Protein 4CZ8 (pdb70)

Sequence (830 aa):
IELSLAEALFLILFTGVISLISRRTGISYVPIFILTGLVIGPLLKLIPRDLAHEIFDFVRVFGLVIILFTEGHNLSWRLLKKNPTIVTLDTIGLILTALIAGFIFKVVFNSSFLLGFLFGAIIGATDPATLIPLFRQYRVKQDIETVIVTESIFNDPLGIVLTLIAISLVPGYGGGIFSTLSEKLGIYAGGVIYFLYNVSVSISLGIFLGILGYKFIKRTGIFDFPEIEAFSLSLAFLGFFIGERLDASGYLVATVTGIVLGNYKLLKPRENIRILKRLQRAIEKEVHFNDTLAALATIFIFVLLGAENLEVIWSNLGKGLLVALGVILARPLATLPLLKWWNFREYLFIALEGPRGVVPSALASLPLSLALKYKSPLLTVHWGEIIATVVITVLTSVIVETLWIPILKDKLDVGIELSLAEALFLILFTGVISLISRRTGISYVPIFILTGLVIGPLLKLIPRDLAHEIFDFVRVFGLVIILFTEGHNLSWRLLKKNPTIVTLDTIGLILTALIAGFIFKVVFNSSFLLGFLFGAIIGATDPATLIPLFRQYRVKQDIETVIVTESIFNDPLGIVLTLIAISLVPGYGGGIFSTLSEKLGIYAGGVIYFLYNVSVSISLGIFLGILGYKFIKRTGIFDFPEIEAFSLSLAFLGFFIGERLDASGYLVATVTGIVLGNYKLLKPRENIRILKRLQRAIEKEVHFNDTLAALATIFIFVLLGAENLEVIWSNLGKGLLVALGVILARPLATLPLLKWWNFREYLFIALEGPRGVVPSALASLPLSLALKYKSPLLTVHWGEIIATVVITVLTSVIVETLWIPILKDKLDVG

Radius of gyration: 28.92 Å; Cα contacts (8 Å, |Δi|>4): 1241; chains: 2; bounding box: 70×86×75 Å

Organism: Pyrococcus abyssi (strain GE5 / Orsay) (NCBI:txid272844)

Solvent-accessible surface area: 34587 Å² total

Structure (mmCIF, N/CA/C/O backbone):
data_4CZ8
#
_entry.id   4CZ8
#
_cell.length_a   54.493
_cell.length_b   107.944
_cell.length_c   107.928
_cell.angle_alpha   90.00
_cell.angle_beta   95.19
_cell.angle_gamma   90.00
#
_symmetry.space_group_name_H-M   'P 1 21 1'
#
loop_
_entity.id
_entity.type
_entity.pdbx_description
1 polymer 'NA+/H+ ANTIPORTER, PUTATIVE'
2 non-polymer 'octyl beta-D-glucopyranoside'
3 non-polymer PHOSPHATIDYLETHANOLAMINE
4 non-polymer TRIS(HYDROXYETHYL)AMINOMETHANE
5 non-polymer 'CITRATE ANION'
6 water water
#
loop_
_atom_site.group_PDB
_atom_site.id
_atom_site.type_symbol
_atom_site.label_atom_id
_atom_site.label_alt_id
_atom_site.label_comp_id
_atom_site.label_asym_id
_atom_site.label_entity_id
_atom_site.label_seq_id
_atom_site.pdbx_PDB_ins_code
_atom_site.Cartn_x
_atom_site.Cartn_y
_atom_site.Cartn_z
_atom_site.occupancy
_atom_site.B_iso_or_equiv
_atom_site.auth_seq_id
_atom_site.auth_comp_id
_atom_site.auth_asym_id
_atom_site.auth_atom_id
_atom_site.pdbx_PDB_model_num
ATOM 9 N N . ILE A 1 2 ? -0.459 -13.172 -53.653 1.00 182.85 2 ILE A N 1
ATOM 10 C CA . ILE A 1 2 ? -0.087 -11.761 -53.703 1.00 167.82 2 ILE A CA 1
ATOM 11 C C . ILE A 1 2 ? 0.529 -11.303 -52.382 1.00 151.47 2 ILE A C 1
ATOM 12 O O . ILE A 1 2 ? -0.029 -11.541 -51.310 1.00 140.17 2 ILE A O 1
ATOM 17 N N . GLU A 1 3 ? 1.688 -10.655 -52.471 1.00 172.39 3 GLU A N 1
ATOM 18 C CA . GLU A 1 3 ? 2.419 -10.201 -51.293 1.00 171.60 3 GLU A CA 1
ATOM 19 C C . GLU A 1 3 ? 1.599 -9.224 -50.458 1.00 167.52 3 GLU A C 1
ATOM 20 O O . GLU A 1 3 ? 1.034 -8.264 -50.982 1.00 154.91 3 GLU A O 1
ATOM 26 N N . LEU A 1 4 ? 1.536 -9.479 -49.155 1.00 159.25 4 LEU A N 1
ATOM 27 C CA . LEU A 1 4 ? 0.840 -8.593 -48.233 1.00 129.30 4 LEU A CA 1
ATOM 28 C C . LEU A 1 4 ? 1.823 -7.656 -47.548 1.00 122.26 4 LEU A C 1
ATOM 29 O O . LEU A 1 4 ? 3.028 -7.908 -47.528 1.00 138.08 4 LEU A O 1
ATOM 34 N N . SER A 1 5 ? 1.299 -6.570 -46.992 1.00 106.60 5 SER A N 1
ATOM 35 C CA . SER A 1 5 ? 2.086 -5.708 -46.125 1.00 102.29 5 SER A CA 1
ATOM 36 C C . SER A 1 5 ? 2.332 -6.442 -44.814 1.00 105.42 5 SER A C 1
ATOM 37 O O . SER A 1 5 ? 1.671 -7.439 -44.526 1.00 103.93 5 SER A O 1
ATOM 40 N N . LEU A 1 6 ? 3.286 -5.955 -44.027 1.00 104.68 6 LEU A N 1
ATOM 41 C CA . LEU A 1 6 ? 3.553 -6.523 -42.710 1.00 106.19 6 LEU A CA 1
ATOM 42 C C . LEU A 1 6 ? 2.334 -6.356 -41.808 1.00 109.65 6 LEU A C 1
ATOM 43 O O . LEU A 1 6 ? 1.924 -7.288 -41.106 1.00 113.39 6 LEU A O 1
ATOM 48 N N . ALA A 1 7 ? 1.758 -5.159 -41.840 1.00 113.90 7 ALA A N 1
ATOM 49 C CA . ALA A 1 7 ? 0.567 -4.849 -41.063 1.00 105.62 7 ALA A CA 1
ATOM 50 C C . ALA A 1 7 ? -0.591 -5.760 -41.460 1.00 96.35 7 ALA A C 1
ATOM 51 O O . ALA A 1 7 ? -1.319 -6.261 -40.604 1.00 94.06 7 ALA A O 1
ATOM 53 N N . GLU A 1 8 ? -0.749 -5.973 -42.764 1.00 96.36 8 GLU A N 1
ATOM 54 C CA . GLU A 1 8 ? -1.773 -6.870 -43.284 1.00 97.97 8 GLU A CA 1
ATOM 55 C C . GLU A 1 8 ? -1.548 -8.299 -42.798 1.00 95.78 8 GLU A C 1
ATOM 56 O O . GLU A 1 8 ? -2.499 -9.046 -42.574 1.00 105.39 8 GLU A O 1
ATOM 62 N N . ALA A 1 9 ? -0.283 -8.672 -42.638 1.00 110.08 9 ALA A N 1
ATOM 63 C CA . ALA A 1 9 ? 0.072 -9.997 -42.141 1.00 113.08 9 ALA A CA 1
ATOM 64 C C . ALA A 1 9 ? -0.340 -10.155 -40.680 1.00 106.59 9 ALA A C 1
ATOM 65 O O . ALA A 1 9 ? -1.030 -11.116 -40.319 1.00 112.52 9 ALA A O 1
ATOM 67 N N . LEU A 1 10 ? 0.089 -9.206 -39.849 1.00 100.09 10 LEU A N 1
ATOM 68 C CA . LEU A 1 10 ? -0.275 -9.191 -38.434 1.00 99.29 10 LEU A CA 1
ATOM 69 C C . LEU A 1 10 ? -1.789 -9.238 -38.255 1.00 108.45 10 LEU A C 1
ATOM 70 O O . LEU A 1 10 ? -2.319 -10.064 -37.502 1.00 113.35 10 LEU A O 1
ATOM 75 N N . PHE A 1 11 ? -2.479 -8.348 -38.961 1.00 109.20 11 PHE A N 1
ATOM 76 C CA . PHE A 1 11 ? -3.932 -8.315 -38.930 1.00 101.79 11 PHE A CA 1
ATOM 77 C C . PHE A 1 11 ? -4.529 -9.644 -39.363 1.00 100.45 11 PHE A C 1
ATOM 78 O O . PHE A 1 11 ? -5.534 -10.075 -38.816 1.00 109.76 11 PHE A O 1
ATOM 86 N N . LEU A 1 12 ? -3.923 -10.277 -40.363 1.00 94.42 12 LEU A N 1
ATOM 87 C CA . LEU A 1 12 ? -4.437 -11.543 -40.866 1.00 99.50 12 LEU A CA 1
ATOM 88 C C . LEU A 1 12 ? -4.356 -12.605 -39.776 1.00 100.85 12 LEU A C 1
ATOM 89 O O . LEU A 1 12 ? -5.310 -13.357 -39.553 1.00 118.51 12 LEU A O 1
ATOM 94 N N . ILE A 1 13 ? -3.214 -12.649 -39.094 1.00 99.95 13 ILE A N 1
ATOM 95 C CA . ILE A 1 13 ? -3.032 -13.529 -37.945 1.00 98.75 13 ILE A CA 1
ATOM 96 C C . ILE A 1 13 ? -4.111 -13.271 -36.897 1.00 109.27 13 ILE A C 1
ATOM 97 O O . ILE A 1 13 ? -4.706 -14.209 -36.362 1.00 120.73 13 ILE A O 1
ATOM 102 N N . LEU A 1 14 ? -4.360 -11.995 -36.610 1.00 98.78 14 LEU A N 1
ATOM 103 C CA . LEU A 1 14 ? -5.374 -11.624 -35.626 1.00 97.50 14 LEU A CA 1
ATOM 104 C C . LEU A 1 14 ? -6.772 -12.104 -36.016 1.00 104.65 14 LEU A C 1
ATOM 105 O O . LEU A 1 14 ? -7.418 -12.824 -35.263 1.00 104.48 14 LEU A O 1
ATOM 110 N N . PHE A 1 15 ? -7.221 -11.699 -37.199 1.00 104.22 15 PHE A N 1
ATOM 111 C CA . PHE A 1 15 ? -8.548 -12.026 -37.712 1.00 109.47 15 PHE A CA 1
ATOM 112 C C . PHE A 1 15 ? -8.781 -13.533 -37.793 1.00 101.79 15 PHE A C 1
ATOM 113 O O . PHE A 1 15 ? -9.737 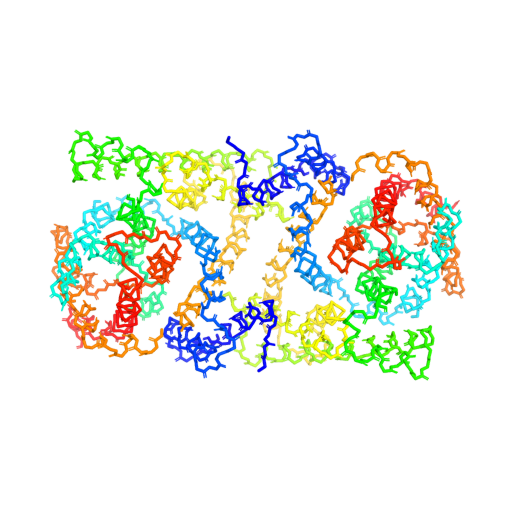-14.054 -37.208 1.00 109.47 15 PHE A O 1
ATOM 121 N N . THR A 1 16 ? -7.904 -14.224 -38.516 1.00 90.75 16 THR A N 1
ATOM 122 C CA . THR A 1 16 ? -7.989 -15.675 -38.642 1.00 99.66 16 THR A CA 1
ATOM 123 C C . THR A 1 16 ? -7.976 -16.345 -37.271 1.00 101.49 16 THR A C 1
ATOM 124 O O . THR A 1 16 ? -8.730 -17.287 -37.022 1.00 101.58 16 THR A O 1
ATOM 128 N N . GLY A 1 17 ? -7.123 -15.841 -36.385 1.00 103.17 17 GLY A N 1
ATOM 129 C CA . GLY A 1 17 ? -7.027 -16.358 -35.032 1.00 100.69 17 GLY A CA 1
ATOM 130 C C . GLY A 1 17 ? -8.321 -16.233 -34.247 1.00 96.98 17 GLY A C 1
ATOM 131 O O . GLY A 1 17 ? -8.728 -17.171 -33.564 1.00 87.50 17 GLY A O 1
ATOM 132 N N . VAL A 1 18 ? -8.965 -15.073 -34.342 1.00 78.48 18 VAL A N 1
ATOM 133 C CA . VAL A 1 18 ? -10.230 -14.831 -33.657 1.00 92.20 18 VAL A CA 1
ATOM 134 C C . VAL A 1 18 ? -11.343 -15.708 -34.228 1.00 99.20 18 VAL A C 1
ATOM 135 O O . VAL A 1 18 ? -12.159 -16.250 -33.478 1.00 86.37 18 VAL A O 1
ATOM 139 N N . ILE A 1 19 ? -11.374 -15.838 -35.553 1.00 91.88 19 ILE A N 1
ATOM 140 C CA . ILE A 1 19 ? -12.319 -16.737 -36.211 1.00 80.01 19 ILE A CA 1
ATOM 141 C C . ILE A 1 19 ? -12.163 -18.149 -35.652 1.00 89.01 19 ILE A C 1
ATOM 142 O O . ILE A 1 19 ? -13.137 -18.787 -35.239 1.00 113.94 19 ILE A O 1
ATOM 147 N N . SER A 1 20 ? -10.921 -18.620 -35.627 1.00 84.35 20 SER A N 1
ATOM 148 C CA . SER A 1 20 ? -10.602 -19.939 -35.095 1.00 100.76 20 SER A CA 1
ATOM 149 C C . SER A 1 20 ? -10.937 -20.066 -33.607 1.00 97.59 20 SER A C 1
ATOM 150 O O . SER A 1 20 ? -11.214 -21.161 -33.124 1.00 94.08 20 SER A O 1
ATOM 161 N N . LEU A 1 22 ? -13.540 -18.391 -32.086 1.00 110.04 22 LEU A N 1
ATOM 162 C CA . LEU A 1 22 ? -14.990 -18.539 -32.109 1.00 102.98 22 LEU A CA 1
ATOM 163 C C . LEU A 1 22 ? -15.354 -19.982 -32.431 1.00 96.08 22 LEU A C 1
ATOM 164 O O . LEU A 1 22 ? -16.069 -20.637 -31.672 1.00 109.14 22 LEU A O 1
ATOM 169 N N . ILE A 1 23 ? -14.839 -20.469 -33.557 1.00 84.19 23 ILE A N 1
ATOM 170 C CA . ILE A 1 23 ? -15.055 -21.848 -33.983 1.00 92.95 23 ILE A CA 1
ATOM 171 C C . ILE A 1 23 ? -14.673 -22.849 -32.888 1.00 97.34 23 ILE A C 1
ATOM 172 O O . ILE A 1 23 ? -15.378 -23.833 -32.662 1.00 113.95 23 ILE A O 1
ATOM 177 N N . SER A 1 24 ? -13.567 -22.579 -32.200 1.00 108.95 24 SER A N 1
ATOM 178 C CA . SER A 1 24 ? -13.114 -23.423 -31.098 1.00 111.58 24 SER A CA 1
ATOM 179 C C . SER A 1 24 ? -14.136 -23.497 -29.966 1.00 124.38 24 SER A C 1
ATOM 180 O O . SER A 1 24 ? -14.488 -24.585 -29.511 1.00 134.56 24 SER A O 1
ATOM 183 N N . ARG A 1 25 ? -14.608 -22.338 -29.515 1.00 127.31 25 ARG A N 1
ATOM 184 C CA . ARG A 1 25 ? -15.577 -22.293 -28.422 1.00 126.43 25 ARG A CA 1
ATOM 185 C C . ARG A 1 25 ? -16.916 -22.923 -28.812 1.00 125.02 25 ARG A C 1
ATOM 186 O O . ARG A 1 25 ? -17.536 -23.622 -28.011 1.00 124.91 25 ARG A O 1
ATOM 194 N N . ARG A 1 26 ? -17.350 -22.680 -30.045 1.00 125.30 26 ARG A N 1
ATOM 195 C CA . ARG A 1 26 ? -18.616 -23.220 -30.536 1.00 112.14 26 ARG A CA 1
ATOM 196 C C . ARG A 1 26 ? -18.586 -24.740 -30.683 1.00 119.29 26 ARG A C 1
ATOM 197 O O . ARG A 1 26 ? -19.469 -25.439 -30.185 1.00 134.53 26 ARG A O 1
ATOM 205 N N . THR A 1 27 ? -17.566 -25.245 -31.369 1.00 118.20 27 THR A N 1
ATOM 206 C CA . THR A 1 27 ? -17.479 -26.668 -31.678 1.00 120.24 27 THR A CA 1
ATOM 207 C C . THR A 1 27 ? -17.055 -27.498 -30.466 1.00 121.83 27 THR A C 1
ATOM 208 O O . THR A 1 27 ? -17.252 -28.714 -30.436 1.00 125.23 27 THR A O 1
ATOM 212 N N . GLY A 1 28 ? -16.473 -26.841 -29.468 1.00 116.18 28 GLY A N 1
ATOM 213 C CA . GLY A 1 28 ? -16.062 -27.523 -28.253 1.00 125.47 28 GLY A CA 1
ATOM 214 C C . GLY A 1 28 ? -14.694 -28.167 -28.363 1.00 128.22 28 GLY A C 1
ATOM 215 O O . GLY A 1 28 ? -14.257 -28.879 -27.458 1.00 110.24 28 GLY A O 1
ATOM 216 N N . ILE A 1 29 ? -14.017 -27.918 -29.478 1.00 120.67 29 ILE A N 1
ATOM 217 C CA . ILE A 1 29 ? -12.674 -28.435 -29.692 1.00 118.53 29 ILE A CA 1
ATOM 218 C C . ILE A 1 29 ? -11.665 -27.526 -28.991 1.00 127.48 29 ILE A C 1
ATOM 219 O O . ILE A 1 29 ? -11.906 -26.327 -28.843 1.00 119.31 29 ILE A O 1
ATOM 224 N N . SER A 1 30 ? -10.546 -28.099 -28.553 1.00 123.15 30 SER A N 1
ATOM 225 C CA . SER A 1 30 ? -9.476 -27.330 -27.920 1.00 129.73 30 SER A CA 1
ATOM 226 C C . SER A 1 30 ? -8.959 -26.241 -28.854 1.00 125.80 30 SER A C 1
ATOM 227 O O . SER A 1 30 ? -8.813 -26.464 -30.054 1.00 108.92 30 SER A O 1
ATOM 230 N N . TYR A 1 31 ? -8.685 -25.063 -28.301 1.00 114.85 31 TYR A N 1
ATOM 231 C CA . TYR A 1 31 ? -8.251 -23.925 -29.105 1.00 92.10 31 TYR A CA 1
ATOM 232 C C . TYR A 1 31 ? -6.846 -24.102 -29.680 1.00 113.49 31 TYR A C 1
ATOM 233 O O . TYR A 1 31 ? -6.508 -23.503 -30.701 1.00 112.85 31 TYR A O 1
ATOM 242 N N . VAL A 1 32 ? -6.031 -24.924 -29.025 1.00 120.21 32 VAL A N 1
ATOM 243 C CA . VAL A 1 32 ? -4.645 -25.125 -29.446 1.00 94.52 32 VAL A CA 1
ATOM 244 C C . VAL A 1 32 ? -4.495 -25.709 -30.863 1.00 108.43 32 VAL A C 1
ATOM 245 O O . VAL A 1 32 ? -3.867 -25.079 -31.721 1.00 122.22 32 VAL A O 1
ATOM 249 N N . PRO A 1 33 ? -5.075 -26.899 -31.126 1.00 112.30 33 PRO A N 1
ATOM 250 C CA . PRO A 1 33 ? -4.862 -27.459 -32.464 1.00 101.11 33 PRO A CA 1
ATOM 251 C C . PRO A 1 33 ? -5.586 -26.659 -33.541 1.00 105.63 33 PRO A C 1
ATOM 252 O O . PRO A 1 33 ? -5.161 -26.681 -34.692 1.00 110.12 33 PRO A O 1
ATOM 256 N N . ILE A 1 34 ? -6.662 -25.970 -33.171 1.00 105.61 34 ILE A N 1
ATOM 257 C CA . ILE A 1 34 ? -7.384 -25.113 -34.109 1.00 113.86 34 ILE A CA 1
ATOM 258 C C . ILE A 1 34 ? -6.517 -23.921 -34.522 1.00 111.29 34 ILE A C 1
ATOM 259 O O . ILE A 1 34 ? -6.393 -23.610 -35.709 1.00 109.62 34 ILE A O 1
ATOM 264 N N . PHE A 1 35 ? -5.923 -23.263 -33.529 1.00 95.88 35 PHE A N 1
ATOM 265 C CA . PHE A 1 35 ? -5.017 -22.145 -33.765 1.00 94.28 35 PHE A CA 1
ATOM 266 C C . PHE A 1 35 ? -3.814 -22.568 -34.602 1.00 107.51 35 PHE A C 1
ATOM 267 O O . PHE A 1 35 ? -3.500 -21.943 -35.618 1.00 114.64 35 PHE A O 1
ATOM 275 N N . ILE A 1 36 ? -3.137 -23.624 -34.159 1.00 98.23 36 ILE A N 1
ATOM 276 C CA . ILE A 1 36 ? -1.959 -24.128 -34.861 1.00 96.36 36 ILE A CA 1
ATOM 277 C C . ILE A 1 36 ? -2.293 -24.522 -36.301 1.00 105.28 36 ILE A C 1
ATOM 278 O O . ILE A 1 36 ? -1.547 -24.201 -37.228 1.00 104.19 36 ILE A O 1
ATOM 283 N N . LEU A 1 37 ? -3.419 -25.206 -36.483 1.00 111.72 37 LEU A N 1
ATOM 284 C CA . LEU A 1 37 ? -3.881 -25.572 -37.819 1.00 116.05 37 LEU A CA 1
ATOM 285 C C . LEU A 1 37 ? -4.138 -24.332 -38.668 1.00 115.32 37 LEU A C 1
ATOM 286 O O . LEU A 1 37 ? -3.831 -24.320 -39.856 1.00 105.31 37 LEU A O 1
ATOM 291 N N . THR A 1 38 ? -4.695 -23.295 -38.050 1.00 111.72 38 THR A N 1
ATOM 292 C CA . THR A 1 38 ? -4.958 -22.035 -38.736 1.00 116.13 38 THR A CA 1
ATOM 293 C C . THR A 1 38 ? -3.660 -21.421 -39.248 1.00 116.58 38 THR A C 1
ATOM 294 O O . THR A 1 38 ? -3.552 -21.047 -40.422 1.00 114.40 38 THR A O 1
ATOM 298 N N . GLY A 1 39 ? -2.679 -21.321 -38.354 1.00 118.08 39 GLY A N 1
ATOM 299 C CA . GLY A 1 39 ? -1.363 -20.826 -38.713 1.00 105.73 39 GLY A CA 1
ATOM 300 C C . GLY A 1 39 ? -0.757 -21.638 -39.841 1.00 119.80 39 GLY A C 1
ATOM 301 O O . GLY A 1 39 ? -0.147 -21.083 -40.752 1.00 124.66 39 GLY A O 1
ATOM 302 N N . LEU A 1 40 ? -0.938 -22.955 -39.784 1.00 114.98 40 LEU A N 1
ATOM 303 C CA . LEU A 1 40 ? -0.459 -23.835 -40.844 1.00 111.40 40 LEU A CA 1
ATOM 304 C C . LEU A 1 40 ? -1.128 -23.512 -42.178 1.00 105.03 40 LEU A C 1
ATOM 305 O O . LEU A 1 40 ? -0.473 -23.487 -43.220 1.00 117.00 40 LEU A O 1
ATOM 310 N N . VAL A 1 41 ? -2.433 -23.260 -42.134 1.00 120.25 41 VAL A N 1
ATOM 311 C CA . VAL A 1 41 ? -3.190 -22.908 -43.328 1.00 124.10 41 VAL A CA 1
ATOM 312 C C . VAL A 1 41 ? -2.662 -21.620 -43.947 1.00 125.02 41 VAL A C 1
ATOM 313 O O . VAL A 1 41 ? -2.216 -21.614 -45.094 1.00 131.09 41 VAL A O 1
ATOM 317 N N . ILE A 1 42 ? -2.699 -20.533 -43.181 1.00 116.18 42 ILE A N 1
ATOM 318 C CA . ILE A 1 42 ? -2.260 -19.237 -43.691 1.00 113.02 42 ILE A CA 1
ATOM 319 C C . ILE A 1 42 ? -0.745 -19.171 -43.883 1.00 134.93 42 ILE A C 1
ATOM 320 O O . ILE A 1 42 ? -0.234 -18.269 -44.549 1.00 130.10 42 ILE A O 1
ATOM 325 N N . GLY A 1 43 ? -0.032 -20.129 -43.299 1.00 130.54 43 GLY A N 1
ATOM 326 C CA . GLY A 1 43 ? 1.414 -20.184 -43.419 1.00 132.94 43 GLY A CA 1
ATOM 327 C C . GLY A 1 43 ? 1.875 -20.896 -44.677 1.00 140.71 43 GLY A C 1
ATOM 328 O O . GLY A 1 43 ? 1.471 -20.527 -45.778 1.00 140.67 43 GLY A O 1
ATOM 329 N N . PRO A 1 44 ? 2.720 -21.927 -44.514 1.00 131.81 44 PRO A N 1
ATOM 330 C CA . PRO A 1 44 ? 3.346 -22.692 -45.601 1.00 148.58 44 PRO A CA 1
ATOM 331 C C . PRO A 1 44 ? 2.369 -23.215 -46.656 1.00 142.93 44 PRO A C 1
ATOM 332 O O . PRO A 1 44 ? 2.787 -23.485 -47.783 1.00 153.69 44 PRO A O 1
ATOM 336 N N . LEU A 1 45 ? 1.098 -23.365 -46.297 1.00 140.32 45 LEU A N 1
ATOM 337 C CA . LEU A 1 45 ? 0.094 -23.863 -47.234 1.00 139.76 45 LEU A CA 1
ATOM 338 C C . LEU A 1 45 ? -0.354 -22.790 -48.223 1.00 130.16 45 LEU A C 1
ATOM 339 O O . LEU A 1 45 ? -0.595 -23.078 -49.396 1.00 129.34 45 LEU A O 1
ATOM 344 N N . LEU A 1 46 ? -0.465 -21.554 -47.747 1.00 120.13 46 LEU A N 1
ATOM 345 C CA . LEU A 1 46 ? -0.890 -20.445 -48.594 1.00 123.24 46 LEU A CA 1
ATOM 346 C C . LEU A 1 46 ? 0.246 -19.457 -48.845 1.00 145.21 46 LEU A C 1
ATOM 347 O O . LEU A 1 46 ? 0.169 -18.639 -49.763 1.00 150.80 46 LEU A O 1
ATOM 352 N N . LYS A 1 47 ? 1.294 -19.543 -48.027 1.00 140.16 47 LYS A N 1
ATOM 353 C CA . LYS A 1 47 ? 2.453 -18.654 -48.129 1.00 141.37 47 LYS A CA 1
ATOM 354 C C . LYS A 1 47 ? 2.088 -17.171 -48.059 1.00 143.14 47 LYS A C 1
ATOM 355 O O . LYS A 1 47 ? 2.767 -16.325 -48.643 1.00 152.64 47 LYS A O 1
ATOM 361 N N . LEU A 1 48 ? 1.010 -16.869 -47.343 1.00 128.10 48 LEU A N 1
ATOM 362 C CA . LEU A 1 48 ? 0.629 -15.490 -47.074 1.00 124.29 48 LEU A CA 1
ATOM 363 C C . LEU A 1 48 ? 1.544 -14.935 -45.991 1.00 121.28 48 LEU A C 1
ATOM 364 O O . LEU A 1 48 ? 1.817 -13.736 -45.941 1.00 115.99 48 LEU A O 1
ATOM 369 N N . ILE A 1 49 ? 2.016 -15.827 -45.127 1.00 122.16 49 ILE A N 1
ATOM 370 C CA . ILE A 1 49 ? 2.949 -15.461 -44.073 1.00 118.72 49 ILE A CA 1
ATOM 371 C C . ILE A 1 49 ? 4.260 -16.212 -44.265 1.00 139.85 49 ILE A C 1
ATOM 372 O O . ILE A 1 49 ? 4.372 -17.373 -43.868 1.00 128.99 49 ILE A O 1
ATOM 377 N N . PRO A 1 50 ? 5.251 -15.556 -44.892 1.00 131.93 50 PRO A N 1
ATOM 378 C CA . PRO A 1 50 ? 6.591 -16.128 -45.075 1.00 106.72 50 PRO A CA 1
ATOM 379 C C . PRO A 1 50 ? 7.191 -16.527 -43.731 1.00 108.16 50 PRO A C 1
ATOM 380 O O . PRO A 1 50 ? 7.013 -15.802 -42.752 1.00 106.66 50 PRO A O 1
ATOM 384 N N . ARG A 1 51 ? 7.887 -17.660 -43.688 1.00 103.73 51 ARG A N 1
ATOM 385 C CA . ARG A 1 51 ? 8.409 -18.194 -42.433 1.00 93.75 51 ARG A CA 1
ATOM 386 C C . ARG A 1 51 ? 9.427 -17.255 -41.792 1.00 108.56 51 ARG A C 1
ATOM 387 O O . ARG A 1 51 ? 9.537 -17.190 -40.567 1.00 104.38 51 ARG A O 1
ATOM 395 N N . ASP A 1 52 ? 10.162 -16.528 -42.629 1.00 105.52 52 ASP A N 1
ATOM 396 C CA . ASP A 1 52 ? 11.112 -15.527 -42.162 1.00 115.86 52 ASP A CA 1
ATOM 397 C C . ASP A 1 52 ? 10.367 -14.474 -41.349 1.00 109.88 52 ASP A C 1
ATOM 398 O O . ASP A 1 52 ? 10.716 -14.180 -40.195 1.00 112.37 52 ASP A O 1
ATOM 403 N N . LEU A 1 53 ? 9.332 -13.915 -41.969 1.00 115.21 53 LEU A N 1
ATOM 404 C CA . LEU A 1 53 ? 8.468 -12.941 -41.323 1.00 94.16 53 LEU A CA 1
ATOM 405 C C . LEU A 1 53 ? 7.936 -13.511 -40.016 1.00 91.65 53 LEU A C 1
ATOM 406 O O . LEU A 1 53 ? 7.928 -12.827 -38.996 1.00 87.88 53 LEU A O 1
ATOM 411 N N . ALA A 1 54 ? 7.522 -14.774 -40.052 1.00 95.72 54 ALA A N 1
ATOM 412 C CA . ALA A 1 54 ? 7.027 -15.464 -38.864 1.00 99.82 54 ALA A CA 1
ATOM 413 C C . ALA A 1 54 ? 8.049 -15.445 -37.728 1.00 103.90 54 ALA A C 1
ATOM 414 O O . ALA A 1 54 ? 7.700 -15.167 -36.578 1.00 92.61 54 ALA A O 1
ATOM 416 N N . HIS A 1 55 ? 9.304 -15.743 -38.056 1.00 105.11 55 HIS A N 1
ATOM 417 C CA . HIS A 1 55 ? 10.388 -15.668 -37.082 1.00 101.88 55 HIS A CA 1
ATOM 418 C C . HIS A 1 55 ? 10.476 -14.258 -36.502 1.00 104.21 55 HIS A C 1
ATOM 419 O O . HIS A 1 55 ? 10.557 -14.079 -35.282 1.00 109.02 55 HIS A O 1
ATOM 426 N N . GLU A 1 56 ? 10.456 -13.262 -37.385 1.00 95.26 56 GLU A N 1
ATOM 427 C CA . GLU A 1 56 ? 10.560 -11.866 -36.955 1.00 107.50 56 GLU A CA 1
ATOM 428 C C . GLU A 1 56 ? 9.436 -11.418 -36.013 1.00 115.29 56 GLU A C 1
ATOM 429 O O . GLU A 1 56 ? 9.684 -10.688 -35.052 1.00 119.87 56 GLU A O 1
ATOM 435 N N . ILE A 1 57 ? 8.208 -11.850 -36.289 1.00 108.26 57 ILE A N 1
ATOM 436 C CA . ILE A 1 57 ? 7.072 -11.545 -35.423 1.00 92.59 57 ILE A CA 1
ATOM 437 C C . ILE A 1 57 ? 7.218 -12.261 -34.084 1.00 98.11 57 ILE A C 1
ATOM 438 O O . ILE A 1 57 ? 7.017 -11.674 -33.013 1.00 101.25 57 ILE A O 1
ATOM 443 N N . PHE A 1 58 ? 7.571 -13.541 -34.159 1.00 81.36 58 PHE A N 1
ATOM 444 C CA . PHE A 1 58 ? 7.670 -14.381 -32.974 1.00 82.66 58 PHE A CA 1
ATOM 445 C C . PHE A 1 58 ? 8.779 -13.910 -32.036 1.00 97.21 58 PHE A C 1
ATOM 446 O O . PHE A 1 58 ? 8.715 -14.152 -30.835 1.00 81.59 58 PHE A O 1
ATOM 454 N N . ASP A 1 59 ? 9.785 -13.228 -32.578 1.00 98.26 59 ASP A N 1
ATOM 455 C CA . ASP A 1 59 ? 10.853 -12.682 -31.740 1.00 93.47 59 ASP A CA 1
ATOM 456 C C . ASP A 1 59 ? 10.362 -11.546 -30.835 1.00 102.52 59 ASP A C 1
ATOM 457 O O . ASP A 1 59 ? 10.982 -11.243 -29.816 1.00 105.73 59 ASP A O 1
ATOM 462 N N . PHE A 1 60 ? 9.245 -10.927 -31.210 1.00 109.87 60 PHE A N 1
ATOM 463 C CA . PHE A 1 60 ? 8.610 -9.890 -30.395 1.00 104.19 60 PHE A CA 1
ATOM 464 C C . PHE A 1 60 ? 7.545 -10.506 -29.492 1.00 108.20 60 PHE A C 1
ATOM 465 O O . PHE A 1 60 ? 7.540 -10.299 -28.264 1.00 103.34 60 PHE A O 1
ATOM 473 N N . VAL A 1 61 ? 6.630 -11.241 -30.123 1.00 109.45 61 VAL A N 1
ATOM 474 C CA . VAL A 1 61 ? 5.515 -11.874 -29.423 1.00 99.58 61 VAL A CA 1
ATOM 475 C C . VAL A 1 61 ? 6.023 -12.760 -28.290 1.00 100.17 61 VAL A C 1
ATOM 476 O O . VAL A 1 61 ? 5.357 -12.918 -27.270 1.00 105.22 61 VAL A O 1
ATOM 480 N N . ARG A 1 62 ? 7.215 -13.320 -28.478 1.00 108.78 62 ARG A N 1
ATOM 481 C CA . ARG A 1 62 ? 7.896 -14.068 -27.429 1.00 111.79 62 ARG A CA 1
ATOM 482 C C . ARG A 1 62 ? 7.989 -13.217 -26.166 1.00 103.40 62 ARG A C 1
ATOM 483 O O . ARG A 1 62 ? 7.290 -13.474 -25.191 1.00 109.34 62 ARG A O 1
ATOM 491 N N . VAL A 1 63 ? 8.829 -12.187 -26.203 1.00 90.25 63 VAL A N 1
ATOM 492 C CA . VAL A 1 63 ? 8.997 -11.284 -25.068 1.00 99.03 63 VAL A CA 1
ATOM 493 C C . VAL A 1 63 ? 7.671 -10.721 -24.554 1.00 111.97 63 VAL A C 1
ATOM 494 O O . VAL A 1 63 ? 7.220 -11.083 -23.460 1.00 109.92 63 VAL A O 1
ATOM 498 N N . PHE A 1 64 ? 7.046 -9.852 -25.348 1.00 116.60 64 PHE A N 1
ATOM 499 C CA . PHE A 1 64 ? 5.851 -9.133 -24.899 1.00 105.78 64 PHE A CA 1
ATOM 500 C C . PHE A 1 64 ? 4.747 -10.085 -24.440 1.00 96.87 64 PHE A C 1
ATOM 501 O O . PHE A 1 64 ? 4.259 -10.001 -23.301 1.00 88.90 64 PHE A O 1
ATOM 509 N N . GLY A 1 65 ? 4.376 -10.995 -25.335 1.00 75.66 65 GLY A N 1
ATOM 510 C CA . GLY A 1 65 ? 3.348 -11.978 -25.064 1.00 90.43 65 GLY A CA 1
ATOM 511 C C . GLY A 1 65 ? 3.600 -12.784 -23.807 1.00 89.49 65 GLY A C 1
ATOM 512 O O . GLY A 1 65 ? 2.730 -12.854 -22.947 1.00 108.22 65 GLY A O 1
ATOM 513 N N . LEU A 1 66 ? 4.781 -13.388 -23.695 1.00 99.15 66 LEU A N 1
ATOM 514 C CA . LEU A 1 66 ? 5.101 -14.183 -22.511 1.00 103.02 66 LEU A CA 1
ATOM 515 C C . LEU A 1 66 ? 5.006 -13.355 -21.232 1.00 92.74 66 LEU A C 1
ATOM 516 O O . LEU A 1 66 ? 4.378 -13.783 -20.261 1.00 90.59 66 LEU A O 1
ATOM 521 N N . VAL A 1 67 ? 5.612 -12.170 -21.238 1.00 103.94 67 VAL A N 1
ATOM 522 C CA . VAL A 1 67 ? 5.560 -11.297 -20.067 1.00 100.30 67 VAL A CA 1
ATOM 523 C C . VAL A 1 67 ? 4.127 -11.019 -19.619 1.00 94.55 67 VAL A C 1
ATOM 524 O O . VAL A 1 67 ? 3.771 -11.284 -18.467 1.00 99.72 67 VAL A O 1
ATOM 528 N N . ILE A 1 68 ? 3.302 -10.507 -20.529 1.00 102.85 68 ILE A N 1
ATOM 529 C CA . ILE A 1 68 ? 1.931 -10.148 -20.160 1.00 102.45 68 ILE A CA 1
ATOM 530 C C . ILE A 1 68 ? 1.063 -11.364 -19.792 1.00 93.75 68 ILE A C 1
ATOM 531 O O . ILE A 1 68 ? 0.247 -11.295 -18.870 1.00 109.24 68 ILE A O 1
ATOM 536 N N . ILE A 1 69 ? 1.259 -12.476 -20.498 1.00 91.26 69 ILE A N 1
ATOM 537 C CA . ILE A 1 69 ? 0.540 -13.716 -20.216 1.00 87.98 69 ILE A CA 1
ATOM 538 C C . ILE A 1 69 ? 0.844 -14.220 -18.809 1.00 95.89 69 ILE A C 1
ATOM 539 O O . ILE A 1 69 ? -0.066 -14.542 -18.045 1.00 107.68 69 ILE A O 1
ATOM 544 N N . LEU A 1 70 ? 2.129 -14.284 -18.476 1.00 110.21 70 LEU A N 1
ATOM 545 C CA . LEU A 1 70 ? 2.560 -14.752 -17.163 1.00 114.92 70 LEU A CA 1
ATOM 546 C C . LEU A 1 70 ? 2.105 -13.816 -16.044 1.00 113.36 70 LEU A C 1
ATOM 547 O O . LEU A 1 70 ? 1.580 -14.266 -15.017 1.00 117.17 70 LEU A O 1
ATOM 552 N N . PHE A 1 71 ? 2.306 -12.516 -16.247 1.00 100.24 71 PHE A N 1
ATOM 553 C CA . PHE A 1 71 ? 1.851 -11.519 -15.285 1.00 99.12 71 PHE A CA 1
ATOM 554 C C . PHE A 1 71 ? 0.350 -11.646 -15.038 1.00 124.94 71 PHE A C 1
ATOM 555 O O . PHE A 1 71 ? -0.122 -11.476 -13.913 1.00 129.45 71 PHE A O 1
ATOM 563 N N . THR A 1 72 ? -0.392 -11.953 -16.097 1.00 111.29 72 THR A N 1
ATOM 564 C CA . THR A 1 72 ? -1.821 -12.209 -15.978 1.00 109.16 72 THR A CA 1
ATOM 565 C C . THR A 1 72 ? -2.080 -13.476 -15.161 1.00 124.13 72 THR A C 1
ATOM 566 O O . THR A 1 72 ? -2.982 -13.509 -14.320 1.00 137.74 72 THR A O 1
ATOM 570 N N . GLU A 1 73 ? -1.279 -14.511 -15.411 1.00 138.08 73 GLU A N 1
ATOM 571 C CA . GLU A 1 73 ? -1.400 -15.783 -14.701 1.00 134.24 73 GLU A CA 1
ATOM 572 C C . GLU A 1 73 ? -1.215 -15.616 -13.199 1.00 126.82 73 GLU A C 1
ATOM 573 O O . GLU A 1 73 ? -1.856 -16.310 -12.409 1.00 111.66 73 GLU A O 1
ATOM 579 N N . GLY A 1 74 ? -0.329 -14.702 -12.811 1.00 132.50 74 GLY A N 1
ATOM 580 C CA . GLY A 1 74 ? -0.061 -14.453 -11.404 1.00 130.65 74 GLY A CA 1
ATOM 581 C C . GLY A 1 74 ? -1.295 -14.071 -10.602 1.00 125.26 74 GLY A C 1
ATOM 582 O O . GLY A 1 74 ? -1.430 -14.455 -9.440 1.00 125.44 74 GLY A O 1
ATOM 583 N N . HIS A 1 75 ? -2.199 -13.323 -11.227 1.00 136.06 75 HIS A N 1
ATOM 584 C CA . HIS A 1 75 ? -3.404 -12.834 -10.560 1.00 130.20 75 HIS A CA 1
ATOM 585 C C . HIS A 1 75 ? -4.326 -13.951 -10.067 1.00 130.79 75 HIS A C 1
ATOM 586 O O . HIS A 1 75 ? -5.011 -13.799 -9.055 1.00 129.92 75 HIS A O 1
ATOM 593 N N . ASN A 1 76 ? -4.347 -15.067 -10.789 1.00 134.05 76 ASN A N 1
ATOM 594 C CA . ASN A 1 76 ? -5.284 -16.149 -10.499 1.00 117.92 76 ASN A CA 1
ATOM 595 C C . ASN A 1 76 ? -4.794 -17.138 -9.443 1.00 130.84 76 ASN A C 1
ATOM 596 O O . ASN A 1 76 ? -5.261 -18.276 -9.393 1.00 145.96 76 ASN A O 1
ATOM 601 N N . LEU A 1 77 ? -3.863 -16.703 -8.599 1.00 122.19 77 LEU A N 1
ATOM 602 C CA . LEU A 1 77 ? -3.322 -17.566 -7.552 1.00 130.04 77 LEU A CA 1
ATOM 603 C C . LEU A 1 77 ? -3.774 -17.126 -6.162 1.00 143.14 77 LEU A C 1
ATOM 604 O O . LEU A 1 77 ? -3.767 -15.937 -5.842 1.00 135.04 77 LEU A O 1
ATOM 609 N N . SER A 1 78 ? -4.162 -18.099 -5.342 1.00 137.40 78 SER A N 1
ATOM 610 C CA . SER A 1 78 ? -4.526 -17.840 -3.954 1.00 146.27 78 SER A CA 1
ATOM 611 C C . SER A 1 78 ? -3.429 -18.340 -3.022 1.00 142.38 78 SER A C 1
ATOM 612 O O . SER A 1 78 ? -2.971 -19.475 -3.146 1.00 135.58 78 SER A O 1
ATOM 615 N N . TRP A 1 79 ? -3.011 -17.489 -2.091 1.00 148.80 79 TRP A N 1
ATOM 616 C CA . TRP A 1 79 ? -1.959 -17.840 -1.144 1.00 147.86 79 TRP A CA 1
ATOM 617 C C . TRP A 1 79 ? -2.464 -18.876 -0.141 1.00 157.61 79 TRP A C 1
ATOM 618 O O . TRP A 1 79 ? -1.704 -19.724 0.325 1.00 155.26 79 TRP A O 1
ATOM 629 N N . ARG A 1 80 ? -3.752 -18.801 0.178 1.00 162.07 80 ARG A N 1
ATOM 630 C CA . ARG A 1 80 ? -4.383 -19.745 1.096 1.00 153.79 80 ARG A CA 1
ATOM 631 C C . ARG A 1 80 ? -4.240 -21.179 0.597 1.00 153.29 80 ARG A C 1
ATOM 632 O O . ARG A 1 80 ? -3.710 -22.047 1.296 1.00 148.75 80 ARG A O 1
ATOM 640 N N . LEU A 1 81 ? -4.717 -21.413 -0.622 1.00 147.42 81 LEU A N 1
ATOM 641 C CA . LEU A 1 81 ? -4.636 -22.723 -1.252 1.00 140.81 81 LEU A CA 1
ATOM 642 C C . LEU A 1 81 ? -3.188 -23.177 -1.403 1.00 134.66 81 LEU A C 1
ATOM 643 O O . LEU A 1 81 ? -2.896 -24.372 -1.351 1.00 135.56 81 LEU A O 1
ATOM 648 N N . LEU A 1 82 ? -2.286 -22.217 -1.590 1.00 143.19 82 LEU A N 1
ATOM 649 C CA . LEU A 1 82 ? -0.861 -22.515 -1.661 1.00 148.54 82 LEU A CA 1
ATOM 650 C C . LEU A 1 82 ? -0.389 -23.095 -0.335 1.00 159.78 82 LEU A C 1
ATOM 651 O O . LEU A 1 82 ? 0.274 -24.129 -0.304 1.00 159.37 82 LEU A O 1
ATOM 656 N N . LYS A 1 83 ? -0.742 -22.423 0.756 1.00 165.18 83 LYS A N 1
ATOM 657 C CA . LYS A 1 83 ? -0.446 -22.909 2.099 1.00 168.36 83 LYS A CA 1
ATOM 658 C C . LYS A 1 83 ? -1.047 -24.291 2.321 1.00 161.62 83 LYS A C 1
ATOM 659 O O . LYS A 1 83 ? -0.461 -25.128 3.008 1.00 171.50 83 LYS A O 1
ATOM 665 N N . LYS A 1 84 ? -2.217 -24.522 1.733 1.00 142.84 84 LYS A N 1
ATOM 666 C CA . LYS A 1 84 ? -2.920 -25.790 1.895 1.00 155.88 84 LYS A CA 1
ATOM 667 C C . LYS A 1 84 ? -2.149 -26.969 1.300 1.00 152.09 84 LYS A C 1
ATOM 668 O O . LYS A 1 84 ? -2.168 -28.070 1.851 1.00 164.31 84 LYS A O 1
ATOM 674 N N . ASN A 1 85 ? -1.468 -26.735 0.183 1.00 147.80 85 ASN A N 1
ATOM 675 C CA . ASN A 1 85 ? -0.717 -27.793 -0.488 1.00 155.25 85 ASN A CA 1
ATOM 676 C C . ASN A 1 85 ? 0.722 -27.401 -0.817 1.00 156.49 85 ASN A C 1
ATOM 677 O O . ASN A 1 85 ? 1.265 -27.833 -1.831 1.00 160.66 85 ASN A O 1
ATOM 690 N N . PRO A 1 87 ? 3.933 -28.206 0.163 1.00 156.38 87 PRO A N 1
ATOM 691 C CA . PRO A 1 87 ? 5.032 -29.110 -0.200 1.00 151.53 87 PRO A CA 1
ATOM 692 C C . PRO A 1 87 ? 4.854 -29.729 -1.586 1.00 153.60 87 PRO A C 1
ATOM 693 O O . PRO A 1 87 ? 5.836 -29.890 -2.307 1.00 156.58 87 PRO A O 1
ATOM 697 N N . THR A 1 88 ? 3.615 -30.051 -1.948 1.00 147.73 88 THR A N 1
ATOM 698 C CA . THR A 1 88 ? 3.308 -30.607 -3.261 1.00 151.45 88 THR A CA 1
ATOM 699 C C . THR A 1 88 ? 3.659 -29.614 -4.366 1.00 148.71 88 THR A C 1
ATOM 700 O O . THR A 1 88 ? 4.331 -29.960 -5.342 1.00 149.28 88 THR A O 1
ATOM 704 N N . ILE A 1 89 ? 3.195 -28.380 -4.194 1.00 145.84 89 ILE A N 1
ATOM 705 C CA . ILE A 1 89 ? 3.461 -27.292 -5.127 1.00 149.85 89 ILE A CA 1
ATOM 706 C C . ILE A 1 89 ? 4.961 -27.086 -5.327 1.00 154.83 89 ILE A C 1
ATOM 707 O O . ILE A 1 89 ? 5.472 -27.204 -6.445 1.00 150.15 89 ILE A O 1
ATOM 712 N N . VAL A 1 90 ? 5.655 -26.783 -4.232 1.00 152.29 90 VAL A N 1
ATOM 713 C CA . VAL A 1 90 ? 7.101 -26.575 -4.249 1.00 149.25 90 VAL A CA 1
ATOM 714 C C . VAL A 1 90 ? 7.832 -27.748 -4.904 1.00 143.09 90 VAL A C 1
ATOM 715 O O . VAL A 1 90 ? 8.740 -27.547 -5.708 1.00 153.44 90 VAL A O 1
ATOM 719 N N . THR A 1 91 ? 7.417 -28.966 -4.566 1.00 138.18 91 THR A N 1
ATOM 720 C CA . THR A 1 91 ? 8.005 -30.169 -5.147 1.00 150.28 91 THR A CA 1
ATOM 721 C C . THR A 1 91 ? 7.862 -30.186 -6.665 1.00 152.74 91 THR A C 1
ATOM 722 O O . THR A 1 91 ? 8.843 -30.357 -7.389 1.00 148.52 91 THR A O 1
ATOM 726 N N . LEU A 1 92 ? 6.631 -30.006 -7.135 1.00 147.68 92 LEU A N 1
ATOM 727 C CA . LEU A 1 92 ? 6.332 -30.036 -8.565 1.00 149.96 92 LEU A CA 1
ATOM 728 C C . LEU A 1 92 ? 7.082 -28.962 -9.349 1.00 149.68 92 LEU A C 1
ATOM 729 O O . LEU A 1 92 ? 7.732 -29.257 -10.352 1.00 139.70 92 LEU A O 1
ATOM 734 N N . ASP A 1 93 ? 6.991 -27.720 -8.884 1.00 144.82 93 ASP A N 1
ATOM 735 C CA . ASP A 1 93 ? 7.612 -26.596 -9.579 1.00 144.56 93 ASP A CA 1
ATOM 736 C C . ASP A 1 93 ? 9.135 -26.692 -9.598 1.00 153.34 93 ASP A C 1
ATOM 737 O O . ASP A 1 93 ? 9.784 -26.218 -10.532 1.00 149.84 93 ASP A O 1
ATOM 742 N N . THR A 1 94 ? 9.699 -27.305 -8.562 1.00 150.87 94 THR A N 1
ATOM 743 C CA . THR A 1 94 ? 11.146 -27.441 -8.443 1.00 146.83 94 THR A CA 1
ATOM 744 C C . THR A 1 94 ? 11.625 -28.813 -8.916 1.00 132.88 94 THR A C 1
ATOM 745 O O . THR A 1 94 ? 12.073 -28.964 -10.053 1.00 130.47 94 THR A O 1
ATOM 749 N N . ILE A 1 95 ? 11.516 -29.806 -8.037 1.00 132.96 95 ILE A N 1
ATOM 750 C CA . ILE A 1 95 ? 12.028 -31.152 -8.296 1.00 144.17 95 ILE A CA 1
ATOM 751 C C . ILE A 1 95 ? 11.426 -31.803 -9.542 1.00 147.20 95 ILE A C 1
ATOM 752 O O . ILE A 1 95 ? 12.148 -32.137 -10.488 1.00 138.62 95 ILE A O 1
ATOM 757 N N . GLY A 1 96 ? 10.108 -31.986 -9.530 1.00 143.59 96 GLY A N 1
ATOM 758 C CA . GLY A 1 96 ? 9.400 -32.623 -10.628 1.00 140.15 96 GLY A CA 1
ATOM 759 C C . GLY A 1 96 ? 9.690 -31.991 -11.976 1.00 145.36 96 GLY A C 1
ATOM 760 O O . GLY A 1 96 ? 9.791 -32.686 -12.987 1.00 149.00 96 GLY A O 1
ATOM 761 N N . LEU A 1 97 ? 9.835 -30.670 -11.982 1.00 149.04 97 LEU A N 1
ATOM 762 C CA . LEU A 1 97 ? 10.160 -29.932 -13.195 1.00 143.46 97 LEU A CA 1
ATOM 763 C C . LEU A 1 97 ? 11.523 -30.338 -13.753 1.00 130.84 97 LEU A C 1
ATOM 764 O O . LEU A 1 97 ? 11.632 -30.777 -14.904 1.00 132.17 97 LEU A O 1
ATOM 769 N N . ILE A 1 98 ? 12.556 -30.186 -12.926 1.00 129.31 98 ILE A N 1
ATOM 770 C CA . ILE A 1 98 ? 13.924 -30.522 -13.308 1.00 149.09 98 ILE A CA 1
ATOM 771 C C . ILE A 1 98 ? 14.020 -31.969 -13.779 1.00 149.14 98 ILE A C 1
ATOM 772 O O . ILE A 1 98 ? 14.601 -32.250 -14.827 1.00 138.31 98 ILE A O 1
ATOM 777 N N . LEU A 1 99 ? 13.441 -32.877 -12.998 1.00 144.10 99 LEU A N 1
ATOM 778 C CA . LEU A 1 99 ? 13.416 -34.292 -13.352 1.00 150.87 99 LEU A CA 1
ATOM 779 C C . LEU A 1 99 ? 12.754 -34.514 -14.712 1.00 145.77 99 LEU A C 1
ATOM 780 O O . LEU A 1 99 ? 13.282 -35.242 -15.554 1.00 145.26 99 LEU A O 1
ATOM 785 N N . THR A 1 100 ? 11.606 -33.874 -14.919 1.00 148.06 100 THR A N 1
ATOM 786 C CA . THR A 1 100 ? 10.886 -33.952 -16.186 1.00 146.94 100 THR A CA 1
ATOM 787 C C . THR A 1 100 ? 11.793 -33.561 -17.347 1.00 141.65 100 THR A C 1
ATOM 788 O O . THR A 1 100 ? 11.933 -34.304 -18.324 1.00 141.57 100 THR A O 1
ATOM 792 N N . ALA A 1 101 ? 12.414 -32.391 -17.223 1.00 130.97 101 ALA A N 1
ATOM 793 C CA . ALA A 1 101 ? 13.323 -31.888 -18.247 1.00 130.96 101 ALA A CA 1
ATOM 794 C C . ALA A 1 101 ? 14.467 -32.863 -18.523 1.00 145.78 101 ALA A C 1
ATOM 795 O O . ALA A 1 101 ? 14.809 -33.119 -19.680 1.00 141.79 101 ALA A O 1
ATOM 797 N N . LEU A 1 102 ? 15.048 -33.405 -17.455 1.00 149.06 102 LEU A N 1
ATOM 798 C CA . LEU A 1 102 ? 16.159 -34.346 -17.573 1.00 139.46 102 LEU A CA 1
ATOM 799 C C . LEU A 1 102 ? 15.771 -35.620 -18.325 1.00 138.94 102 LEU A C 1
ATOM 800 O O . LEU A 1 102 ? 16.449 -36.016 -19.275 1.00 145.42 102 LEU A O 1
ATOM 805 N N . ILE A 1 103 ? 14.682 -36.255 -17.897 1.00 134.28 103 ILE A N 1
ATOM 806 C CA . ILE A 1 103 ? 14.190 -37.472 -18.542 1.00 133.34 103 ILE A CA 1
ATOM 807 C C . ILE A 1 103 ? 13.862 -37.215 -20.010 1.00 131.54 103 ILE A C 1
ATOM 808 O O . ILE A 1 103 ? 14.200 -38.016 -20.888 1.00 125.88 103 ILE A O 1
ATOM 813 N N . ALA A 1 104 ? 13.203 -36.088 -20.268 1.00 137.99 104 ALA A N 1
ATOM 814 C CA . ALA A 1 104 ? 12.891 -35.685 -21.634 1.00 139.98 104 ALA A CA 1
ATOM 815 C C . ALA A 1 104 ? 14.173 -35.558 -22.450 1.00 152.37 104 ALA A C 1
ATOM 816 O O . ALA A 1 104 ? 14.206 -35.899 -23.634 1.00 157.53 104 ALA A O 1
ATOM 818 N N . GLY A 1 105 ? 15.228 -35.073 -21.803 1.00 133.36 105 GLY A N 1
ATOM 819 C CA . GLY A 1 105 ? 16.530 -34.971 -22.435 1.00 132.32 105 GLY A CA 1
ATOM 820 C C . GLY A 1 105 ? 17.112 -36.325 -22.778 1.00 135.63 105 GLY A C 1
ATOM 821 O O . GLY A 1 105 ? 17.683 -36.517 -23.855 1.00 126.38 105 GLY A O 1
ATOM 822 N N . PHE A 1 106 ? 16.968 -37.260 -21.845 1.00 135.78 106 PHE A N 1
ATOM 823 C CA . PHE A 1 106 ? 17.398 -38.636 -22.040 1.00 131.79 106 PHE A CA 1
ATOM 824 C C . PHE A 1 106 ? 16.732 -39.216 -23.281 1.00 130.75 106 PHE A C 1
ATOM 825 O O . PHE A 1 106 ? 17.409 -39.648 -24.215 1.00 139.10 106 PHE A O 1
ATOM 833 N N . ILE A 1 107 ? 15.401 -39.207 -23.283 1.00 133.06 107 ILE A N 1
ATOM 834 C CA . ILE A 1 107 ? 14.614 -39.739 -24.393 1.00 135.74 107 ILE A CA 1
ATOM 835 C C . ILE A 1 107 ? 14.976 -39.085 -25.727 1.00 135.76 107 ILE A C 1
ATOM 836 O O . ILE A 1 107 ? 15.223 -39.773 -26.723 1.00 137.72 107 ILE A O 1
ATOM 841 N N . PHE A 1 108 ? 15.005 -37.755 -25.733 1.00 137.85 108 PHE A N 1
ATOM 842 C CA . PHE A 1 108 ? 15.321 -36.989 -26.934 1.00 142.60 108 PHE A CA 1
ATOM 843 C C . PHE A 1 108 ? 16.693 -37.364 -27.484 1.00 139.06 108 PHE A C 1
ATOM 844 O O . PHE A 1 108 ? 16.873 -37.486 -28.695 1.00 127.00 108 PHE A O 1
ATOM 852 N N . LYS A 1 109 ? 17.657 -37.547 -26.587 1.00 134.00 109 LYS A N 1
ATOM 853 C CA . LYS A 1 109 ? 19.000 -37.946 -26.990 1.00 148.21 109 LYS A CA 1
ATOM 854 C C . LYS A 1 109 ? 19.015 -39.388 -27.498 1.00 138.26 109 LYS A C 1
ATOM 855 O O . LYS A 1 109 ? 19.826 -39.747 -28.351 1.00 142.76 109 LYS A O 1
ATOM 861 N N . VAL A 1 110 ? 18.112 -40.209 -26.970 1.00 118.40 110 VAL A N 1
ATOM 862 C CA . VAL A 1 110 ? 18.011 -41.606 -27.378 1.00 114.75 110 VAL A CA 1
ATOM 863 C C . VAL A 1 110 ? 17.478 -41.751 -28.801 1.00 117.17 110 VAL A C 1
ATOM 864 O O . VAL A 1 110 ? 18.061 -42.467 -29.617 1.00 127.17 110 VAL A O 1
ATOM 868 N N . VAL A 1 111 ? 16.374 -41.067 -29.092 1.00 133.76 111 VAL A N 1
ATOM 869 C CA . VAL A 1 111 ? 15.703 -41.185 -30.389 1.00 133.24 111 VAL A CA 1
ATOM 870 C C . VAL A 1 111 ? 16.623 -40.897 -31.582 1.00 135.22 111 VAL A C 1
ATOM 871 O O . VAL A 1 111 ? 16.573 -41.594 -32.597 1.00 143.26 111 VAL A O 1
ATOM 875 N N . PHE A 1 112 ? 17.464 -39.876 -31.449 1.00 145.46 112 PHE A N 1
ATOM 876 C CA . PHE A 1 112 ? 18.461 -39.553 -32.469 1.00 153.95 112 PHE A CA 1
ATOM 877 C C . PHE A 1 112 ? 19.747 -39.058 -31.817 1.00 142.77 112 PHE A C 1
ATOM 878 O O . PHE A 1 112 ? 19.702 -38.401 -30.777 1.00 143.86 112 PHE A O 1
ATOM 886 N N . ASN A 1 113 ? 20.887 -39.372 -32.429 1.00 149.30 113 ASN A N 1
ATOM 887 C CA . ASN A 1 113 ? 22.184 -39.003 -31.863 1.00 162.60 113 ASN A CA 1
ATOM 888 C C . ASN A 1 113 ? 22.312 -37.501 -31.608 1.00 158.18 113 ASN A C 1
ATOM 889 O O . ASN A 1 113 ? 22.196 -36.689 -32.524 1.00 166.80 113 ASN A O 1
ATOM 894 N N . SER A 1 114 ? 22.531 -37.138 -30.349 1.00 147.26 114 SER A N 1
ATOM 895 C CA . SER A 1 114 ? 22.622 -35.734 -29.973 1.00 145.58 114 SER A CA 1
ATOM 896 C C . SER A 1 114 ? 23.406 -35.576 -28.684 1.00 134.98 114 SER A C 1
ATOM 897 O O . SER A 1 114 ? 23.653 -36.550 -27.974 1.00 140.50 114 SER A O 1
ATOM 900 N N . SER A 1 115 ? 23.808 -34.346 -28.390 1.00 120.12 115 SER A N 1
ATOM 901 C CA . SER A 1 115 ? 24.379 -34.038 -27.091 1.00 131.10 115 SER A CA 1
ATOM 902 C C . SER A 1 115 ? 23.251 -34.124 -26.077 1.00 127.65 115 SER A C 1
ATOM 903 O O . SER A 1 115 ? 22.088 -33.928 -26.427 1.00 119.78 115 SER A O 1
ATOM 906 N N . PHE A 1 116 ? 23.581 -34.426 -24.827 1.00 126.43 116 PHE A N 1
ATOM 907 C CA . PHE A 1 116 ? 22.563 -34.486 -23.787 1.00 135.69 116 PHE A CA 1
ATOM 908 C C . PHE A 1 116 ? 22.067 -33.083 -23.454 1.00 135.41 116 PHE A C 1
ATOM 909 O O . PHE A 1 116 ? 20.999 -32.913 -22.865 1.00 145.75 116 PHE A O 1
ATOM 917 N N . LEU A 1 117 ? 22.849 -32.082 -23.844 1.00 143.65 117 LEU A N 1
ATOM 918 C CA . LEU A 1 117 ? 22.476 -30.687 -23.639 1.00 148.65 117 LEU A CA 1
ATOM 919 C C . LEU A 1 117 ? 21.350 -30.257 -24.575 1.00 134.03 117 LEU A C 1
ATOM 920 O O . LEU A 1 117 ? 20.512 -29.436 -24.206 1.00 143.77 117 LEU A O 1
ATOM 925 N N . LEU A 1 118 ? 21.339 -30.810 -25.785 1.00 117.11 118 LEU A N 1
ATOM 926 C CA . LEU A 1 118 ? 20.265 -30.552 -26.737 1.00 133.28 118 LEU A CA 1
ATOM 927 C C . LEU A 1 118 ? 18.949 -31.083 -26.186 1.00 144.56 118 LEU A C 1
ATOM 928 O O . LEU A 1 118 ? 17.940 -30.368 -26.129 1.00 132.60 118 LEU A O 1
ATOM 933 N N . GLY A 1 119 ? 18.972 -32.348 -25.779 1.00 142.86 119 GLY A N 1
ATOM 934 C CA . GLY A 1 119 ? 17.820 -32.971 -25.163 1.00 135.59 119 GLY A CA 1
ATOM 935 C C . GLY A 1 119 ? 17.383 -32.222 -23.921 1.00 131.06 119 GLY A C 1
ATOM 936 O O . GLY A 1 119 ? 16.188 -32.069 -23.678 1.00 138.42 119 GLY A O 1
ATOM 937 N N . PHE A 1 120 ? 18.348 -31.763 -23.131 1.00 123.24 120 PHE A N 1
ATOM 938 C CA . PHE A 1 120 ? 18.038 -31.034 -21.906 1.00 109.42 120 PHE A CA 1
ATOM 939 C C . PHE A 1 120 ? 17.363 -29.710 -22.222 1.00 123.14 120 PHE A C 1
ATOM 940 O O . PHE A 1 120 ? 16.491 -29.256 -21.482 1.00 140.49 120 PHE A O 1
ATOM 948 N N . LEU A 1 121 ? 17.780 -29.093 -23.322 1.00 113.98 121 LEU A N 1
ATOM 949 C CA . LEU A 1 121 ? 17.140 -27.882 -23.810 1.00 122.17 121 LEU A CA 1
ATOM 950 C C . LEU A 1 121 ? 15.691 -28.191 -24.155 1.00 122.43 121 LEU A C 1
ATOM 951 O O . LEU A 1 121 ? 14.773 -27.476 -23.740 1.00 124.41 121 LEU A O 1
ATOM 956 N N . PHE A 1 122 ? 15.498 -29.271 -24.907 1.00 114.19 122 PHE A N 1
ATOM 957 C CA . PHE A 1 122 ? 14.165 -29.725 -25.282 1.00 105.75 122 PHE A CA 1
ATOM 958 C C . PHE A 1 122 ? 13.261 -29.916 -24.066 1.00 122.37 122 PHE A C 1
ATOM 959 O O . PHE A 1 122 ? 12.123 -29.449 -24.052 1.00 127.57 122 PHE A O 1
ATOM 967 N N . GLY A 1 123 ? 13.775 -30.601 -23.049 1.00 109.71 123 GLY A N 1
ATOM 968 C CA . GLY A 1 123 ? 13.012 -30.854 -21.841 1.00 117.79 123 GLY A CA 1
ATOM 969 C C . GLY A 1 123 ? 12.702 -29.580 -21.082 1.00 117.80 123 GLY A C 1
ATOM 970 O O . GLY A 1 123 ? 11.589 -29.392 -20.590 1.00 136.56 123 GLY A O 1
ATOM 971 N N . ALA A 1 124 ? 13.695 -28.701 -20.992 1.00 107.83 124 ALA A N 1
ATOM 972 C CA . ALA A 1 124 ? 13.528 -27.420 -20.317 1.00 131.94 124 ALA A CA 1
ATOM 973 C C . ALA A 1 124 ? 12.451 -26.572 -20.992 1.00 125.50 124 ALA A C 1
ATOM 974 O O . ALA A 1 124 ? 11.749 -25.808 -20.328 1.00 126.68 124 ALA A O 1
ATOM 976 N N . ILE A 1 125 ? 12.330 -26.709 -22.310 1.00 115.34 125 ILE A N 1
ATOM 977 C CA . ILE A 1 125 ? 11.293 -26.007 -23.062 1.00 124.98 125 ILE A CA 1
ATOM 978 C C . ILE A 1 125 ? 9.893 -26.485 -22.671 1.00 127.60 125 ILE A C 1
ATOM 979 O O . ILE A 1 125 ? 9.035 -25.684 -22.293 1.00 107.80 125 ILE A O 1
ATOM 984 N N . ILE A 1 126 ? 9.674 -27.793 -22.763 1.00 127.25 126 ILE A N 1
ATOM 985 C CA . ILE A 1 126 ? 8.378 -28.390 -22.459 1.00 115.61 126 ILE A CA 1
ATOM 986 C C . ILE A 1 126 ? 8.199 -28.651 -20.968 1.00 115.93 126 ILE A C 1
ATOM 987 O O . ILE A 1 126 ? 7.289 -29.376 -20.567 1.00 120.25 126 ILE A O 1
ATOM 992 N N . GLY A 1 127 ? 9.070 -28.067 -20.151 1.00 118.56 127 GLY A N 1
ATOM 993 C CA . GLY A 1 127 ? 8.996 -28.246 -18.713 1.00 112.69 127 GLY A CA 1
ATOM 994 C C . GLY A 1 127 ? 7.669 -27.795 -18.134 1.00 115.00 127 GLY A C 1
ATOM 995 O O . GLY A 1 127 ? 7.039 -28.518 -17.362 1.00 105.87 127 GLY A O 1
ATOM 996 N N . ALA A 1 128 ? 7.242 -26.597 -18.516 1.00 116.77 128 ALA A N 1
ATOM 997 C CA . ALA A 1 128 ? 6.001 -26.024 -18.013 1.00 99.83 128 ALA A CA 1
ATOM 998 C C . ALA A 1 128 ? 4.778 -26.781 -18.519 1.00 122.31 128 ALA A C 1
ATOM 999 O O . ALA A 1 128 ? 4.847 -27.487 -19.525 1.00 107.21 128 ALA A O 1
ATOM 1001 N N . THR A 1 129 ? 3.661 -26.623 -17.813 1.00 137.94 129 THR A N 1
ATOM 1002 C CA . THR A 1 129 ? 2.390 -27.216 -18.217 1.00 119.56 129 THR A CA 1
ATOM 1003 C C . THR A 1 129 ? 1.341 -26.126 -18.439 1.00 131.76 129 THR A C 1
ATOM 1004 O O . THR A 1 129 ? 1.498 -25.002 -17.964 1.00 137.02 129 THR A O 1
ATOM 1008 N N . ASP A 1 130 ? 0.277 -26.461 -19.164 1.00 134.03 130 ASP A N 1
ATOM 1009 C CA . ASP A 1 130 ? -0.791 -25.505 -19.443 1.00 122.57 130 ASP A CA 1
ATOM 1010 C C . ASP A 1 130 ? -2.151 -26.198 -19.456 1.00 142.47 130 ASP A C 1
ATOM 1011 O O . ASP A 1 130 ? -2.588 -26.697 -20.493 1.00 152.96 130 ASP A O 1
ATOM 1016 N N . PRO A 1 131 ? -2.826 -26.227 -18.296 1.00 144.85 131 PRO A N 1
ATO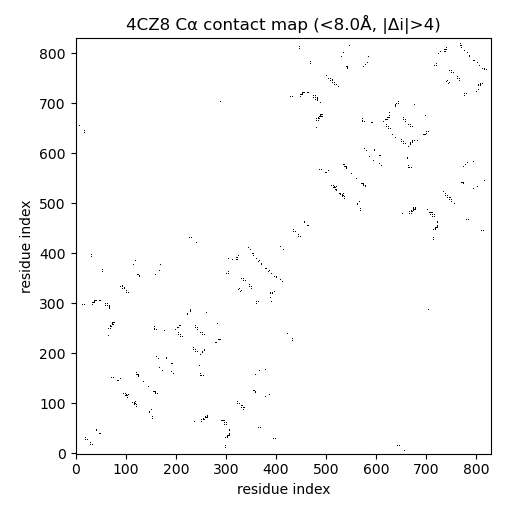M 1017 C CA . PRO A 1 131 ? -4.114 -26.903 -18.126 1.00 127.88 131 PRO A CA 1
ATOM 1018 C C . PRO A 1 131 ? -5.279 -26.018 -18.543 1.00 124.56 131 PRO A C 1
ATOM 1019 O O . PRO A 1 131 ? -6.429 -26.343 -18.253 1.00 145.22 131 PRO A O 1
ATOM 1023 N N . ALA A 1 132 ? -4.977 -24.912 -19.214 1.00 121.37 132 ALA A N 1
ATOM 1024 C CA . ALA A 1 132 ? -5.995 -23.957 -19.635 1.00 134.67 132 ALA A CA 1
ATOM 1025 C C . ALA A 1 132 ? -7.053 -24.597 -20.531 1.00 148.28 132 ALA A C 1
ATOM 1026 O O . ALA A 1 132 ? -8.208 -24.171 -20.543 1.00 137.47 132 ALA A O 1
ATOM 1028 N N . THR A 1 133 ? -6.650 -25.621 -21.276 1.00 149.69 133 THR A N 1
ATOM 1029 C CA . THR A 1 133 ? -7.557 -26.332 -22.171 1.00 151.74 133 THR A CA 1
ATOM 1030 C C . THR A 1 133 ? -8.255 -27.494 -21.469 1.00 149.67 133 THR A C 1
ATOM 1031 O O . THR A 1 133 ? -9.033 -28.222 -22.086 1.00 144.28 133 THR A O 1
ATOM 1035 N N . LEU A 1 134 ? -7.978 -27.660 -20.179 1.00 145.68 134 LEU A N 1
ATOM 1036 C CA . LEU A 1 134 ? -8.530 -28.776 -19.413 1.00 147.76 134 LEU A CA 1
ATOM 1037 C C . LEU A 1 134 ? -9.666 -28.349 -18.485 1.00 142.05 134 LEU A C 1
ATOM 1038 O O . LEU A 1 134 ? -10.647 -29.075 -18.322 1.00 143.80 134 LEU A O 1
ATOM 1043 N N . ILE A 1 135 ? -9.515 -27.174 -17.879 1.00 134.64 135 ILE A N 1
ATOM 1044 C CA . ILE A 1 135 ? -10.486 -26.640 -16.918 1.00 140.50 135 ILE A CA 1
ATOM 1045 C C . ILE A 1 135 ? -11.968 -26.718 -17.339 1.00 142.15 135 ILE A C 1
ATOM 1046 O O . ILE A 1 135 ? -12.814 -27.087 -16.521 1.00 149.31 135 ILE A O 1
ATOM 1051 N N . PRO A 1 136 ? -12.292 -26.379 -18.606 1.00 140.71 136 PRO A N 1
ATOM 1052 C CA . PRO A 1 136 ? -13.696 -26.506 -19.022 1.00 155.12 136 PRO A CA 1
ATOM 1053 C C . PRO A 1 136 ? -14.260 -27.922 -18.881 1.00 144.00 136 PRO A C 1
ATOM 1054 O O . PRO A 1 136 ? -15.480 -28.088 -18.850 1.00 147.38 136 PRO A O 1
ATOM 1058 N N . LEU A 1 137 ? -13.388 -28.923 -18.801 1.00 143.57 137 LEU A N 1
ATOM 1059 C CA . LEU A 1 137 ? -13.822 -30.300 -18.593 1.00 142.94 137 LEU A CA 1
ATOM 1060 C C . LEU A 1 137 ? -13.704 -30.712 -17.125 1.00 145.49 137 LEU A C 1
ATOM 1061 O O . LEU A 1 137 ? -14.344 -31.669 -16.690 1.00 150.02 137 LEU A O 1
ATOM 1066 N N . PHE A 1 138 ? -12.886 -29.983 -16.369 1.00 149.56 138 PHE A N 1
ATOM 1067 C CA . PHE A 1 138 ? -12.762 -30.209 -14.933 1.00 150.22 138 PHE A CA 1
ATOM 1068 C C . PHE A 1 138 ? -14.072 -29.886 -14.223 1.00 150.48 138 PHE A C 1
ATOM 1069 O O . PHE A 1 138 ? -14.669 -30.746 -13.577 1.00 159.02 138 PHE A O 1
ATOM 1077 N N . ARG A 1 139 ? -14.510 -28.638 -14.352 1.00 146.33 139 ARG A N 1
ATOM 1078 C CA . ARG A 1 139 ? -15.753 -28.184 -13.742 1.00 154.39 139 ARG A CA 1
ATOM 1079 C C . ARG A 1 139 ? -16.936 -28.950 -14.328 1.00 161.36 139 ARG A C 1
ATOM 1080 O O . ARG A 1 139 ? -17.957 -29.143 -13.668 1.00 155.62 139 ARG A O 1
ATOM 1088 N N . GLN A 1 140 ? -16.778 -29.388 -15.574 1.00 158.16 140 GLN A N 1
ATOM 1089 C CA . GLN A 1 140 ? -17.789 -30.177 -16.267 1.00 139.55 140 GLN A CA 1
ATOM 1090 C C . GLN A 1 140 ? -18.041 -31.509 -15.564 1.00 140.10 140 GLN A C 1
ATOM 1091 O O . GLN A 1 140 ? -19.183 -31.959 -15.463 1.00 172.90 140 GLN A O 1
ATOM 1097 N N . TYR A 1 141 ? -16.974 -32.131 -15.072 1.00 130.28 141 TYR A N 1
ATOM 1098 C CA . TYR A 1 141 ? -17.087 -33.443 -14.440 1.00 143.59 141 TYR A CA 1
ATOM 1099 C C . TYR A 1 141 ? -16.920 -33.400 -12.924 1.00 156.66 141 TYR A C 1
ATOM 1100 O O . TYR A 1 141 ? -16.692 -34.433 -12.294 1.00 150.47 141 TYR A O 1
ATOM 1109 N N . ARG A 1 142 ? -17.036 -32.202 -12.354 1.00 163.41 142 ARG A N 1
ATOM 1110 C CA . ARG A 1 142 ? -16.990 -32.005 -10.905 1.00 169.31 142 ARG A CA 1
ATOM 1111 C C . ARG A 1 142 ? -15.766 -32.648 -10.255 1.00 167.85 142 ARG A C 1
ATOM 1112 O O . ARG A 1 142 ? -15.874 -33.282 -9.206 1.00 175.40 142 ARG A O 1
ATOM 1120 N N . VAL A 1 143 ? -14.608 -32.484 -10.885 1.00 153.77 143 VAL A N 1
ATOM 1121 C CA . VAL A 1 143 ? -13.372 -33.063 -10.373 1.00 144.96 143 VAL A CA 1
ATOM 1122 C C . VAL A 1 143 ? -12.986 -32.385 -9.060 1.00 132.67 143 VAL A C 1
ATOM 1123 O O . VAL A 1 143 ? -13.382 -31.246 -8.808 1.00 127.58 143 VAL A O 1
ATOM 1127 N N . LYS A 1 144 ? -12.229 -33.097 -8.227 1.00 130.21 144 LYS A N 1
ATOM 1128 C CA . LYS A 1 144 ? -11.812 -32.601 -6.916 1.00 143.53 144 LYS A CA 1
ATOM 1129 C C . LYS A 1 144 ? -11.180 -31.212 -6.986 1.00 143.73 144 LYS A C 1
ATOM 1130 O O . LYS A 1 144 ? -10.365 -30.934 -7.864 1.00 147.05 144 LYS A O 1
ATOM 1136 N N . GLN A 1 145 ? -11.570 -30.347 -6.054 1.00 137.21 145 GLN A N 1
ATOM 1137 C CA . GLN A 1 145 ? -11.094 -28.970 -6.019 1.00 151.23 145 GLN A CA 1
ATOM 1138 C C . GLN A 1 145 ? -9.595 -28.914 -5.737 1.00 161.46 145 GLN A C 1
ATOM 1139 O O . GLN A 1 145 ? -8.851 -28.159 -6.375 1.00 156.51 145 GLN A O 1
ATOM 1145 N N . ASP A 1 146 ? -9.166 -29.729 -4.777 1.00 160.70 146 ASP A N 1
ATOM 1146 C CA . ASP A 1 146 ? -7.775 -29.773 -4.338 1.00 170.35 146 ASP A CA 1
ATOM 1147 C C . ASP A 1 146 ? -6.801 -30.044 -5.482 1.00 169.56 146 ASP A C 1
ATOM 1148 O O . ASP A 1 146 ? -5.838 -29.301 -5.669 1.00 167.47 146 ASP A O 1
ATOM 1153 N N . ILE A 1 147 ? -7.054 -31.104 -6.244 1.00 162.31 147 ILE A N 1
ATOM 1154 C CA . ILE A 1 147 ? -6.162 -31.482 -7.337 1.00 151.75 147 ILE A CA 1
ATOM 1155 C C . ILE A 1 147 ? -6.129 -30.427 -8.444 1.00 145.39 147 ILE A C 1
ATOM 1156 O O . ILE A 1 147 ? -5.101 -30.236 -9.094 1.00 158.50 147 ILE A O 1
ATOM 1161 N N . GLU A 1 148 ? -7.252 -29.743 -8.652 1.00 147.98 148 GLU A N 1
ATOM 1162 C CA . GLU A 1 148 ? -7.302 -28.654 -9.621 1.00 137.59 148 GLU A CA 1
ATOM 1163 C C . GLU A 1 148 ? -6.414 -27.508 -9.157 1.00 138.55 148 GLU A C 1
ATOM 1164 O O . GLU A 1 148 ? -5.623 -26.974 -9.933 1.00 141.32 148 GLU A O 1
ATOM 1170 N N . THR A 1 149 ? -6.553 -27.140 -7.886 1.00 136.84 149 THR A N 1
ATOM 1171 C CA . THR A 1 149 ? -5.682 -26.141 -7.276 1.00 145.54 149 THR A CA 1
ATOM 1172 C C . THR A 1 149 ? -4.211 -26.511 -7.476 1.00 140.42 149 THR A C 1
ATOM 1173 O O . THR A 1 149 ? -3.401 -25.684 -7.912 1.00 136.30 149 THR A O 1
ATOM 1177 N N . VAL A 1 150 ? -3.887 -27.764 -7.167 1.00 139.00 150 VAL A N 1
ATOM 1178 C CA . VAL A 1 150 ? -2.539 -28.300 -7.332 1.00 144.54 150 VAL A CA 1
ATOM 1179 C C . VAL A 1 150 ? -2.015 -28.119 -8.755 1.00 144.01 150 VAL A C 1
ATOM 1180 O O . VAL A 1 150 ? -0.968 -27.506 -8.959 1.00 157.39 150 VAL A O 1
ATOM 1184 N N . ILE A 1 151 ? -2.749 -28.653 -9.728 1.00 115.52 151 ILE A N 1
ATOM 1185 C CA . ILE A 1 151 ? -2.363 -28.569 -11.136 1.00 124.67 151 ILE A CA 1
ATOM 1186 C C . ILE A 1 151 ? -2.183 -27.124 -11.608 1.00 139.55 151 ILE A C 1
ATOM 1187 O O . ILE A 1 151 ? -1.149 -26.772 -12.186 1.00 150.24 151 ILE A O 1
ATOM 1192 N N . VAL A 1 152 ? -3.193 -26.296 -11.357 1.00 130.10 152 VAL A N 1
ATOM 1193 C CA . VAL A 1 152 ? -3.168 -24.893 -11.764 1.00 132.78 152 VAL A CA 1
ATOM 1194 C C . VAL A 1 152 ? -1.972 -24.139 -11.187 1.00 130.75 152 VAL A C 1
ATOM 1195 O O . VAL A 1 152 ? -1.211 -23.524 -11.931 1.00 146.89 152 VAL A O 1
ATOM 1199 N N . THR A 1 153 ? -1.808 -24.194 -9.867 1.00 120.39 153 THR A N 1
ATOM 1200 C CA . THR A 1 153 ? -0.693 -23.522 -9.202 1.00 134.93 153 THR A CA 1
ATOM 1201 C C . THR A 1 153 ? 0.644 -24.033 -9.739 1.00 142.30 153 THR A C 1
ATOM 1202 O O . THR A 1 153 ? 1.581 -23.252 -9.981 1.00 133.83 153 THR A O 1
ATOM 1206 N N . GLU A 1 154 ? 0.712 -25.349 -9.929 1.00 138.60 154 GLU A N 1
ATOM 1207 C CA . GLU A 1 154 ? 1.887 -25.994 -10.501 1.00 135.46 154 GLU A CA 1
ATOM 1208 C C . GLU A 1 154 ? 2.260 -25.338 -11.817 1.00 139.93 154 GLU A C 1
ATOM 1209 O O . GLU A 1 154 ? 3.374 -24.863 -11.969 1.00 145.31 154 GLU A O 1
ATOM 1215 N N . SER A 1 155 ? 1.319 -25.307 -12.756 1.00 143.35 155 SER A N 1
ATOM 1216 C CA . SER A 1 155 ? 1.539 -24.665 -14.051 1.00 149.52 155 SER A CA 1
ATOM 1217 C C . SER A 1 155 ? 1.954 -23.202 -13.902 1.00 130.69 155 SER A C 1
ATOM 1218 O O . SER A 1 155 ? 2.877 -22.737 -14.579 1.00 139.56 155 SER A O 1
ATOM 1221 N N . ILE A 1 156 ? 1.263 -22.493 -13.011 1.00 106.08 156 ILE A N 1
ATOM 1222 C CA . ILE A 1 156 ? 1.545 -21.089 -12.726 1.00 115.76 156 ILE A CA 1
ATOM 1223 C C . ILE A 1 156 ? 3.019 -20.864 -12.409 1.00 127.32 156 ILE A C 1
ATOM 1224 O O . ILE A 1 156 ? 3.633 -19.929 -12.924 1.00 126.81 156 ILE A O 1
ATOM 1229 N N . PHE A 1 157 ? 3.591 -21.724 -11.573 1.00 131.11 157 PHE A N 1
ATOM 1230 C CA . PHE A 1 157 ? 5.013 -21.595 -11.254 1.00 121.01 157 PHE A CA 1
ATOM 1231 C C . PHE A 1 157 ? 5.937 -22.260 -12.282 1.00 124.92 157 PHE A C 1
ATOM 1232 O O . PHE A 1 157 ? 7.116 -21.927 -12.366 1.00 124.93 157 PHE A O 1
ATOM 1240 N N . ASN A 1 158 ? 5.401 -23.197 -13.056 1.00 122.89 158 ASN A N 1
ATOM 1241 C CA . ASN A 1 158 ? 6.188 -23.931 -14.041 1.00 109.85 158 ASN A CA 1
ATOM 1242 C C . ASN A 1 158 ? 6.498 -23.086 -15.267 1.00 112.21 158 ASN A C 1
ATOM 1243 O O . ASN A 1 158 ? 7.552 -23.238 -15.883 1.00 122.74 158 ASN A O 1
ATOM 1248 N N . ASP A 1 159 ? 5.570 -22.202 -15.619 1.00 123.10 159 ASP A N 1
ATOM 1249 C CA . ASP A 1 159 ? 5.752 -21.316 -16.770 1.00 122.02 159 ASP A CA 1
ATOM 1250 C C . ASP A 1 159 ? 7.005 -20.416 -16.717 1.00 110.29 159 ASP A C 1
ATOM 1251 O O . ASP A 1 159 ? 7.729 -20.323 -17.710 1.00 107.13 159 ASP A O 1
ATOM 1256 N N . PRO A 1 160 ? 7.269 -19.750 -15.574 1.00 105.71 160 PRO A N 1
ATOM 1257 C CA . PRO A 1 160 ? 8.506 -18.959 -15.519 1.00 112.80 160 PRO A CA 1
ATOM 1258 C C . PRO A 1 160 ? 9.744 -19.834 -15.363 1.00 113.68 160 PRO A C 1
ATOM 1259 O O . PRO A 1 160 ? 10.720 -19.652 -16.089 1.00 117.01 160 PRO A O 1
ATOM 1263 N N . LEU A 1 161 ? 9.701 -20.765 -14.414 1.00 105.32 161 LEU A N 1
ATOM 1264 C CA . LEU A 1 161 ? 10.833 -21.644 -14.137 1.00 103.39 161 LEU A CA 1
ATOM 1265 C C . LEU A 1 161 ? 11.223 -22.469 -15.361 1.00 106.22 161 LEU A C 1
ATOM 1266 O O . LEU A 1 161 ? 12.403 -22.750 -15.577 1.00 124.12 161 LEU A O 1
ATOM 1271 N N . GLY A 1 162 ? 10.228 -22.847 -16.161 1.00 91.24 162 GLY A N 1
ATOM 1272 C CA . GLY A 1 162 ? 10.472 -23.562 -17.401 1.00 104.52 162 GLY A CA 1
ATOM 1273 C C . GLY A 1 162 ? 11.338 -22.746 -18.341 1.00 119.55 162 GLY A C 1
ATOM 1274 O O . GLY A 1 162 ? 12.171 -23.292 -19.065 1.00 134.87 162 GLY A O 1
ATOM 1275 N N . ILE A 1 163 ? 11.138 -21.431 -18.325 1.00 114.29 163 ILE A N 1
ATOM 1276 C CA . ILE A 1 163 ? 11.971 -20.515 -19.093 1.00 120.50 163 ILE A CA 1
ATOM 1277 C C . ILE A 1 163 ? 13.359 -20.424 -18.465 1.00 119.78 163 ILE A C 1
ATOM 1278 O O . ILE A 1 163 ? 14.366 -20.409 -19.173 1.00 120.63 163 ILE A O 1
ATOM 1283 N N . VAL A 1 164 ? 13.402 -20.359 -17.135 1.00 113.53 164 VAL A N 1
ATOM 1284 C CA . VAL A 1 164 ? 14.661 -20.287 -16.399 1.00 123.99 164 VAL A CA 1
ATOM 1285 C C . VAL A 1 164 ? 15.548 -21.476 -16.743 1.00 117.40 164 VAL A C 1
ATOM 1286 O O . VAL A 1 164 ? 16.735 -21.315 -17.014 1.00 118.87 164 VAL A O 1
ATOM 1290 N N . LEU A 1 165 ? 14.958 -22.667 -16.737 1.00 105.92 165 LEU A N 1
ATOM 1291 C CA . LEU A 1 165 ? 15.661 -23.872 -17.153 1.00 110.68 165 LEU A CA 1
ATOM 1292 C C . LEU A 1 165 ? 16.059 -23.765 -18.621 1.00 117.85 165 LEU A C 1
ATOM 1293 O O . LEU A 1 165 ? 17.164 -24.147 -19.004 1.00 143.37 165 LEU A O 1
ATOM 1298 N N . THR A 1 166 ? 15.152 -23.237 -19.438 1.00 109.20 166 THR A N 1
ATOM 1299 C CA . THR A 1 166 ? 15.432 -23.003 -20.848 1.00 124.39 166 THR A CA 1
ATOM 1300 C C . THR A 1 166 ? 16.504 -21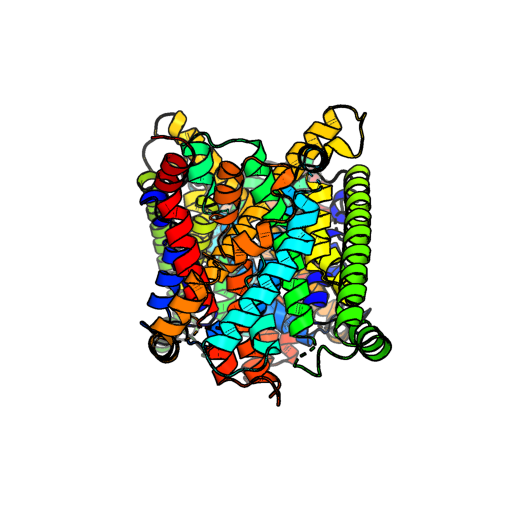.925 -20.986 1.00 130.88 166 THR A C 1
ATOM 1301 O O . THR A 1 166 ? 17.335 -21.976 -21.891 1.00 111.86 166 THR A O 1
ATOM 1305 N N . LEU A 1 167 ? 16.484 -20.955 -20.075 1.00 133.92 167 LEU A N 1
ATOM 1306 C CA . LEU A 1 167 ? 17.509 -19.917 -20.035 1.00 120.42 167 LEU A CA 1
ATOM 1307 C C . LEU A 1 167 ? 18.868 -20.533 -19.711 1.00 113.72 167 LEU A C 1
ATOM 1308 O O . LEU A 1 167 ? 19.888 -20.135 -20.273 1.00 123.99 167 LEU A O 1
ATOM 1313 N N . ILE A 1 168 ? 18.869 -21.507 -18.804 1.00 119.08 168 ILE A N 1
ATOM 1314 C CA . ILE A 1 168 ? 20.085 -22.225 -18.429 1.00 107.89 168 ILE A CA 1
ATOM 1315 C C . ILE A 1 168 ? 20.684 -22.960 -19.621 1.00 115.68 168 ILE A C 1
ATOM 1316 O O . ILE A 1 168 ? 21.830 -22.717 -20.001 1.00 122.25 168 ILE A O 1
ATOM 1321 N N . ALA A 1 169 ? 19.898 -23.862 -20.202 1.00 102.90 169 ALA A N 1
ATOM 1322 C CA . ALA A 1 169 ? 20.340 -24.673 -21.331 1.00 120.48 169 ALA A CA 1
ATOM 1323 C C . ALA A 1 169 ? 20.869 -23.822 -22.485 1.00 119.39 169 ALA A C 1
ATOM 1324 O O . ALA A 1 169 ? 21.811 -24.214 -23.173 1.00 123.45 169 ALA A O 1
ATOM 1326 N N . ILE A 1 170 ? 20.259 -22.658 -22.688 1.00 124.89 170 ILE A N 1
ATOM 1327 C CA . ILE A 1 170 ? 20.723 -21.713 -23.696 1.00 131.83 170 ILE A CA 1
ATOM 1328 C C . ILE A 1 170 ? 22.079 -21.119 -23.312 1.00 129.67 170 ILE A C 1
ATOM 1329 O O . ILE A 1 170 ? 23.000 -21.084 -24.129 1.00 134.94 170 ILE A O 1
ATOM 1334 N N . SER A 1 171 ? 22.197 -20.672 -22.063 1.00 124.37 171 SER A N 1
ATOM 1335 C CA . SER A 1 171 ? 23.416 -20.033 -21.567 1.00 130.85 171 SER A CA 1
ATOM 1336 C C . SER A 1 171 ? 24.674 -20.866 -21.811 1.00 140.11 171 SER A C 1
ATOM 1337 O O . SER A 1 171 ? 25.759 -20.320 -22.013 1.00 147.45 171 SER A O 1
ATOM 1348 N N . LEU A 1 173 ? 24.993 -23.380 -24.352 1.00 111.18 173 LEU A N 1
ATOM 1349 C CA . LEU A 1 173 ? 25.215 -23.621 -25.775 1.00 131.80 173 LEU A CA 1
ATOM 1350 C C . LEU A 1 173 ? 25.681 -22.386 -26.546 1.00 132.70 173 LEU A C 1
ATOM 1351 O O . LEU A 1 173 ? 26.332 -22.509 -27.584 1.00 123.91 173 LEU A O 1
ATOM 1356 N N . VAL A 1 174 ? 25.350 -21.200 -26.042 1.00 130.87 174 VAL A N 1
ATOM 1357 C CA . VAL A 1 174 ? 25.756 -19.963 -26.703 1.00 126.64 174 VAL A CA 1
ATOM 1358 C C . VAL A 1 174 ? 26.705 -19.134 -25.835 1.00 146.19 174 VAL A C 1
ATOM 1359 O O . VAL A 1 174 ? 26.543 -19.069 -24.615 1.00 139.36 174 VAL A O 1
ATOM 1363 N N . PRO A 1 175 ? 27.715 -18.513 -26.466 1.00 156.05 175 PRO A N 1
ATOM 1364 C CA . PRO A 1 175 ? 28.686 -17.673 -25.757 1.00 144.80 175 PRO A CA 1
ATOM 1365 C C . PRO A 1 175 ? 28.097 -16.312 -25.406 1.00 133.90 175 PRO A C 1
ATOM 1366 O O . PRO A 1 175 ? 28.625 -15.618 -24.537 1.00 132.09 175 PRO A O 1
ATOM 1370 N N . GLY A 1 176 ? 27.015 -15.939 -26.083 1.00 123.37 176 GLY A N 1
ATOM 1371 C CA . GLY A 1 176 ? 26.374 -14.656 -25.859 1.00 121.32 176 GLY A CA 1
ATOM 1372 C C . GLY A 1 176 ? 25.798 -14.505 -24.464 1.00 142.42 176 GLY A C 1
ATOM 1373 O O . GLY A 1 176 ? 26.164 -13.587 -23.730 1.00 152.08 176 GLY A O 1
ATOM 1374 N N . TYR A 1 177 ? 24.892 -15.407 -24.099 1.00 142.01 177 TYR A N 1
ATOM 1375 C CA . TYR A 1 177 ? 24.267 -15.382 -22.780 1.00 142.43 177 TYR A CA 1
ATOM 1376 C C . TYR A 1 177 ? 25.238 -15.789 -21.677 1.00 144.88 177 TYR A C 1
ATOM 1377 O O . TYR A 1 177 ? 24.934 -15.645 -20.492 1.00 152.73 177 TYR A O 1
ATOM 1386 N N . GLY A 1 178 ? 26.400 -16.302 -22.073 1.00 151.82 178 GLY A N 1
ATOM 1387 C CA . GLY A 1 178 ? 27.389 -16.805 -21.135 1.00 157.30 178 GLY A CA 1
ATOM 1388 C C . GLY A 1 178 ? 27.804 -15.828 -20.051 1.00 157.46 178 GLY A C 1
ATOM 1389 O O . GLY A 1 178 ? 27.551 -16.070 -18.871 1.00 168.48 178 GLY A O 1
ATOM 1390 N N . GLY A 1 179 ? 28.438 -14.729 -20.451 1.00 128.03 179 GLY A N 1
ATOM 1391 C CA . GLY A 1 179 ? 28.935 -13.736 -19.516 1.00 116.01 179 GLY A CA 1
ATOM 1392 C C . GLY A 1 179 ? 27.902 -13.235 -18.526 1.00 144.32 179 GLY A C 1
ATOM 1393 O O . GLY A 1 179 ? 27.002 -12.472 -18.880 1.00 158.62 179 GLY A O 1
ATOM 1394 N N . GLY A 1 180 ? 28.040 -13.673 -17.278 1.00 147.04 180 GLY A N 1
ATOM 1395 C CA . GLY A 1 180 ? 27.127 -13.296 -16.215 1.00 156.81 180 GLY A CA 1
ATOM 1396 C C . GLY A 1 180 ? 27.413 -14.065 -14.939 1.00 153.83 180 GLY A C 1
ATOM 1397 O O . GLY A 1 180 ? 28.436 -14.742 -14.832 1.00 160.39 180 GLY A O 1
ATOM 1398 N N . ILE A 1 181 ? 26.507 -13.959 -13.972 1.00 140.76 181 ILE A N 1
ATOM 1399 C CA . ILE A 1 181 ? 26.642 -14.662 -12.700 1.00 147.44 181 ILE A CA 1
ATOM 1400 C C . ILE A 1 181 ? 26.698 -16.174 -12.912 1.00 152.20 181 ILE A C 1
ATOM 1401 O O . ILE A 1 181 ? 27.468 -16.880 -12.254 1.00 157.60 181 ILE A O 1
ATOM 1406 N N . PHE A 1 182 ? 25.883 -16.657 -13.846 1.00 155.03 182 PHE A N 1
ATOM 1407 C CA . PHE A 1 182 ? 25.846 -18.076 -14.183 1.00 162.77 182 PHE A CA 1
ATOM 1408 C C . PHE A 1 182 ? 27.209 -18.591 -14.629 1.00 166.50 182 PHE A C 1
ATOM 1409 O O . PHE A 1 182 ? 27.621 -19.681 -14.239 1.00 173.39 182 PHE A O 1
ATOM 1417 N N . SER A 1 183 ? 27.897 -17.806 -15.451 1.00 161.92 183 SER A N 1
ATOM 1418 C CA . SER A 1 183 ? 29.230 -18.167 -15.920 1.00 167.58 183 SER A CA 1
ATOM 1419 C C . SER A 1 183 ? 30.188 -18.321 -14.744 1.00 164.76 183 SER A C 1
ATOM 1420 O O . SER A 1 183 ? 30.886 -19.331 -14.625 1.00 157.91 183 SER A O 1
ATOM 1423 N N . THR A 1 184 ? 30.202 -17.309 -13.881 1.00 160.31 184 THR A N 1
ATOM 1424 C CA . THR A 1 184 ? 31.038 -17.295 -12.688 1.00 156.59 184 THR A CA 1
ATOM 1425 C C . THR A 1 184 ? 30.811 -18.535 -11.829 1.00 163.41 184 THR A C 1
ATOM 1426 O O . THR A 1 184 ? 31.750 -19.276 -11.524 1.00 166.33 184 THR A O 1
ATOM 1430 N N . LEU A 1 185 ? 29.555 -18.758 -11.455 1.00 169.05 185 LEU A N 1
ATOM 1431 C CA . LEU A 1 185 ? 29.190 -19.863 -10.571 1.00 176.29 185 LEU A CA 1
ATOM 1432 C C . LEU A 1 185 ? 29.484 -21.233 -11.186 1.00 179.03 185 LEU A C 1
ATOM 1433 O O . LEU A 1 185 ? 30.048 -22.109 -10.527 1.00 180.20 185 LEU A O 1
ATOM 1438 N N . SER A 1 186 ? 29.105 -21.409 -12.449 1.00 180.91 186 SER A N 1
ATOM 1439 C CA . SER A 1 186 ? 29.314 -22.675 -13.146 1.00 176.33 186 SER A CA 1
ATOM 1440 C C . SER A 1 186 ? 30.796 -22.997 -13.311 1.00 189.55 186 SER A C 1
ATOM 1441 O O . SER A 1 186 ? 31.208 -24.145 -13.154 1.00 194.98 186 SER A O 1
ATOM 1444 N N . GLU A 1 187 ? 31.596 -21.983 -13.631 1.00 190.38 187 GLU A N 1
ATOM 1445 C CA . GLU A 1 187 ? 33.039 -22.170 -13.727 1.00 184.54 187 GLU A CA 1
ATOM 1446 C C . GLU A 1 187 ? 33.601 -22.499 -12.351 1.00 181.85 187 GLU A C 1
ATOM 1447 O O . GLU A 1 187 ? 34.547 -23.277 -12.222 1.00 194.07 187 GLU A O 1
ATOM 1453 N N . LYS A 1 188 ? 33.003 -21.906 -11.323 1.00 188.08 188 LYS A N 1
ATOM 1454 C CA . LYS A 1 188 ? 33.486 -22.071 -9.957 1.00 191.52 188 LYS A CA 1
ATOM 1455 C C . LYS A 1 188 ? 33.253 -23.476 -9.399 1.00 188.90 188 LYS A C 1
ATOM 1456 O O . LYS A 1 188 ? 34.153 -24.066 -8.801 1.00 194.46 188 LYS A O 1
ATOM 1462 N N . LEU A 1 189 ? 32.050 -24.009 -9.596 1.00 179.55 189 LEU A N 1
ATOM 1463 C CA . LEU A 1 189 ? 31.669 -25.263 -8.949 1.00 172.38 189 LEU A CA 1
ATOM 1464 C C . LEU A 1 189 ? 31.154 -26.332 -9.914 1.00 176.66 189 LEU A C 1
ATOM 1465 O O . LEU A 1 189 ? 30.422 -27.234 -9.508 1.00 167.99 189 LEU A O 1
ATOM 1470 N N . GLY A 1 190 ? 31.540 -26.240 -11.182 1.00 181.18 190 GLY A N 1
ATOM 1471 C CA . GLY A 1 190 ? 31.069 -27.184 -12.181 1.00 168.35 190 GLY A CA 1
ATOM 1472 C C . GLY A 1 190 ? 29.707 -26.798 -12.730 1.00 178.64 190 GLY A C 1
ATOM 1473 O O . GLY A 1 190 ? 28.977 -26.028 -12.105 1.00 181.06 190 GLY A O 1
ATOM 1474 N N . ILE A 1 191 ? 29.362 -27.337 -13.896 1.00 167.03 191 ILE A N 1
ATOM 1475 C CA . ILE A 1 191 ? 28.117 -26.976 -14.573 1.00 168.59 191 ILE A CA 1
ATOM 1476 C C . ILE A 1 191 ? 26.860 -27.382 -13.799 1.00 177.73 191 ILE A C 1
ATOM 1477 O O . ILE A 1 191 ? 25.849 -26.677 -13.824 1.00 187.34 191 ILE A O 1
ATOM 1482 N N . TYR A 1 192 ? 26.932 -28.514 -13.107 1.00 172.75 192 TYR A N 1
ATOM 1483 C CA . TYR A 1 192 ? 25.786 -29.044 -12.378 1.00 170.56 192 TYR A CA 1
ATOM 1484 C C . TYR A 1 192 ? 25.475 -28.185 -11.155 1.00 181.53 192 TYR A C 1
ATOM 1485 O O . TYR A 1 192 ? 24.410 -27.559 -11.068 1.00 185.16 192 TYR A O 1
ATOM 1494 N N . ALA A 1 193 ? 26.417 -28.164 -10.217 1.00 177.30 193 ALA A N 1
ATOM 1495 C CA . ALA A 1 193 ? 26.284 -27.377 -8.998 1.00 176.49 193 ALA A CA 1
ATOM 1496 C C . ALA A 1 193 ? 26.055 -25.906 -9.318 1.00 171.04 193 ALA A C 1
ATOM 1497 O O . ALA A 1 193 ? 25.228 -25.254 -8.687 1.00 168.11 193 ALA A O 1
ATOM 1499 N N . GLY A 1 194 ? 26.786 -25.394 -10.304 1.00 170.71 194 GLY A N 1
ATOM 1500 C CA . GLY A 1 194 ? 26.626 -24.018 -10.743 1.00 178.98 194 GLY A CA 1
ATOM 1501 C C . GLY A 1 194 ? 25.224 -23.748 -11.252 1.00 178.59 194 GLY A C 1
ATOM 1502 O O . GLY A 1 194 ? 24.631 -22.706 -10.955 1.00 174.66 194 GLY A O 1
ATOM 1503 N N . GLY A 1 195 ? 24.693 -24.693 -12.022 1.00 176.82 195 GLY A N 1
ATOM 1504 C CA . GLY A 1 195 ? 23.332 -24.598 -12.516 1.00 166.22 195 GLY A CA 1
ATOM 1505 C C . GLY A 1 195 ? 22.319 -24.551 -11.387 1.00 166.47 195 GLY A C 1
ATOM 1506 O O . GLY A 1 195 ? 21.394 -23.735 -11.406 1.00 161.88 195 GLY A O 1
ATOM 1507 N N . VAL A 1 196 ? 22.498 -25.421 -10.397 1.00 168.26 196 VAL A N 1
ATOM 1508 C CA . VAL A 1 196 ? 21.585 -25.473 -9.256 1.00 161.81 196 VAL A CA 1
ATOM 1509 C C . VAL A 1 196 ? 21.632 -24.199 -8.403 1.00 161.04 196 VAL A C 1
ATOM 1510 O O . VAL A 1 196 ? 20.590 -23.643 -8.045 1.00 165.42 196 VAL A O 1
ATOM 1514 N N . ILE A 1 197 ? 22.837 -23.740 -8.078 1.00 156.01 197 ILE A N 1
ATOM 1515 C CA . ILE A 1 197 ? 22.987 -22.542 -7.255 1.00 159.78 197 ILE A CA 1
ATOM 1516 C C . ILE A 1 197 ? 22.505 -21.295 -7.995 1.00 163.78 197 ILE A C 1
ATOM 1517 O O . ILE A 1 197 ? 21.952 -20.382 -7.382 1.00 158.88 197 ILE A O 1
ATOM 1522 N N . TYR A 1 198 ? 22.691 -21.262 -9.312 1.00 159.57 198 TYR A N 1
ATOM 1523 C CA . TYR A 1 198 ? 22.158 -20.153 -10.095 1.00 153.04 198 TYR A CA 1
ATOM 1524 C C . TYR A 1 198 ? 20.637 -20.236 -10.177 1.00 152.61 198 TYR A C 1
ATOM 1525 O O . TYR A 1 198 ? 19.957 -19.216 -10.280 1.00 151.93 198 TYR A O 1
ATOM 1534 N N . PHE A 1 199 ? 20.108 -21.455 -10.131 1.00 151.25 199 PHE A N 1
ATOM 1535 C CA . PHE A 1 199 ? 18.666 -21.650 -10.072 1.00 138.94 199 PHE A CA 1
ATOM 1536 C C . PHE A 1 199 ? 18.134 -21.027 -8.788 1.00 143.47 199 PHE A C 1
ATOM 1537 O O . PHE A 1 199 ? 17.211 -20.210 -8.819 1.00 153.90 199 PHE A O 1
ATOM 1545 N N . LEU A 1 200 ? 18.733 -21.409 -7.663 1.00 149.40 200 LEU A N 1
ATOM 1546 C CA . LEU A 1 200 ? 18.350 -20.867 -6.361 1.00 152.12 200 LEU A CA 1
ATOM 1547 C C . LEU A 1 200 ? 18.479 -19.345 -6.317 1.00 143.65 200 LEU A C 1
ATOM 1548 O O . LEU A 1 200 ? 17.613 -18.658 -5.778 1.00 140.85 200 LEU A O 1
ATOM 1553 N N . TYR A 1 201 ? 19.562 -18.830 -6.892 1.00 130.71 201 TYR A N 1
ATOM 1554 C CA . TYR A 1 201 ? 19.806 -17.393 -6.938 1.00 141.17 201 TYR A CA 1
ATOM 1555 C C . TYR A 1 201 ? 18.716 -16.662 -7.710 1.00 139.30 201 TYR A C 1
ATOM 1556 O O . TYR A 1 201 ? 18.053 -15.771 -7.176 1.00 137.45 201 TYR A O 1
ATOM 1565 N N . ASN A 1 202 ? 18.559 -17.040 -8.975 1.00 136.44 202 ASN A N 1
ATOM 1566 C CA . ASN A 1 202 ? 17.550 -16.461 -9.854 1.00 132.55 202 ASN A CA 1
ATOM 1567 C C . ASN A 1 202 ? 16.170 -16.498 -9.207 1.00 137.00 202 ASN A C 1
ATOM 1568 O O . ASN A 1 202 ? 15.502 -15.471 -9.103 1.00 132.20 202 ASN A O 1
ATOM 1573 N N . VAL A 1 203 ? 15.762 -17.682 -8.756 1.00 127.07 203 VAL A N 1
ATOM 1574 C CA . VAL A 1 203 ? 14.478 -17.851 -8.081 1.00 117.05 203 VAL A CA 1
ATOM 1575 C C . VAL A 1 203 ? 14.320 -16.906 -6.888 1.00 126.65 203 VAL A C 1
ATOM 1576 O O . VAL A 1 203 ? 13.359 -16.144 -6.823 1.00 138.98 203 VAL A O 1
ATOM 1580 N N . SER A 1 204 ? 15.273 -16.949 -5.962 1.00 112.22 204 SER A N 1
ATOM 1581 C CA . SER A 1 204 ? 15.216 -16.132 -4.750 1.00 126.14 204 SER A CA 1
ATOM 1582 C C . SER A 1 204 ? 15.128 -14.633 -5.038 1.00 117.85 204 SER A C 1
ATOM 1583 O O . SER A 1 204 ? 14.214 -13.952 -4.561 1.00 120.65 204 SER A O 1
ATOM 1586 N N . VAL A 1 205 ? 16.080 -14.127 -5.816 1.00 119.61 205 VAL A N 1
ATOM 1587 C CA . VAL A 1 205 ? 16.133 -12.706 -6.150 1.00 130.65 205 VAL A CA 1
ATOM 1588 C C . VAL A 1 205 ? 14.884 -12.246 -6.899 1.00 129.31 205 VAL A C 1
ATOM 1589 O O . VAL A 1 205 ? 14.273 -11.243 -6.536 1.00 118.70 205 VAL A O 1
ATOM 1593 N N . SER A 1 206 ? 14.510 -12.987 -7.939 1.00 131.53 206 SER A N 1
ATOM 1594 C CA . SER A 1 206 ? 13.318 -12.668 -8.720 1.00 121.52 206 SER A CA 1
ATOM 1595 C C . SER A 1 206 ? 12.053 -12.636 -7.862 1.00 130.59 206 SER A C 1
ATOM 1596 O O . SER A 1 206 ? 11.258 -11.702 -7.958 1.00 128.37 206 SER A O 1
ATOM 1599 N N . ILE A 1 207 ? 11.874 -13.657 -7.028 1.00 118.33 207 ILE A N 1
ATOM 1600 C CA . ILE A 1 207 ? 10.721 -13.729 -6.135 1.00 109.43 207 ILE A CA 1
ATOM 1601 C C . ILE A 1 207 ? 10.681 -12.552 -5.161 1.00 135.30 207 ILE A C 1
ATOM 1602 O O . ILE A 1 207 ? 9.692 -11.818 -5.107 1.00 143.30 207 ILE A O 1
ATOM 1607 N N . SER A 1 208 ? 11.759 -12.379 -4.400 1.00 132.73 208 SER A N 1
ATOM 1608 C CA . SER A 1 208 ? 11.841 -11.308 -3.409 1.00 127.25 208 SER A CA 1
ATOM 1609 C C . SER A 1 208 ? 11.596 -9.938 -4.036 1.00 124.10 208 SER A C 1
ATOM 1610 O O . SER A 1 208 ? 10.891 -9.098 -3.469 1.00 137.30 208 SER A O 1
ATOM 1613 N N . LEU A 1 209 ? 12.170 -9.727 -5.216 1.00 129.65 209 LEU A N 1
ATOM 1614 C CA . LEU A 1 209 ? 12.017 -8.466 -5.931 1.00 138.14 209 LEU A CA 1
ATOM 1615 C C . LEU A 1 209 ? 10.585 -8.260 -6.410 1.00 130.37 209 LEU A C 1
ATOM 1616 O O . LEU A 1 209 ? 10.054 -7.153 -6.338 1.00 129.17 209 LEU A O 1
ATOM 1621 N N . GLY A 1 210 ? 9.966 -9.329 -6.902 1.00 132.00 210 GLY A N 1
ATOM 1622 C CA . GLY A 1 210 ? 8.587 -9.273 -7.355 1.00 142.76 210 GLY A CA 1
ATOM 1623 C C . GLY A 1 210 ? 7.634 -8.941 -6.222 1.00 145.18 210 GLY A C 1
ATOM 1624 O O . GLY A 1 210 ? 6.692 -8.164 -6.395 1.00 139.49 210 GLY A O 1
ATOM 1625 N N . ILE A 1 211 ? 7.881 -9.537 -5.059 1.00 136.09 211 ILE A N 1
ATOM 1626 C CA . ILE A 1 211 ? 7.113 -9.227 -3.862 1.00 128.70 211 ILE A CA 1
ATOM 1627 C C . ILE A 1 211 ? 7.319 -7.763 -3.480 1.00 129.35 211 ILE A C 1
ATOM 1628 O O . ILE A 1 211 ? 6.367 -7.057 -3.147 1.00 128.74 211 ILE A O 1
ATOM 1633 N N . PHE A 1 212 ? 8.571 -7.318 -3.537 1.00 140.87 212 PHE A N 1
ATOM 1634 C CA . PHE A 1 212 ? 8.927 -5.938 -3.212 1.00 139.36 212 PHE A CA 1
ATOM 1635 C C . PHE A 1 212 ? 8.165 -4.930 -4.070 1.00 141.85 212 PHE A C 1
ATOM 1636 O O . PHE A 1 212 ? 7.442 -4.077 -3.550 1.00 144.73 212 PHE A O 1
ATOM 1644 N N . LEU A 1 213 ? 8.331 -5.039 -5.385 1.00 141.08 213 LEU A N 1
ATOM 1645 C CA . LEU A 1 213 ? 7.669 -4.146 -6.330 1.00 141.55 213 LEU A CA 1
ATOM 1646 C C . LEU A 1 213 ? 6.154 -4.303 -6.286 1.00 151.34 213 LEU A C 1
ATOM 1647 O O . LEU A 1 213 ? 5.416 -3.376 -6.623 1.00 153.97 213 LEU A O 1
ATOM 1652 N N . GLY A 1 214 ? 5.693 -5.479 -5.871 1.00 140.24 214 GLY A N 1
ATOM 1653 C CA . GLY A 1 214 ? 4.273 -5.712 -5.698 1.00 140.48 214 GLY A CA 1
ATOM 1654 C C . GLY A 1 214 ? 3.713 -4.869 -4.567 1.00 148.91 214 GLY A C 1
ATOM 1655 O O . GLY A 1 214 ? 2.794 -4.072 -4.770 1.00 152.40 214 GLY A O 1
ATOM 1656 N N . ILE A 1 215 ? 4.276 -5.049 -3.375 1.00 154.54 215 ILE A N 1
ATOM 1657 C CA . ILE A 1 215 ? 3.878 -4.283 -2.197 1.00 151.39 215 ILE A CA 1
ATOM 1658 C C . ILE A 1 215 ? 4.009 -2.780 -2.444 1.00 141.15 215 ILE A C 1
ATOM 1659 O O . ILE A 1 215 ? 3.099 -2.010 -2.128 1.00 146.61 215 ILE A O 1
ATOM 1664 N N . LEU A 1 216 ? 5.142 -2.375 -3.013 1.00 144.56 216 LEU A N 1
ATOM 1665 C CA . LEU A 1 216 ? 5.378 -0.974 -3.346 1.00 158.70 216 LEU A CA 1
ATOM 1666 C C . LEU A 1 216 ? 4.288 -0.475 -4.287 1.00 154.40 216 LEU A C 1
ATOM 1667 O O . LEU A 1 216 ? 3.808 0.653 -4.157 1.00 150.99 216 LEU A O 1
ATOM 1672 N N . GLY A 1 217 ? 3.896 -1.331 -5.227 1.00 146.54 217 GLY A N 1
ATOM 1673 C CA . GLY A 1 217 ? 2.831 -1.011 -6.157 1.00 147.54 217 GLY A CA 1
ATOM 1674 C C . GLY A 1 217 ? 1.515 -0.758 -5.452 1.00 151.03 217 GLY A C 1
ATOM 1675 O O . GLY A 1 217 ? 0.921 0.308 -5.608 1.00 156.51 217 GLY A O 1
ATOM 1676 N N . TYR A 1 218 ? 1.062 -1.737 -4.671 1.00 148.14 218 TYR A N 1
ATOM 1677 C CA . TYR A 1 218 ? -0.194 -1.609 -3.938 1.00 142.43 218 TYR A CA 1
ATOM 1678 C C . TYR A 1 218 ? -0.221 -0.381 -3.035 1.00 148.68 218 TYR A C 1
ATOM 1679 O O . TYR A 1 218 ? -1.225 0.326 -2.977 1.00 138.31 218 TYR A O 1
ATOM 1688 N N . LYS A 1 219 ? 0.880 -0.134 -2.331 1.00 157.21 219 LYS A N 1
ATOM 1689 C CA . LYS A 1 219 ? 0.968 1.024 -1.445 1.00 157.95 219 LYS A CA 1
ATOM 1690 C C . LYS A 1 219 ? 0.892 2.332 -2.230 1.00 157.29 219 LYS A C 1
ATOM 1691 O O . LYS A 1 219 ? 0.216 3.279 -1.816 1.00 158.75 219 LYS A O 1
ATOM 1697 N N . PHE A 1 220 ? 1.589 2.372 -3.362 1.00 163.60 220 PHE A N 1
ATOM 1698 C CA . PHE A 1 220 ? 1.579 3.538 -4.239 1.00 157.24 220 PHE A CA 1
ATOM 1699 C C . PHE A 1 220 ? 0.153 3.835 -4.697 1.00 150.57 220 PHE A C 1
ATOM 1700 O O . PHE A 1 220 ? -0.366 4.933 -4.474 1.00 153.78 220 PHE A O 1
ATOM 1708 N N . ILE A 1 221 ? -0.470 2.840 -5.327 1.00 145.78 221 ILE A N 1
ATOM 1709 C CA . ILE A 1 221 ? -1.858 2.929 -5.777 1.00 153.33 221 ILE A CA 1
ATOM 1710 C C . ILE A 1 221 ? -2.775 3.400 -4.654 1.00 162.41 221 ILE A C 1
ATOM 1711 O O . ILE A 1 221 ? -3.642 4.251 -4.859 1.00 156.14 221 ILE A O 1
ATOM 1716 N N . LYS A 1 222 ? -2.567 2.841 -3.466 1.00 167.04 222 LYS A N 1
ATOM 1717 C CA . LYS A 1 222 ? -3.361 3.179 -2.292 1.00 159.46 222 LYS A CA 1
ATOM 1718 C C . LYS A 1 222 ? -3.238 4.658 -1.942 1.00 154.92 222 LYS A C 1
ATOM 1719 O O . LYS A 1 222 ? -4.236 5.321 -1.661 1.00 166.42 222 LYS A O 1
ATOM 1725 N N . ARG A 1 223 ? -2.013 5.174 -1.970 1.00 154.31 223 ARG A N 1
ATOM 1726 C CA . ARG A 1 223 ? -1.781 6.570 -1.613 1.00 157.58 223 ARG A CA 1
ATOM 1727 C C . ARG A 1 223 ? -2.299 7.555 -2.662 1.00 162.98 223 ARG A C 1
ATOM 1728 O O . ARG A 1 223 ? -2.994 8.513 -2.323 1.00 173.02 223 ARG A O 1
ATOM 1736 N N . THR A 1 224 ? -1.966 7.328 -3.930 1.00 156.85 224 THR A N 1
ATOM 1737 C CA . THR A 1 224 ? -2.350 8.281 -4.974 1.00 152.69 224 THR A CA 1
ATOM 1738 C C . THR A 1 224 ? -3.731 8.019 -5.582 1.00 158.79 224 THR A C 1
ATOM 1739 O O . THR A 1 224 ? -4.084 8.607 -6.604 1.00 150.85 224 THR A O 1
ATOM 1743 N N . GLY A 1 225 ? -4.503 7.143 -4.943 1.00 158.09 225 GLY A N 1
ATOM 1744 C CA . GLY A 1 225 ? -5.880 6.887 -5.332 1.00 150.28 225 GLY A CA 1
ATOM 1745 C C . GLY A 1 225 ? -6.105 6.509 -6.786 1.00 147.40 225 GLY A C 1
ATOM 1746 O O . GLY A 1 225 ? -6.948 7.100 -7.462 1.00 148.43 225 GLY A O 1
ATOM 1747 N N . ILE A 1 226 ? -5.356 5.522 -7.267 1.00 146.91 226 ILE A N 1
ATOM 1748 C CA . ILE A 1 226 ? -5.512 5.048 -8.638 1.00 143.98 226 ILE A CA 1
ATOM 1749 C C . ILE A 1 226 ? -6.651 4.036 -8.740 1.00 156.24 226 ILE A C 1
ATOM 1750 O O . ILE A 1 226 ? -6.485 2.864 -8.397 1.00 163.17 226 ILE A O 1
ATOM 1755 N N . PHE A 1 227 ? -7.806 4.496 -9.210 1.00 149.05 227 PHE A N 1
ATOM 1756 C CA . PHE A 1 227 ? -8.976 3.640 -9.360 1.00 132.93 227 PHE A CA 1
ATOM 1757 C C . PHE A 1 227 ? -9.736 4.002 -10.626 1.00 130.62 227 PHE A C 1
ATOM 1758 O O . PHE A 1 227 ? -10.331 3.142 -11.275 1.00 118.17 227 PHE A O 1
ATOM 1766 N N . ASP A 1 228 ? -9.714 5.284 -10.969 1.00 151.79 228 ASP A N 1
ATOM 1767 C CA . ASP A 1 228 ? -10.421 5.774 -12.142 1.00 164.80 228 ASP A CA 1
ATOM 1768 C C . ASP A 1 228 ? -9.728 5.332 -13.427 1.00 148.34 228 ASP A C 1
ATOM 1769 O O . ASP A 1 228 ? -8.500 5.342 -13.523 1.00 122.41 228 ASP A O 1
ATOM 1774 N N . PHE A 1 229 ? -10.533 4.928 -14.404 1.00 158.09 229 PHE A N 1
ATOM 1775 C CA . PHE A 1 229 ? -10.054 4.650 -15.748 1.00 122.55 229 PHE A CA 1
ATOM 1776 C C . PHE A 1 229 ? -9.386 5.910 -16.289 1.00 132.37 229 PHE A C 1
ATOM 1777 O O . PHE A 1 229 ? -9.864 7.016 -16.041 1.00 143.84 229 PHE A O 1
ATOM 1785 N N . PRO A 1 230 ? -8.279 5.753 -17.032 1.00 133.16 230 PRO A N 1
ATOM 1786 C CA . PRO A 1 230 ? -7.607 4.493 -17.343 1.00 127.75 230 PRO A CA 1
ATOM 1787 C C . PRO A 1 230 ? -6.246 4.388 -16.662 1.00 127.25 230 PRO A C 1
ATOM 1788 O O . PRO A 1 230 ? -5.382 3.656 -17.148 1.00 125.28 230 PRO A O 1
ATOM 1792 N N . GLU A 1 231 ? -6.059 5.116 -15.564 1.00 117.38 231 GLU A N 1
ATOM 1793 C CA . GLU A 1 231 ? -4.783 5.129 -14.853 1.00 115.48 231 GLU A CA 1
ATOM 1794 C C . GLU A 1 231 ? -4.330 3.737 -14.419 1.00 103.23 231 GLU A C 1
ATOM 1795 O O . GLU A 1 231 ? -3.168 3.370 -14.593 1.00 114.33 231 GLU A O 1
ATOM 1801 N N . ILE A 1 232 ? -5.259 2.972 -13.855 1.00 105.93 232 ILE A N 1
ATOM 1802 C CA . ILE A 1 232 ? -4.947 1.678 -13.251 1.00 112.37 232 ILE A CA 1
ATOM 1803 C C . ILE A 1 232 ? -4.356 0.654 -14.227 1.00 113.17 232 ILE A C 1
ATOM 1804 O O . ILE A 1 232 ? -3.352 0.014 -13.919 1.00 121.24 232 ILE A O 1
ATOM 1809 N N . GLU A 1 233 ? -4.966 0.513 -15.400 1.00 110.61 233 GLU A N 1
ATOM 1810 C CA . GLU A 1 233 ? -4.481 -0.429 -16.406 1.00 106.57 233 GLU A CA 1
ATOM 1811 C C . GLU A 1 233 ? -3.065 -0.084 -16.855 1.00 110.45 233 GLU A C 1
ATOM 1812 O O . GLU A 1 233 ? -2.161 -0.927 -16.815 1.00 128.79 233 GLU A O 1
ATOM 1818 N N . ALA A 1 234 ? -2.888 1.163 -17.281 1.00 111.19 234 ALA A N 1
ATOM 1819 C CA . ALA A 1 234 ? -1.591 1.661 -17.720 1.00 124.57 234 ALA A CA 1
ATOM 1820 C C . ALA A 1 234 ? -0.519 1.464 -16.652 1.00 101.04 234 ALA A C 1
ATOM 1821 O O . ALA A 1 234 ? 0.562 0.945 -16.939 1.00 110.49 234 ALA A O 1
ATOM 1823 N N . PHE A 1 235 ? -0.824 1.869 -15.422 1.00 90.72 235 PHE A N 1
ATOM 1824 C CA . PHE A 1 235 ? 0.126 1.725 -14.324 1.00 119.85 235 PHE A CA 1
ATOM 1825 C C . PHE A 1 235 ? 0.454 0.266 -14.035 1.00 121.27 235 PHE A C 1
ATOM 1826 O O . PHE A 1 235 ? 1.577 -0.057 -13.667 1.00 126.90 235 PHE A O 1
ATOM 1834 N N . SER A 1 236 ? -0.534 -0.608 -14.185 1.00 104.87 236 SER A N 1
ATOM 1835 C CA . SER A 1 236 ? -0.330 -2.027 -13.935 1.00 108.34 236 SER A CA 1
ATOM 1836 C C . SER A 1 236 ? 0.629 -2.610 -14.961 1.00 121.57 236 SER A C 1
ATOM 1837 O O . SER A 1 236 ? 1.604 -3.277 -14.608 1.00 130.53 236 SER A O 1
ATOM 1840 N N . LEU A 1 237 ? 0.334 -2.357 -16.233 1.00 107.92 237 LEU A N 1
ATOM 1841 C CA . LEU A 1 237 ? 1.184 -2.790 -17.336 1.00 104.21 237 LEU A CA 1
ATOM 1842 C C . LEU A 1 237 ? 2.616 -2.298 -17.120 1.00 119.72 237 LEU A C 1
ATOM 1843 O O . LEU A 1 237 ? 3.584 -3.073 -17.192 1.00 109.80 237 LEU A O 1
ATOM 1848 N N . SER A 1 238 ? 2.727 -1.005 -16.832 1.00 114.08 238 SER A N 1
ATOM 1849 C CA . SER A 1 238 ? 4.003 -0.374 -16.530 1.00 96.90 238 SER A CA 1
ATOM 1850 C C . SER A 1 238 ? 4.727 -1.084 -15.392 1.00 108.01 238 SER A C 1
ATOM 1851 O O . SER A 1 238 ? 5.935 -1.279 -15.447 1.00 125.97 238 SER A O 1
ATOM 1854 N N . LEU A 1 239 ? 3.978 -1.471 -14.365 1.00 104.30 239 LEU A N 1
ATOM 1855 C CA . LEU A 1 239 ? 4.547 -2.126 -13.192 1.00 121.12 239 LEU A CA 1
ATOM 1856 C C . LEU A 1 239 ? 5.111 -3.496 -13.546 1.00 114.01 239 LEU A C 1
ATOM 1857 O O . LEU A 1 239 ? 6.248 -3.826 -13.192 1.00 112.06 239 LEU A O 1
ATOM 1862 N N . ALA A 1 240 ? 4.305 -4.284 -14.250 1.00 112.37 240 ALA A N 1
ATOM 1863 C CA . ALA A 1 240 ? 4.708 -5.614 -14.686 1.00 117.10 240 ALA A CA 1
ATOM 1864 C C . ALA A 1 240 ? 5.982 -5.562 -15.521 1.00 115.24 240 ALA A C 1
ATOM 1865 O O . ALA A 1 240 ? 6.957 -6.267 -15.233 1.00 120.58 240 ALA A O 1
ATOM 1867 N N . PHE A 1 241 ? 5.977 -4.723 -16.552 1.00 110.86 241 PHE A N 1
ATOM 1868 C CA . PHE A 1 241 ? 7.152 -4.631 -17.412 1.00 111.71 241 PHE A CA 1
ATOM 1869 C C . PHE A 1 241 ? 8.369 -4.043 -16.693 1.00 114.67 241 PHE A C 1
ATOM 1870 O O . PHE A 1 241 ? 9.499 -4.439 -16.967 1.00 118.31 241 PHE A O 1
ATOM 1878 N N . LEU A 1 242 ? 8.133 -3.115 -15.769 1.00 116.79 242 LEU A N 1
ATOM 1879 C CA . LEU A 1 242 ? 9.198 -2.578 -14.924 1.00 98.27 242 LEU A CA 1
ATOM 1880 C C . LEU A 1 242 ? 9.892 -3.704 -14.180 1.00 103.21 242 LEU A C 1
ATOM 1881 O O . LEU A 1 242 ? 11.120 -3.843 -14.235 1.00 122.52 242 LEU A O 1
ATOM 1886 N N . GLY A 1 243 ? 9.089 -4.504 -13.485 1.00 113.44 243 GLY A N 1
ATOM 1887 C CA . GLY A 1 243 ? 9.588 -5.673 -12.790 1.00 111.41 243 GLY A CA 1
ATOM 1888 C C . GLY A 1 243 ? 10.364 -6.581 -13.723 1.00 118.50 243 GLY A C 1
ATOM 1889 O O . GLY A 1 243 ? 11.426 -7.090 -13.359 1.00 131.29 243 GLY A O 1
ATOM 1890 N N . PHE A 1 244 ? 9.841 -6.773 -14.931 1.00 106.18 244 PHE A N 1
ATOM 1891 C CA . PHE A 1 244 ? 10.526 -7.593 -15.927 1.00 120.84 244 PHE A CA 1
ATOM 1892 C C . PHE A 1 244 ? 11.932 -7.086 -16.237 1.00 115.70 244 PHE A C 1
ATOM 1893 O O . PHE A 1 244 ? 12.909 -7.813 -16.069 1.00 113.49 244 PHE A O 1
ATOM 1901 N N . PHE A 1 245 ? 12.025 -5.842 -16.697 1.00 107.82 245 PHE A N 1
ATOM 1902 C CA . PHE A 1 245 ? 13.305 -5.270 -17.104 1.00 108.74 245 PHE A CA 1
ATOM 1903 C C . PHE A 1 245 ? 14.310 -5.195 -15.954 1.00 112.64 245 PHE A C 1
ATOM 1904 O O . PHE A 1 245 ? 15.472 -5.581 -16.114 1.00 122.84 245 PHE A O 1
ATOM 1912 N N . ILE A 1 246 ? 13.862 -4.694 -14.805 1.00 106.17 246 ILE A N 1
ATOM 1913 C CA . ILE A 1 246 ? 14.713 -4.628 -13.622 1.00 114.63 246 ILE A CA 1
ATOM 1914 C C . ILE A 1 246 ? 15.244 -6.014 -13.265 1.00 121.65 246 ILE A C 1
ATOM 1915 O O . ILE A 1 246 ? 16.443 -6.191 -13.043 1.00 122.27 246 ILE A O 1
ATOM 1920 N N . GLY A 1 247 ? 14.348 -6.996 -13.231 1.00 125.13 247 GLY A N 1
ATOM 1921 C CA . GLY A 1 247 ? 14.734 -8.364 -12.935 1.00 125.76 247 GLY A CA 1
ATOM 1922 C C . GLY A 1 247 ? 15.724 -8.938 -13.932 1.00 121.18 247 GLY A C 1
ATOM 1923 O O . GLY A 1 247 ? 16.630 -9.679 -13.558 1.00 128.66 247 GLY A O 1
ATOM 1924 N N . GLU A 1 248 ? 15.554 -8.584 -15.203 1.00 119.78 248 GLU A N 1
ATOM 1925 C CA . GLU A 1 248 ? 16.402 -9.104 -16.271 1.00 126.44 248 GLU A CA 1
ATOM 1926 C C . GLU A 1 248 ? 17.791 -8.468 -16.247 1.00 128.84 248 GLU A C 1
ATOM 1927 O O . GLU A 1 248 ? 18.773 -9.092 -16.649 1.00 112.17 248 GLU A O 1
ATOM 1933 N N . ARG A 1 249 ? 17.867 -7.226 -15.772 1.00 123.10 249 ARG A N 1
ATOM 1934 C CA . ARG A 1 249 ? 19.148 -6.531 -15.673 1.00 110.67 249 ARG A CA 1
ATOM 1935 C C . ARG A 1 249 ? 20.042 -7.124 -14.586 1.00 117.81 249 ARG A C 1
ATOM 1936 O O . ARG A 1 249 ? 21.257 -6.929 -14.596 1.00 144.70 249 ARG A O 1
ATOM 1944 N N . LEU A 1 250 ? 19.435 -7.846 -13.649 1.00 97.52 250 LEU A N 1
ATOM 1945 C CA . LEU A 1 250 ? 20.179 -8.466 -12.561 1.00 99.30 250 LEU A CA 1
ATOM 1946 C C . LEU A 1 250 ? 20.434 -9.941 -12.850 1.00 110.16 250 LEU A C 1
ATOM 1947 O O . LEU A 1 250 ? 20.641 -10.733 -11.929 1.00 108.99 250 LEU A O 1
ATOM 1952 N N . ASP A 1 251 ? 20.418 -10.293 -14.134 1.00 119.89 251 ASP A N 1
ATOM 1953 C CA . ASP A 1 251 ? 20.661 -11.662 -14.591 1.00 130.44 251 ASP A CA 1
ATOM 1954 C C . ASP A 1 251 ? 19.710 -12.662 -13.935 1.00 136.09 251 ASP A C 1
ATOM 1955 O O . ASP A 1 251 ? 20.106 -13.769 -13.566 1.00 136.99 251 ASP A O 1
ATOM 1960 N N . ALA A 1 252 ? 18.455 -12.251 -13.789 1.00 133.59 252 ALA A N 1
ATOM 1961 C CA . ALA A 1 252 ? 17.405 -13.115 -13.268 1.00 129.04 252 ALA A CA 1
ATOM 1962 C C . ALA A 1 252 ? 16.202 -13.042 -14.195 1.00 143.55 252 ALA A C 1
ATOM 1963 O O . ALA A 1 252 ? 16.008 -12.043 -14.885 1.00 150.96 252 ALA A O 1
ATOM 1965 N N . SER A 1 253 ? 15.393 -14.095 -14.211 1.00 142.41 253 SER A N 1
ATOM 1966 C CA . SER A 1 253 ? 14.239 -14.146 -15.105 1.00 124.10 253 SER A CA 1
ATOM 1967 C C . SER A 1 253 ? 13.192 -13.096 -14.744 1.00 106.86 253 SER A C 1
ATOM 1968 O O . SER A 1 253 ? 12.496 -13.223 -13.737 1.00 128.37 253 SER A O 1
ATOM 1971 N N . GLY A 1 254 ? 13.084 -12.063 -15.576 1.00 111.69 254 GLY A N 1
ATOM 1972 C CA . GLY A 1 254 ? 12.118 -11.000 -15.362 1.00 116.53 254 GLY A CA 1
ATOM 1973 C C . GLY A 1 254 ? 10.686 -11.490 -15.459 1.00 116.69 254 GLY A C 1
ATOM 1974 O O . GLY A 1 254 ? 9.771 -10.886 -14.897 1.00 118.66 254 GLY A O 1
ATOM 1975 N N . TYR A 1 255 ? 10.495 -12.590 -16.179 1.00 104.79 255 TYR A N 1
ATOM 1976 C CA . TYR A 1 255 ? 9.188 -13.214 -16.292 1.00 100.98 255 TYR A CA 1
ATOM 1977 C C . TYR A 1 255 ? 8.698 -13.646 -14.917 1.00 119.03 255 TYR A C 1
ATOM 1978 O O . TYR A 1 255 ? 7.545 -13.412 -14.554 1.00 133.01 255 TYR A O 1
ATOM 1987 N N . LEU A 1 256 ? 9.585 -14.282 -14.157 1.00 104.50 256 LEU A N 1
ATOM 1988 C CA . LEU A 1 256 ? 9.261 -14.727 -12.809 1.00 117.48 256 LEU A CA 1
ATOM 1989 C C . LEU A 1 256 ? 8.904 -13.537 -11.920 1.00 115.59 256 LEU A C 1
ATOM 1990 O O . LEU A 1 256 ? 7.985 -13.616 -11.104 1.00 119.53 256 LEU A O 1
ATOM 1995 N N . VAL A 1 257 ? 9.625 -12.434 -12.097 1.00 105.90 257 VAL A N 1
ATOM 1996 C CA . VAL A 1 257 ? 9.327 -11.195 -11.385 1.00 109.85 257 VAL A CA 1
ATOM 1997 C C . VAL A 1 257 ? 7.912 -10.726 -11.707 1.00 120.34 257 VAL A C 1
ATOM 1998 O O . VAL A 1 257 ? 7.142 -10.374 -10.810 1.00 133.98 257 VAL A O 1
ATOM 2002 N N . ALA A 1 258 ? 7.577 -10.732 -12.994 1.00 116.71 258 ALA A N 1
ATOM 2003 C CA . ALA A 1 258 ? 6.244 -10.351 -13.447 1.00 113.60 258 ALA A CA 1
ATOM 2004 C C . ALA A 1 258 ? 5.162 -11.228 -12.814 1.00 121.67 258 ALA A C 1
ATOM 2005 O O . ALA A 1 258 ? 4.135 -10.725 -12.353 1.00 120.10 258 ALA A O 1
ATOM 2007 N N . THR A 1 259 ? 5.405 -12.535 -12.786 1.00 115.63 259 THR A N 1
ATOM 2008 C CA . THR A 1 259 ? 4.465 -13.477 -12.186 1.00 112.20 259 THR A CA 1
ATOM 2009 C C . THR A 1 259 ? 4.261 -13.220 -10.702 1.00 113.36 259 THR A C 1
ATOM 2010 O O . THR A 1 259 ? 3.129 -13.151 -10.233 1.00 128.14 259 THR A O 1
ATOM 2014 N N . VAL A 1 260 ? 5.361 -13.098 -9.965 1.00 124.40 260 VAL A N 1
ATOM 2015 C CA . VAL A 1 260 ? 5.300 -12.811 -8.534 1.00 125.25 260 VAL A CA 1
ATOM 2016 C C . VAL A 1 260 ? 4.526 -11.518 -8.269 1.00 125.85 260 VAL A C 1
ATOM 2017 O O . VAL A 1 260 ? 3.684 -11.460 -7.369 1.00 125.49 260 VAL A O 1
ATOM 2021 N N . THR A 1 261 ? 4.808 -10.494 -9.072 1.00 112.95 261 THR A N 1
ATOM 2022 C CA . THR A 1 261 ? 4.090 -9.228 -8.998 1.00 119.10 261 THR A CA 1
ATOM 2023 C C . THR A 1 261 ? 2.591 -9.456 -9.170 1.00 129.15 261 THR A C 1
ATOM 2024 O O . THR A 1 261 ? 1.773 -8.925 -8.409 1.00 136.01 261 THR A O 1
ATOM 2028 N N . GLY A 1 262 ? 2.241 -10.259 -10.172 1.00 129.86 262 GLY A N 1
ATOM 2029 C CA . GLY A 1 262 ? 0.855 -10.603 -10.434 1.00 119.70 262 GLY A CA 1
ATOM 2030 C C . GLY A 1 262 ? 0.198 -11.334 -9.277 1.00 122.04 262 GLY A C 1
ATOM 2031 O O . GLY A 1 262 ? -0.988 -11.142 -9.007 1.00 131.10 262 GLY A O 1
ATOM 2032 N N . ILE A 1 263 ? 0.970 -12.178 -8.598 1.00 129.56 263 ILE A N 1
ATOM 2033 C CA . ILE A 1 263 ? 0.496 -12.887 -7.415 1.00 127.48 263 ILE A CA 1
ATOM 2034 C C . ILE A 1 263 ? 0.182 -11.890 -6.306 1.00 124.08 263 ILE A C 1
ATOM 2035 O O . ILE A 1 263 ? -0.876 -11.959 -5.678 1.00 136.31 263 ILE A O 1
ATOM 2040 N N . VAL A 1 264 ? 1.112 -10.967 -6.073 1.00 120.08 264 VAL A N 1
ATOM 2041 C CA . VAL A 1 264 ? 0.931 -9.926 -5.067 1.00 124.44 264 VAL A CA 1
ATOM 2042 C C . VAL A 1 264 ? -0.334 -9.115 -5.332 1.00 133.79 264 VAL A C 1
ATOM 2043 O O . VAL A 1 264 ? -1.144 -8.902 -4.429 1.00 143.19 264 VAL A O 1
ATOM 2047 N N . LEU A 1 265 ? -0.502 -8.676 -6.576 1.00 128.40 265 LEU A N 1
ATOM 2048 C CA . LEU A 1 265 ? -1.667 -7.878 -6.946 1.00 121.91 265 LEU A CA 1
ATOM 2049 C C . LEU A 1 265 ? -2.966 -8.680 -6.879 1.00 134.74 265 LEU A C 1
ATOM 2050 O O . LEU A 1 265 ? -4.027 -8.127 -6.590 1.00 145.10 265 LEU A O 1
ATOM 2055 N N . GLY A 1 266 ? -2.879 -9.980 -7.140 1.00 127.87 266 GLY A N 1
ATOM 2056 C CA . GLY A 1 266 ? -4.044 -10.844 -7.084 1.00 121.83 266 GLY A CA 1
ATOM 2057 C C . GLY A 1 266 ? -4.593 -10.984 -5.676 1.00 136.11 266 GLY A C 1
ATOM 2058 O O . GLY A 1 266 ? -5.806 -11.015 -5.475 1.00 147.28 266 GLY A O 1
ATOM 2059 N N . ASN A 1 267 ? -3.693 -11.065 -4.701 1.00 126.62 267 ASN A N 1
ATOM 2060 C CA . ASN A 1 267 ? -4.084 -11.218 -3.305 1.00 127.90 267 ASN A CA 1
ATOM 2061 C C . ASN A 1 267 ? -4.046 -9.890 -2.547 1.00 131.58 267 ASN A C 1
ATOM 2062 O O . ASN A 1 267 ? -3.321 -9.745 -1.564 1.00 132.28 267 ASN A O 1
ATOM 2067 N N . TYR A 1 268 ? -4.840 -8.929 -3.011 1.00 137.20 268 TYR A N 1
ATOM 2068 C CA . TYR A 1 268 ? -4.876 -7.590 -2.427 1.00 143.30 268 TYR A CA 1
ATOM 2069 C C . TYR A 1 268 ? -5.464 -7.562 -1.016 1.00 152.06 268 TYR A C 1
ATOM 2070 O O . TYR A 1 268 ? -5.024 -6.782 -0.169 1.00 144.21 268 TYR A O 1
ATOM 2079 N N . LYS A 1 269 ? -6.460 -8.409 -0.772 1.00 157.34 269 LYS A N 1
ATOM 2080 C CA . LYS A 1 269 ? -7.111 -8.482 0.533 1.00 164.70 269 LYS A CA 1
ATOM 2081 C C . LYS A 1 269 ? -6.156 -8.955 1.627 1.00 160.53 269 LYS A C 1
ATOM 2082 O O . LYS A 1 269 ? -6.244 -8.515 2.773 1.00 157.51 269 LYS A O 1
ATOM 2088 N N . LEU A 1 270 ? -5.246 -9.852 1.262 1.00 153.09 270 LEU A N 1
ATOM 2089 C CA . LEU A 1 270 ? -4.362 -10.497 2.229 1.00 144.23 270 LEU A CA 1
ATOM 2090 C C . LEU A 1 270 ? -3.287 -9.570 2.793 1.00 150.59 270 LEU A C 1
ATOM 2091 O O . LEU A 1 270 ? -2.766 -9.811 3.882 1.00 147.74 270 LEU A O 1
ATOM 2096 N N . LEU A 1 271 ? -2.956 -8.516 2.054 1.00 147.58 271 LEU A N 1
ATOM 2097 C CA . LEU A 1 271 ? -1.930 -7.576 2.493 1.00 158.77 271 LEU A CA 1
ATOM 2098 C C . LEU A 1 271 ? -2.356 -6.844 3.763 1.00 162.30 271 LEU A C 1
ATOM 2099 O O . LEU A 1 271 ? -1.702 -6.951 4.801 1.00 156.67 271 LEU A O 1
ATOM 2104 N N . LYS A 1 272 ? -3.456 -6.104 3.674 1.00 160.01 272 LYS A N 1
ATOM 2105 C CA . LYS A 1 272 ? -3.997 -5.405 4.832 1.00 165.83 272 LYS A CA 1
ATOM 2106 C C . LYS A 1 272 ? -5.184 -6.167 5.405 1.00 179.13 272 LYS A C 1
ATOM 2107 O O . LYS A 1 272 ? -6.245 -6.229 4.781 1.00 185.36 272 LYS A O 1
ATOM 2113 N N . PRO A 1 273 ? -5.005 -6.755 6.599 1.00 181.13 273 PRO A N 1
ATOM 2114 C CA . PRO A 1 273 ? -6.071 -7.504 7.272 1.00 189.22 273 PRO A CA 1
ATOM 2115 C C . PRO A 1 273 ? -7.275 -6.618 7.564 1.00 193.85 273 PRO A C 1
ATOM 2116 O O . PRO A 1 273 ? -8.395 -6.956 7.177 1.00 193.54 273 PRO A O 1
ATOM 2120 N N . ARG A 1 274 ? -7.044 -5.494 8.234 1.00 187.73 274 ARG A N 1
ATOM 2121 C CA . ARG A 1 274 ? -8.113 -4.541 8.495 1.00 181.85 274 ARG A CA 1
ATOM 2122 C C . ARG A 1 274 ? -7.960 -3.285 7.647 1.00 182.12 274 ARG A C 1
ATOM 2123 O O . ARG A 1 274 ? -6.975 -2.555 7.763 1.00 184.13 274 ARG A O 1
ATOM 2131 N N . GLU A 1 275 ? -8.946 -3.050 6.790 1.00 175.91 275 GLU A N 1
ATOM 2132 C CA . GLU A 1 275 ? -9.021 -1.831 5.999 1.00 178.59 275 GLU A CA 1
ATOM 2133 C C . GLU A 1 275 ? -10.488 -1.539 5.727 1.00 169.15 275 GLU A C 1
ATOM 2134 O O . GLU A 1 275 ? -11.228 -2.430 5.308 1.00 164.15 275 GLU A O 1
ATOM 2140 N N . ASN A 1 276 ? -10.906 -0.302 5.986 1.00 178.18 276 ASN A N 1
ATOM 2141 C CA . ASN A 1 276 ? -12.300 0.098 5.803 1.00 174.48 276 ASN A CA 1
ATOM 2142 C C . ASN A 1 276 ? -12.847 -0.278 4.429 1.00 162.37 276 ASN A C 1
ATOM 2143 O O . ASN A 1 276 ? -12.254 0.051 3.401 1.00 166.89 276 ASN A O 1
ATOM 2148 N N . ILE A 1 277 ? -13.983 -0.971 4.443 1.00 164.58 277 ILE A N 1
ATOM 2149 C CA . ILE A 1 277 ? -14.534 -1.656 3.274 1.00 167.65 277 ILE A CA 1
ATOM 2150 C C . ILE A 1 277 ? -14.512 -0.861 1.967 1.00 161.57 277 ILE A C 1
ATOM 2151 O O . ILE A 1 277 ? -14.159 -1.409 0.930 1.00 154.30 277 ILE A O 1
ATOM 2156 N N . ARG A 1 278 ? -14.870 0.420 2.030 1.00 170.94 278 ARG A N 1
ATOM 2157 C CA . ARG A 1 278 ? -14.890 1.299 0.856 1.00 164.33 278 ARG A CA 1
ATOM 2158 C C . ARG A 1 278 ? -13.623 1.170 0.007 1.00 158.49 278 ARG A C 1
ATOM 2159 O O . ARG A 1 278 ? -13.685 1.004 -1.220 1.00 158.73 278 ARG A O 1
ATOM 2167 N N . ILE A 1 279 ? -12.480 1.236 0.682 1.00 158.97 279 ILE A N 1
ATOM 2168 C CA . ILE A 1 279 ? -11.179 1.097 0.043 1.00 158.71 279 ILE A CA 1
ATOM 2169 C C . ILE A 1 279 ? -11.065 -0.245 -0.674 1.00 152.14 279 ILE A C 1
ATOM 2170 O O . ILE A 1 279 ? -10.607 -0.309 -1.812 1.00 155.16 279 ILE A O 1
ATOM 2175 N N . LEU A 1 280 ? -11.492 -1.312 -0.004 1.00 150.55 280 LEU A N 1
ATOM 2176 C CA . LEU A 1 280 ? -11.459 -2.651 -0.585 1.00 145.94 280 LEU A CA 1
ATOM 2177 C C . LEU A 1 280 ? -12.385 -2.772 -1.793 1.00 147.82 280 LEU A C 1
ATOM 2178 O O . LEU A 1 280 ? -12.119 -3.543 -2.712 1.00 156.71 280 LEU A O 1
ATOM 2183 N N . LYS A 1 281 ? -13.470 -2.005 -1.783 1.00 157.40 281 LYS A N 1
ATOM 2184 C CA . LYS A 1 281 ? -14.432 -1.998 -2.877 1.00 157.41 281 LYS A CA 1
ATOM 2185 C C . LYS A 1 281 ? -13.812 -1.348 -4.106 1.00 137.05 281 LYS A C 1
ATOM 2186 O O . LYS A 1 281 ? -13.757 -1.954 -5.182 1.00 140.56 281 LYS A O 1
ATOM 2192 N N . ARG A 1 282 ? -13.345 -0.113 -3.936 1.00 130.54 282 ARG A N 1
ATOM 2193 C CA . ARG A 1 282 ? -12.701 0.616 -5.027 1.00 151.12 282 ARG A CA 1
ATOM 2194 C C . ARG A 1 282 ? -11.501 -0.149 -5.580 1.00 148.64 282 ARG A C 1
ATOM 2195 O O . ARG A 1 282 ? -11.310 -0.234 -6.797 1.00 143.24 282 ARG A O 1
ATOM 2203 N N . LEU A 1 283 ? -10.703 -0.707 -4.676 1.00 147.44 283 LEU A N 1
ATOM 2204 C CA . LEU A 1 283 ? -9.549 -1.514 -5.053 1.00 144.46 283 LEU A CA 1
ATOM 2205 C C . LEU A 1 283 ? -9.965 -2.733 -5.862 1.00 135.05 283 LEU A C 1
ATOM 2206 O O . LEU A 1 283 ? -9.397 -3.000 -6.915 1.00 140.27 283 LEU A O 1
ATOM 2211 N N . GLN A 1 284 ? -10.960 -3.463 -5.368 1.00 131.67 284 GLN A N 1
ATOM 2212 C CA . GLN A 1 284 ? -11.459 -4.646 -6.060 1.00 136.31 284 GLN A CA 1
ATOM 2213 C C . GLN A 1 284 ? -11.933 -4.307 -7.470 1.00 128.84 284 GLN A C 1
ATOM 2214 O O . GLN A 1 284 ? -11.631 -5.025 -8.420 1.00 128.15 284 GLN A O 1
ATOM 2220 N N . ARG A 1 285 ? -12.657 -3.200 -7.602 1.00 117.95 285 ARG A N 1
ATOM 2221 C CA . ARG A 1 285 ? -13.196 -2.789 -8.896 1.00 129.05 285 ARG A CA 1
ATOM 2222 C C . ARG A 1 285 ? -12.084 -2.396 -9.875 1.00 123.42 285 ARG A C 1
ATOM 2223 O O . ARG A 1 285 ? -12.047 -2.869 -11.021 1.00 129.26 285 ARG A O 1
ATOM 2231 N N . ALA A 1 286 ? -11.176 -1.538 -9.416 1.00 133.69 286 ALA A N 1
ATOM 2232 C CA . ALA A 1 286 ? -10.035 -1.117 -10.226 1.00 127.11 286 ALA A CA 1
ATOM 2233 C C . ALA A 1 286 ? -9.210 -2.317 -10.694 1.00 114.04 286 ALA A C 1
ATOM 2234 O O . ALA A 1 286 ? -8.902 -2.452 -11.885 1.00 110.14 286 ALA A O 1
ATOM 2236 N N . ILE A 1 287 ? -8.862 -3.184 -9.745 1.00 107.65 287 ILE A N 1
ATOM 2237 C CA . ILE A 1 287 ? -8.160 -4.427 -10.039 1.00 88.19 287 ILE A CA 1
ATOM 2238 C C . ILE A 1 287 ? -8.921 -5.251 -11.075 1.00 108.02 287 ILE A C 1
ATOM 2239 O O . ILE A 1 287 ? -8.318 -5.823 -11.974 1.00 96.35 287 ILE A O 1
ATOM 2244 N N . GLU A 1 288 ? -10.246 -5.298 -10.951 1.00 120.78 288 GLU A N 1
ATOM 2245 C CA . GLU A 1 288 ? -11.082 -6.032 -11.901 1.00 108.46 288 GLU A CA 1
ATOM 2246 C C . GLU A 1 288 ? -10.940 -5.499 -13.326 1.00 103.46 288 GLU A C 1
ATOM 2247 O O . GLU A 1 288 ? -10.739 -6.272 -14.264 1.00 100.82 288 GLU A O 1
ATOM 2253 N N . LYS A 1 289 ? -11.055 -4.183 -13.483 1.00 100.50 289 LYS A N 1
ATOM 2254 C CA . LYS A 1 289 ? -10.910 -3.563 -14.801 1.00 120.25 289 LYS A CA 1
ATOM 2255 C C . LYS A 1 289 ? -9.523 -3.824 -15.393 1.00 99.82 289 LYS A C 1
ATOM 2256 O O . LYS A 1 289 ? -9.384 -4.232 -16.559 1.00 97.62 289 LYS A O 1
ATOM 2262 N N . GLU A 1 290 ? -8.503 -3.588 -14.571 1.00 105.47 290 GLU A N 1
ATOM 2263 C CA . GLU A 1 290 ? -7.121 -3.883 -14.932 1.00 106.61 290 GLU A CA 1
ATOM 2264 C C . GLU A 1 290 ? -6.981 -5.316 -15.438 1.00 103.82 290 GLU A C 1
ATOM 2265 O O . GLU A 1 290 ? -6.350 -5.573 -16.467 1.00 94.04 290 GLU A O 1
ATOM 2271 N N . VAL A 1 291 ? -7.581 -6.241 -14.696 1.00 93.07 291 VAL A N 1
ATOM 2272 C CA . VAL A 1 291 ? -7.589 -7.651 -15.051 1.00 86.25 291 VAL A CA 1
ATOM 2273 C C . VAL A 1 291 ? -8.237 -7.854 -16.410 1.00 98.05 291 VAL A C 1
ATOM 2274 O O . VAL A 1 291 ? -7.722 -8.604 -17.225 1.00 99.13 291 VAL A O 1
ATOM 2278 N N . HIS A 1 292 ? -9.351 -7.173 -16.661 1.00 97.51 292 HIS A N 1
ATOM 2279 C CA . HIS A 1 292 ? -10.010 -7.277 -17.960 1.00 99.62 292 HIS A CA 1
ATOM 2280 C C . HIS A 1 292 ? -9.052 -6.899 -19.086 1.00 90.94 292 HIS A C 1
ATOM 2281 O O . HIS A 1 292 ? -8.870 -7.662 -20.042 1.00 96.28 292 HIS A O 1
ATOM 2288 N N . PHE A 1 293 ? -8.424 -5.734 -18.957 1.00 92.29 293 PHE A N 1
ATOM 2289 C CA . PHE A 1 293 ? -7.477 -5.275 -19.975 1.00 103.65 293 PHE A CA 1
ATOM 2290 C C . PHE A 1 293 ? -6.304 -6.240 -20.182 1.00 107.34 293 PHE A C 1
ATOM 2291 O O . PHE A 1 293 ? -6.106 -6.779 -21.281 1.00 100.70 293 PHE A O 1
ATOM 2299 N N . ASN A 1 294 ? -5.531 -6.449 -19.120 1.00 98.70 294 ASN A N 1
ATOM 2300 C CA . ASN A 1 294 ? -4.337 -7.286 -19.184 1.00 96.55 294 ASN A CA 1
ATOM 2301 C C . ASN A 1 294 ? -4.619 -8.726 -19.616 1.00 96.80 294 ASN A C 1
ATOM 2302 O O . ASN A 1 294 ? -3.775 -9.367 -20.240 1.00 101.02 294 ASN A O 1
ATOM 2307 N N . ASP A 1 295 ? -5.804 -9.228 -19.280 1.00 91.84 295 ASP A N 1
ATOM 2308 C CA . ASP A 1 295 ? -6.190 -10.589 -19.645 1.00 90.28 295 ASP A CA 1
ATOM 2309 C C . ASP A 1 295 ? -6.629 -10.647 -21.104 1.00 86.63 295 ASP A C 1
ATOM 2310 O O . ASP A 1 295 ? -6.407 -11.650 -21.778 1.00 76.02 295 ASP A O 1
ATOM 2315 N N . THR A 1 296 ? -7.252 -9.575 -21.590 1.00 82.37 296 THR A N 1
ATOM 2316 C CA . THR A 1 296 ? -7.567 -9.487 -23.012 1.00 84.74 296 THR A CA 1
ATOM 2317 C C . THR A 1 296 ? -6.262 -9.530 -23.802 1.00 83.82 296 THR A C 1
ATOM 2318 O O . THR A 1 296 ? -6.125 -10.293 -24.770 1.00 86.87 296 THR A O 1
ATOM 2322 N N . LEU A 1 297 ? -5.299 -8.719 -23.366 1.00 93.21 297 LEU A N 1
ATOM 2323 C CA . LEU A 1 297 ? -3.965 -8.732 -23.960 1.00 85.91 297 LEU A CA 1
ATOM 2324 C C . LEU A 1 297 ? -3.335 -10.122 -23.896 1.00 80.14 297 LEU A C 1
ATOM 2325 O O . LEU A 1 297 ? -2.725 -10.578 -24.861 1.00 76.94 297 LEU A O 1
ATOM 2330 N N . ALA A 1 298 ? -3.497 -10.791 -22.758 1.00 75.45 298 ALA A N 1
ATOM 2331 C CA . ALA A 1 298 ? -2.960 -12.135 -22.567 1.00 78.56 298 ALA A CA 1
ATOM 2332 C C . ALA A 1 298 ? -3.554 -13.123 -23.568 1.00 92.83 298 ALA A C 1
ATOM 2333 O O . ALA A 1 298 ? -2.849 -13.974 -24.113 1.00 88.18 298 ALA A O 1
ATOM 2335 N N . ALA A 1 299 ? -4.857 -13.002 -23.800 1.00 104.60 299 ALA A N 1
ATOM 2336 C CA . ALA A 1 299 ? -5.554 -13.849 -24.758 1.00 100.86 299 ALA A CA 1
ATOM 2337 C C . ALA A 1 299 ? -5.025 -13.613 -26.168 1.00 90.94 299 ALA A C 1
ATOM 2338 O O . ALA A 1 299 ? -4.693 -14.565 -26.882 1.00 75.07 299 ALA A O 1
ATOM 2340 N N . LEU A 1 300 ? -4.954 -12.341 -26.559 1.00 85.19 300 LEU A N 1
ATOM 2341 C CA . LEU A 1 300 ? -4.400 -11.967 -27.858 1.00 79.59 300 LEU A CA 1
ATOM 2342 C C . LEU A 1 300 ? -3.009 -12.568 -28.045 1.00 85.11 300 LEU A C 1
ATOM 2343 O O . LEU A 1 300 ? -2.694 -13.141 -29.094 1.00 83.44 300 LEU A O 1
ATOM 2348 N N . ALA A 1 301 ? -2.191 -12.443 -27.006 1.00 83.76 301 ALA A N 1
ATOM 2349 C CA . ALA A 1 301 ? -0.843 -12.997 -27.001 1.00 85.83 301 ALA A CA 1
ATOM 2350 C C . ALA A 1 301 ? -0.856 -14.510 -27.213 1.00 79.37 301 ALA A C 1
ATOM 2351 O O . ALA A 1 301 ? -0.079 -15.032 -28.007 1.00 103.10 301 ALA A O 1
ATOM 2353 N N . THR A 1 302 ? -1.738 -15.202 -26.498 1.00 77.07 302 THR A N 1
ATOM 2354 C CA . THR A 1 302 ? -1.899 -16.646 -26.641 1.00 86.59 302 THR A CA 1
ATOM 2355 C C . THR A 1 302 ? -2.200 -17.031 -28.091 1.00 91.79 302 THR A C 1
ATOM 2356 O O . THR A 1 302 ? -1.519 -17.889 -28.682 1.00 90.13 302 THR A O 1
ATOM 2360 N N . ILE A 1 303 ? -3.226 -16.388 -28.647 1.00 89.36 303 ILE A N 1
ATOM 2361 C CA . ILE A 1 303 ? -3.614 -16.581 -30.042 1.00 91.52 303 ILE A CA 1
ATOM 2362 C C . ILE A 1 303 ? -2.414 -16.428 -30.968 1.00 89.39 303 ILE A C 1
ATOM 2363 O O . ILE A 1 303 ? -2.080 -17.344 -31.723 1.00 83.53 303 ILE A O 1
ATOM 2368 N N . PHE A 1 304 ? -1.770 -15.265 -30.895 1.00 89.77 304 PHE A N 1
ATOM 2369 C CA . PHE A 1 304 ? -0.599 -14.973 -31.715 1.00 90.72 304 PHE A CA 1
ATOM 2370 C C . PHE A 1 304 ? 0.478 -16.048 -31.590 1.00 92.93 304 PHE A C 1
ATOM 2371 O O . PHE A 1 304 ? 1.033 -16.488 -32.591 1.00 84.17 304 PHE A O 1
ATOM 2379 N N . ILE A 1 305 ? 0.761 -16.471 -30.362 1.00 86.94 305 ILE A N 1
ATOM 2380 C CA . ILE A 1 305 ? 1.754 -17.512 -30.112 1.00 84.09 305 ILE A CA 1
ATOM 2381 C C . ILE A 1 305 ? 1.421 -18.810 -30.846 1.00 83.77 305 ILE A C 1
ATOM 2382 O O . ILE A 1 305 ? 2.226 -19.303 -31.642 1.00 95.67 305 ILE A O 1
ATOM 2387 N N . PHE A 1 306 ? 0.236 -19.357 -30.587 1.00 103.20 306 PHE A N 1
ATOM 2388 C CA . PHE A 1 306 ? -0.142 -20.631 -31.199 1.00 104.08 306 PHE A CA 1
ATOM 2389 C C . PHE A 1 306 ? -0.235 -20.569 -32.730 1.00 90.72 306 PHE A C 1
ATOM 2390 O O . PHE A 1 306 ? 0.249 -21.468 -33.424 1.00 95.61 306 PHE A O 1
ATOM 2398 N N . VAL A 1 307 ? -0.847 -19.508 -33.250 1.00 84.77 307 VAL A N 1
ATOM 2399 C CA . VAL A 1 307 ? -0.961 -19.331 -34.696 1.00 85.50 307 VAL A CA 1
ATOM 2400 C C . VAL A 1 307 ? 0.411 -19.200 -35.363 1.00 96.01 307 VAL A C 1
ATOM 2401 O O . VAL A 1 307 ? 0.689 -19.869 -36.361 1.00 111.89 307 VAL A O 1
ATOM 2405 N N . LEU A 1 308 ? 1.262 -18.344 -34.802 1.00 98.13 308 LEU A N 1
ATOM 2406 C CA . LEU A 1 308 ? 2.624 -18.165 -35.306 1.00 95.79 308 LEU A CA 1
ATOM 2407 C C . LEU A 1 308 ? 3.389 -19.480 -35.309 1.00 95.83 308 LEU A C 1
ATOM 2408 O O . LEU A 1 308 ? 4.052 -19.811 -36.292 1.00 104.85 308 LEU A O 1
ATOM 2413 N N . LEU A 1 309 ? 3.295 -20.223 -34.208 1.00 96.27 309 LEU A N 1
ATOM 2414 C CA . LEU A 1 309 ? 3.902 -21.547 -34.128 1.00 92.28 309 LEU A CA 1
ATOM 2415 C C . LEU A 1 309 ? 3.385 -22.423 -35.262 1.00 100.30 309 LEU A C 1
ATOM 2416 O O . LEU A 1 309 ? 4.143 -23.182 -35.870 1.00 100.24 309 LEU A O 1
ATOM 2421 N N . GLY A 1 310 ? 2.093 -22.302 -35.551 1.00 107.07 310 GLY A N 1
ATOM 2422 C CA . GLY A 1 310 ? 1.486 -23.055 -36.632 1.00 111.87 310 GLY A CA 1
ATOM 2423 C C . GLY A 1 310 ? 2.023 -22.680 -38.001 1.00 106.01 310 GLY A C 1
ATOM 2424 O O . GLY A 1 310 ? 2.118 -23.526 -38.891 1.00 121.03 310 GLY A O 1
ATOM 2425 N N . ALA A 1 311 ? 2.379 -21.411 -38.173 1.00 101.78 311 ALA A N 1
ATOM 2426 C CA . ALA A 1 311 ? 2.857 -20.923 -39.464 1.00 117.98 311 ALA A CA 1
ATOM 2427 C C . ALA A 1 311 ? 4.375 -20.990 -39.597 1.00 134.65 311 ALA A C 1
ATOM 2428 O O . ALA A 1 311 ? 4.923 -20.685 -40.656 1.00 125.37 311 ALA A O 1
ATOM 2430 N N . GLU A 1 312 ? 5.050 -21.389 -38.525 1.00 135.68 312 GLU A N 1
ATOM 2431 C CA . GLU A 1 312 ? 6.506 -21.334 -38.488 1.00 120.69 312 GLU A CA 1
ATOM 2432 C C . GLU A 1 312 ? 7.154 -22.702 -38.692 1.00 128.68 312 GLU A C 1
ATOM 2433 O O . GLU A 1 312 ? 8.374 -22.807 -38.812 1.00 135.17 312 GLU A O 1
ATOM 2447 N N . ASN A 1 314 ? 7.814 -26.355 -40.774 1.00 146.16 314 ASN A N 1
ATOM 2448 C CA . ASN A 1 314 ? 7.926 -26.826 -42.152 1.00 150.69 314 ASN A CA 1
ATOM 2449 C C . ASN A 1 314 ? 7.634 -28.320 -42.273 1.00 144.93 314 ASN A C 1
ATOM 2450 O O . ASN A 1 314 ? 8.313 -29.147 -41.666 1.00 137.10 314 ASN A O 1
ATOM 2455 N N . LEU A 1 315 ? 6.624 -28.649 -43.075 1.00 151.28 315 LEU A N 1
ATOM 2456 C CA . LEU A 1 315 ? 6.101 -30.011 -43.179 1.00 139.92 315 LEU A CA 1
ATOM 2457 C C . LEU A 1 315 ? 7.155 -31.045 -43.569 1.00 151.90 315 LEU A C 1
ATOM 2458 O O . LEU A 1 315 ? 6.989 -32.233 -43.305 1.00 134.54 315 LEU A O 1
ATOM 2463 N N . GLU A 1 316 ? 8.235 -30.587 -44.192 1.00 153.69 316 GLU A N 1
ATOM 2464 C CA . GLU A 1 316 ? 9.314 -31.473 -44.612 1.00 136.96 316 GLU A CA 1
ATOM 2465 C C . GLU A 1 316 ? 10.043 -32.070 -43.406 1.00 126.84 316 GLU A C 1
ATOM 2466 O O . GLU A 1 316 ? 10.169 -33.290 -43.289 1.00 146.69 316 GLU A O 1
ATOM 2472 N N . VAL A 1 317 ? 10.509 -31.206 -42.508 1.00 119.52 317 VAL A N 1
ATOM 2473 C CA . VAL A 1 317 ? 11.159 -31.649 -41.277 1.00 124.26 317 VAL A CA 1
ATOM 2474 C C . VAL A 1 317 ? 10.177 -32.384 -40.363 1.00 130.40 317 VAL A C 1
ATOM 2475 O O . VAL A 1 317 ? 10.518 -33.411 -39.774 1.00 135.03 317 VAL A O 1
ATOM 2479 N N . ILE A 1 318 ? 8.959 -31.854 -40.260 1.00 135.74 318 ILE A N 1
ATOM 2480 C CA . ILE A 1 318 ? 7.902 -32.469 -39.458 1.00 129.46 318 ILE A CA 1
ATOM 2481 C C . ILE A 1 318 ? 7.666 -33.920 -39.868 1.00 146.59 318 ILE A C 1
ATOM 2482 O O . ILE A 1 318 ? 7.700 -34.826 -39.035 1.00 160.86 318 IL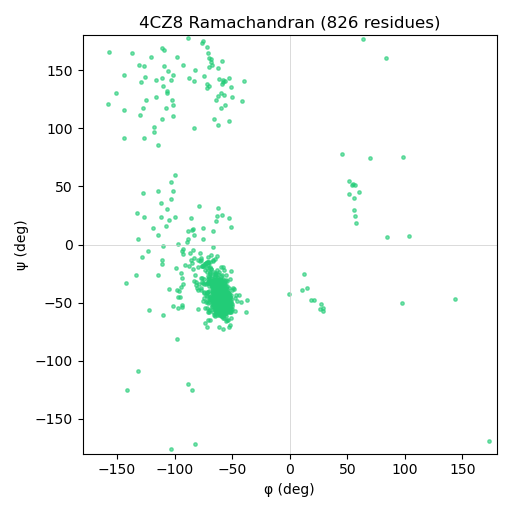E A O 1
ATOM 2487 N N . TRP A 1 319 ? 7.427 -34.130 -41.159 1.00 136.66 319 TRP A N 1
ATOM 2488 C CA . TRP A 1 319 ? 7.208 -35.467 -41.697 1.00 143.26 319 TRP A CA 1
ATOM 2489 C C . TRP A 1 319 ? 8.449 -36.342 -41.568 1.00 151.51 319 TRP A C 1
ATOM 2490 O O . TRP A 1 319 ? 8.344 -37.527 -41.252 1.00 151.21 319 TRP A O 1
ATOM 2501 N N . SER A 1 320 ? 9.616 -35.755 -41.827 1.00 147.00 320 SER A N 1
ATOM 2502 C CA . SER A 1 320 ? 10.878 -36.496 -41.833 1.00 144.85 320 SER A CA 1
ATOM 2503 C C . SER A 1 320 ? 11.119 -37.272 -40.541 1.00 151.69 320 SER A C 1
ATOM 2504 O O . SER A 1 320 ? 11.514 -38.438 -40.573 1.00 168.20 320 SER A O 1
ATOM 2507 N N . ASN A 1 321 ? 10.885 -36.618 -39.408 1.00 131.65 321 ASN A N 1
ATOM 2508 C CA . ASN A 1 321 ? 11.061 -37.253 -38.107 1.00 145.04 321 ASN A CA 1
ATOM 2509 C C . ASN A 1 321 ? 9.728 -37.462 -37.393 1.00 146.74 321 ASN A C 1
ATOM 2510 O O . ASN A 1 321 ? 9.651 -37.357 -36.169 1.00 149.40 321 ASN A O 1
ATOM 2515 N N . LEU A 1 322 ? 8.686 -37.762 -38.165 1.00 139.72 322 LEU A N 1
ATOM 2516 C CA . LEU A 1 322 ? 7.333 -37.913 -37.631 1.00 159.21 322 LEU A CA 1
ATOM 2517 C C . LEU A 1 322 ? 7.243 -38.968 -36.528 1.00 165.05 322 LEU A C 1
ATOM 2518 O O . LEU A 1 322 ? 6.928 -38.650 -35.376 1.00 160.26 322 LEU A O 1
ATOM 2523 N N . GLY A 1 323 ? 7.523 -40.219 -36.888 1.00 165.35 323 GLY A N 1
ATOM 2524 C CA . GLY A 1 323 ? 7.491 -41.320 -35.942 1.00 167.46 323 GLY A CA 1
ATOM 2525 C C . GLY A 1 323 ? 8.365 -41.063 -34.731 1.00 165.49 323 GLY A C 1
ATOM 2526 O O . GLY A 1 323 ? 7.952 -41.306 -33.596 1.00 152.00 323 GLY A O 1
ATOM 2527 N N . LYS A 1 324 ? 9.573 -40.562 -34.983 1.00 150.47 324 LYS A N 1
ATOM 2528 C CA . LYS A 1 324 ? 10.505 -40.183 -33.927 1.00 149.37 324 LYS A CA 1
ATOM 2529 C C . LYS A 1 324 ? 9.850 -39.246 -32.918 1.00 151.39 324 LYS A C 1
ATOM 2530 O O . LYS A 1 324 ? 9.792 -39.546 -31.724 1.00 144.73 324 LYS A O 1
ATOM 2536 N N . GLY A 1 325 ? 9.357 -38.114 -33.414 1.00 147.50 325 GLY A N 1
ATOM 2537 C CA . GLY A 1 325 ? 8.703 -37.122 -32.582 1.00 132.21 325 GLY A CA 1
ATOM 2538 C C . GLY A 1 325 ? 7.538 -37.692 -31.798 1.00 145.50 325 GLY A C 1
ATOM 2539 O O . GLY A 1 325 ? 7.358 -37.369 -30.621 1.00 145.04 325 GLY A O 1
ATOM 2540 N N . LEU A 1 326 ? 6.748 -38.540 -32.450 1.00 144.53 326 LEU A N 1
ATOM 2541 C CA . LEU A 1 326 ? 5.639 -39.211 -31.779 1.00 139.87 326 LEU A CA 1
ATOM 2542 C C . LEU A 1 326 ? 6.136 -40.038 -30.598 1.00 146.07 326 LEU A C 1
ATOM 2543 O O . LEU A 1 326 ? 5.583 -39.966 -29.497 1.00 141.89 326 LEU A O 1
ATOM 2548 N N . LEU A 1 327 ? 7.188 -40.817 -30.837 1.00 148.12 327 LEU A N 1
ATOM 2549 C CA . LEU A 1 327 ? 7.807 -41.626 -29.792 1.00 150.98 327 LEU A CA 1
ATOM 2550 C C . LEU A 1 327 ? 8.301 -40.755 -28.640 1.00 144.71 327 LEU A C 1
ATOM 2551 O O . LEU A 1 327 ? 8.203 -41.143 -27.474 1.00 126.64 327 LEU A O 1
ATOM 2556 N N . VAL A 1 328 ? 8.827 -39.580 -28.973 1.00 149.67 328 VAL A N 1
ATOM 2557 C CA . VAL A 1 328 ? 9.272 -38.632 -27.959 1.00 143.98 328 VAL A CA 1
ATOM 2558 C C . VAL A 1 328 ? 8.100 -38.184 -27.095 1.00 137.53 328 VAL A C 1
ATOM 2559 O O . VAL A 1 328 ? 8.147 -38.292 -25.871 1.00 128.02 328 VAL A O 1
ATOM 2563 N N . ALA A 1 329 ? 7.048 -37.691 -27.743 1.00 138.86 329 ALA A N 1
ATOM 2564 C CA . ALA A 1 329 ? 5.855 -37.218 -27.046 1.00 135.65 329 ALA A CA 1
ATOM 2565 C C . ALA A 1 329 ? 5.261 -38.284 -26.126 1.00 148.43 329 ALA A C 1
ATOM 2566 O O . ALA A 1 329 ? 5.054 -38.044 -24.933 1.00 150.06 329 ALA A O 1
ATOM 2568 N N . LEU A 1 330 ? 4.994 -39.459 -26.690 1.00 150.63 330 LEU A N 1
ATOM 2569 C CA . LEU A 1 330 ? 4.446 -40.575 -25.925 1.00 143.26 330 LEU A CA 1
ATOM 2570 C C . LEU A 1 330 ? 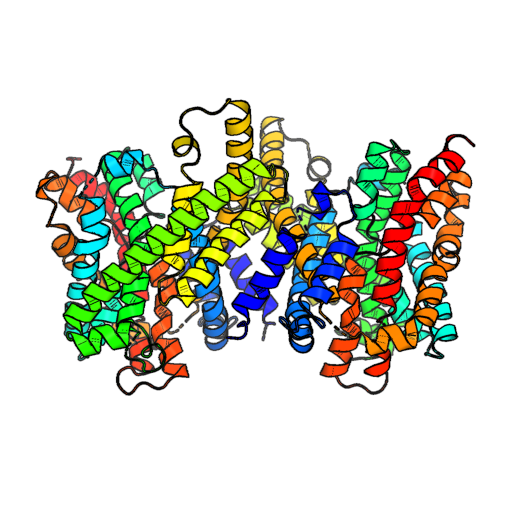5.360 -40.962 -24.767 1.00 143.02 330 LEU A C 1
ATOM 2571 O O . LEU A 1 330 ? 4.890 -41.264 -23.673 1.00 135.31 330 LEU A O 1
ATOM 2576 N N . GLY A 1 331 ? 6.666 -40.946 -25.016 1.00 141.15 331 GLY A N 1
ATOM 2577 C CA . GLY A 1 331 ? 7.639 -41.229 -23.978 1.00 140.62 331 GLY A CA 1
ATOM 2578 C C . GLY A 1 331 ? 7.547 -40.237 -22.835 1.00 131.78 331 GLY A C 1
ATOM 2579 O O . GLY A 1 331 ? 7.645 -40.611 -21.668 1.00 134.87 331 GLY A O 1
ATOM 2580 N N . VAL A 1 332 ? 7.350 -38.967 -23.174 1.00 130.39 332 VAL A N 1
ATOM 2581 C CA . VAL A 1 332 ? 7.220 -37.918 -22.170 1.00 142.92 332 VAL A CA 1
ATOM 2582 C C . VAL A 1 332 ? 5.949 -38.089 -21.341 1.00 145.46 332 VAL A C 1
ATOM 2583 O O . VAL A 1 332 ? 5.996 -38.084 -20.110 1.00 143.12 332 VAL A O 1
ATOM 2595 N N . ILE A 1 334 ? 3.682 -40.791 -21.085 1.00 148.65 334 ILE A N 1
ATOM 2596 C CA . ILE A 1 334 ? 3.554 -42.080 -20.409 1.00 135.60 334 ILE A CA 1
ATOM 2597 C C . ILE A 1 334 ? 4.618 -42.310 -19.334 1.00 131.65 334 ILE A C 1
ATOM 2598 O O . ILE A 1 334 ? 4.325 -42.865 -18.274 1.00 130.36 334 ILE A O 1
ATOM 2603 N N . LEU A 1 335 ? 5.848 -41.881 -19.604 1.00 134.79 335 LEU A N 1
ATOM 2604 C CA . LEU A 1 335 ? 6.976 -42.206 -18.730 1.00 145.90 335 LEU A CA 1
ATOM 2605 C C . LEU A 1 335 ? 7.527 -41.017 -17.942 1.00 136.58 335 LEU A C 1
ATOM 2606 O O . LEU A 1 335 ? 7.526 -41.033 -16.713 1.00 132.24 335 LEU A O 1
ATOM 2611 N N . ALA A 1 336 ? 8.007 -40.002 -18.655 1.00 130.34 336 ALA A N 1
ATOM 2612 C CA . ALA A 1 336 ? 8.715 -38.879 -18.039 1.00 123.07 336 ALA A CA 1
ATOM 2613 C C . ALA A 1 336 ? 7.931 -38.178 -16.932 1.00 139.04 336 ALA A C 1
ATOM 2614 O O . ALA A 1 336 ? 8.367 -38.147 -15.778 1.00 133.24 336 ALA A O 1
ATOM 2616 N N . ARG A 1 337 ? 6.782 -37.615 -17.292 1.00 153.41 337 ARG A N 1
ATOM 2617 C CA . ARG A 1 337 ? 5.951 -36.871 -16.346 1.00 152.59 337 ARG A CA 1
ATOM 2618 C C . ARG A 1 337 ? 5.601 -37.634 -15.058 1.00 153.19 337 ARG A C 1
ATOM 2619 O O . ARG A 1 337 ? 5.828 -37.112 -13.969 1.00 156.31 337 ARG A O 1
ATOM 2627 N N . PRO A 1 338 ? 5.062 -38.865 -15.167 1.00 143.60 338 PRO A N 1
ATOM 2628 C CA . PRO A 1 338 ? 4.758 -39.573 -13.916 1.00 156.28 338 PRO A CA 1
ATOM 2629 C C . PRO A 1 338 ? 6.004 -39.933 -13.110 1.00 156.11 338 PRO A C 1
ATOM 2630 O O . PRO A 1 338 ? 5.998 -39.794 -11.883 1.00 165.02 338 PRO A O 1
ATOM 2634 N N . LEU A 1 339 ? 7.051 -40.388 -13.792 1.00 147.58 339 LEU A N 1
ATOM 2635 C CA . LEU A 1 339 ? 8.311 -40.730 -13.137 1.00 154.65 339 LEU A CA 1
ATOM 2636 C C . LEU A 1 339 ? 8.857 -39.540 -12.357 1.00 169.12 339 LEU A C 1
ATOM 2637 O O . LEU A 1 339 ? 9.466 -39.703 -11.300 1.00 179.54 339 LEU A O 1
ATOM 2642 N N . ALA A 1 340 ? 8.625 -38.340 -12.880 1.00 169.50 340 ALA A N 1
ATOM 2643 C CA . ALA A 1 340 ? 9.051 -37.122 -12.202 1.00 162.74 340 ALA A CA 1
ATOM 2644 C C . ALA A 1 340 ? 8.025 -36.665 -11.166 1.00 159.00 340 ALA A C 1
ATOM 2645 O O . ALA A 1 340 ? 8.330 -35.845 -10.301 1.00 158.16 340 ALA A O 1
ATOM 2647 N N . THR A 1 341 ? 6.814 -37.207 -11.255 1.00 151.99 341 THR A N 1
ATOM 2648 C CA . THR A 1 341 ? 5.718 -36.791 -10.387 1.00 167.95 341 THR A CA 1
ATOM 2649 C C . THR A 1 341 ? 5.651 -37.644 -9.120 1.00 179.72 341 THR A C 1
ATOM 2650 O O . THR A 1 341 ? 5.033 -37.250 -8.130 1.00 181.63 341 THR A O 1
ATOM 2654 N N . LEU A 1 342 ? 6.302 -38.804 -9.149 1.00 176.85 342 LEU A N 1
ATOM 2655 C CA . LEU A 1 342 ? 6.286 -39.737 -8.011 1.00 174.83 342 LEU A CA 1
ATOM 2656 C C . LEU A 1 342 ? 6.670 -39.228 -6.600 1.00 174.15 342 LEU A C 1
ATOM 2657 O O . LEU A 1 342 ? 6.016 -39.624 -5.636 1.00 173.84 342 LEU A O 1
ATOM 2662 N N . PRO A 1 343 ? 7.720 -38.380 -6.471 1.00 181.14 343 PRO A N 1
ATOM 2663 C CA . PRO A 1 343 ? 8.222 -37.969 -5.150 1.00 188.35 343 PRO A CA 1
ATOM 2664 C C . PRO A 1 343 ? 7.170 -37.734 -4.066 1.00 178.39 343 PRO A C 1
ATOM 2665 O O . PRO A 1 343 ? 7.227 -38.392 -3.027 1.00 184.68 343 PRO A O 1
ATOM 2669 N N . LEU A 1 344 ? 6.226 -36.828 -4.298 1.00 176.14 344 LEU A N 1
ATOM 2670 C CA . LEU A 1 344 ? 5.199 -36.578 -3.293 1.00 190.69 344 LEU A CA 1
ATOM 2671 C C . LEU A 1 344 ? 3.860 -37.228 -3.640 1.00 190.67 344 LEU A C 1
ATOM 2672 O O . LEU A 1 344 ? 2.800 -36.642 -3.418 1.00 185.46 344 LEU A O 1
ATOM 2677 N N . LEU A 1 345 ? 3.915 -38.444 -4.179 1.00 195.59 345 LEU A N 1
ATOM 2678 C CA . LEU A 1 345 ? 2.715 -39.257 -4.328 1.00 190.24 345 LEU A CA 1
ATOM 2679 C C . LEU A 1 345 ? 2.383 -39.843 -2.963 1.00 187.74 345 LEU A C 1
ATOM 2680 O O . LEU A 1 345 ? 1.306 -40.387 -2.754 1.00 191.09 345 LEU A O 1
ATOM 2685 N N . LYS A 1 346 ? 3.327 -39.723 -2.035 1.00 181.70 346 LYS A N 1
ATOM 2686 C CA . LYS A 1 346 ? 3.142 -40.194 -0.671 1.00 183.69 346 LYS A CA 1
ATOM 2687 C C . LYS A 1 346 ? 1.944 -39.509 -0.017 1.00 189.80 346 LYS A C 1
ATOM 2688 O O . LYS A 1 346 ? 1.252 -40.098 0.813 1.00 194.37 346 LYS A O 1
ATOM 2694 N N . TRP A 1 347 ? 1.702 -38.263 -0.412 1.00 183.85 347 TRP A N 1
ATOM 2695 C CA . TRP A 1 347 ? 0.612 -37.466 0.138 1.00 179.53 347 TRP A CA 1
ATOM 2696 C C . TRP A 1 347 ? -0.722 -37.757 -0.542 1.00 181.36 347 TRP A C 1
ATOM 2697 O O . TRP A 1 347 ? -1.773 -37.338 -0.058 1.00 193.94 347 TRP A O 1
ATOM 2708 N N . TRP A 1 348 ? -0.679 -38.475 -1.659 1.00 176.57 348 TRP A N 1
ATOM 2709 C CA . TRP A 1 348 ? -1.869 -38.662 -2.485 1.00 182.81 348 TRP A CA 1
ATOM 2710 C C . TRP A 1 348 ? -2.128 -40.126 -2.830 1.00 175.12 348 TRP A C 1
ATOM 2711 O O . TRP A 1 348 ? -1.201 -40.875 -3.125 1.00 168.84 348 TRP A O 1
ATOM 2722 N N . ASN A 1 349 ? -3.393 -40.532 -2.796 1.00 182.01 349 ASN A N 1
ATOM 2723 C CA . ASN A 1 349 ? -3.752 -41.894 -3.176 1.00 184.31 349 ASN A CA 1
ATOM 2724 C C . ASN A 1 349 ? -3.339 -42.205 -4.613 1.00 173.01 349 ASN A C 1
ATOM 2725 O O . ASN A 1 349 ? -3.496 -41.370 -5.503 1.00 170.96 349 ASN A O 1
ATOM 2730 N N . PHE A 1 350 ? -2.806 -43.407 -4.817 1.00 174.20 350 PHE A N 1
ATOM 2731 C CA . PHE A 1 350 ? -2.169 -43.803 -6.074 1.00 167.40 350 PHE A CA 1
ATOM 2732 C C . PHE A 1 350 ? -2.970 -43.502 -7.342 1.00 170.17 350 PHE A C 1
ATOM 2733 O O . PHE A 1 350 ? -2.399 -43.118 -8.363 1.00 169.73 350 PHE A O 1
ATOM 2741 N N . ARG A 1 351 ? -4.284 -43.683 -7.276 1.00 176.13 351 ARG A N 1
ATOM 2742 C CA . ARG A 1 351 ? -5.152 -43.393 -8.413 1.00 175.49 351 ARG A CA 1
ATOM 2743 C C . ARG A 1 351 ? -5.112 -41.905 -8.756 1.00 172.35 351 ARG A C 1
ATOM 2744 O O . ARG A 1 351 ? -4.917 -41.524 -9.917 1.00 169.09 351 ARG A O 1
ATOM 2752 N N . GLU A 1 352 ? -5.289 -41.075 -7.732 1.00 174.99 352 GLU A N 1
ATOM 2753 C CA . GLU A 1 352 ? -5.215 -39.626 -7.878 1.00 172.33 352 GLU A CA 1
ATOM 2754 C C . GLU A 1 352 ? -3.858 -39.209 -8.431 1.00 171.24 352 GLU A C 1
ATOM 2755 O O . GLU A 1 352 ? -3.771 -38.331 -9.291 1.00 157.30 352 GLU A O 1
ATOM 2761 N N . TYR A 1 353 ? -2.800 -39.840 -7.929 1.00 173.55 353 TYR A N 1
ATOM 2762 C CA . TYR A 1 353 ? -1.456 -39.553 -8.408 1.00 156.88 353 TYR A CA 1
ATOM 2763 C C . TYR A 1 353 ? -1.316 -39.871 -9.888 1.00 149.26 353 TYR A C 1
ATOM 2764 O O . TYR A 1 353 ? -0.759 -39.083 -10.646 1.00 157.80 353 TYR A O 1
ATOM 2773 N N . LEU A 1 354 ? -1.804 -41.041 -10.288 1.00 150.22 354 LEU A N 1
ATOM 2774 C CA . LEU A 1 354 ? -1.728 -41.463 -11.680 1.00 149.60 354 LEU A CA 1
ATOM 2775 C C . LEU A 1 354 ? -2.510 -40.493 -12.552 1.00 141.20 354 LEU A C 1
ATOM 2776 O O . LEU A 1 354 ? -2.154 -40.253 -13.706 1.00 137.69 354 LEU A O 1
ATOM 2781 N N . PHE A 1 355 ? -3.574 -39.928 -11.989 1.00 146.53 355 PHE A N 1
ATOM 2782 C CA . PHE A 1 355 ? -4.342 -38.906 -12.688 1.00 146.92 355 PHE A CA 1
ATOM 2783 C C . PHE A 1 355 ? -3.513 -37.640 -12.900 1.00 146.39 355 PHE A C 1
ATOM 2784 O O . PHE A 1 355 ? -3.369 -37.172 -14.030 1.00 151.31 355 PHE A O 1
ATOM 2792 N N . ILE A 1 356 ? -2.979 -37.095 -11.808 1.00 143.32 356 ILE A N 1
ATOM 2793 C CA . ILE A 1 356 ? -2.142 -35.895 -11.856 1.00 143.19 356 ILE A CA 1
ATOM 2794 C C . ILE A 1 356 ? -0.993 -36.060 -12.845 1.00 140.25 356 ILE A C 1
ATOM 2795 O O . ILE A 1 356 ? -0.695 -35.161 -13.631 1.00 139.46 356 ILE A O 1
ATOM 2800 N N . ALA A 1 357 ? -0.359 -37.224 -12.795 1.00 140.99 357 ALA A N 1
ATOM 2801 C CA . ALA A 1 357 ? 0.732 -37.566 -13.690 1.00 137.65 357 ALA A CA 1
ATOM 2802 C C . ALA A 1 357 ? 0.265 -37.567 -15.137 1.00 139.27 357 ALA A C 1
ATOM 2803 O O . ALA A 1 357 ? 0.777 -36.820 -15.968 1.00 152.81 357 ALA A O 1
ATOM 2805 N N . LEU A 1 358 ? -0.723 -38.405 -15.433 1.00 133.54 358 LEU A N 1
ATOM 2806 C CA . LEU A 1 358 ? -1.229 -38.535 -16.794 1.00 141.22 358 LEU A CA 1
ATOM 2807 C C . LEU A 1 358 ? -1.857 -37.248 -17.329 1.00 139.36 358 LEU A C 1
ATOM 2808 O O . LEU A 1 358 ? -2.153 -37.149 -18.516 1.00 141.23 358 LEU A O 1
ATOM 2813 N N . GLU A 1 359 ? -2.056 -36.263 -16.458 1.00 138.68 359 GLU A N 1
ATOM 2814 C CA . GLU A 1 359 ? -2.549 -34.960 -16.896 1.00 141.03 359 GLU A CA 1
ATOM 2815 C C . GLU A 1 359 ? -1.457 -33.899 -16.802 1.00 143.95 359 GLU A C 1
ATOM 2816 O O . GLU A 1 359 ? -0.409 -34.127 -16.200 1.00 154.93 359 GLU A O 1
ATOM 2822 N N . GLY A 1 360 ? -1.705 -32.743 -17.410 1.00 129.13 360 GLY A N 1
ATOM 2823 C CA . GLY A 1 360 ? -0.718 -31.680 -17.461 1.00 128.70 360 GLY A CA 1
ATOM 2824 C C . GLY A 1 360 ? 0.033 -31.664 -18.779 1.00 130.41 360 GLY A C 1
ATOM 2825 O O . GLY A 1 360 ? 1.191 -32.077 -18.841 1.00 126.17 360 GLY A O 1
ATOM 2826 N N . PRO A 1 361 ? -0.623 -31.182 -19.845 1.00 131.58 361 PRO A N 1
ATOM 2827 C CA . PRO A 1 361 ? -0.022 -31.168 -21.179 1.00 122.36 361 PRO A CA 1
ATOM 2828 C C . PRO A 1 361 ? 0.896 -29.971 -21.377 1.00 119.28 361 PRO A C 1
ATOM 2829 O O . PRO A 1 361 ? 1.182 -29.245 -20.426 1.00 110.56 361 PRO A O 1
ATOM 2833 N N . ARG A 1 362 ? 1.353 -29.775 -22.609 1.00 126.29 362 ARG A N 1
ATOM 2834 C CA . ARG A 1 362 ? 2.256 -28.678 -22.924 1.00 127.50 362 ARG A CA 1
ATOM 2835 C C . ARG A 1 362 ? 1.580 -27.721 -23.898 1.00 123.12 362 ARG A C 1
ATOM 2836 O O . ARG A 1 362 ? 1.091 -28.142 -24.947 1.00 123.83 362 ARG A O 1
ATOM 2844 N N . GLY A 1 363 ? 1.555 -26.436 -23.551 1.00 112.26 363 GLY A N 1
ATOM 2845 C CA . GLY A 1 363 ? 0.853 -25.450 -24.353 1.00 124.72 363 GLY A CA 1
ATOM 2846 C C . GLY A 1 363 ? 1.627 -24.184 -24.684 1.00 123.35 363 GLY A C 1
ATOM 2847 O O . GLY A 1 363 ? 2.572 -24.212 -25.471 1.00 114.44 363 GLY A O 1
ATOM 2848 N N . VAL A 1 364 ? 1.220 -23.076 -24.069 1.00 117.61 364 VAL A N 1
ATOM 2849 C CA . VAL A 1 364 ? 1.706 -21.738 -24.415 1.00 105.02 364 VAL A CA 1
ATOM 2850 C C . VAL A 1 364 ? 3.225 -21.546 -24.371 1.00 108.01 364 VAL A C 1
ATOM 2851 O O . VAL A 1 364 ? 3.850 -21.299 -25.402 1.00 105.10 364 VAL A O 1
ATOM 2855 N N . VAL A 1 365 ? 3.808 -21.635 -23.179 1.00 105.63 365 VAL A N 1
ATOM 2856 C CA . VAL A 1 365 ? 5.247 -21.416 -23.006 1.00 107.23 365 VAL A CA 1
ATOM 2857 C C . VAL A 1 365 ? 6.134 -22.275 -23.928 1.00 100.99 365 VAL A C 1
ATOM 2858 O O . VAL A 1 365 ? 7.039 -21.743 -24.575 1.00 106.29 365 VAL A O 1
ATOM 2862 N N . PRO A 1 366 ? 5.877 -23.596 -24.005 1.00 95.37 366 PRO A N 1
ATOM 2863 C CA . PRO A 1 366 ? 6.669 -24.383 -24.956 1.00 98.75 366 PRO A CA 1
ATOM 2864 C C . PRO A 1 366 ? 6.416 -23.969 -26.404 1.00 106.40 366 PRO A C 1
ATOM 2865 O O . PRO A 1 366 ? 7.321 -24.068 -27.232 1.00 122.56 366 PRO A O 1
ATOM 2869 N N . SER A 1 367 ? 5.203 -23.513 -26.702 1.00 100.04 367 SER A N 1
ATOM 2870 C CA . SER A 1 367 ? 4.866 -23.057 -28.048 1.00 110.65 367 SER A CA 1
ATOM 2871 C C . SER A 1 367 ? 5.639 -21.795 -28.408 1.00 98.22 367 SER A C 1
ATOM 2872 O O . SER A 1 367 ? 5.954 -21.561 -29.575 1.00 92.90 367 SER A O 1
ATOM 2875 N N . ALA A 1 368 ? 5.937 -20.983 -27.400 1.00 89.33 368 ALA A N 1
ATOM 2876 C CA . ALA A 1 368 ? 6.698 -19.759 -27.605 1.00 101.05 368 ALA A CA 1
ATOM 2877 C C . ALA A 1 368 ? 8.190 -20.057 -27.708 1.00 109.88 368 ALA A C 1
ATOM 2878 O O . ALA A 1 368 ? 8.896 -19.459 -28.521 1.00 100.48 368 ALA A O 1
ATOM 2880 N N . LEU A 1 369 ? 8.662 -20.985 -26.881 1.00 112.24 369 LEU A N 1
ATOM 2881 C CA . LEU A 1 369 ? 10.082 -21.315 -26.823 1.00 97.56 369 LEU A CA 1
ATOM 2882 C C . LEU A 1 369 ? 10.495 -22.323 -27.896 1.00 107.13 369 LEU A C 1
ATOM 2883 O O . LEU A 1 369 ? 11.677 -22.631 -28.042 1.00 114.28 369 LEU A O 1
ATOM 2888 N N . ALA A 1 370 ? 9.518 -22.824 -28.645 1.00 103.78 370 ALA A N 1
ATOM 2889 C CA . ALA A 1 370 ? 9.758 -23.862 -29.642 1.00 109.96 370 ALA A CA 1
ATOM 2890 C C . ALA A 1 370 ? 10.743 -23.430 -30.723 1.00 111.36 370 ALA A C 1
ATOM 2891 O O . ALA A 1 370 ? 11.601 -24.206 -31.141 1.00 121.67 370 ALA A O 1
ATOM 2893 N N . SER A 1 371 ? 10.610 -22.188 -31.171 1.00 119.37 371 SER A N 1
ATOM 2894 C CA . SER A 1 371 ? 11.409 -21.689 -32.278 1.00 112.80 371 SER A CA 1
ATOM 2895 C C . SER A 1 371 ? 12.632 -20.915 -31.803 1.00 108.09 371 SER A C 1
ATOM 2896 O O . SER A 1 371 ? 13.408 -20.418 -32.618 1.00 110.00 371 SER A O 1
ATOM 2899 N N . LEU A 1 372 ? 12.798 -20.811 -30.489 1.00 104.82 372 LEU A N 1
ATOM 2900 C CA . LEU A 1 372 ? 13.939 -20.098 -29.916 1.00 108.15 372 LEU A CA 1
ATOM 2901 C C . LEU A 1 372 ? 15.317 -20.657 -30.310 1.00 110.49 372 LEU A C 1
ATOM 2902 O O . LEU A 1 372 ? 16.189 -19.889 -30.720 1.00 121.86 372 LEU A O 1
ATOM 2907 N N . PRO A 1 373 ? 15.524 -21.986 -30.192 1.00 106.93 373 PRO A N 1
ATOM 2908 C CA . PRO A 1 373 ? 16.852 -22.494 -30.555 1.00 112.59 373 PRO A CA 1
ATOM 2909 C C . PRO A 1 373 ? 17.164 -22.307 -32.038 1.00 113.96 373 PRO A C 1
ATOM 2910 O O . PRO A 1 373 ? 18.320 -22.074 -32.392 1.00 123.22 373 PRO A O 1
ATOM 2914 N N . LEU A 1 374 ? 16.146 -22.409 -32.888 1.00 98.05 374 LEU A N 1
ATOM 2915 C CA . LEU A 1 374 ? 16.322 -22.194 -34.320 1.00 100.42 374 LEU A CA 1
ATOM 2916 C C . LEU A 1 374 ? 16.759 -20.764 -34.621 1.00 102.40 374 LEU A C 1
ATOM 2917 O O . LEU A 1 374 ? 17.701 -20.545 -35.381 1.00 114.00 374 LEU A O 1
ATOM 2922 N N . SER A 1 375 ? 16.069 -19.798 -34.022 1.00 116.99 375 SER A N 1
ATOM 2923 C CA . SER A 1 375 ? 16.379 -18.387 -34.232 1.00 126.67 375 SER A CA 1
ATOM 2924 C C . SER A 1 375 ? 17.815 -18.070 -33.833 1.00 112.42 375 SER A C 1
ATOM 2925 O O . SER A 1 375 ? 18.539 -17.408 -34.573 1.00 130.08 375 SER A O 1
ATOM 2928 N N . LEU A 1 376 ? 18.217 -18.553 -32.661 1.00 91.59 376 LEU A N 1
ATOM 2929 C CA . LEU A 1 376 ? 19.581 -18.369 -32.178 1.00 103.12 376 LEU A CA 1
ATOM 2930 C C . LEU A 1 376 ? 20.592 -19.010 -33.129 1.00 107.60 376 LEU A C 1
ATOM 2931 O O . LEU A 1 376 ? 21.657 -18.448 -33.385 1.00 107.28 376 LEU A O 1
ATOM 2936 N N . ALA A 1 377 ? 20.243 -20.180 -33.656 1.00 102.56 377 ALA A N 1
ATOM 2937 C CA . ALA A 1 377 ? 21.088 -20.879 -34.618 1.00 92.65 377 ALA A CA 1
ATOM 2938 C C . ALA A 1 377 ? 21.283 -20.045 -35.876 1.00 104.37 377 ALA A C 1
ATOM 2939 O O . ALA A 1 377 ? 22.386 -19.959 -36.416 1.00 144.34 377 ALA A O 1
ATOM 2941 N N . LEU A 1 378 ? 20.198 -19.432 -36.334 1.00 94.64 378 LEU A N 1
ATOM 2942 C CA . LEU A 1 378 ? 20.219 -18.612 -37.538 1.00 111.35 378 LEU A CA 1
ATOM 2943 C C . LEU A 1 378 ? 20.974 -17.304 -37.318 1.00 113.25 378 LEU A C 1
ATOM 2944 O O . LEU A 1 378 ? 21.342 -16.626 -38.277 1.00 121.45 378 LEU A O 1
ATOM 2949 N N . LYS A 1 379 ? 21.211 -16.956 -36.056 1.00 110.63 379 LYS A N 1
ATOM 2950 C CA . LYS A 1 379 ? 21.799 -15.661 -35.726 1.00 112.65 379 LYS A CA 1
ATOM 2951 C C . LYS A 1 379 ? 23.192 -15.732 -35.108 1.00 114.68 379 LYS A C 1
ATOM 2952 O O . LYS A 1 379 ? 23.960 -14.781 -35.220 1.00 99.57 379 LYS A O 1
ATOM 2958 N N . TYR A 1 380 ? 23.520 -16.843 -34.456 1.00 115.83 380 TYR A N 1
ATOM 2959 C CA . TYR A 1 380 ? 24.754 -16.900 -33.674 1.00 109.94 380 TYR A CA 1
ATOM 2960 C C . TYR A 1 380 ? 25.748 -18.007 -34.037 1.00 143.85 380 TYR A C 1
ATOM 2961 O O . TYR A 1 380 ? 26.847 -18.040 -33.488 1.00 165.65 380 TYR A O 1
ATOM 2970 N N . LYS A 1 381 ? 25.367 -18.896 -34.953 1.00 139.70 381 LYS A N 1
ATOM 2971 C CA . LYS A 1 381 ? 26.256 -19.956 -35.447 1.00 166.25 381 LYS A CA 1
ATOM 2972 C C . LYS A 1 381 ? 27.023 -20.679 -34.337 1.00 165.95 381 LYS A C 1
ATOM 2973 O O . LYS A 1 381 ? 28.208 -20.420 -34.118 1.00 142.35 381 LYS A O 1
ATOM 2979 N N . SER A 1 382 ? 26.345 -21.578 -33.635 1.00 164.45 382 SER A N 1
ATOM 2980 C CA . SER A 1 382 ? 26.971 -22.306 -32.540 1.00 157.77 382 SER A CA 1
ATOM 2981 C C . SER A 1 382 ? 27.666 -23.562 -33.049 1.00 159.28 382 SER A C 1
ATOM 2982 O O . SER A 1 382 ? 27.179 -24.213 -33.973 1.00 156.59 382 SER A O 1
ATOM 2985 N N . PRO A 1 383 ? 28.819 -23.901 -32.451 1.00 172.58 383 PRO A N 1
ATOM 2986 C CA . PRO A 1 383 ? 29.528 -25.139 -32.785 1.00 165.53 383 PRO A CA 1
ATOM 2987 C C . PRO A 1 383 ? 28.861 -26.327 -32.107 1.00 155.44 383 PRO A C 1
ATOM 2988 O O . PRO A 1 383 ? 29.223 -27.477 -32.360 1.00 149.69 383 PRO A O 1
ATOM 2992 N N . LEU A 1 384 ? 27.890 -26.033 -31.249 1.00 163.55 384 LEU A N 1
ATOM 2993 C CA . LEU A 1 384 ? 27.165 -27.054 -30.507 1.00 167.84 384 LEU A CA 1
ATOM 2994 C C . LEU A 1 384 ? 25.800 -27.320 -31.135 1.00 164.96 384 LEU A C 1
ATOM 2995 O O . LEU A 1 384 ? 25.460 -28.465 -31.434 1.00 162.41 384 LEU A O 1
ATOM 3000 N N . LEU A 1 385 ? 25.022 -26.260 -31.336 1.00 144.40 385 LEU A N 1
ATOM 3001 C CA . LEU A 1 385 ? 23.720 -26.389 -31.983 1.00 142.48 385 LEU A CA 1
ATOM 3002 C C . LEU A 1 385 ? 23.759 -25.916 -33.436 1.00 139.38 385 LEU A C 1
ATOM 3003 O O . LEU A 1 385 ? 24.425 -24.934 -33.763 1.00 147.65 385 LEU A O 1
ATOM 3008 N N . THR A 1 386 ? 23.045 -26.627 -34.303 1.00 135.30 386 THR A N 1
ATOM 3009 C CA . THR A 1 386 ? 22.982 -26.280 -35.717 1.00 124.33 386 THR A CA 1
ATOM 3010 C C . THR A 1 386 ? 21.576 -25.788 -36.056 1.00 109.47 386 THR A C 1
ATOM 3011 O O . THR A 1 386 ? 20.661 -25.910 -35.241 1.00 136.97 386 THR A O 1
ATOM 3015 N N . VAL A 1 387 ? 21.410 -25.227 -37.250 1.00 103.32 387 VAL A N 1
ATOM 3016 C CA . VAL A 1 387 ? 20.103 -24.783 -37.725 1.00 120.39 387 VAL A CA 1
ATOM 3017 C C . VAL A 1 387 ? 19.137 -25.961 -37.825 1.00 126.80 387 VAL A C 1
ATOM 3018 O O . VAL A 1 387 ? 18.009 -25.906 -37.322 1.00 125.56 387 VAL A O 1
ATOM 3022 N N . HIS A 1 388 ? 19.595 -27.029 -38.472 1.00 123.12 388 HIS A N 1
ATOM 3023 C CA . HIS A 1 388 ? 18.781 -28.221 -38.681 1.00 125.07 388 HIS A CA 1
ATOM 3024 C C . HIS A 1 388 ? 18.339 -28.837 -37.358 1.00 135.14 388 HIS A C 1
ATOM 3025 O O . HIS A 1 388 ? 17.212 -29.312 -37.235 1.00 132.24 388 HIS A O 1
ATOM 3032 N N . TRP A 1 389 ? 19.229 -28.826 -36.371 1.00 128.15 389 TRP A N 1
ATOM 3033 C CA . TRP A 1 389 ? 18.897 -29.345 -35.050 1.00 126.68 389 TRP A CA 1
ATOM 3034 C C . TRP A 1 389 ? 17.887 -28.449 -34.343 1.00 143.71 389 TRP A C 1
ATOM 3035 O O . TRP A 1 389 ? 17.062 -28.925 -33.562 1.00 149.05 389 TRP A O 1
ATOM 3046 N N . GLY A 1 390 ? 17.953 -27.151 -34.625 1.00 136.20 390 GLY A N 1
ATOM 3047 C CA . GLY A 1 390 ? 16.949 -26.223 -34.143 1.00 121.88 390 GLY A CA 1
ATOM 3048 C C . GLY A 1 390 ? 15.599 -26.604 -34.719 1.00 126.97 390 GLY A C 1
ATOM 3049 O O . GLY A 1 390 ? 14.589 -26.617 -34.011 1.00 141.18 390 GLY A O 1
ATOM 3050 N N . GLU A 1 391 ? 15.592 -26.925 -36.012 1.00 112.31 391 GLU A N 1
ATOM 3051 C CA . GLU A 1 391 ? 14.387 -27.401 -36.684 1.00 125.78 391 GLU A CA 1
ATOM 3052 C C . GLU A 1 391 ? 13.857 -28.680 -36.038 1.00 132.09 391 GLU A C 1
ATOM 3053 O O . GLU A 1 391 ? 12.648 -28.842 -35.864 1.00 131.70 391 GLU A O 1
ATOM 3059 N N . ILE A 1 392 ? 14.770 -29.585 -35.693 1.00 124.95 392 ILE A N 1
ATOM 3060 C CA . ILE A 1 392 ? 14.411 -30.838 -35.033 1.00 127.84 392 ILE A CA 1
ATOM 3061 C C . ILE A 1 392 ? 13.743 -30.568 -33.685 1.00 123.54 392 ILE A C 1
ATOM 3062 O O . ILE A 1 392 ? 12.710 -31.160 -33.365 1.00 125.58 392 ILE A O 1
ATOM 3067 N N . ILE A 1 393 ? 14.326 -29.658 -32.909 1.00 116.39 393 ILE A N 1
ATOM 3068 C CA . ILE A 1 393 ? 13.782 -29.309 -31.601 1.00 126.01 393 ILE A CA 1
ATOM 3069 C C . ILE A 1 393 ? 12.397 -28.673 -31.719 1.00 127.30 393 ILE A C 1
ATOM 3070 O O . ILE A 1 393 ? 11.464 -29.088 -31.035 1.00 119.38 393 ILE A O 1
ATOM 3083 N N . ALA A 1 395 ? 10.251 -28.831 -34.216 1.00 115.52 395 ALA A N 1
ATOM 3084 C CA . ALA A 1 395 ? 9.328 -29.841 -34.727 1.00 115.78 395 ALA A CA 1
ATOM 3085 C C . ALA A 1 395 ? 8.870 -30.791 -33.622 1.00 115.86 395 ALA A C 1
ATOM 3086 O O . ALA A 1 395 ? 7.667 -31.019 -33.437 1.00 120.01 395 ALA A O 1
ATOM 3088 N N . THR A 1 396 ? 9.840 -31.336 -32.893 1.00 113.39 396 THR A N 1
ATOM 3089 C CA . THR A 1 396 ? 9.564 -32.255 -31.796 1.00 116.51 396 THR A CA 1
ATOM 3090 C C . THR A 1 396 ? 8.659 -31.608 -30.749 1.00 125.24 396 THR A C 1
ATOM 3091 O O . THR A 1 396 ? 7.756 -32.253 -30.216 1.00 134.04 396 THR A O 1
ATOM 3095 N N . VAL A 1 397 ? 8.899 -30.329 -30.468 1.00 115.15 397 VAL A N 1
ATOM 3096 C CA . VAL A 1 397 ? 8.070 -29.580 -29.527 1.00 122.87 397 VAL A CA 1
ATOM 3097 C C . VAL A 1 397 ? 6.639 -29.416 -30.043 1.00 110.18 397 VAL A C 1
ATOM 3098 O O . VAL A 1 397 ? 5.688 -29.596 -29.290 1.00 104.53 397 VAL A O 1
ATOM 3102 N N . VAL A 1 398 ? 6.496 -29.079 -31.324 1.00 111.53 398 VAL A N 1
ATOM 3103 C CA . VAL A 1 398 ? 5.180 -28.957 -31.950 1.00 107.06 398 VAL A CA 1
ATOM 3104 C C . VAL A 1 398 ? 4.384 -30.252 -31.811 1.00 123.99 398 VAL A C 1
ATOM 3105 O O . VAL A 1 398 ? 3.252 -30.251 -31.305 1.00 130.26 398 VAL A O 1
ATOM 3109 N N . ILE A 1 399 ? 4.988 -31.351 -32.258 1.00 123.25 399 ILE A N 1
ATOM 3110 C CA . ILE A 1 399 ? 4.370 -32.670 -32.151 1.00 135.19 399 ILE A CA 1
ATOM 3111 C C . ILE A 1 399 ? 3.999 -32.989 -30.699 1.00 133.92 399 ILE A C 1
ATOM 3112 O O . ILE A 1 399 ? 2.899 -33.473 -30.420 1.00 133.53 399 ILE A O 1
ATOM 3117 N N . THR A 1 400 ? 4.924 -32.700 -29.787 1.00 120.95 400 THR A N 1
ATOM 3118 C CA . THR A 1 400 ? 4.706 -32.894 -28.357 1.00 118.28 400 THR A CA 1
ATOM 3119 C C . THR A 1 400 ? 3.453 -32.165 -27.881 1.00 122.84 400 THR A C 1
ATOM 3120 O O . THR A 1 400 ? 2.600 -32.749 -27.216 1.00 133.29 400 THR A O 1
ATOM 3124 N N . VAL A 1 401 ? 3.352 -30.887 -28.235 1.00 124.74 401 VAL A N 1
ATOM 3125 C CA . VAL A 1 401 ? 2.216 -30.052 -27.865 1.00 121.25 401 VAL A CA 1
ATOM 3126 C C . VAL A 1 401 ? 0.912 -30.630 -28.392 1.00 124.53 401 VAL A C 1
ATOM 3127 O O . VAL A 1 401 ? -0.024 -30.850 -27.625 1.00 120.87 401 VAL A O 1
ATOM 3131 N N . LEU A 1 402 ? 0.859 -30.877 -29.699 1.00 121.79 402 LEU A N 1
ATOM 3132 C CA . LEU A 1 402 ? -0.341 -31.435 -30.321 1.00 115.30 402 LEU A CA 1
ATOM 3133 C C . LEU A 1 402 ? -0.790 -32.735 -29.649 1.00 132.13 402 LEU A C 1
ATOM 3134 O O . LEU A 1 402 ? -1.913 -32.826 -29.148 1.00 133.42 402 LEU A O 1
ATOM 3139 N N . THR A 1 403 ? 0.102 -33.723 -29.625 1.00 133.46 403 THR A N 1
ATOM 3140 C CA . THR A 1 403 ? -0.182 -35.018 -29.010 1.00 123.98 403 THR A CA 1
ATOM 3141 C C . THR A 1 403 ? -0.655 -34.891 -27.561 1.00 127.13 403 THR A C 1
ATOM 3142 O O . THR A 1 403 ? -1.744 -35.349 -27.212 1.00 130.49 403 THR A O 1
ATOM 3146 N N . SER A 1 404 ? 0.168 -34.256 -26.732 1.00 121.21 404 SER A N 1
ATOM 3147 C CA . SER A 1 404 ? -0.114 -34.112 -25.306 1.00 129.04 404 SER A CA 1
ATOM 3148 C C . SER A 1 404 ? -1.446 -33.410 -25.035 1.00 138.15 404 SER A C 1
ATOM 3149 O O . SER A 1 404 ? -2.283 -33.927 -24.292 1.00 138.39 404 SER A O 1
ATOM 3152 N N . VAL A 1 405 ? -1.640 -32.240 -25.640 1.00 149.15 405 VAL A N 1
ATOM 3153 C CA . VAL A 1 405 ? -2.892 -31.500 -25.489 1.00 128.37 405 VAL A CA 1
ATOM 3154 C C . VAL A 1 405 ? -4.093 -32.332 -25.928 1.00 110.52 405 VAL A C 1
ATOM 3155 O O . VAL A 1 405 ? -4.999 -32.576 -25.132 1.00 121.66 405 VAL A O 1
ATOM 3159 N N . ILE A 1 406 ? -4.087 -32.770 -27.187 1.00 120.16 406 ILE A N 1
ATOM 3160 C CA . ILE A 1 406 ? -5.197 -33.547 -27.741 1.00 127.64 406 ILE A CA 1
ATOM 3161 C C . ILE A 1 406 ? -5.562 -34.753 -26.873 1.00 128.24 406 ILE A C 1
ATOM 3162 O O . ILE A 1 406 ? -6.709 -34.892 -26.449 1.00 115.80 406 ILE A O 1
ATOM 3167 N N . VAL A 1 407 ? -4.582 -35.609 -26.599 1.00 125.78 407 VAL A N 1
ATOM 3168 C CA . VAL A 1 407 ? -4.822 -36.813 -25.808 1.00 118.89 407 VAL A CA 1
ATOM 3169 C C . VAL A 1 407 ? -5.278 -36.505 -24.382 1.00 120.56 407 VAL A C 1
ATOM 3170 O O . VAL A 1 407 ? -6.340 -36.959 -23.957 1.00 132.45 407 VAL A O 1
ATOM 3174 N N . GLU A 1 408 ? -4.481 -35.731 -23.651 1.00 121.36 408 GLU A N 1
ATOM 3175 C CA . GLU A 1 408 ? -4.781 -35.447 -22.248 1.00 123.78 408 GLU A CA 1
ATOM 3176 C C . GLU A 1 408 ? -6.049 -34.614 -22.048 1.00 122.98 408 GLU A C 1
ATOM 3177 O O . GLU A 1 408 ? -6.559 -34.516 -20.933 1.00 131.24 408 GLU A O 1
ATOM 3183 N N . THR A 1 409 ? -6.555 -34.017 -23.122 1.00 127.07 409 THR A N 1
ATOM 3184 C CA . THR A 1 409 ? -7.829 -33.307 -23.055 1.00 113.83 409 THR A CA 1
ATOM 3185 C C . THR A 1 409 ? -8.967 -34.230 -23.486 1.00 131.25 409 THR A C 1
ATOM 3186 O O . THR A 1 409 ? -10.118 -34.038 -23.094 1.00 139.07 409 THR A O 1
ATOM 3190 N N . LEU A 1 410 ? -8.636 -35.241 -24.284 1.00 135.71 410 LEU A N 1
ATOM 3191 C CA . LEU A 1 410 ? -9.646 -36.148 -24.821 1.00 121.75 410 LEU A CA 1
ATOM 3192 C C . LEU A 1 410 ? -9.863 -37.383 -23.948 1.00 132.94 410 LEU A C 1
ATOM 3193 O O . LEU A 1 410 ? -10.982 -37.886 -23.848 1.00 153.62 410 LEU A O 1
ATOM 3198 N N . TRP A 1 411 ? -8.796 -37.866 -23.317 1.00 131.52 411 TRP A N 1
ATOM 3199 C CA . TRP A 1 411 ? -8.858 -39.120 -22.570 1.00 134.54 411 TRP A CA 1
ATOM 3200 C C . TRP A 1 411 ? -9.318 -38.955 -21.121 1.00 133.71 411 TRP A C 1
ATOM 3201 O O . TRP A 1 411 ? -9.539 -39.942 -20.421 1.00 149.55 411 TRP A O 1
ATOM 3212 N N . ILE A 1 412 ? -9.452 -37.708 -20.679 1.00 131.64 412 ILE A N 1
ATOM 3213 C CA . ILE A 1 412 ? -9.794 -37.415 -19.283 1.00 157.43 412 ILE A CA 1
ATOM 3214 C C . ILE A 1 412 ? -11.065 -38.092 -18.715 1.00 165.97 412 ILE A C 1
ATOM 3215 O O . ILE A 1 412 ? -11.037 -38.579 -17.579 1.00 165.16 412 ILE A O 1
ATOM 3220 N N . PRO A 1 413 ? -12.169 -38.150 -19.493 1.00 153.20 413 PRO A N 1
ATOM 3221 C CA . PRO A 1 413 ? -13.325 -38.847 -18.914 1.00 148.88 413 PRO A CA 1
ATOM 3222 C C . PRO A 1 413 ? -13.052 -40.334 -18.708 1.00 153.45 413 PRO A C 1
ATOM 3223 O O . PRO A 1 413 ? -13.386 -40.882 -17.658 1.00 160.95 413 PRO A O 1
ATOM 3227 N N . ILE A 1 414 ? -12.444 -40.966 -19.707 1.00 146.95 414 ILE A N 1
ATOM 3228 C CA . ILE A 1 414 ? -12.111 -42.383 -19.651 1.00 151.95 414 ILE A CA 1
ATOM 3229 C C . ILE A 1 414 ? -11.153 -42.679 -18.501 1.00 150.06 414 ILE A C 1
ATOM 3230 O O . ILE A 1 414 ? -11.326 -43.655 -17.770 1.00 170.98 414 ILE A O 1
ATOM 3235 N N . LEU A 1 415 ? -10.144 -41.827 -18.348 1.00 146.91 415 LEU A N 1
ATOM 3236 C CA . LEU A 1 415 ? -9.166 -41.978 -17.278 1.00 155.15 415 LEU A CA 1
ATOM 3237 C C . LEU A 1 415 ? -9.836 -41.860 -15.914 1.00 156.86 415 LEU A C 1
ATOM 3238 O O . LEU A 1 415 ? -9.602 -42.684 -15.020 1.00 175.03 415 LEU A O 1
ATOM 3243 N N . LYS A 1 416 ? -10.674 -40.836 -15.765 1.00 152.99 416 LYS A N 1
ATOM 3244 C CA . LYS A 1 416 ? -11.443 -40.650 -14.541 1.00 162.58 416 LYS A CA 1
ATOM 3245 C C . LYS A 1 416 ? -12.276 -41.892 -14.255 1.00 173.90 416 LYS A C 1
ATOM 3246 O O . LYS A 1 416 ? -12.400 -42.309 -13.108 1.00 171.69 416 LYS A O 1
ATOM 3252 N N . ASP A 1 417 ? -12.835 -42.483 -15.306 1.00 166.87 417 ASP A N 1
ATOM 3253 C CA . ASP A 1 417 ? -13.605 -43.712 -15.167 1.00 166.71 417 ASP A CA 1
ATOM 3254 C C . ASP A 1 417 ? -12.728 -44.882 -14.728 1.00 166.45 417 ASP A C 1
ATOM 3255 O O . ASP A 1 417 ? -13.195 -45.786 -14.037 1.00 175.70 417 ASP A O 1
ATOM 3260 N N . LYS A 1 418 ? -11.459 -44.864 -15.126 1.00 162.59 418 LYS A N 1
ATOM 3261 C CA . LYS A 1 418 ? -10.546 -45.943 -14.760 1.00 172.14 418 LYS A CA 1
ATOM 3262 C C . LYS A 1 418 ? -10.130 -45.859 -13.294 1.00 178.60 418 LYS A C 1
ATOM 3263 O O . LYS A 1 418 ? -10.130 -46.866 -12.587 1.00 189.13 418 LYS A O 1
ATOM 3269 N N . LEU A 1 419 ? -9.774 -44.660 -12.841 1.00 177.06 419 LEU A N 1
ATOM 3270 C CA . LEU A 1 419 ? -9.366 -44.479 -11.449 1.00 178.47 419 LEU A CA 1
ATOM 3271 C C . LEU A 1 419 ? -10.563 -44.312 -10.512 1.00 182.88 419 LEU A C 1
ATOM 3272 O O . LEU A 1 419 ? -10.511 -44.708 -9.348 1.00 191.19 419 LEU A O 1
ATOM 3277 N N . ASP A 1 420 ? -11.636 -43.720 -11.026 1.00 176.74 420 ASP A N 1
ATOM 3278 C CA . ASP A 1 420 ? -12.905 -43.672 -10.308 1.00 196.13 420 ASP A CA 1
ATOM 3279 C C . ASP A 1 420 ? -13.944 -44.426 -11.127 1.00 195.85 420 ASP A C 1
ATOM 3280 O O . ASP A 1 420 ? -14.485 -43.891 -12.094 1.00 193.23 420 ASP A O 1
ATOM 3285 N N . VAL A 1 421 ? -14.213 -45.666 -10.721 1.00 195.66 421 VAL A N 1
ATOM 3286 C CA . VAL A 1 421 ? -15.022 -46.618 -11.491 1.00 193.28 421 VAL A CA 1
ATOM 3287 C C . VAL A 1 421 ? -16.274 -46.037 -12.152 1.00 181.33 421 VAL A C 1
ATOM 3288 O O . VAL A 1 421 ? -17.132 -45.456 -11.488 1.00 174.94 421 VAL A O 1
ATOM 3292 N N . GLY A 1 422 ? -16.360 -46.200 -13.469 1.00 175.96 422 GLY A N 1
ATOM 3293 C CA . GLY A 1 422 ? -17.493 -45.716 -14.234 1.00 165.92 422 GLY A CA 1
ATOM 3294 C C . GLY A 1 422 ? -17.527 -46.314 -15.626 1.00 164.55 422 GLY A C 1
ATOM 3295 O O . GLY A 1 422 ? -16.727 -47.192 -15.951 1.00 153.40 422 GLY A O 1
ATOM 3296 N N . ILE B 1 2 ? 25.521 1.621 -20.157 1.00 161.87 2 ILE B N 1
ATOM 3297 C CA . ILE B 1 2 ? 24.251 0.985 -19.825 1.00 156.22 2 ILE B CA 1
ATOM 3298 C C . ILE B 1 2 ? 23.074 1.744 -20.433 1.00 155.26 2 ILE B C 1
ATOM 3299 O O . ILE B 1 2 ? 22.074 2.002 -19.763 1.00 162.60 2 ILE B O 1
ATOM 3304 N N . GLU B 1 3 ? 23.203 2.093 -21.710 1.00 148.78 3 GLU B N 1
ATOM 3305 C CA . GLU B 1 3 ? 22.150 2.809 -22.420 1.00 152.43 3 GLU B CA 1
ATOM 3306 C C . GLU B 1 3 ? 20.931 1.909 -22.607 1.00 155.45 3 GLU B C 1
ATOM 3307 O O . GLU B 1 3 ? 21.043 0.684 -22.578 1.00 151.82 3 GLU B O 1
ATOM 3313 N N . LEU B 1 4 ? 19.768 2.523 -22.797 1.00 149.18 4 LEU B N 1
ATOM 3314 C CA . LEU B 1 4 ? 18.522 1.778 -22.929 1.00 137.65 4 LEU B CA 1
ATOM 3315 C C . LEU B 1 4 ? 18.416 1.042 -24.261 1.00 140.21 4 LEU B C 1
ATOM 3316 O O . LEU B 1 4 ? 18.712 1.601 -25.317 1.00 144.56 4 LEU B O 1
ATOM 3321 N N . SER B 1 5 ? 17.992 -0.217 -24.201 1.00 130.99 5 SER B N 1
ATOM 3322 C CA . SER B 1 5 ? 17.640 -0.961 -25.405 1.00 125.36 5 SER B CA 1
ATOM 3323 C C . SER B 1 5 ? 16.286 -0.463 -25.896 1.00 123.36 5 SER B C 1
ATOM 3324 O O . SER B 1 5 ? 15.650 0.357 -25.235 1.00 130.44 5 SER B O 1
ATOM 3327 N N . LEU B 1 6 ? 15.846 -0.952 -27.051 1.00 115.00 6 LEU B N 1
ATOM 3328 C CA . LEU B 1 6 ? 14.574 -0.516 -27.625 1.00 127.59 6 LEU B CA 1
ATOM 3329 C C . LEU B 1 6 ? 13.388 -0.843 -26.716 1.00 109.82 6 LEU B C 1
ATOM 3330 O O . LEU B 1 6 ? 12.470 -0.035 -26.569 1.00 110.09 6 LEU B O 1
ATOM 3335 N N . ALA B 1 7 ? 13.419 -2.024 -26.107 1.00 101.34 7 ALA B N 1
ATOM 3336 C CA . ALA B 1 7 ? 12.363 -2.444 -25.193 1.00 75.68 7 ALA B CA 1
ATOM 3337 C C . ALA B 1 7 ? 12.270 -1.501 -23.997 1.00 103.58 7 ALA B C 1
ATOM 3338 O O . ALA B 1 7 ? 11.194 -0.992 -23.675 1.00 122.85 7 ALA B O 1
ATOM 3340 N N . GLU B 1 8 ? 13.408 -1.270 -23.349 1.00 83.69 8 GLU B N 1
ATOM 3341 C CA . GLU B 1 8 ? 13.489 -0.350 -22.221 1.00 91.63 8 GLU B CA 1
ATOM 3342 C C . GLU B 1 8 ? 13.133 1.076 -22.637 1.00 100.05 8 GLU B C 1
ATOM 3343 O O . GLU B 1 8 ? 12.704 1.880 -21.812 1.00 105.94 8 GLU B O 1
ATOM 3349 N N . ALA B 1 9 ? 13.316 1.386 -23.917 1.00 87.19 9 ALA B N 1
ATOM 3350 C CA . ALA B 1 9 ? 12.966 2.702 -24.441 1.00 103.67 9 ALA B CA 1
ATOM 3351 C C . ALA B 1 9 ? 11.450 2.864 -24.522 1.00 117.27 9 ALA B C 1
ATOM 3352 O O . ALA B 1 9 ? 10.885 3.819 -23.977 1.00 118.11 9 ALA B O 1
ATOM 3354 N N . LEU B 1 10 ? 10.805 1.926 -25.212 1.00 110.60 10 LEU B N 1
ATOM 3355 C CA . LEU B 1 10 ? 9.350 1.889 -25.311 1.00 104.22 10 LEU B CA 1
ATOM 3356 C C . LEU B 1 10 ? 8.720 1.913 -23.926 1.00 107.73 10 LEU B C 1
ATOM 3357 O O . LEU B 1 10 ? 7.801 2.692 -23.656 1.00 124.97 10 LEU B O 1
ATOM 3362 N N . PHE B 1 11 ? 9.228 1.055 -23.048 1.00 105.57 11 PHE B N 1
ATOM 3363 C CA . PHE B 1 11 ? 8.740 1.006 -21.681 1.00 119.59 11 PHE B CA 1
ATOM 3364 C C . PHE B 1 11 ? 8.966 2.324 -20.957 1.00 112.40 11 PHE B C 1
ATOM 3365 O O . PHE B 1 11 ? 8.154 2.721 -20.129 1.00 111.70 11 PHE B O 1
ATOM 3373 N N . LEU B 1 12 ? 10.082 2.984 -21.249 1.00 105.84 12 LEU B N 1
ATOM 3374 C CA . LEU B 1 12 ? 10.372 4.270 -20.629 1.00 112.90 12 LEU B CA 1
ATOM 3375 C C . LEU B 1 12 ? 9.289 5.262 -21.023 1.00 105.02 12 LEU B C 1
ATOM 3376 O O . LEU B 1 12 ? 8.754 5.978 -20.177 1.00 112.39 12 LEU B O 1
ATOM 3381 N N . ILE B 1 13 ? 8.967 5.284 -22.314 1.00 90.67 13 ILE B N 1
ATOM 3382 C CA . ILE B 1 13 ? 7.876 6.104 -22.828 1.00 110.34 13 ILE B CA 1
ATOM 3383 C C . ILE B 1 13 ? 6.571 5.807 -22.093 1.00 108.46 13 ILE B C 1
ATOM 3384 O O . ILE B 1 13 ? 5.869 6.724 -21.660 1.00 100.28 13 ILE B O 1
ATOM 3389 N N . LEU B 1 14 ? 6.255 4.523 -21.952 1.00 105.02 14 LEU B N 1
ATOM 3390 C CA . LEU B 1 14 ? 5.022 4.115 -21.280 1.00 101.71 14 LEU B CA 1
ATOM 3391 C C . LEU B 1 14 ? 4.959 4.576 -19.822 1.00 107.72 14 LEU B C 1
ATOM 3392 O O . LEU B 1 14 ? 4.002 5.226 -19.416 1.00 119.02 14 LEU B O 1
ATOM 3397 N N . PHE B 1 15 ? 5.985 4.236 -19.049 1.00 108.06 15 PHE B N 1
ATOM 3398 C CA . PHE B 1 15 ? 6.049 4.563 -17.628 1.00 114.63 15 PHE B CA 1
ATOM 3399 C C . PHE B 1 15 ? 6.030 6.070 -17.390 1.00 119.69 15 PHE B C 1
ATOM 3400 O O . PHE B 1 15 ? 5.214 6.574 -16.615 1.00 117.71 15 PHE B O 1
ATOM 3408 N N . THR B 1 16 ? 6.941 6.778 -18.053 1.00 115.42 16 THR B N 1
ATOM 3409 C CA . THR B 1 16 ? 7.008 8.230 -17.950 1.00 124.68 16 THR B CA 1
ATOM 3410 C C . THR B 1 16 ? 5.671 8.859 -18.323 1.00 130.02 16 THR B C 1
ATOM 3411 O O . THR B 1 16 ? 5.225 9.810 -17.682 1.00 135.43 16 THR B O 1
ATOM 3415 N N . GLY B 1 17 ? 5.033 8.314 -19.354 1.00 113.19 17 GLY B N 1
ATOM 3416 C CA . GLY B 1 17 ? 3.723 8.781 -19.769 1.00 126.88 17 GLY B CA 1
ATOM 3417 C C . GLY B 1 17 ? 2.660 8.552 -18.708 1.00 131.05 17 GLY B C 1
ATOM 3418 O O . GLY B 1 17 ? 1.760 9.375 -18.528 1.00 126.02 17 GLY B O 1
ATOM 3419 N N . VAL B 1 18 ? 2.767 7.427 -18.007 1.00 118.92 18 VAL B N 1
ATOM 3420 C CA . VAL B 1 18 ? 1.856 7.104 -16.915 1.00 117.22 18 VAL B CA 1
ATOM 3421 C C . VAL B 1 18 ? 2.005 8.097 -15.769 1.00 131.33 18 VAL B C 1
ATOM 3422 O O . VAL B 1 18 ? 1.017 8.664 -15.301 1.00 136.65 18 VAL B O 1
ATOM 3426 N N . ILE B 1 19 ? 3.242 8.301 -15.322 1.00 128.88 19 ILE B N 1
ATOM 3427 C CA . ILE B 1 19 ? 3.523 9.242 -14.241 1.00 126.63 19 ILE B CA 1
ATOM 3428 C C . ILE B 1 19 ? 3.042 10.642 -14.613 1.00 139.35 19 ILE B C 1
ATOM 3429 O O . ILE B 1 19 ? 2.399 11.327 -13.812 1.00 146.14 19 ILE B O 1
ATOM 3434 N N . SER B 1 20 ? 3.352 11.050 -15.840 1.00 133.62 20 SER B N 1
ATOM 3435 C CA . SER B 1 20 ? 2.923 12.341 -16.365 1.00 129.46 20 SER B CA 1
ATOM 3436 C C . SER B 1 20 ? 1.403 12.466 -16.354 1.00 133.44 20 SER B C 1
ATOM 3437 O O . SER B 1 20 ? 0.864 13.526 -16.046 1.00 140.42 20 SER B O 1
ATOM 3448 N N . LEU B 1 22 ? -0.657 10.801 -14.295 1.00 132.98 22 LEU B N 1
ATOM 3449 C CA . LEU B 1 22 ? -1.024 10.890 -12.888 1.00 138.06 22 LEU B CA 1
ATOM 3450 C C . LEU B 1 22 ? -0.892 12.318 -12.375 1.00 154.84 22 LEU B C 1
ATOM 3451 O O . LEU B 1 22 ? -1.862 12.900 -11.890 1.00 171.80 22 LEU B O 1
ATOM 3456 N N . ILE B 1 23 ? 0.305 12.885 -12.498 1.00 139.44 23 ILE B N 1
ATOM 3457 C CA . ILE B 1 23 ? 0.544 14.247 -12.031 1.00 142.22 23 ILE B CA 1
ATOM 3458 C C . ILE B 1 23 ? -0.329 15.266 -12.768 1.00 140.23 23 ILE B C 1
ATOM 3459 O O . ILE B 1 23 ? -0.710 16.290 -12.199 1.00 150.34 23 ILE B O 1
ATOM 3464 N N . SER B 1 24 ? -0.651 14.975 -14.026 1.00 141.46 24 SER B N 1
ATOM 3465 C CA . SER B 1 24 ? -1.548 15.824 -14.803 1.00 149.40 24 SER B CA 1
ATOM 3466 C C . SER B 1 24 ? -2.936 15.871 -14.174 1.00 143.16 24 SER B C 1
ATOM 3467 O O . SER B 1 24 ? -3.494 16.949 -13.960 1.00 147.27 24 SER B O 1
ATOM 3470 N N . ARG B 1 25 ? -3.487 14.699 -13.873 1.00 154.63 25 ARG B N 1
ATOM 3471 C CA . ARG B 1 25 ? -4.804 14.619 -13.245 1.00 156.46 25 ARG B CA 1
ATOM 3472 C C . ARG B 1 25 ? -4.812 15.232 -11.847 1.00 157.60 25 ARG B C 1
ATOM 3473 O O . ARG B 1 25 ? -5.705 16.010 -11.512 1.00 164.50 25 ARG B O 1
ATOM 3481 N N . ARG B 1 26 ? -3.816 14.878 -11.039 1.00 157.77 26 ARG B N 1
ATOM 3482 C CA . ARG B 1 26 ? -3.720 15.383 -9.672 1.00 158.40 26 ARG B CA 1
ATOM 3483 C C . ARG B 1 26 ? -3.614 16.905 -9.633 1.00 167.78 26 ARG B C 1
ATOM 3484 O O . ARG B 1 26 ? -4.286 17.560 -8.835 1.00 173.13 26 ARG B O 1
ATOM 3492 N N . THR B 1 27 ? -2.772 17.463 -10.496 1.00 165.31 27 THR B N 1
ATOM 3493 C CA . THR B 1 27 ? -2.560 18.906 -10.522 1.00 157.45 27 THR B CA 1
ATOM 3494 C C . THR B 1 27 ? -3.739 19.638 -11.159 1.00 162.71 27 THR B C 1
ATOM 3495 O O . THR B 1 27 ? -4.154 20.696 -10.685 1.00 180.23 27 THR B O 1
ATOM 3499 N N . GLY B 1 28 ? -4.275 19.070 -12.234 1.00 158.01 28 GLY B N 1
ATOM 3500 C CA . GLY B 1 28 ? -5.379 19.690 -12.945 1.00 141.01 28 GLY B CA 1
ATOM 3501 C C . GLY B 1 28 ? -4.925 20.350 -14.231 1.00 158.45 28 GLY B C 1
ATOM 3502 O O . GLY B 1 28 ? -5.701 21.035 -14.898 1.00 144.73 28 GLY B O 1
ATOM 3503 N N . ILE B 1 29 ? -3.658 20.143 -14.576 1.00 166.37 29 ILE B N 1
ATOM 3504 C CA . ILE B 1 29 ? -3.094 20.673 -15.811 1.00 160.66 29 ILE B CA 1
ATOM 3505 C C . ILE B 1 29 ? -3.433 19.745 -16.976 1.00 158.91 29 ILE B C 1
ATOM 3506 O O . ILE B 1 29 ? -3.429 18.524 -16.821 1.00 160.09 29 ILE B O 1
ATOM 3511 N N . SER B 1 30 ? -3.740 20.332 -18.132 1.00 153.67 30 SER B N 1
ATOM 3512 C CA . SER B 1 30 ? -4.032 19.570 -19.344 1.00 144.65 30 SER B CA 1
ATOM 3513 C C . SER B 1 30 ? -2.914 18.577 -19.648 1.00 147.85 30 SER B C 1
ATOM 3514 O O . SER B 1 30 ? -1.742 18.870 -19.422 1.00 150.17 30 SER B O 1
ATOM 3517 N N . TYR B 1 31 ? -3.279 17.402 -20.153 1.00 139.03 31 TYR B N 1
ATOM 3518 C CA . TYR B 1 31 ? -2.302 16.341 -20.378 1.00 133.31 31 TYR B CA 1
ATOM 3519 C C . TYR B 1 31 ? -1.387 16.594 -21.579 1.00 131.25 31 TYR B C 1
ATOM 3520 O O . TYR B 1 31 ? -0.294 16.033 -21.657 1.00 132.32 31 TYR B O 1
ATOM 3529 N N . VAL B 1 32 ? -1.834 17.434 -22.508 1.00 123.10 32 VAL B N 1
ATOM 3530 C CA . VAL B 1 32 ? -1.055 17.724 -23.713 1.00 131.51 32 VAL B CA 1
ATOM 3531 C C . VAL B 1 32 ? 0.329 18.338 -23.432 1.00 135.77 32 VAL B C 1
ATOM 3532 O O . VAL B 1 32 ? 1.349 17.738 -23.787 1.00 126.72 32 VAL B O 1
ATOM 3536 N N . PRO B 1 33 ? 0.381 19.518 -22.782 1.00 141.52 33 PRO B N 1
ATOM 3537 C CA . PRO B 1 33 ? 1.709 20.118 -22.625 1.00 135.29 33 PRO B CA 1
ATOM 3538 C C . PRO B 1 33 ? 2.561 19.365 -21.609 1.00 126.26 33 PRO B C 1
ATOM 3539 O O . PRO B 1 33 ? 3.783 19.487 -21.630 1.00 144.95 33 PRO B O 1
ATOM 3543 N N . ILE B 1 34 ? 1.917 18.599 -20.734 1.00 116.92 34 ILE B N 1
ATOM 3544 C CA . ILE B 1 34 ? 2.628 17.761 -19.777 1.00 125.16 34 ILE B CA 1
ATOM 3545 C C . ILE B 1 34 ? 3.325 16.608 -20.495 1.00 134.12 34 ILE B C 1
ATOM 3546 O O . ILE B 1 34 ? 4.499 16.327 -20.250 1.00 139.14 34 ILE B O 1
ATOM 3551 N N . PHE B 1 35 ? 2.590 15.946 -21.385 1.00 132.52 35 PHE B N 1
ATOM 3552 C CA . PHE B 1 35 ? 3.136 14.849 -22.178 1.00 126.87 35 PHE B CA 1
ATOM 3553 C C . PHE B 1 35 ? 4.235 15.334 -23.122 1.00 118.47 35 PHE B C 1
ATOM 3554 O O . PHE B 1 35 ? 5.279 14.688 -23.254 1.00 125.83 35 PHE B O 1
ATOM 3562 N N . ILE B 1 36 ? 3.992 16.466 -23.778 1.00 111.92 36 ILE B N 1
ATOM 3563 C CA . ILE B 1 36 ? 5.008 17.090 -24.622 1.00 138.27 36 ILE B CA 1
ATOM 3564 C C . ILE B 1 36 ? 6.266 17.376 -23.801 1.00 122.67 36 ILE B C 1
ATOM 3565 O O . ILE B 1 36 ? 7.375 16.999 -24.191 1.00 108.96 36 ILE B O 1
ATOM 3570 N N . LEU B 1 37 ? 6.074 18.029 -22.656 1.00 123.99 37 LEU B N 1
ATOM 3571 C CA . LEU B 1 37 ? 7.163 18.334 -21.731 1.00 119.24 37 LEU B CA 1
ATOM 3572 C C . LEU B 1 37 ? 7.977 17.095 -21.381 1.00 126.55 37 LEU B C 1
ATOM 3573 O O . LEU B 1 37 ? 9.203 17.115 -21.452 1.00 147.16 37 LEU B O 1
ATOM 3578 N N . THR B 1 38 ? 7.283 16.024 -21.007 1.00 112.98 38 THR B N 1
ATOM 3579 C CA . THR B 1 38 ? 7.921 14.753 -20.685 1.00 128.84 38 THR B CA 1
ATOM 3580 C C . THR B 1 38 ? 8.755 14.278 -21.867 1.00 132.50 38 THR B C 1
ATOM 3581 O O . THR B 1 38 ? 9.880 13.789 -21.699 1.00 115.75 38 THR B O 1
ATOM 3585 N N . GLY B 1 39 ? 8.189 14.431 -23.062 1.00 131.03 39 GLY B N 1
ATOM 3586 C CA . GLY B 1 39 ? 8.889 14.114 -24.292 1.00 116.61 39 GLY B CA 1
ATOM 3587 C C . GLY B 1 39 ? 10.216 14.841 -24.386 1.00 120.64 39 GLY B C 1
ATOM 3588 O O . GLY B 1 39 ? 11.253 14.212 -24.587 1.00 126.12 39 GLY B O 1
ATOM 3589 N N . LEU B 1 40 ? 10.189 16.163 -24.231 1.00 120.35 40 LEU B N 1
ATOM 3590 C CA . LEU B 1 40 ? 11.422 16.950 -24.276 1.00 125.83 40 LEU B CA 1
ATOM 3591 C C . LEU B 1 40 ? 12.409 16.559 -23.173 1.00 130.20 40 LEU B C 1
ATOM 3592 O O . LEU B 1 40 ? 13.622 16.575 -23.386 1.00 134.56 40 LEU B O 1
ATOM 3597 N N . VAL B 1 41 ? 11.885 16.208 -22.001 1.00 110.02 41 VAL B N 1
ATOM 3598 C CA . VAL B 1 41 ? 12.721 15.799 -20.876 1.00 115.91 41 VAL B CA 1
ATOM 3599 C C . VAL B 1 41 ? 13.503 14.527 -21.194 1.00 124.39 41 VAL B C 1
ATOM 3600 O O . VAL B 1 41 ? 14.732 14.510 -21.114 1.00 126.19 41 VAL B O 1
ATOM 3604 N N . ILE B 1 42 ? 12.791 13.466 -21.563 1.00 134.77 42 ILE B N 1
ATOM 3605 C CA . ILE B 1 42 ? 13.445 12.201 -21.886 1.00 136.35 42 ILE B CA 1
ATOM 3606 C C . ILE B 1 42 ? 14.085 12.236 -23.272 1.00 121.66 42 ILE B C 1
ATOM 3607 O O . ILE B 1 42 ? 14.879 11.360 -23.621 1.00 91.06 42 ILE B O 1
ATOM 3612 N N . GLY B 1 43 ? 13.736 13.252 -24.056 1.00 119.30 43 GLY B N 1
ATOM 3613 C CA . GLY B 1 43 ? 14.259 13.397 -25.402 1.00 123.60 43 GLY B CA 1
ATOM 3614 C C . GLY B 1 43 ? 15.561 14.172 -25.468 1.00 140.94 43 GLY B C 1
ATOM 3615 O O . GLY B 1 43 ? 16.553 13.764 -24.869 1.00 135.55 43 GLY B O 1
ATOM 3616 N N . PRO B 1 44 ? 15.560 15.300 -26.197 1.00 147.46 44 PRO B N 1
ATOM 3617 C CA . PRO B 1 44 ? 16.741 16.130 -26.468 1.00 147.75 44 PRO B CA 1
ATOM 3618 C C . PRO B 1 44 ? 17.524 16.523 -25.215 1.00 144.97 44 PRO B C 1
ATOM 3619 O O . PRO B 1 44 ? 18.738 16.713 -25.291 1.00 164.55 44 PRO B O 1
ATOM 3623 N N . LEU B 1 45 ? 16.837 16.647 -24.084 1.00 127.26 45 LEU B N 1
ATOM 3624 C CA . LEU B 1 45 ? 17.485 17.036 -22.834 1.00 131.06 45 LEU B CA 1
ATOM 3625 C C . LEU B 1 45 ? 18.361 15.923 -22.261 1.00 145.08 45 LEU B C 1
ATOM 3626 O O . LEU B 1 45 ? 19.588 16.018 -22.276 1.00 167.76 45 LEU B O 1
ATOM 3631 N N . LEU B 1 46 ? 17.726 14.869 -21.758 1.00 118.51 46 LEU B N 1
ATOM 3632 C CA . LEU B 1 46 ? 18.448 13.775 -21.117 1.00 110.60 46 LEU B CA 1
ATOM 3633 C C . LEU B 1 46 ? 19.059 12.807 -22.130 1.00 119.33 46 LEU B C 1
ATOM 3634 O O . LEU B 1 46 ? 19.894 11.975 -21.769 1.00 128.32 46 LEU B O 1
ATOM 3639 N N . LYS B 1 47 ? 18.637 12.923 -23.388 1.00 121.37 47 LYS B N 1
ATOM 3640 C CA . LYS B 1 47 ? 19.141 12.083 -24.479 1.00 124.31 47 LYS B CA 1
ATOM 3641 C C . LYS B 1 47 ? 18.968 10.589 -24.213 1.00 114.86 47 LYS B C 1
ATOM 3642 O O . LYS B 1 47 ? 19.693 9.760 -24.764 1.00 119.51 47 LYS B O 1
ATOM 3648 N N . LEU B 1 48 ? 17.996 10.259 -23.369 1.00 134.37 48 LEU B N 1
ATOM 3649 C CA . LEU B 1 48 ? 17.679 8.872 -23.060 1.00 134.82 48 LEU B CA 1
ATOM 3650 C C . LEU B 1 48 ? 17.038 8.202 -24.269 1.00 121.15 48 LEU B C 1
ATOM 3651 O O . LEU B 1 48 ? 17.200 7.001 -24.488 1.00 101.78 48 LEU B O 1
ATOM 3656 N N . ILE B 1 49 ? 16.311 8.990 -25.054 1.00 113.44 49 ILE B N 1
ATOM 3657 C CA . ILE B 1 49 ? 15.655 8.481 -26.250 1.00 112.62 49 ILE B CA 1
ATOM 3658 C C . ILE B 1 49 ? 16.009 9.327 -27.468 1.00 108.59 49 ILE B C 1
ATOM 3659 O O . ILE B 1 49 ? 15.695 10.516 -27.518 1.00 109.83 49 ILE B O 1
ATOM 3664 N N . PRO B 1 50 ? 16.675 8.707 -28.453 1.00 112.74 50 PRO B N 1
ATOM 3665 C CA . PRO B 1 50 ? 17.098 9.382 -29.685 1.00 121.40 50 PRO B CA 1
ATOM 3666 C C . PRO B 1 50 ? 15.925 9.735 -30.595 1.00 122.04 50 PRO B C 1
ATOM 3667 O O . PRO B 1 50 ? 15.022 8.921 -30.789 1.00 139.40 50 PRO B O 1
ATOM 3671 N N . ARG B 1 51 ? 15.957 10.946 -31.143 1.00 119.56 51 ARG B N 1
ATOM 3672 C CA . ARG B 1 51 ? 14.921 11.449 -32.040 1.00 125.00 51 ARG B CA 1
ATOM 3673 C C . ARG B 1 51 ? 14.765 10.572 -33.283 1.00 121.38 51 ARG B C 1
ATOM 3674 O O . ARG B 1 51 ? 13.645 10.298 -33.736 1.00 141.49 51 ARG B O 1
ATOM 3682 N N . ASP B 1 52 ? 15.895 10.115 -33.812 1.00 103.63 52 ASP B N 1
ATOM 3683 C CA . ASP B 1 52 ? 15.914 9.284 -35.011 1.00 131.81 52 ASP B CA 1
ATOM 3684 C C . ASP B 1 52 ? 15.318 7.890 -34.778 1.00 137.84 52 ASP B C 1
ATOM 3685 O O . ASP B 1 52 ? 15.115 7.129 -35.724 1.00 145.15 52 ASP B O 1
ATOM 3690 N N . LEU B 1 53 ? 15.046 7.562 -33.517 1.00 123.61 53 LEU B N 1
ATOM 3691 C CA . LEU B 1 53 ? 14.336 6.335 -33.163 1.00 122.11 53 LEU B CA 1
ATOM 3692 C C . LEU B 1 53 ? 12.860 6.659 -32.975 1.00 125.43 53 LEU B C 1
ATOM 3693 O O . LEU B 1 53 ? 11.968 5.892 -33.378 1.00 109.68 53 LEU B O 1
ATOM 3698 N N . ALA B 1 54 ? 12.621 7.812 -32.356 1.00 119.67 54 ALA B N 1
ATOM 3699 C CA . ALA B 1 54 ? 11.279 8.338 -32.174 1.00 104.17 54 ALA B CA 1
ATOM 3700 C C . ALA B 1 54 ? 10.572 8.415 -33.518 1.00 110.73 54 ALA B C 1
ATOM 3701 O O . ALA B 1 54 ? 9.358 8.256 -33.592 1.00 131.06 54 ALA B O 1
ATOM 3703 N N . HIS B 1 55 ? 11.344 8.655 -34.575 1.00 105.16 55 HIS B N 1
ATOM 3704 C CA . HIS B 1 55 ? 10.822 8.608 -35.938 1.00 115.82 55 HIS B CA 1
ATOM 3705 C C . HIS B 1 55 ? 10.123 7.278 -36.258 1.00 118.98 55 HIS B C 1
ATOM 3706 O O . HIS B 1 55 ? 8.977 7.270 -36.700 1.00 136.11 55 HIS B O 1
ATOM 3713 N N . GLU B 1 56 ? 10.815 6.162 -36.035 1.00 103.47 56 GLU B N 1
ATOM 3714 C CA . GLU B 1 56 ? 10.280 4.834 -36.360 1.00 113.85 56 GLU B CA 1
ATOM 3715 C C . GLU B 1 56 ? 9.172 4.377 -35.407 1.00 136.49 56 GLU B C 1
ATOM 3716 O O . GLU B 1 56 ? 8.143 3.813 -35.838 1.00 138.45 56 GLU B O 1
ATOM 3722 N N . ILE B 1 57 ? 9.386 4.608 -34.112 1.00 127.95 57 ILE B N 1
ATOM 3723 C CA . ILE B 1 57 ? 8.350 4.305 -33.131 1.00 112.18 57 ILE B CA 1
ATOM 3724 C C . ILE B 1 57 ? 7.077 5.038 -33.543 1.00 105.15 57 ILE B C 1
ATOM 3725 O O . ILE B 1 57 ? 5.981 4.477 -33.511 1.00 116.73 57 ILE B O 1
ATOM 3730 N N . PHE B 1 58 ? 7.246 6.286 -33.970 1.00 103.95 58 PHE B N 1
ATOM 3731 C CA . PHE B 1 58 ? 6.148 7.072 -34.513 1.00 115.88 58 PHE B CA 1
ATOM 3732 C C . PHE B 1 58 ? 5.615 6.444 -35.795 1.00 113.82 58 PHE B C 1
ATOM 3733 O O . PHE B 1 58 ? 4.436 6.558 -36.095 1.00 117.97 58 PHE B O 1
ATOM 3741 N N . ASP B 1 59 ? 6.488 5.790 -36.556 1.00 117.61 59 ASP B N 1
ATOM 3742 C CA . ASP B 1 59 ? 6.076 5.172 -37.814 1.00 126.63 59 ASP B CA 1
ATOM 3743 C C . ASP B 1 59 ? 5.147 3.981 -37.584 1.00 124.86 59 ASP B C 1
ATOM 3744 O O . ASP B 1 59 ? 4.406 3.586 -38.483 1.00 124.14 59 ASP B O 1
ATOM 3749 N N . PHE B 1 60 ? 5.186 3.408 -36.383 1.00 117.21 60 PHE B N 1
ATOM 3750 C CA . PHE B 1 60 ? 4.198 2.378 -36.021 1.00 117.42 60 PHE B CA 1
ATOM 3751 C C . PHE B 1 60 ? 2.970 2.957 -35.294 1.00 130.91 60 PHE B C 1
ATOM 3752 O O . PHE B 1 60 ? 1.800 2.710 -35.671 1.00 126.26 60 PHE B O 1
ATOM 3760 N N . VAL B 1 61 ? 3.255 3.723 -34.244 1.00 122.25 61 VAL B N 1
ATOM 3761 C CA . VAL B 1 61 ? 2.228 4.321 -33.396 1.00 101.28 61 VAL B CA 1
ATOM 3762 C C . VAL B 1 61 ? 1.288 5.236 -34.187 1.00 99.02 61 VAL B C 1
ATOM 3763 O O . VAL B 1 61 ? 0.134 5.423 -33.811 1.00 110.73 61 VAL B O 1
ATOM 3767 N N . ARG B 1 62 ? 1.782 5.788 -35.292 1.00 111.93 62 ARG B N 1
ATOM 3768 C CA . ARG B 1 62 ? 0.951 6.607 -36.169 1.00 115.74 62 ARG B CA 1
ATOM 3769 C C . ARG B 1 62 ? -0.250 5.810 -36.648 1.00 116.03 62 ARG B C 1
ATOM 3770 O O . ARG B 1 62 ? -1.363 6.037 -36.187 1.00 127.17 62 ARG B O 1
ATOM 3778 N N . VAL B 1 63 ? -0.021 4.863 -37.552 1.00 99.86 63 VAL B N 1
ATOM 3779 C CA . VAL B 1 63 ? -1.108 4.037 -38.066 1.00 118.93 63 VAL B CA 1
ATOM 3780 C C . VAL B 1 63 ? -1.907 3.352 -36.952 1.00 120.22 63 VAL B C 1
ATOM 3781 O O . VAL B 1 63 ? -3.134 3.529 -36.870 1.00 111.58 63 VAL B O 1
ATOM 3785 N N . PHE B 1 64 ? -1.222 2.611 -36.078 1.00 118.38 64 PHE B N 1
ATOM 3786 C CA . PHE B 1 64 ? -1.940 1.842 -35.058 1.00 106.65 64 PHE B CA 1
ATOM 3787 C C . PHE B 1 64 ? -2.784 2.738 -34.148 1.00 104.49 64 PHE B C 1
ATOM 3788 O O . PHE B 1 64 ? -4.019 2.617 -34.092 1.00 109.01 64 PHE B O 1
ATOM 3796 N N . GLY B 1 65 ? -2.100 3.637 -33.449 1.00 109.09 65 GLY B N 1
ATOM 3797 C CA . GLY B 1 65 ? -2.734 4.571 -32.540 1.00 90.63 65 GLY B CA 1
ATOM 3798 C C . GLY B 1 65 ? -3.850 5.380 -33.166 1.00 95.25 65 GLY B C 1
ATOM 3799 O O . GLY B 1 65 ? -4.904 5.536 -32.561 1.00 93.31 65 GLY B O 1
ATOM 3800 N N . LEU B 1 66 ? -3.627 5.893 -34.373 1.00 102.59 66 LEU B N 1
ATOM 3801 C CA . LEU B 1 66 ? -4.662 6.665 -35.056 1.00 113.41 66 LEU B CA 1
ATOM 3802 C C . LEU B 1 66 ? -5.909 5.821 -35.307 1.00 102.49 66 LEU B C 1
ATOM 3803 O O . LEU B 1 66 ? -7.012 6.212 -34.911 1.00 105.62 66 LEU B O 1
ATOM 3808 N N . VAL B 1 67 ? -5.733 4.663 -35.942 1.00 94.15 67 VAL B N 1
ATOM 3809 C CA . VAL B 1 67 ? -6.867 3.772 -36.193 1.00 101.69 67 VAL B CA 1
ATOM 3810 C C . VAL B 1 67 ? -7.658 3.462 -34.920 1.00 99.73 67 VAL B C 1
ATOM 3811 O O . VAL B 1 67 ? -8.874 3.693 -34.861 1.00 90.19 67 VAL B O 1
ATOM 3815 N N . ILE B 1 68 ? -6.967 2.965 -33.896 1.00 105.59 68 ILE B N 1
ATOM 3816 C CA . ILE B 1 68 ? -7.645 2.594 -32.653 1.00 83.00 68 ILE B CA 1
ATOM 3817 C C . ILE B 1 68 ? -8.331 3.785 -31.958 1.00 96.44 68 ILE B C 1
ATOM 3818 O O . ILE B 1 68 ? -9.466 3.665 -31.493 1.00 119.63 68 ILE B O 1
ATOM 3823 N N . ILE B 1 69 ? -7.659 4.935 -31.919 1.00 103.87 69 ILE B N 1
ATOM 3824 C CA . ILE B 1 69 ? -8.213 6.132 -31.287 1.00 113.84 69 ILE B CA 1
ATOM 3825 C C . ILE B 1 69 ? -9.477 6.617 -31.991 1.00 97.88 69 ILE B C 1
ATOM 3826 O O . ILE B 1 69 ? -10.494 6.863 -31.345 1.00 99.22 69 ILE B O 1
ATOM 3831 N N . LEU B 1 70 ? -9.408 6.755 -33.313 1.00 105.90 70 LEU B N 1
ATOM 3832 C CA . LEU B 1 70 ? -10.567 7.202 -34.080 1.00 111.85 70 LEU B CA 1
ATOM 3833 C C . LEU B 1 70 ? -11.724 6.212 -33.947 1.00 103.56 70 LEU B C 1
ATOM 3834 O O . LEU B 1 70 ? -12.892 6.609 -33.854 1.00 118.89 70 LEU B O 1
ATOM 3839 N N . PHE B 1 71 ? -11.392 4.923 -33.921 1.00 102.79 71 PHE B N 1
ATOM 3840 C CA . PHE B 1 71 ? -12.405 3.896 -33.709 1.00 103.51 71 PHE B CA 1
ATOM 3841 C C . PHE B 1 71 ? -13.101 4.087 -32.365 1.00 103.78 71 PHE B C 1
ATOM 3842 O O . PHE B 1 71 ? -14.327 4.030 -32.282 1.00 115.46 71 PHE B O 1
ATOM 3850 N N . THR B 1 72 ? -12.315 4.318 -31.317 1.00 94.96 72 THR B N 1
ATOM 3851 C CA . THR B 1 72 ? -12.874 4.571 -29.993 1.00 101.65 72 THR B CA 1
ATOM 3852 C C . THR B 1 72 ? -13.717 5.845 -29.974 1.00 102.59 72 THR B C 1
ATOM 3853 O O . THR B 1 72 ? -14.684 5.944 -29.219 1.00 115.11 72 THR B O 1
ATOM 3857 N N . GLU B 1 73 ? -13.339 6.814 -30.802 1.00 100.99 73 GLU B N 1
ATOM 3858 C CA . GLU B 1 73 ? -14.083 8.063 -30.921 1.00 108.47 73 GLU B CA 1
ATOM 3859 C C . GLU B 1 73 ? -15.444 7.831 -31.558 1.00 114.89 73 GLU B C 1
ATOM 3860 O O . GLU B 1 73 ? -16.418 8.506 -31.218 1.00 109.04 73 GLU B O 1
ATOM 3866 N N . GLY B 1 74 ? -15.500 6.885 -32.493 1.00 102.00 74 GLY B N 1
ATOM 3867 C CA . GLY B 1 74 ? -16.750 6.540 -33.150 1.00 114.07 74 GLY B CA 1
ATOM 3868 C C . GLY B 1 74 ? -17.862 6.193 -32.172 1.00 116.98 74 GLY B C 1
ATOM 3869 O O . GLY B 1 74 ? -19.002 6.625 -32.339 1.00 101.81 74 GLY B O 1
ATOM 3870 N N . HIS B 1 75 ? -17.522 5.423 -31.143 1.00 122.84 75 HIS B N 1
ATOM 3871 C CA . HIS B 1 75 ? -18.497 4.975 -30.152 1.00 108.55 75 HIS B CA 1
ATOM 3872 C C . HIS B 1 75 ? -19.175 6.128 -29.415 1.00 119.13 75 HIS B C 1
ATOM 3873 O O . HIS B 1 75 ? -20.378 6.084 -29.157 1.00 141.22 75 HIS B O 1
ATOM 3880 N N . ASN B 1 76 ? -18.401 7.154 -29.071 1.00 108.10 76 ASN B N 1
ATOM 3881 C CA . ASN B 1 76 ? -18.922 8.286 -28.308 1.00 128.04 76 ASN B CA 1
ATOM 3882 C C . ASN B 1 76 ? -19.783 9.248 -29.127 1.00 135.30 76 ASN B C 1
ATOM 3883 O O . ASN B 1 76 ? -20.061 10.365 -28.689 1.00 120.71 76 ASN B O 1
ATOM 3888 N N . LEU B 1 77 ? -20.205 8.814 -30.311 1.00 127.45 77 LEU B N 1
ATOM 3889 C CA . LEU B 1 77 ? -21.089 9.619 -31.146 1.00 120.81 77 LEU B CA 1
ATOM 3890 C C . LEU B 1 77 ? -22.509 9.063 -31.155 1.00 145.31 77 LEU B C 1
ATOM 3891 O O . LEU B 1 77 ? -22.718 7.865 -31.349 1.00 144.50 77 LEU B O 1
ATOM 3896 N N . SER B 1 78 ? -23.481 9.943 -30.941 1.00 148.15 78 SER B N 1
ATOM 3897 C CA . SER B 1 78 ? -24.887 9.570 -31.015 1.00 133.46 78 SER B CA 1
ATOM 3898 C C . SER B 1 78 ? -25.476 10.021 -32.347 1.00 137.15 78 SER B C 1
ATOM 3899 O O . SER B 1 78 ? -25.475 11.212 -32.658 1.00 141.02 78 SER B O 1
ATOM 3902 N N . TRP B 1 79 ? -25.974 9.068 -33.131 1.00 134.64 79 TRP B N 1
ATOM 3903 C CA . TRP B 1 79 ? -26.523 9.370 -34.450 1.00 133.11 79 TRP B CA 1
ATOM 3904 C C . TRP B 1 79 ? -27.694 10.342 -34.368 1.00 152.89 79 TRP B C 1
ATOM 3905 O O . TRP B 1 79 ? -27.875 11.187 -35.251 1.00 156.32 79 TRP B O 1
ATOM 3916 N N . ARG B 1 80 ? -28.492 10.206 -33.312 1.00 150.58 80 ARG B N 1
ATOM 3917 C CA . ARG B 1 80 ? -29.647 11.070 -33.105 1.00 156.53 80 ARG B CA 1
ATOM 3918 C C . ARG B 1 80 ? -29.249 12.541 -33.115 1.00 154.19 80 ARG B C 1
ATOM 3919 O O . ARG B 1 80 ? -29.730 13.314 -33.942 1.00 157.21 80 ARG B O 1
ATOM 3927 N N . LEU B 1 81 ? -28.352 12.913 -32.207 1.00 142.96 81 LEU B N 1
ATOM 3928 C CA . LEU B 1 81 ? -27.878 14.290 -32.106 1.00 149.77 81 LEU B CA 1
ATOM 3929 C C . LEU B 1 81 ? -27.220 14.765 -33.400 1.00 148.98 81 LEU B C 1
ATOM 3930 O O . LEU B 1 81 ? -27.213 15.960 -33.696 1.00 141.93 81 LEU B O 1
ATOM 3935 N N . LEU B 1 82 ? -26.673 13.828 -34.169 1.00 147.06 82 LEU B N 1
ATOM 3936 C CA . LEU B 1 82 ? -26.120 14.153 -35.479 1.00 159.41 82 LEU B CA 1
ATOM 3937 C C . LEU B 1 82 ? -27.223 14.606 -36.425 1.00 164.35 82 LEU B C 1
ATOM 3938 O O . LEU B 1 82 ? -27.200 15.732 -36.917 1.00 167.82 82 LEU B O 1
ATOM 3943 N N . LYS B 1 83 ? -28.192 13.727 -36.668 1.00 160.75 83 LYS B N 1
ATOM 3944 C CA . LYS B 1 83 ? -29.273 14.015 -37.607 1.00 161.31 83 LYS B CA 1
ATOM 3945 C C . LYS B 1 83 ? -30.098 15.228 -37.178 1.00 154.83 83 LYS B C 1
ATOM 3946 O O . LYS B 1 83 ? -30.632 15.952 -38.019 1.00 152.36 83 LYS B O 1
ATOM 3952 N N . LYS B 1 84 ? -30.197 15.444 -35.869 1.00 158.85 84 LYS B N 1
ATOM 3953 C CA . LYS B 1 84 ? -30.917 16.597 -35.338 1.00 149.62 84 LYS B CA 1
ATOM 3954 C C . LYS B 1 84 ? -30.211 17.900 -35.696 1.00 145.33 84 LYS B C 1
ATOM 3955 O O . LYS B 1 84 ? -30.854 18.889 -36.046 1.00 145.72 84 LYS B O 1
ATOM 3961 N N . ASN B 1 85 ? -28.885 17.894 -35.599 1.00 138.32 85 ASN B N 1
ATOM 3962 C CA . ASN B 1 85 ? -28.079 19.061 -35.937 1.00 141.73 85 ASN B CA 1
ATOM 3963 C C . ASN B 1 85 ? -27.251 18.827 -37.197 1.00 141.65 85 ASN B C 1
ATOM 3964 O O . ASN B 1 85 ? -26.123 19.305 -37.301 1.00 132.73 85 ASN B O 1
ATOM 3977 N N . PRO B 1 87 ? -27.195 19.864 -40.551 1.00 160.73 87 PRO B N 1
ATOM 3978 C CA . PRO B 1 87 ? -26.594 20.870 -41.436 1.00 159.89 87 PRO B CA 1
ATOM 3979 C C . PRO B 1 87 ? -25.354 21.543 -40.846 1.00 143.20 87 PRO B C 1
ATOM 3980 O O . PRO B 1 87 ? -24.340 21.643 -41.536 1.00 146.78 87 PRO B O 1
ATOM 3984 N N . THR B 1 88 ? -25.443 21.987 -39.594 1.00 143.44 88 THR B N 1
ATOM 3985 C CA . THR B 1 88 ? -24.320 22.606 -38.896 1.00 144.38 88 THR B CA 1
ATOM 3986 C C . THR B 1 88 ? -23.055 21.751 -38.978 1.00 150.69 88 THR B C 1
ATOM 3987 O O . THR B 1 88 ? -22.004 22.215 -39.428 1.00 150.77 88 THR B O 1
ATOM 3991 N N . ILE B 1 89 ? -23.175 20.499 -38.549 1.00 147.74 89 ILE B N 1
ATOM 3992 C CA . ILE B 1 89 ? -22.061 19.557 -38.566 1.00 137.64 89 ILE B CA 1
ATOM 3993 C C . ILE B 1 89 ? -21.507 19.348 -39.973 1.00 143.15 89 ILE B C 1
ATOM 3994 O O . ILE B 1 89 ? -20.295 19.433 -40.188 1.00 150.41 89 ILE B O 1
ATOM 3999 N N . VAL B 1 90 ? -22.399 19.078 -40.924 1.00 136.34 90 VAL B N 1
ATOM 4000 C CA . VAL B 1 90 ? -22.000 18.869 -42.313 1.00 138.70 90 VAL B CA 1
ATOM 4001 C C . VAL B 1 90 ? -21.184 20.049 -42.841 1.00 146.56 90 VAL B C 1
ATOM 4002 O O . VAL B 1 90 ? -20.133 19.855 -43.448 1.00 141.11 90 VAL B O 1
ATOM 4006 N N . THR B 1 91 ? -21.658 21.266 -42.588 1.00 150.37 91 THR B N 1
ATOM 4007 C CA . THR B 1 91 ? -20.911 22.464 -42.958 1.00 153.17 91 THR B CA 1
ATOM 4008 C C . THR B 1 91 ? -19.549 22.480 -42.277 1.00 143.05 91 THR B C 1
ATOM 4009 O O . THR B 1 91 ? -18.535 22.785 -42.904 1.00 153.21 91 THR B O 1
ATOM 4013 N N . LEU B 1 92 ? -19.535 22.140 -40.992 1.00 137.21 92 LEU B N 1
ATOM 4014 C CA . LEU B 1 92 ? -18.301 22.118 -40.213 1.00 141.04 92 LEU B CA 1
ATOM 4015 C C . LEU B 1 92 ? -17.285 21.094 -40.726 1.00 139.77 92 LEU B C 1
ATOM 4016 O O . LEU B 1 92 ? -16.088 21.222 -40.471 1.00 116.79 92 LEU B O 1
ATOM 4021 N N . ASP B 1 93 ? -17.763 20.087 -41.452 1.00 148.83 93 ASP B N 1
ATOM 4022 C CA . ASP B 1 93 ? -16.899 19.002 -41.913 1.00 146.28 93 ASP B CA 1
ATOM 4023 C C . ASP B 1 93 ? -16.837 18.887 -43.437 1.00 144.07 93 ASP B C 1
ATOM 4024 O O . ASP B 1 93 ? -16.366 17.882 -43.970 1.00 135.32 93 ASP B O 1
ATOM 4029 N N . THR B 1 94 ? -17.312 19.918 -44.131 1.00 150.62 94 THR B N 1
ATOM 4030 C CA . THR B 1 94 ? -17.274 19.941 -45.590 1.00 156.05 94 THR B CA 1
ATOM 4031 C C . THR B 1 94 ? -16.755 21.285 -46.096 1.00 153.68 94 THR B C 1
ATOM 4032 O O . THR B 1 94 ? -16.193 21.374 -47.188 1.00 141.57 94 THR B O 1
ATOM 4036 N N . ILE B 1 95 ? -16.947 22.327 -45.293 1.00 159.23 95 ILE B N 1
ATOM 4037 C CA . ILE B 1 95 ? -16.521 23.674 -45.664 1.00 152.66 95 ILE B CA 1
ATOM 4038 C C . ILE B 1 95 ? -15.559 24.273 -44.641 1.00 141.38 95 ILE B C 1
ATOM 4039 O O . ILE B 1 95 ? -14.447 24.673 -44.987 1.00 159.07 95 ILE B O 1
ATOM 4044 N N . GLY B 1 96 ? -15.999 24.335 -43.386 1.00 134.31 96 GLY B N 1
ATOM 4045 C CA . GLY B 1 96 ? -15.212 24.917 -42.312 1.00 126.63 96 GLY B CA 1
ATOM 4046 C C . GLY B 1 96 ? -13.814 24.338 -42.202 1.00 153.34 96 GLY B C 1
ATOM 4047 O O . GLY B 1 96 ? -12.844 25.069 -42.006 1.00 165.73 96 GLY B O 1
ATOM 4048 N N . LEU B 1 97 ? -13.713 23.020 -42.339 1.00 144.32 97 LEU B N 1
ATOM 4049 C CA . LEU B 1 97 ? -12.422 22.345 -42.318 1.00 132.76 97 LEU B CA 1
ATOM 4050 C C . LEU B 1 97 ? -11.546 22.829 -43.472 1.00 135.07 97 LEU B C 1
ATOM 4051 O O . LEU B 1 97 ? -10.413 23.276 -43.265 1.00 140.28 97 LEU B O 1
ATOM 4056 N N . ILE B 1 98 ? -12.090 22.740 -44.683 1.00 125.39 98 ILE B N 1
ATOM 4057 C CA . ILE B 1 98 ? -11.388 23.140 -45.898 1.00 132.63 98 ILE B CA 1
ATOM 4058 C C . ILE B 1 98 ? -10.897 24.582 -45.820 1.00 129.90 98 ILE B C 1
ATOM 4059 O O . ILE B 1 98 ? -9.732 24.864 -46.099 1.00 131.88 98 ILE B O 1
ATOM 4064 N N . LEU B 1 99 ? -11.791 25.490 -45.440 1.00 130.49 99 LEU B N 1
ATOM 4065 C CA . LEU B 1 99 ? -11.440 26.901 -45.316 1.00 144.98 99 LEU B CA 1
ATOM 4066 C C . LEU B 1 99 ? -10.389 27.143 -44.232 1.00 144.60 99 LEU B C 1
ATOM 4067 O O . LEU B 1 99 ? -9.471 27.941 -44.423 1.00 155.71 99 LEU B O 1
ATOM 4072 N N . THR B 1 100 ? -10.524 26.453 -43.101 1.00 138.28 100 THR B N 1
ATOM 4073 C CA . THR B 1 100 ? -9.535 26.544 -42.033 1.00 144.31 100 THR B CA 1
ATOM 4074 C C . THR B 1 100 ? -8.158 26.197 -42.584 1.00 151.63 100 THR B C 1
ATOM 4075 O O . THR B 1 100 ? -7.205 26.973 -42.456 1.00 163.60 100 THR B O 1
ATOM 4079 N N . ALA B 1 101 ? -8.077 25.032 -43.219 1.00 142.15 101 ALA B N 1
ATOM 4080 C CA . ALA B 1 101 ? -6.835 24.544 -43.809 1.00 129.60 101 ALA B CA 1
ATOM 4081 C C . ALA B 1 101 ? -6.262 25.499 -44.855 1.00 139.91 101 ALA B C 1
ATOM 4082 O O . ALA B 1 101 ? -5.049 25.702 -44.921 1.00 145.76 101 ALA B O 1
ATOM 4084 N N . LEU B 1 102 ? -7.137 26.081 -45.671 1.00 146.49 102 LEU B N 1
ATOM 4085 C CA . LEU B 1 102 ? -6.707 26.965 -46.752 1.00 124.13 102 LEU B CA 1
ATOM 4086 C C . LEU B 1 102 ? -6.164 28.301 -46.249 1.00 136.75 102 LEU B C 1
ATOM 4087 O O . LEU B 1 102 ? -5.074 28.718 -46.647 1.00 154.64 102 LEU B O 1
ATOM 4092 N N . ILE B 1 103 ? -6.919 28.971 -45.381 1.00 131.52 103 ILE B N 1
ATOM 4093 C CA . ILE B 1 103 ? -6.454 30.228 -44.800 1.00 150.56 103 ILE B CA 1
ATOM 4094 C C . ILE B 1 103 ? -5.158 29.988 -44.028 1.00 151.43 103 ILE B C 1
ATOM 4095 O O . ILE B 1 103 ? -4.190 30.738 -44.180 1.00 145.84 103 ILE B O 1
ATOM 4100 N N . ALA B 1 104 ? -5.137 28.924 -43.226 1.00 142.07 104 ALA B N 1
ATOM 4101 C CA . ALA B 1 104 ? -3.925 28.526 -42.511 1.00 134.93 104 ALA B CA 1
ATOM 4102 C C . ALA B 1 104 ? -2.759 28.347 -43.476 1.00 148.20 104 ALA B C 1
ATOM 4103 O O . ALA B 1 104 ? -1.617 28.697 -43.168 1.00 156.50 104 ALA B O 1
ATOM 4105 N N . GLY B 1 105 ? -3.063 27.802 -44.650 1.00 146.53 105 GLY B N 1
ATOM 4106 C CA . GLY B 1 105 ? -2.065 27.583 -45.678 1.00 140.62 105 GLY B CA 1
ATOM 4107 C C . GLY B 1 105 ? -1.514 28.870 -46.254 1.00 150.08 105 GLY B C 1
ATOM 4108 O O . GLY B 1 105 ? -0.315 28.980 -46.507 1.00 155.32 105 GLY B O 1
ATOM 4109 N N . PHE B 1 106 ? -2.394 29.843 -46.468 1.00 150.85 106 PHE B N 1
ATOM 4110 C CA . PHE B 1 106 ? -1.975 31.144 -46.970 1.00 146.63 106 PHE B CA 1
ATOM 4111 C C . PHE B 1 106 ? -1.089 31.827 -45.932 1.00 139.55 106 PHE B C 1
ATOM 4112 O O . PHE B 1 106 ? -0.067 32.428 -46.269 1.00 163.22 106 PHE B O 1
ATOM 4120 N N . ILE B 1 107 ? -1.495 31.722 -44.668 1.00 138.95 107 ILE B N 1
ATOM 4121 C CA . ILE B 1 107 ? -0.714 32.239 -43.549 1.00 127.70 107 ILE B CA 1
ATOM 4122 C C . ILE B 1 107 ? 0.692 31.646 -43.550 1.00 147.78 107 ILE B C 1
ATOM 4123 O O . ILE B 1 107 ? 1.683 32.375 -43.504 1.00 170.79 107 ILE B O 1
ATOM 4128 N N . PHE B 1 108 ? 0.766 30.319 -43.613 1.00 146.63 108 PHE B N 1
ATOM 4129 C CA . PHE B 1 108 ? 2.040 29.607 -43.634 1.00 150.96 108 PHE B CA 1
ATOM 4130 C C . PHE B 1 108 ? 2.913 30.063 -44.802 1.00 147.57 108 PHE B C 1
ATOM 4131 O O . PHE B 1 108 ? 4.091 30.390 -44.623 1.00 143.39 108 PHE B O 1
ATOM 4139 N N . LYS B 1 109 ? 2.318 30.081 -45.992 1.00 150.53 109 LYS B N 1
ATOM 4140 C CA . LYS B 1 109 ? 2.984 30.548 -47.205 1.00 146.05 109 LYS B CA 1
ATOM 4141 C C . LYS B 1 109 ? 3.582 31.940 -47.031 1.00 138.43 109 LYS B C 1
ATOM 4142 O O . LYS B 1 109 ? 4.716 32.189 -47.431 1.00 143.11 109 LYS B O 1
ATOM 4148 N N . VAL B 1 110 ? 2.813 32.843 -46.430 1.00 127.27 110 VAL B N 1
ATOM 4149 C CA . VAL B 1 110 ? 3.280 34.205 -46.197 1.00 133.66 110 VAL B CA 1
ATOM 4150 C C . VAL B 1 110 ? 4.441 34.251 -45.206 1.00 147.03 110 VAL B C 1
ATOM 4151 O O . VAL B 1 110 ? 5.480 34.853 -45.481 1.00 169.54 110 VAL B O 1
ATOM 4155 N N . VAL B 1 111 ? 4.261 33.606 -44.058 1.00 133.37 111 VAL B N 1
ATOM 4156 C CA . VAL B 1 111 ? 5.247 33.661 -42.982 1.00 148.98 111 VAL B CA 1
ATOM 4157 C C . VAL B 1 111 ? 6.583 32.998 -43.339 1.00 154.00 111 VAL B C 1
ATOM 4158 O O . VAL B 1 111 ? 7.643 33.474 -42.929 1.00 126.97 111 VAL B O 1
ATOM 4162 N N . PHE B 1 112 ? 6.540 31.916 -44.112 1.00 164.93 112 PHE B N 1
ATOM 4163 C CA . PHE B 1 112 ? 7.768 31.183 -44.427 1.00 159.15 112 PHE B CA 1
ATOM 4164 C C . PHE B 1 112 ? 8.172 31.206 -45.903 1.00 158.95 112 PHE B C 1
ATOM 4165 O O . PHE B 1 112 ? 9.096 30.496 -46.303 1.00 163.93 112 PHE B O 1
ATOM 4173 N N . ASN B 1 113 ? 7.481 32.018 -46.702 1.00 153.62 113 ASN B N 1
ATOM 4174 C CA . ASN B 1 113 ? 7.743 32.123 -48.142 1.00 168.62 113 ASN B CA 1
ATOM 4175 C C . ASN B 1 113 ? 7.615 30.778 -48.868 1.00 171.49 113 ASN B C 1
ATOM 4176 O O . ASN B 1 113 ? 8.106 30.607 -49.983 1.00 180.02 113 ASN B O 1
ATOM 4181 N N . SER B 1 114 ? 6.936 29.830 -48.229 1.00 167.25 114 SER B N 1
ATOM 4182 C CA . SER B 1 114 ? 6.735 28.506 -48.805 1.00 169.08 114 SER B CA 1
ATOM 4183 C C . SER B 1 114 ? 5.667 28.554 -49.888 1.00 158.31 114 SER B C 1
ATOM 4184 O O . SER B 1 114 ? 5.030 29.584 -50.095 1.00 169.59 114 SER B O 1
ATOM 4187 N N . SER B 1 115 ? 5.482 27.438 -50.584 1.00 135.31 115 SER B N 1
ATOM 4188 C CA . SER B 1 115 ? 4.423 27.334 -51.577 1.00 142.82 115 SER B CA 1
ATOM 4189 C C . SER B 1 115 ? 3.073 27.305 -50.873 1.00 165.77 115 SER B C 1
ATOM 4190 O O . SER B 1 115 ? 2.998 27.015 -49.680 1.00 173.08 115 SER B O 1
ATOM 4193 N N . PHE B 1 116 ? 2.008 27.612 -51.608 1.00 164.87 116 PHE B N 1
ATOM 4194 C CA . PHE B 1 116 ? 0.667 27.564 -51.039 1.00 159.58 116 PHE B CA 1
ATOM 4195 C C . PHE B 1 116 ? 0.212 26.115 -50.901 1.00 159.47 116 PHE B C 1
ATOM 4196 O O . PHE B 1 116 ? -0.725 25.819 -50.163 1.00 172.81 116 PHE B O 1
ATOM 4204 N N . LEU B 1 117 ? 0.879 25.221 -51.624 1.00 147.94 117 LEU B N 1
ATOM 4205 C CA . LEU B 1 117 ? 0.587 23.796 -51.550 1.00 134.93 117 LEU B CA 1
ATOM 4206 C C . LEU B 1 117 ? 1.194 23.224 -50.272 1.00 129.89 117 LEU B C 1
ATOM 4207 O O . LEU B 1 117 ? 0.588 22.387 -49.604 1.00 145.46 117 LEU B O 1
ATOM 4212 N N . LEU B 1 118 ? 2.394 23.690 -49.940 1.00 132.72 118 LEU B N 1
ATOM 4213 C CA . LEU B 1 118 ? 3.070 23.306 -48.708 1.00 140.02 118 LEU B CA 1
ATOM 4214 C C . LEU B 1 118 ? 2.260 23.815 -47.520 1.00 139.01 118 LEU B C 1
ATOM 4215 O O . LEU B 1 118 ? 1.999 23.084 -46.552 1.00 154.06 118 LEU B O 1
ATOM 4220 N N . GLY B 1 119 ? 1.854 25.078 -47.610 1.00 134.64 119 GLY B N 1
ATOM 4221 C CA . GLY B 1 119 ? 0.980 25.670 -46.619 1.00 144.10 119 GLY B CA 1
ATOM 4222 C C . GLY B 1 119 ? -0.309 24.885 -46.509 1.00 145.02 119 GLY B C 1
ATOM 4223 O O . GLY B 1 119 ? -0.845 24.719 -45.417 1.00 135.42 119 GLY B O 1
ATOM 4224 N N . PHE B 1 120 ? -0.806 24.401 -47.643 1.00 145.39 120 PHE B N 1
ATOM 4225 C CA . PHE B 1 120 ? -2.023 23.599 -47.659 1.00 137.82 120 PHE B CA 1
ATOM 4226 C C . PHE B 1 120 ? -1.806 22.271 -46.948 1.00 140.64 120 PHE B C 1
ATOM 4227 O O . PHE B 1 120 ? -2.728 21.727 -46.345 1.00 154.95 120 PHE B O 1
ATOM 4235 N N . LEU B 1 121 ? -0.587 21.748 -47.029 1.00 135.09 121 LEU B N 1
ATOM 4236 C CA . LEU B 1 121 ? -0.241 20.545 -46.286 1.00 134.01 121 LEU B CA 1
ATOM 4237 C C . LEU B 1 121 ? -0.299 20.840 -44.794 1.00 128.34 121 LEU B C 1
ATOM 4238 O O . LEU B 1 121 ? -0.909 20.087 -44.029 1.00 136.66 121 LEU B O 1
ATOM 4243 N N . PHE B 1 122 ? 0.319 21.946 -44.387 1.00 117.69 122 PHE B N 1
ATOM 4244 C CA . PHE B 1 122 ? 0.266 22.359 -42.987 1.00 120.81 122 PHE B CA 1
ATOM 4245 C C . PHE B 1 122 ? -1.168 22.528 -42.496 1.00 128.44 122 PHE B C 1
ATOM 4246 O O .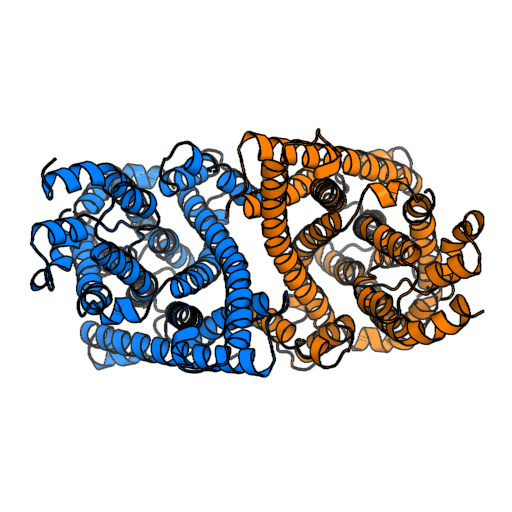 PHE B 1 122 ? -1.496 22.154 -41.372 1.00 130.25 122 PHE B O 1
ATOM 4254 N N . GLY B 1 123 ? -2.014 23.099 -43.346 1.00 126.38 123 GLY B N 1
ATOM 4255 C CA . GLY B 1 123 ? -3.397 23.354 -42.993 1.00 130.49 123 GLY B CA 1
ATOM 4256 C C . GLY B 1 123 ? -4.199 22.074 -42.882 1.00 126.69 123 GLY B C 1
ATOM 4257 O O . GLY B 1 123 ? -5.036 21.931 -41.995 1.00 124.06 123 GLY B O 1
ATOM 4258 N N . ALA B 1 124 ? -3.943 21.145 -43.797 1.00 126.03 124 ALA B N 1
ATOM 4259 C CA . ALA B 1 124 ? -4.603 19.849 -43.784 1.00 132.07 124 ALA B CA 1
ATOM 4260 C C . ALA B 1 124 ? -4.218 19.076 -42.527 1.00 131.74 124 ALA B C 1
ATOM 4261 O O . ALA B 1 124 ? -5.041 18.367 -41.945 1.00 118.85 124 ALA B O 1
ATOM 4263 N N . ILE B 1 125 ? -2.959 19.215 -42.118 1.00 129.54 125 ILE B N 1
ATOM 4264 C CA . ILE B 1 125 ? -2.500 18.647 -40.855 1.00 132.56 125 ILE B CA 1
ATOM 4265 C C . ILE B 1 125 ? -3.232 19.295 -39.682 1.00 126.41 125 ILE B C 1
ATOM 4266 O O . ILE B 1 125 ? -3.749 18.610 -38.798 1.00 126.18 125 ILE B O 1
ATOM 4271 N N . ILE B 1 126 ? -3.279 20.623 -39.695 1.00 123.02 126 ILE B N 1
ATOM 4272 C CA . ILE B 1 126 ? -3.807 21.401 -38.580 1.00 131.41 126 ILE B CA 1
ATOM 4273 C C . ILE B 1 126 ? -5.334 21.523 -38.615 1.00 113.28 126 ILE B C 1
ATOM 4274 O O . ILE B 1 126 ? -5.929 22.253 -37.823 1.00 104.06 126 ILE B O 1
ATOM 4279 N N . GLY B 1 127 ? -5.965 20.780 -39.518 1.00 107.19 127 GLY B N 1
ATOM 4280 C CA . GLY B 1 127 ? -7.399 20.883 -39.720 1.00 126.70 127 GLY B CA 1
ATOM 4281 C C . GLY B 1 127 ? -8.243 20.321 -38.591 1.00 127.66 127 GLY B C 1
ATOM 4282 O O . GLY B 1 127 ? -9.064 21.030 -38.006 1.00 113.38 127 GLY B O 1
ATOM 4283 N N . ALA B 1 128 ? -8.043 19.042 -38.291 1.00 121.35 128 ALA B N 1
ATOM 4284 C CA . ALA B 1 128 ? -8.830 18.340 -37.280 1.00 98.18 128 ALA B CA 1
ATOM 4285 C C . ALA B 1 128 ? -8.727 18.986 -35.901 1.00 103.39 128 ALA B C 1
ATOM 4286 O O . ALA B 1 128 ? -7.771 19.702 -35.611 1.00 108.77 128 ALA B O 1
ATOM 4288 N N . THR B 1 129 ? -9.717 18.719 -35.053 1.00 122.21 129 THR B N 1
ATOM 4289 C CA . THR B 1 129 ? -9.766 19.297 -33.712 1.00 125.35 129 THR B CA 1
ATOM 4290 C C . THR B 1 129 ? -9.893 18.225 -32.628 1.00 124.59 129 THR B C 1
ATOM 4291 O O . THR B 1 129 ? -10.568 17.214 -32.821 1.00 113.70 129 THR B O 1
ATOM 4295 N N . ASP B 1 130 ? -9.242 18.455 -31.490 1.00 121.71 130 ASP B N 1
ATOM 4296 C CA . ASP B 1 130 ? -9.306 17.529 -30.361 1.00 141.58 130 ASP B CA 1
ATOM 4297 C C . ASP B 1 130 ? -9.732 18.257 -29.086 1.00 139.00 130 ASP B C 1
ATOM 4298 O O . ASP B 1 130 ? -8.892 18.783 -28.354 1.00 124.99 130 ASP B O 1
ATOM 4303 N N . PRO B 1 131 ? -11.047 18.281 -28.818 1.00 136.71 131 PRO B N 1
ATOM 4304 C CA . PRO B 1 131 ? -11.673 19.011 -27.716 1.00 129.11 131 PRO B CA 1
ATOM 4305 C C . PRO B 1 131 ? -11.723 18.169 -26.454 1.00 129.63 131 PRO B C 1
ATOM 4306 O O . PRO B 1 131 ? -12.302 18.594 -25.456 1.00 144.89 131 PRO B O 1
ATOM 4310 N N . ALA B 1 132 ? -11.123 16.984 -26.503 1.00 128.59 132 ALA B N 1
ATOM 4311 C CA . ALA B 1 132 ? -11.055 16.108 -25.339 1.00 125.27 132 ALA B CA 1
ATOM 4312 C C . ALA B 1 132 ? -10.318 16.799 -24.198 1.00 126.83 132 ALA B C 1
ATOM 4313 O O . ALA B 1 132 ? -10.438 16.409 -23.037 1.00 121.20 132 ALA B O 1
ATOM 4315 N N . THR B 1 133 ? -9.551 17.826 -24.547 1.00 140.34 133 THR B N 1
ATOM 4316 C CA . THR B 1 133 ? -8.868 18.662 -23.574 1.00 145.88 133 THR B CA 1
ATOM 4317 C C . THR B 1 133 ? -9.821 19.684 -22.959 1.00 139.83 133 THR B C 1
ATOM 4318 O O . THR B 1 133 ? -9.546 20.236 -21.894 1.00 159.93 133 THR B O 1
ATOM 4322 N N . LEU B 1 134 ? -10.940 19.930 -23.634 1.00 118.67 134 LEU B N 1
ATOM 4323 C CA . LEU B 1 134 ? -11.882 20.970 -23.224 1.00 143.30 134 LEU B CA 1
ATOM 4324 C C . LEU B 1 134 ? -13.022 20.450 -22.349 1.00 161.96 134 LEU B C 1
ATOM 4325 O O . LEU B 1 134 ? -13.471 21.141 -21.435 1.00 170.78 134 LEU B O 1
ATOM 4330 N N . ILE B 1 135 ? -13.482 19.236 -22.645 1.00 154.17 135 ILE B N 1
ATOM 4331 C CA . ILE B 1 135 ? -14.664 18.639 -22.006 1.00 139.35 135 ILE B CA 1
ATOM 4332 C C . ILE B 1 135 ? -14.820 18.817 -20.479 1.00 155.31 135 ILE B C 1
ATOM 4333 O O . ILE B 1 135 ? -15.895 19.216 -20.024 1.00 171.64 135 ILE B O 1
ATOM 4338 N N . PRO B 1 136 ? -13.765 18.526 -19.687 1.00 153.24 136 PRO B N 1
ATOM 4339 C CA . PRO B 1 136 ? -13.909 18.669 -18.231 1.00 152.42 136 PRO B CA 1
ATOM 4340 C C . PRO B 1 136 ? -14.342 20.071 -17.804 1.00 162.02 136 PRO B C 1
ATOM 4341 O O . PRO B 1 136 ? -15.108 20.218 -16.847 1.00 181.90 136 PRO B O 1
ATOM 4345 N N . LEU B 1 137 ? -13.862 21.086 -18.513 1.00 159.41 137 LEU B N 1
ATOM 4346 C CA . LEU B 1 137 ? -14.250 22.462 -18.224 1.00 171.94 137 LEU B CA 1
ATOM 4347 C C . LEU B 1 137 ? -15.672 22.751 -18.695 1.00 170.03 137 LEU B C 1
ATOM 4348 O O . LEU B 1 137 ? -16.392 23.524 -18.064 1.00 168.44 137 LEU B O 1
ATOM 4353 N N . PHE B 1 138 ? -16.070 22.131 -19.803 1.00 164.27 138 PHE B N 1
ATOM 4354 C CA . PHE B 1 138 ? -17.442 22.240 -20.288 1.00 173.92 138 PHE B CA 1
ATOM 4355 C C . PHE B 1 138 ? -18.406 21.708 -19.235 1.00 175.22 138 PHE B C 1
ATOM 4356 O O . PHE B 1 138 ? -19.468 22.282 -18.999 1.00 177.31 138 PHE B O 1
ATOM 4364 N N . ARG B 1 139 ? -18.019 20.603 -18.605 1.00 168.46 139 ARG B N 1
ATOM 4365 C CA . ARG B 1 139 ? -18.827 19.983 -17.564 1.00 166.92 139 ARG B CA 1
ATOM 4366 C C . ARG B 1 139 ? -18.848 20.831 -16.298 1.00 190.20 139 ARG B C 1
ATOM 4367 O O . ARG B 1 139 ? -19.912 21.238 -15.830 1.00 205.86 139 ARG B O 1
ATOM 4375 N N . GLN B 1 140 ? -17.666 21.098 -15.750 1.00 179.06 140 GLN B N 1
ATOM 4376 C CA . GLN B 1 140 ? -17.554 21.809 -14.478 1.00 187.39 140 GLN B CA 1
ATOM 4377 C C . GLN B 1 140 ? -18.018 23.266 -14.533 1.00 191.35 140 GLN B C 1
ATOM 4378 O O . GLN B 1 140 ? -18.210 23.897 -13.493 1.00 194.21 140 GLN B O 1
ATOM 4384 N N . TYR B 1 141 ? -18.194 23.800 -15.738 1.00 186.97 141 TYR B N 1
ATOM 4385 C CA . TYR B 1 141 ? -18.732 25.151 -15.891 1.00 191.14 141 TYR B CA 1
ATOM 4386 C C . TYR B 1 141 ? -20.142 25.121 -16.471 1.00 195.08 141 TYR B C 1
ATOM 4387 O O . TYR B 1 141 ? -20.770 26.165 -16.651 1.00 192.19 141 TYR B O 1
ATOM 4396 N N . ARG B 1 142 ? -20.622 23.914 -16.760 1.00 198.60 142 ARG B N 1
ATOM 4397 C CA . ARG B 1 142 ? -21.999 23.687 -17.198 1.00 190.06 142 ARG B CA 1
ATOM 4398 C C . ARG B 1 142 ? -22.391 24.508 -18.428 1.00 180.02 142 ARG B C 1
ATOM 4399 O O . ARG B 1 142 ? -23.410 25.199 -18.424 1.00 174.47 142 ARG B O 1
ATOM 4407 N N . VAL B 1 143 ? -21.581 24.423 -19.479 1.00 165.39 143 VAL B N 1
ATOM 4408 C CA . VAL B 1 143 ? -21.864 25.131 -20.724 1.00 160.05 143 VAL B CA 1
ATOM 4409 C C . VAL B 1 143 ? -23.043 24.465 -21.434 1.00 154.03 143 VAL B C 1
ATOM 4410 O O . VAL B 1 143 ? -23.483 23.388 -21.028 1.00 162.80 143 VAL B O 1
ATOM 4414 N N . LYS B 1 144 ? -23.560 25.108 -22.479 1.00 140.19 144 LYS B N 1
ATOM 4415 C CA . LYS B 1 144 ? -24.696 24.578 -23.230 1.00 134.65 144 LYS B CA 1
ATOM 4416 C C . LYS B 1 144 ? -24.417 23.181 -23.779 1.00 133.20 144 LYS B C 1
ATOM 4417 O O . LYS B 1 144 ? -23.394 22.947 -24.423 1.00 143.76 144 LYS B O 1
ATOM 4423 N N . GLN B 1 145 ? -25.340 22.262 -23.515 1.00 141.48 145 GLN B N 1
ATOM 4424 C CA . GLN B 1 145 ? -25.191 20.865 -23.905 1.00 147.55 145 GLN B CA 1
ATOM 4425 C C . GLN B 1 145 ? -25.153 20.694 -25.423 1.00 146.69 145 GLN B C 1
ATOM 4426 O O . GLN B 1 145 ? -24.393 19.878 -25.948 1.00 150.15 145 GLN B O 1
ATOM 4432 N N . ASP B 1 146 ? -25.973 21.475 -26.120 1.00 141.71 146 ASP B N 1
ATOM 4433 C CA . ASP B 1 146 ? -26.044 21.418 -27.576 1.00 143.61 146 ASP B CA 1
ATOM 4434 C C . ASP B 1 146 ? -24.737 21.905 -28.205 1.00 155.96 146 ASP B C 1
ATOM 4435 O O . ASP B 1 146 ? -24.301 21.385 -29.234 1.00 160.29 146 ASP B O 1
ATOM 4440 N N . ILE B 1 147 ? -24.113 22.900 -27.579 1.00 157.26 147 ILE B N 1
ATOM 4441 C CA . ILE B 1 147 ? -22.823 23.409 -28.039 1.00 143.93 147 ILE B CA 1
ATOM 4442 C C . ILE B 1 147 ? -21.755 22.322 -27.960 1.00 134.92 147 ILE B C 1
ATOM 4443 O O . ILE B 1 147 ? -21.072 22.039 -28.947 1.00 125.10 147 ILE B O 1
ATOM 4448 N N . GLU B 1 148 ? -21.620 21.723 -26.778 1.00 132.99 148 GLU B N 1
ATOM 4449 C CA . GLU B 1 148 ? -20.717 20.597 -26.568 1.00 130.33 148 GLU B CA 1
ATOM 4450 C C . GLU B 1 148 ? -20.979 19.510 -27.602 1.00 122.49 148 GLU B C 1
ATOM 4451 O O . GLU B 1 148 ? -20.047 18.960 -28.189 1.00 143.26 148 GLU B O 1
ATOM 4457 N N . THR B 1 149 ? -22.258 19.218 -27.820 1.00 126.13 149 THR B N 1
ATOM 4458 C CA . THR B 1 149 ? -22.680 18.246 -28.822 1.00 132.16 149 THR B CA 1
ATOM 4459 C C . THR B 1 149 ? -22.082 18.559 -30.192 1.00 121.47 149 THR B C 1
ATOM 4460 O O . THR B 1 149 ? -21.369 17.736 -30.773 1.00 117.09 149 THR B O 1
ATOM 4464 N N . VAL B 1 150 ? -22.372 19.757 -30.693 1.00 132.38 150 VAL B N 1
ATOM 4465 C CA . VAL B 1 150 ? -21.893 20.196 -32.003 1.00 142.74 150 VAL B CA 1
ATOM 4466 C C . VAL B 1 150 ? -20.366 20.153 -32.121 1.00 136.76 150 VAL B C 1
ATOM 4467 O O . VAL B 1 150 ? -19.830 19.603 -33.087 1.00 134.17 150 VAL B O 1
ATOM 4471 N N . ILE B 1 151 ? -19.676 20.726 -31.137 1.00 127.81 151 ILE B N 1
ATOM 4472 C CA . ILE B 1 151 ? -18.214 20.734 -31.122 1.00 120.11 151 ILE B CA 1
ATOM 4473 C C . ILE B 1 151 ? -17.633 19.320 -31.172 1.00 120.20 151 ILE B C 1
ATOM 4474 O O . ILE B 1 151 ? -16.883 18.978 -32.092 1.00 135.80 151 ILE B O 1
ATOM 4479 N N . VAL B 1 152 ? -17.984 18.512 -30.175 1.00 107.17 152 VAL B N 1
ATOM 4480 C CA . VAL B 1 152 ? -17.500 17.138 -30.071 1.00 114.12 152 VAL B CA 1
ATOM 4481 C C . VAL B 1 152 ? -17.767 16.333 -31.342 1.00 115.08 152 VAL B C 1
ATOM 4482 O O . VAL B 1 152 ? -16.865 15.679 -31.865 1.00 117.48 152 VAL B O 1
ATOM 4486 N N . THR B 1 153 ? -19.001 16.398 -31.837 1.00 117.25 153 THR B N 1
ATOM 4487 C CA . THR B 1 153 ? -19.376 15.723 -33.077 1.00 129.36 153 THR B CA 1
ATOM 4488 C C . THR B 1 153 ? -18.471 16.152 -34.231 1.00 125.56 153 THR B C 1
ATOM 4489 O O . THR B 1 153 ? -17.913 15.311 -34.953 1.00 124.56 153 THR B O 1
ATOM 4493 N N . GLU B 1 154 ? -18.328 17.467 -34.386 1.00 128.54 154 GLU B N 1
ATOM 4494 C CA . GLU B 1 154 ? -17.473 18.048 -35.418 1.00 121.12 154 GLU B CA 1
ATOM 4495 C C . GLU B 1 154 ? -16.061 17.490 -35.341 1.00 118.50 154 GLU B C 1
ATOM 4496 O O . GLU B 1 154 ? -15.449 17.199 -36.363 1.00 110.20 154 GLU B O 1
ATOM 4502 N N . SER B 1 155 ? -15.550 17.343 -34.123 1.00 119.18 155 SER B N 1
ATOM 4503 C CA . SER B 1 155 ? -14.219 16.781 -33.921 1.00 120.34 155 SER B CA 1
ATOM 4504 C C . SER B 1 155 ? -14.144 15.321 -34.346 1.00 117.92 155 SER B C 1
ATOM 4505 O O . SER B 1 155 ? -13.274 14.940 -35.130 1.00 115.84 155 SER B O 1
ATOM 4508 N N . ILE B 1 156 ? -15.054 14.513 -33.807 1.00 123.72 156 ILE B N 1
ATOM 4509 C CA . ILE B 1 156 ? -15.138 13.094 -34.136 1.00 120.15 156 ILE B CA 1
ATOM 4510 C C . ILE B 1 156 ? -15.131 12.894 -35.647 1.00 115.30 156 ILE B C 1
ATOM 4511 O O . ILE B 1 156 ? -14.513 11.958 -36.157 1.00 127.61 156 ILE B O 1
ATOM 4516 N N . PHE B 1 157 ? -15.796 13.794 -36.362 1.00 123.12 157 PHE B N 1
ATOM 4517 C CA . PHE B 1 157 ? -15.826 13.710 -37.817 1.00 127.95 157 PHE B CA 1
ATOM 4518 C C . PHE B 1 157 ? -14.583 14.280 -38.511 1.00 128.49 157 PHE B C 1
ATOM 4519 O O . PHE B 1 157 ? -14.189 13.787 -39.564 1.00 117.86 157 PHE B O 1
ATOM 4527 N N . ASN B 1 158 ? -13.965 15.305 -37.930 1.00 128.19 158 ASN B N 1
ATOM 4528 C CA . ASN B 1 158 ? -12.831 15.963 -38.584 1.00 96.89 158 ASN B CA 1
ATOM 4529 C C . ASN B 1 158 ? -11.488 15.259 -38.384 1.00 120.93 158 ASN B C 1
ATOM 4530 O O . ASN B 1 158 ? -10.585 15.395 -39.210 1.00 128.28 158 ASN B O 1
ATOM 4535 N N . ASP B 1 159 ? -11.361 14.522 -37.283 1.00 117.82 159 ASP B N 1
ATOM 4536 C CA . ASP B 1 159 ? -10.156 13.738 -37.015 1.00 98.32 159 ASP B CA 1
ATOM 4537 C C . ASP B 1 159 ? -9.734 12.834 -38.188 1.00 105.41 159 ASP B C 1
ATOM 4538 O O . ASP B 1 159 ? -8.572 12.863 -38.596 1.00 117.53 159 ASP B O 1
ATOM 4543 N N . PRO B 1 160 ? -10.668 12.033 -38.739 1.00 108.59 160 PRO B N 1
ATOM 4544 C CA . PRO B 1 160 ? -10.248 11.235 -39.895 1.00 103.80 160 PRO B CA 1
ATOM 4545 C C . PRO B 1 160 ? -10.184 12.069 -41.169 1.00 91.49 160 PRO B C 1
ATOM 4546 O O . PRO B 1 160 ? -9.399 11.761 -42.067 1.00 106.28 160 PRO B O 1
ATOM 4550 N N . LEU B 1 161 ? -11.005 13.111 -41.243 1.00 106.37 161 LEU B N 1
ATOM 4551 C CA . LEU B 1 161 ? -11.024 13.988 -42.408 1.00 116.26 161 LEU B CA 1
ATOM 4552 C C . LEU B 1 161 ? -9.756 14.833 -42.487 1.00 115.29 161 LEU B C 1
ATOM 4553 O O . LEU B 1 161 ? -9.255 15.109 -43.577 1.00 118.77 161 LEU B O 1
ATOM 4558 N N . GLY B 1 162 ? -9.239 15.239 -41.331 1.00 103.32 162 GLY B N 1
ATOM 4559 C CA . GLY B 1 162 ? -7.980 15.959 -41.276 1.00 119.75 162 GLY B CA 1
ATOM 4560 C C . GLY B 1 162 ? -6.845 15.116 -41.829 1.00 116.68 162 GLY B C 1
ATOM 4561 O O . GLY B 1 162 ? -5.910 15.636 -42.439 1.00 123.21 162 GLY B O 1
ATOM 4562 N N . ILE B 1 163 ? -6.939 13.806 -41.618 1.00 107.89 163 ILE B N 1
ATOM 4563 C CA . ILE B 1 163 ? -5.949 12.862 -42.121 1.00 97.56 163 ILE B CA 1
ATOM 4564 C C . ILE B 1 163 ? -5.992 12.748 -43.643 1.00 113.10 163 ILE B C 1
ATOM 4565 O O . ILE B 1 163 ? -4.980 12.957 -44.313 1.00 123.01 163 ILE B O 1
ATOM 4570 N N . VAL B 1 164 ? -7.161 12.409 -44.184 1.00 125.17 164 VAL B N 1
ATOM 4571 C CA . VAL B 1 164 ? -7.318 12.245 -45.629 1.00 136.65 164 VAL B CA 1
ATOM 4572 C C . VAL B 1 164 ? -6.980 13.545 -46.361 1.00 126.54 164 VAL B C 1
ATOM 4573 O O . VAL B 1 164 ? -6.485 13.518 -47.486 1.00 124.77 164 VAL B O 1
ATOM 4577 N N . LEU B 1 165 ? -7.228 14.676 -45.704 1.00 117.60 165 LEU B N 1
ATOM 4578 C CA . LEU B 1 165 ? -6.803 15.973 -46.218 1.00 125.31 165 LEU B CA 1
ATOM 4579 C C . LEU B 1 165 ? -5.282 16.038 -46.313 1.00 132.50 165 LEU B C 1
ATOM 4580 O O . LEU B 1 165 ? -4.729 16.449 -47.333 1.00 137.56 165 LEU B O 1
ATOM 4585 N N . THR B 1 166 ? -4.614 15.631 -45.238 1.00 125.02 166 THR B N 1
ATOM 4586 C CA . THR B 1 166 ? -3.157 15.609 -45.189 1.00 126.76 166 THR B CA 1
ATOM 4587 C C . THR B 1 166 ? -2.594 14.626 -46.212 1.00 126.67 166 THR B C 1
ATOM 4588 O O . THR B 1 166 ? -1.534 14.857 -46.796 1.00 129.18 166 THR B O 1
ATOM 4592 N N . LEU B 1 167 ? -3.314 13.531 -46.429 1.00 130.54 167 LEU B N 1
ATOM 4593 C CA . LEU B 1 167 ? -2.911 12.543 -47.422 1.00 131.01 167 LEU B CA 1
ATOM 4594 C C . LEU B 1 167 ? -3.047 13.093 -48.842 1.00 124.06 167 LEU B C 1
ATOM 4595 O O . LEU B 1 167 ? -2.286 12.717 -49.730 1.00 105.30 167 LEU B O 1
ATOM 4600 N N . ILE B 1 168 ? -4.013 13.987 -49.046 1.00 125.49 168 ILE B N 1
ATOM 4601 C CA . ILE B 1 168 ? -4.212 14.633 -50.343 1.00 124.69 168 ILE B CA 1
ATOM 4602 C C . ILE B 1 168 ? -3.016 15.499 -50.723 1.00 132.40 168 ILE B C 1
ATOM 4603 O O . ILE B 1 168 ? -2.432 15.331 -51.795 1.00 134.73 168 ILE B O 1
ATOM 4608 N N . ALA B 1 169 ? -2.664 16.427 -49.837 1.00 124.84 169 ALA B N 1
ATOM 4609 C CA . ALA B 1 169 ? -1.578 17.369 -50.079 1.00 131.62 169 ALA B CA 1
ATOM 4610 C C . ALA B 1 169 ? -0.269 16.658 -50.409 1.00 122.71 169 ALA B C 1
ATOM 4611 O O . ALA B 1 169 ? 0.424 17.024 -51.359 1.00 130.19 169 ALA B O 1
ATOM 4613 N N . ILE B 1 170 ? 0.059 15.641 -49.620 1.00 109.96 170 ILE B N 1
ATOM 4614 C CA . ILE B 1 170 ? 1.243 14.827 -49.863 1.00 119.09 170 ILE B CA 1
ATOM 4615 C C . ILE B 1 170 ? 1.139 14.095 -51.202 1.00 119.58 170 ILE B C 1
ATOM 4616 O O . ILE B 1 170 ? 2.116 14.001 -51.946 1.00 137.45 170 ILE B O 1
ATOM 4621 N N . SER B 1 171 ? -0.053 13.588 -51.507 1.00 115.04 171 SER B N 1
ATOM 4622 C CA . SER B 1 171 ? -0.295 12.898 -52.770 1.00 130.87 171 SER B CA 1
ATOM 4623 C C . SER B 1 171 ? -0.102 13.841 -53.953 1.00 132.52 171 SER B C 1
ATOM 4624 O O . SER B 1 171 ? 0.308 13.420 -55.035 1.00 128.41 171 SER B O 1
ATOM 4635 N N . LEU B 1 173 ? 1.940 16.667 -53.751 1.00 133.39 173 LEU B N 1
ATOM 4636 C CA . LEU B 1 173 ? 3.373 16.945 -53.719 1.00 140.44 173 LEU B CA 1
ATOM 4637 C C . LEU B 1 173 ? 4.176 15.782 -54.295 1.00 140.68 173 LEU B C 1
ATOM 4638 O O . LEU B 1 173 ? 5.059 15.978 -55.130 1.00 144.94 173 LEU B O 1
ATOM 4643 N N . VAL B 1 174 ? 3.859 14.572 -53.846 1.00 127.04 174 VAL B N 1
ATOM 4644 C CA . VAL B 1 174 ? 4.543 13.373 -54.314 1.00 138.32 174 VAL B CA 1
ATOM 4645 C C . VAL B 1 174 ? 3.541 12.364 -54.865 1.00 154.51 174 VAL B C 1
ATOM 4646 O O . VAL B 1 174 ? 2.610 11.966 -54.165 1.00 150.79 174 VAL B O 1
ATOM 4650 N N . PRO B 1 175 ? 3.732 11.944 -56.127 1.00 159.38 175 PRO B N 1
ATOM 4651 C CA . PRO B 1 175 ? 2.859 10.962 -56.781 1.00 164.96 175 PRO B CA 1
ATOM 4652 C C . PRO B 1 175 ? 3.112 9.546 -56.275 1.00 164.50 175 PRO B C 1
ATOM 4653 O O . PRO B 1 175 ? 2.529 8.589 -56.789 1.00 172.71 175 PRO B O 1
ATOM 4657 N N . GLY B 1 176 ? 3.981 9.423 -55.277 1.00 162.16 176 GLY B N 1
ATOM 4658 C CA . GLY B 1 176 ? 4.317 8.135 -54.702 1.00 159.98 176 GLY B CA 1
ATOM 4659 C C . GLY B 1 176 ? 3.138 7.465 -54.028 1.00 177.60 176 GLY B C 1
ATOM 4660 O O . GLY B 1 176 ? 2.509 8.041 -53.138 1.00 175.99 176 GLY B O 1
ATOM 4661 N N . TYR B 1 177 ? 2.850 6.240 -54.461 1.00 192.82 177 TYR B N 1
ATOM 4662 C CA . TYR B 1 177 ? 1.743 5.446 -53.931 1.00 203.50 177 TYR B CA 1
ATOM 4663 C C . TYR B 1 177 ? 0.413 6.193 -53.923 1.00 190.09 177 TYR B C 1
ATOM 4664 O O . TYR B 1 177 ? -0.244 6.301 -52.887 1.00 188.71 177 TYR B O 1
ATOM 4673 N N . GLY B 1 178 ? 0.026 6.704 -55.086 1.00 180.22 178 GLY B N 1
ATOM 4674 C CA . GLY B 1 178 ? -1.269 7.336 -55.242 1.00 174.86 178 GLY B CA 1
ATOM 4675 C C . GLY B 1 178 ? -2.369 6.299 -55.152 1.00 178.05 178 GLY B C 1
ATOM 4676 O O . GLY B 1 178 ? -3.527 6.629 -54.902 1.00 159.94 178 GLY B O 1
ATOM 4677 N N . GLY B 1 179 ? -1.998 5.038 -55.358 1.00 188.65 179 GLY B N 1
ATOM 4678 C CA . GLY B 1 179 ? -2.934 3.934 -55.262 1.00 180.00 179 GLY B CA 1
ATOM 4679 C C . GLY B 1 179 ? -3.471 3.513 -56.614 1.00 166.43 179 GLY B C 1
ATOM 4680 O O . GLY B 1 179 ? -3.459 2.331 -56.959 1.00 166.21 179 GLY B O 1
ATOM 4681 N N . GLY B 1 180 ? -3.943 4.488 -57.383 1.00 160.21 180 GLY B N 1
ATOM 4682 C CA . GLY B 1 180 ? -4.548 4.219 -58.673 1.00 166.04 180 GLY B CA 1
ATOM 4683 C C . GLY B 1 180 ? -5.712 5.153 -58.938 1.00 171.98 180 GLY B C 1
ATOM 4684 O O . GLY B 1 180 ? -5.821 5.737 -60.016 1.00 175.68 180 GLY B O 1
ATOM 4685 N N . ILE B 1 181 ? -6.584 5.293 -57.944 1.00 163.43 181 ILE B N 1
ATOM 4686 C CA . ILE B 1 181 ? -7.728 6.190 -58.041 1.00 153.48 181 ILE B CA 1
ATOM 4687 C C . ILE B 1 181 ? -7.270 7.642 -58.115 1.00 149.32 181 ILE B C 1
ATOM 4688 O O . ILE B 1 181 ? -7.714 8.400 -58.979 1.00 146.59 181 ILE B O 1
ATOM 4693 N N . PHE B 1 182 ? -6.378 8.023 -57.206 1.00 148.94 182 PHE B N 1
ATOM 4694 C CA . PHE B 1 182 ? -5.824 9.370 -57.202 1.00 149.23 182 PHE B CA 1
ATOM 4695 C C . PHE B 1 182 ? -5.080 9.623 -58.507 1.00 160.08 182 PHE B C 1
ATOM 4696 O O . PHE B 1 182 ? -5.243 10.670 -59.128 1.00 166.63 182 PHE B O 1
ATOM 4704 N N . SER B 1 183 ? -4.273 8.650 -58.920 1.00 155.92 183 SER B N 1
ATOM 4705 C CA . SER B 1 183 ? -3.500 8.756 -60.153 1.00 162.24 183 SER B CA 1
ATOM 4706 C C . SER B 1 183 ? -4.400 8.945 -61.371 1.00 167.12 183 SER B C 1
ATOM 4707 O O . SER B 1 183 ? -4.203 9.868 -62.159 1.00 167.28 183 SER B O 1
ATOM 4710 N N . THR B 1 184 ? -5.388 8.067 -61.516 1.00 164.29 184 THR B N 1
ATOM 4711 C CA . THR B 1 184 ? -6.314 8.119 -62.642 1.00 164.77 184 THR B CA 1
ATOM 4712 C C . THR B 1 184 ? -7.097 9.430 -62.673 1.00 166.21 184 THR B C 1
ATOM 4713 O O . THR B 1 184 ? -7.093 10.146 -63.677 1.00 171.27 184 THR B O 1
ATOM 4717 N N . LEU B 1 185 ? -7.763 9.735 -61.563 1.00 156.05 185 LEU B N 1
ATOM 4718 C CA . LEU B 1 185 ? -8.605 10.924 -61.466 1.00 162.78 185 LEU B CA 1
ATOM 4719 C C . LEU B 1 185 ? -7.812 12.217 -61.650 1.00 165.79 185 LEU B C 1
ATOM 4720 O O . LEU B 1 185 ? -8.331 13.200 -62.181 1.00 168.08 185 LEU B O 1
ATOM 4725 N N . SER B 1 186 ? -6.555 12.215 -61.218 1.00 164.48 186 SER B N 1
ATOM 4726 C CA . SER B 1 186 ? -5.695 13.378 -61.406 1.00 164.85 186 SER B CA 1
ATOM 4727 C C . SER B 1 186 ? -5.227 13.502 -62.854 1.00 171.53 186 SER B C 1
ATOM 4728 O O . SER B 1 186 ? -5.199 14.597 -63.412 1.00 157.69 186 SER B O 1
ATOM 4731 N N . GLU B 1 187 ? -4.867 12.375 -63.461 1.00 173.43 187 GLU B N 1
ATOM 4732 C CA . GLU B 1 187 ? -4.400 12.372 -64.843 1.00 171.23 187 GLU B CA 1
ATOM 4733 C C . GLU B 1 187 ? -5.536 12.630 -65.829 1.00 174.78 187 GLU B C 1
ATOM 4734 O O . GLU B 1 187 ? -5.297 12.926 -67.000 1.00 175.15 187 GLU B O 1
ATOM 4740 N N . LYS B 1 188 ? -6.771 12.512 -65.352 1.00 176.11 188 LYS B N 1
ATOM 4741 C CA . LYS B 1 188 ? -7.936 12.782 -66.185 1.00 173.59 188 LYS B CA 1
ATOM 4742 C C . LYS B 1 188 ? -8.488 14.187 -65.962 1.00 174.48 188 LYS B C 1
ATOM 4743 O O . LYS B 1 188 ? -8.904 14.855 -66.909 1.00 194.35 188 LYS B O 1
ATOM 4749 N N . LEU B 1 189 ? -8.494 14.631 -64.709 1.00 166.90 189 LEU B N 1
ATOM 4750 C CA . LEU B 1 189 ? -9.057 15.935 -64.373 1.00 161.47 189 LEU B CA 1
ATOM 4751 C C . LEU B 1 189 ? -8.097 16.821 -63.583 1.00 170.53 189 LEU B C 1
ATOM 4752 O O . LEU B 1 189 ? -8.495 17.450 -62.605 1.00 165.82 189 LEU B O 1
ATOM 4757 N N . GLY B 1 190 ? -6.838 16.872 -64.007 1.00 165.72 190 GLY B N 1
ATOM 4758 C CA . GLY B 1 190 ? -5.850 17.723 -63.364 1.00 158.56 190 GLY B CA 1
ATOM 4759 C C . GLY B 1 190 ? -5.561 17.355 -61.919 1.00 150.24 190 GLY B C 1
ATOM 4760 O O . GLY B 1 190 ? -6.183 16.454 -61.361 1.00 160.41 190 GLY B O 1
ATOM 4761 N N . ILE B 1 191 ? -4.618 18.062 -61.305 1.00 162.48 191 ILE B N 1
ATOM 4762 C CA . ILE B 1 191 ? -4.226 17.780 -59.928 1.00 155.04 191 ILE B CA 1
ATOM 4763 C C . ILE B 1 191 ? -5.293 18.218 -58.921 1.00 155.67 191 ILE B C 1
ATOM 4764 O O . ILE B 1 191 ? -5.694 17.445 -58.047 1.00 162.29 191 ILE B O 1
ATOM 4769 N N . TYR B 1 192 ? -5.754 19.458 -59.056 1.00 143.07 192 TYR B N 1
ATOM 4770 C CA . TYR B 1 192 ? -6.677 20.050 -58.091 1.00 149.02 192 TYR B CA 1
ATOM 4771 C C . TYR B 1 192 ? -8.097 19.492 -58.184 1.00 161.10 192 TYR B C 1
ATOM 4772 O O . TYR B 1 192 ? -8.649 19.017 -57.189 1.00 164.38 192 TYR B O 1
ATOM 4781 N N . ALA B 1 193 ? -8.685 19.557 -59.375 1.00 156.38 193 ALA B N 1
ATOM 4782 C CA . ALA B 1 193 ? -10.023 19.016 -59.591 1.00 162.32 193 ALA B CA 1
ATOM 4783 C C . ALA B 1 193 ? -10.036 17.519 -59.304 1.00 165.06 193 ALA B C 1
ATOM 4784 O O . ALA B 1 193 ? -10.989 16.993 -58.719 1.00 170.43 193 ALA B O 1
ATOM 4786 N N . GLY B 1 194 ? -8.965 16.844 -59.714 1.00 155.76 194 GLY B N 1
ATOM 4787 C CA . GLY B 1 194 ? -8.777 15.439 -59.407 1.00 151.80 194 GLY B CA 1
ATOM 4788 C C . GLY B 1 194 ? -8.758 15.218 -57.908 1.00 154.85 194 GLY B C 1
ATOM 4789 O O . GLY B 1 194 ? -9.270 14.214 -57.417 1.00 155.02 194 GLY B O 1
ATOM 4790 N N . GLY B 1 195 ? -8.170 16.164 -57.181 1.00 148.94 195 GLY B N 1
ATOM 4791 C CA . GLY B 1 195 ? -8.155 16.114 -55.730 1.00 139.56 195 GLY B CA 1
ATOM 4792 C C . GLY B 1 195 ? -9.541 16.269 -55.131 1.00 151.28 195 GLY B C 1
ATOM 4793 O O . GLY B 1 195 ? -9.882 15.602 -54.152 1.00 155.37 195 GLY B O 1
ATOM 4794 N N . VAL B 1 196 ? -10.339 17.156 -55.719 1.00 151.93 196 VAL B N 1
ATOM 4795 C CA . VAL B 1 196 ? -11.717 17.363 -55.284 1.00 160.89 196 VAL B CA 1
ATOM 4796 C C . VAL B 1 196 ? -12.553 16.097 -55.467 1.00 156.99 196 VAL B C 1
ATOM 4797 O O . VAL B 1 196 ? -13.144 15.577 -54.509 1.00 158.73 196 VAL B O 1
ATOM 4801 N N . ILE B 1 197 ? -12.599 15.606 -56.703 1.00 155.95 197 ILE B N 1
ATOM 4802 C CA . ILE B 1 197 ? -13.388 14.418 -57.016 1.00 158.98 197 ILE B CA 1
ATOM 4803 C C . ILE B 1 197 ? -12.889 13.193 -56.247 1.00 165.22 197 ILE B C 1
ATOM 4804 O O . ILE B 1 197 ? -13.687 12.354 -55.826 1.00 163.41 197 ILE B O 1
ATOM 4809 N N . TYR B 1 198 ? -11.577 13.101 -56.043 1.00 153.84 198 TYR B N 1
ATOM 4810 C CA . TYR B 1 198 ? -11.031 12.018 -55.234 1.00 152.35 198 TYR B CA 1
ATOM 4811 C C . TYR B 1 198 ? -11.453 12.155 -53.776 1.00 156.90 198 TYR B C 1
ATOM 4812 O O . TYR B 1 198 ? -11.663 11.157 -53.095 1.00 140.99 198 TYR B O 1
ATOM 4821 N N . PHE B 1 199 ? -11.554 13.390 -53.293 1.00 153.31 199 PHE B N 1
ATOM 4822 C CA . PHE B 1 199 ? -12.028 13.628 -51.935 1.00 140.89 199 PHE B CA 1
ATOM 4823 C C . PHE B 1 199 ? -13.448 13.096 -51.803 1.00 146.33 199 PHE B C 1
ATOM 4824 O O . PHE B 1 199 ? -13.759 12.338 -50.877 1.00 154.12 199 PHE B O 1
ATOM 4832 N N . LEU B 1 200 ? -14.300 13.489 -52.747 1.00 142.83 200 LEU B N 1
ATOM 4833 C CA . LEU B 1 200 ? -15.685 13.020 -52.776 1.00 145.45 200 LEU B CA 1
ATOM 4834 C C . LEU B 1 200 ? -15.773 11.492 -52.809 1.00 146.63 200 LEU B C 1
ATOM 4835 O O . LEU B 1 200 ? -16.542 10.888 -52.057 1.00 144.32 200 LEU B O 1
ATOM 4840 N N . TYR B 1 201 ? -14.977 10.880 -53.682 1.00 142.42 201 TYR B N 1
ATOM 4841 C CA . TYR B 1 201 ? -14.912 9.425 -53.801 1.00 147.76 201 TYR B CA 1
ATOM 4842 C C . TYR B 1 201 ? -14.541 8.769 -52.476 1.00 149.17 201 TYR B C 1
ATOM 4843 O O . TYR B 1 201 ? -15.273 7.918 -51.961 1.00 151.29 201 TYR B O 1
ATOM 4852 N N . ASN B 1 202 ? -13.388 9.170 -51.949 1.00 140.10 202 ASN B N 1
ATOM 4853 C CA . ASN B 1 202 ? -12.862 8.663 -50.689 1.00 146.02 202 ASN B CA 1
ATOM 4854 C C . ASN B 1 202 ? -13.907 8.732 -49.584 1.00 142.98 202 ASN B C 1
ATOM 4855 O O . ASN B 1 202 ? -14.192 7.729 -48.934 1.00 143.95 202 ASN B O 1
ATOM 4860 N N . VAL B 1 203 ? -14.487 9.915 -49.393 1.00 129.40 203 VAL B N 1
ATOM 4861 C CA . VAL B 1 203 ? -15.549 10.101 -48.407 1.00 141.00 203 VAL B CA 1
ATOM 4862 C C . VAL B 1 203 ? -16.706 9.125 -48.620 1.00 133.15 203 VAL B C 1
ATOM 4863 O O . VAL B 1 203 ? -17.088 8.395 -47.703 1.00 124.35 203 VAL B O 1
ATOM 4867 N N . SER B 1 204 ? -17.245 9.116 -49.837 1.00 129.10 204 SER B N 1
ATOM 4868 C CA . SER B 1 204 ? -18.357 8.242 -50.202 1.00 131.35 204 SER B CA 1
ATOM 4869 C C . SER B 1 204 ? -18.109 6.776 -49.844 1.00 134.93 204 SER B C 1
ATOM 4870 O O . SER B 1 204 ? -18.824 6.193 -49.018 1.00 146.20 204 SER B O 1
ATOM 4873 N N . VAL B 1 205 ? -17.089 6.190 -50.462 1.00 123.41 205 VAL B N 1
ATOM 4874 C CA . VAL B 1 205 ? -16.775 4.781 -50.253 1.00 124.56 205 VAL B CA 1
ATOM 4875 C C . VAL B 1 205 ? -16.440 4.478 -48.791 1.00 127.59 205 VAL B C 1
ATOM 4876 O O . VAL B 1 205 ? -16.814 3.428 -48.271 1.00 117.53 205 VAL B O 1
ATOM 4880 N N . SER B 1 206 ? -15.752 5.405 -48.130 1.00 133.49 206 SER B N 1
ATOM 4881 C CA . SER B 1 206 ? -15.386 5.222 -46.726 1.00 126.30 206 SER B CA 1
ATOM 4882 C C . SER B 1 206 ? -16.612 5.136 -45.821 1.00 115.10 206 SER B C 1
ATOM 4883 O O . SER B 1 206 ? -16.731 4.210 -45.019 1.00 102.09 206 SER B O 1
ATOM 4886 N N . ILE B 1 207 ? -17.511 6.108 -45.949 1.00 120.36 207 ILE B N 1
ATOM 4887 C CA . ILE B 1 207 ? -18.754 6.117 -45.182 1.00 115.33 207 ILE B CA 1
ATOM 4888 C C . ILE B 1 207 ? -19.578 4.863 -45.466 1.00 116.57 207 ILE B C 1
ATOM 4889 O O . ILE B 1 207 ? -20.020 4.173 -44.540 1.00 102.49 207 ILE B O 1
ATOM 4894 N N . SER B 1 208 ? -19.773 4.577 -46.751 1.00 103.88 208 SER B N 1
ATOM 4895 C CA . SER B 1 208 ? -20.550 3.418 -47.181 1.00 100.30 208 SER B CA 1
ATOM 4896 C C . SER B 1 208 ? -20.029 2.122 -46.567 1.00 112.03 208 SER B C 1
ATOM 4897 O O . SER B 1 208 ? -20.765 1.398 -45.890 1.00 115.21 208 SER B O 1
ATOM 4900 N N . LEU B 1 209 ? -18.750 1.845 -46.805 1.00 114.74 209 LEU B N 1
ATOM 4901 C CA . LEU B 1 209 ? -18.104 0.637 -46.305 1.00 117.35 209 LEU B CA 1
ATOM 4902 C C . LEU B 1 209 ? -18.102 0.576 -44.781 1.00 111.17 209 LEU B C 1
ATOM 4903 O O . LEU B 1 209 ? -18.234 -0.499 -44.200 1.00 99.89 209 LEU B O 1
ATOM 4908 N N . GLY B 1 210 ? -17.952 1.732 -44.141 1.00 103.56 210 GLY B N 1
ATOM 4909 C CA . GLY B 1 210 ? -17.952 1.807 -42.691 1.00 103.29 210 GLY B CA 1
ATOM 4910 C C . GLY B 1 210 ? -19.287 1.397 -42.101 1.00 116.12 210 GLY B C 1
ATOM 4911 O O . GLY B 1 210 ? -19.348 0.552 -41.203 1.00 121.68 210 GLY B O 1
ATOM 4912 N N . ILE B 1 211 ? -20.358 2.005 -42.607 1.00 113.44 211 ILE B N 1
ATOM 4913 C CA . ILE B 1 211 ? -21.712 1.649 -42.196 1.00 113.69 211 ILE B CA 1
ATOM 4914 C C . ILE B 1 211 ? -21.980 0.167 -42.453 1.00 104.26 211 ILE B C 1
ATOM 4915 O O . ILE B 1 211 ? -22.451 -0.553 -41.568 1.00 94.24 211 ILE B O 1
ATOM 4920 N N . PHE B 1 212 ? -21.667 -0.275 -43.668 1.00 89.09 212 PHE B N 1
ATOM 4921 C CA . PHE B 1 212 ? -21.846 -1.668 -44.072 1.00 96.10 212 PHE B CA 1
ATOM 4922 C C . PHE B 1 212 ? -21.185 -2.646 -43.104 1.00 116.28 212 PHE B C 1
ATOM 4923 O O . PHE B 1 212 ? -21.837 -3.546 -42.570 1.00 118.56 212 PHE B O 1
ATOM 4931 N N . LEU B 1 213 ? -19.889 -2.457 -42.880 1.00 121.83 213 LEU B N 1
ATOM 4932 C CA . LEU B 1 213 ? -19.110 -3.338 -42.014 1.00 117.98 213 LEU B CA 1
ATOM 4933 C C . LEU B 1 213 ? -19.557 -3.277 -40.558 1.00 120.45 213 LEU B C 1
ATOM 4934 O O . LEU B 1 213 ? -19.564 -4.295 -39.867 1.00 109.68 213 LEU B O 1
ATOM 4939 N N . GLY B 1 214 ? -19.923 -2.085 -40.095 1.00 114.45 214 GLY B N 1
ATOM 4940 C CA . GLY B 1 214 ? -20.435 -1.929 -38.745 1.00 112.76 214 GLY B CA 1
ATOM 4941 C C . GLY B 1 214 ? -21.702 -2.739 -38.538 1.00 127.31 214 GLY B C 1
ATOM 4942 O O . GLY B 1 214 ? -21.811 -3.518 -37.585 1.00 124.51 214 GLY B O 1
ATOM 4943 N N . ILE B 1 215 ? -22.661 -2.551 -39.442 1.00 119.32 215 ILE B N 1
ATOM 4944 C CA . ILE B 1 215 ? -23.922 -3.285 -39.400 1.00 123.45 215 ILE B CA 1
ATOM 4945 C C . ILE B 1 215 ? -23.700 -4.794 -39.463 1.00 104.51 215 ILE B C 1
ATOM 4946 O O . ILE B 1 215 ? -24.164 -5.536 -38.593 1.00 105.81 215 ILE B O 1
ATOM 4951 N N . LEU B 1 216 ? -22.992 -5.237 -40.499 1.00 108.17 216 LEU B N 1
ATOM 4952 C CA . LEU B 1 216 ? -22.731 -6.658 -40.711 1.00 124.15 216 LEU B CA 1
ATOM 4953 C C . LEU B 1 216 ? -22.047 -7.283 -39.499 1.00 115.06 216 LEU B C 1
ATOM 4954 O O . LEU B 1 216 ? -22.354 -8.412 -39.113 1.00 109.25 216 LEU B O 1
ATOM 4959 N N . GLY B 1 217 ? -21.129 -6.534 -38.896 1.00 104.22 217 GLY B N 1
ATOM 4960 C CA . GLY B 1 217 ? -20.452 -6.977 -37.692 1.00 102.97 217 GLY B CA 1
ATOM 4961 C C . GLY B 1 217 ? -21.407 -7.126 -36.524 1.00 97.17 217 GLY B C 1
ATOM 4962 O O . GLY B 1 217 ? -21.365 -8.126 -35.812 1.00 72.73 217 GLY B O 1
ATOM 4963 N N . TYR B 1 218 ? -22.261 -6.125 -36.325 1.00 110.81 218 TYR B N 1
ATOM 4964 C CA . TYR B 1 218 ? -23.287 -6.174 -35.282 1.00 114.80 218 TYR B CA 1
ATOM 4965 C C . TYR B 1 218 ? -24.166 -7.417 -35.413 1.00 92.17 218 TYR B C 1
ATOM 4966 O O . TYR B 1 218 ? -24.352 -8.174 -34.450 1.00 77.16 218 TYR B O 1
ATOM 4975 N N . LYS B 1 219 ? -24.709 -7.613 -36.612 1.00 83.56 219 LYS B N 1
ATOM 4976 C CA . LYS B 1 219 ? -25.556 -8.765 -36.890 1.00 114.45 219 LYS B CA 1
ATOM 4977 C C . LYS B 1 219 ? -24.800 -10.067 -36.662 1.00 96.11 219 LYS B C 1
ATOM 4978 O O . LYS B 1 219 ? -25.360 -11.038 -36.158 1.00 104.68 219 LYS B O 1
ATOM 4984 N N . PHE B 1 220 ? -23.524 -10.077 -37.030 1.00 101.87 220 PHE B N 1
ATOM 4985 C CA . PHE B 1 220 ? -22.677 -11.242 -36.812 1.00 112.45 220 PHE B CA 1
ATOM 4986 C C . PHE B 1 220 ? -22.558 -11.544 -35.319 1.00 98.53 220 PHE B C 1
ATOM 4987 O O . PHE B 1 220 ? -22.596 -12.704 -34.905 1.00 79.28 220 PHE B O 1
ATOM 4995 N N . ILE B 1 221 ? -22.412 -10.490 -34.521 1.00 97.57 221 ILE B N 1
ATOM 4996 C CA . ILE B 1 221 ? -22.340 -10.620 -33.071 1.00 91.59 221 ILE B CA 1
ATOM 4997 C C . ILE B 1 221 ? -23.626 -11.223 -32.521 1.00 106.08 221 ILE B C 1
ATOM 4998 O O . ILE B 1 221 ? -23.582 -12.150 -31.711 1.00 114.87 221 ILE B O 1
ATOM 5003 N N . LYS B 1 222 ? -24.769 -10.699 -32.960 1.00 107.50 222 LYS B N 1
ATOM 5004 C CA . LYS B 1 222 ? -26.058 -11.235 -32.519 1.00 97.07 222 LYS B CA 1
ATOM 5005 C C . LYS B 1 222 ? -26.229 -12.709 -32.883 1.00 92.87 222 LYS B C 1
ATOM 5006 O O . LYS B 1 222 ? -26.588 -13.523 -32.034 1.00 93.87 222 LYS B O 1
ATOM 5012 N N . ARG B 1 223 ? -25.976 -13.039 -34.147 1.00 82.58 223 ARG B N 1
ATOM 5013 C CA . ARG B 1 223 ? -26.081 -14.415 -34.626 1.00 78.76 223 ARG B CA 1
ATOM 5014 C C . ARG B 1 223 ? -25.174 -15.360 -33.844 1.00 109.05 223 ARG B C 1
ATOM 5015 O O . ARG B 1 223 ? -25.644 -16.268 -33.165 1.00 113.67 223 ARG B O 1
ATOM 5023 N N . THR B 1 224 ? -23.868 -15.133 -33.938 1.00 121.93 224 THR B N 1
ATOM 5024 C CA . THR B 1 224 ? -22.888 -16.042 -33.355 1.00 104.77 224 THR B CA 1
ATOM 5025 C C . THR B 1 224 ? -22.870 -15.980 -31.828 1.00 101.15 224 THR B C 1
ATOM 5026 O O . THR B 1 224 ? -22.323 -16.865 -31.170 1.00 104.98 224 THR B O 1
ATOM 5030 N N . GLY B 1 225 ? -23.470 -14.937 -31.266 1.00 102.38 225 GLY B N 1
ATOM 5031 C CA . GLY B 1 225 ? -23.500 -14.773 -29.825 1.00 105.50 225 GLY B CA 1
ATOM 5032 C C . GLY B 1 225 ? -22.135 -14.436 -29.260 1.00 100.50 225 GLY B C 1
ATOM 5033 O O . GLY B 1 225 ? -21.483 -15.279 -28.640 1.00 102.61 225 GLY B O 1
ATOM 5034 N N . ILE B 1 226 ? -21.706 -13.195 -29.471 1.00 102.82 226 ILE B N 1
ATOM 5035 C CA . ILE B 1 226 ? -20.399 -12.739 -29.018 1.00 88.55 226 ILE B CA 1
ATOM 5036 C C . ILE B 1 226 ? -20.551 -11.660 -27.946 1.00 82.16 226 ILE B C 1
ATOM 5037 O O . ILE B 1 226 ? -20.534 -10.465 -28.248 1.00 98.98 226 ILE B O 1
ATOM 5042 N N . PHE B 1 227 ? -20.696 -12.085 -26.693 1.00 73.41 227 PHE B N 1
ATOM 5043 C CA . PHE B 1 227 ? -20.915 -11.151 -25.593 1.00 111.00 227 PHE B CA 1
ATOM 5044 C C . PHE B 1 227 ? -19.939 -11.396 -24.451 1.00 99.46 227 PHE B C 1
ATOM 5045 O O . PHE B 1 227 ? -19.833 -10.588 -23.527 1.00 111.88 227 PHE B O 1
ATOM 5053 N N . ASP B 1 228 ? -19.229 -12.515 -24.521 1.00 105.20 228 ASP B N 1
ATOM 5054 C CA . ASP B 1 228 ? -18.365 -12.943 -23.429 1.00 126.61 228 ASP B CA 1
ATOM 5055 C C . ASP B 1 228 ? -16.878 -12.738 -23.723 1.00 124.41 228 ASP B C 1
ATOM 5056 O O . ASP B 1 228 ? -16.445 -12.791 -24.875 1.00 109.49 228 ASP B O 1
ATOM 5061 N N . PHE B 1 229 ? -16.110 -12.493 -22.666 1.00 129.91 229 PHE B N 1
ATOM 5062 C CA . PHE B 1 229 ? -14.659 -12.383 -22.755 1.00 112.64 229 PHE B CA 1
ATOM 5063 C C . PHE B 1 229 ? -14.075 -13.703 -23.254 1.00 110.32 229 PHE B C 1
ATOM 5064 O O . PHE B 1 229 ? -14.556 -14.773 -22.881 1.00 109.88 229 PHE B O 1
ATOM 5072 N N . PRO B 1 230 ? -13.034 -13.636 -24.099 1.00 99.74 230 PRO B N 1
ATOM 5073 C CA . PRO B 1 230 ? -12.430 -12.424 -24.653 1.00 100.23 230 PRO B CA 1
ATOM 5074 C C . PRO B 1 230 ? -12.821 -12.224 -26.110 1.00 95.44 230 PRO B C 1
ATOM 5075 O O . PRO B 1 230 ? -12.126 -11.512 -26.838 1.00 104.65 230 PRO B O 1
ATOM 5079 N N . GLU B 1 231 ? -13.920 -12.845 -26.525 1.00 95.94 231 GLU B N 1
ATOM 5080 C CA . GLU B 1 231 ? -14.342 -12.815 -27.921 1.00 88.95 231 GLU B CA 1
ATOM 5081 C C . GLU B 1 231 ? -14.698 -11.419 -28.430 1.00 91.06 231 GLU B C 1
ATOM 5082 O O . GLU B 1 231 ? -14.227 -11.008 -29.487 1.00 97.89 231 GLU B O 1
ATOM 5088 N N . ILE B 1 232 ? -15.527 -10.698 -27.682 1.00 81.23 232 ILE B N 1
ATOM 5089 C CA . ILE B 1 232 ? -16.020 -9.390 -28.119 1.00 95.26 232 ILE B CA 1
ATOM 5090 C C . ILE B 1 232 ? -14.904 -8.367 -28.394 1.00 97.30 232 ILE B C 1
ATOM 5091 O O . ILE B 1 232 ? -14.924 -7.686 -29.422 1.00 94.85 232 ILE B O 1
ATOM 5096 N N . GLU B 1 233 ? -13.927 -8.285 -27.494 1.00 93.95 233 GLU B N 1
ATOM 5097 C CA . GLU B 1 233 ? -12.810 -7.354 -27.644 1.00 92.86 233 GLU B CA 1
ATOM 5098 C C . GLU B 1 233 ? -12.002 -7.649 -28.904 1.00 88.89 233 GLU B C 1
ATOM 5099 O O . GLU B 1 233 ? -11.880 -6.802 -29.796 1.00 95.90 233 GLU B O 1
ATOM 5105 N N . ALA B 1 234 ? -11.454 -8.858 -28.961 1.00 59.72 234 ALA B N 1
ATOM 5106 C CA . ALA B 1 234 ? -10.638 -9.294 -30.086 1.00 84.28 234 ALA B CA 1
ATOM 5107 C C . ALA B 1 234 ? -11.378 -9.164 -31.415 1.00 91.76 234 ALA B C 1
ATOM 5108 O O . ALA B 1 234 ? -10.810 -8.703 -32.407 1.00 98.44 234 ALA B O 1
ATOM 5110 N N . PHE B 1 235 ? -12.645 -9.562 -31.427 1.00 94.45 235 PHE B N 1
ATOM 5111 C CA . PHE B 1 235 ? -13.454 -9.485 -32.637 1.00 95.18 235 PHE B CA 1
ATOM 5112 C C . PHE B 1 235 ? -13.659 -8.047 -33.085 1.00 95.09 235 PHE B C 1
ATOM 5113 O O . PHE B 1 235 ? -13.547 -7.745 -34.266 1.00 88.19 235 PHE B O 1
ATOM 5121 N N . SER B 1 236 ? -13.985 -7.171 -32.143 1.00 89.70 236 SER B N 1
ATOM 5122 C CA . SER B 1 236 ? -14.225 -5.771 -32.462 1.00 91.65 236 SER B CA 1
ATOM 5123 C C . SER B 1 236 ? -12.969 -5.110 -33.009 1.00 93.58 236 SER B C 1
ATOM 5124 O O . SER B 1 236 ? -13.025 -4.365 -33.988 1.00 97.63 236 SER B O 1
ATOM 5127 N N . LEU B 1 237 ? -11.842 -5.378 -32.356 1.00 102.98 237 LEU B N 1
ATOM 5128 C CA . LEU B 1 237 ? -10.542 -4.897 -32.810 1.00 94.30 237 LEU B CA 1
ATOM 5129 C C . LEU B 1 237 ? -10.285 -5.352 -34.244 1.00 84.05 237 LEU B C 1
ATOM 5130 O O . LEU B 1 237 ? -9.963 -4.546 -35.131 1.00 88.75 237 LEU B O 1
ATOM 5135 N N . SER B 1 238 ? -10.449 -6.655 -34.456 1.00 69.50 238 SER B N 1
ATOM 5136 C CA . SER B 1 238 ? -10.275 -7.263 -35.767 1.00 78.54 238 SER B CA 1
ATOM 5137 C C . SER B 1 238 ? -11.188 -6.625 -36.806 1.00 82.46 238 SER B C 1
ATOM 5138 O O . SER B 1 238 ? -10.823 -6.515 -37.972 1.00 96.25 238 SER B O 1
ATOM 5141 N N . LEU B 1 239 ? -12.372 -6.205 -36.374 1.00 97.59 239 LEU B N 1
ATOM 5142 C CA . LEU B 1 239 ? -13.355 -5.596 -37.263 1.00 108.52 239 LEU B CA 1
ATOM 5143 C C . LEU B 1 239 ? -12.905 -4.201 -37.659 1.00 101.86 239 LEU B C 1
ATOM 5144 O O . LEU B 1 239 ? -12.994 -3.817 -38.826 1.00 106.86 239 LEU B O 1
ATOM 5149 N N . ALA B 1 240 ? -12.430 -3.448 -36.673 1.00 102.88 240 ALA B N 1
ATOM 5150 C CA . ALA B 1 240 ? -11.917 -2.106 -36.904 1.00 113.60 240 ALA B CA 1
ATOM 5151 C C . ALA B 1 240 ? -10.774 -2.134 -37.911 1.00 121.66 240 ALA B C 1
ATOM 5152 O O . ALA B 1 240 ? -10.794 -1.410 -38.912 1.00 123.79 240 ALA B O 1
ATOM 5154 N N . PHE B 1 241 ? -9.781 -2.978 -37.650 1.00 109.76 241 PHE B N 1
ATOM 5155 C CA . PHE B 1 241 ? -8.642 -3.070 -38.556 1.00 105.40 241 PHE B CA 1
ATOM 5156 C C . PHE B 1 241 ? -9.004 -3.711 -39.898 1.00 107.05 241 PHE B C 1
ATOM 5157 O O . PHE B 1 241 ? -8.333 -3.476 -40.900 1.00 116.15 241 PHE B O 1
ATOM 5165 N N . LEU B 1 242 ? -10.066 -4.511 -39.916 1.00 104.81 242 LEU B N 1
ATOM 5166 C CA . LEU B 1 242 ? -10.574 -5.064 -41.168 1.00 100.61 242 LEU B CA 1
ATOM 5167 C C . LEU B 1 242 ? -11.102 -3.934 -42.032 1.00 97.97 242 LEU B C 1
ATOM 5168 O O . LEU B 1 242 ? -10.794 -3.846 -43.222 1.00 100.37 242 LEU B O 1
ATOM 5173 N N . GLY B 1 243 ? -11.898 -3.066 -41.417 1.00 109.75 243 GLY B N 1
ATOM 5174 C CA . GLY B 1 243 ? -12.397 -1.883 -42.087 1.00 122.52 243 GLY B CA 1
ATOM 5175 C C . GLY B 1 243 ? -11.264 -1.005 -42.574 1.00 105.18 243 GLY B C 1
ATOM 5176 O O . GLY B 1 243 ? -11.307 -0.488 -43.692 1.00 94.06 243 GLY B O 1
ATOM 5177 N N . PHE B 1 244 ? -10.242 -0.843 -41.738 1.00 115.56 244 PHE B N 1
ATOM 5178 C CA . PHE B 1 244 ? -9.089 -0.029 -42.108 1.00 117.25 244 PHE B CA 1
ATOM 5179 C C . PHE B 1 244 ? -8.352 -0.577 -43.328 1.00 106.88 244 PHE B C 1
ATOM 5180 O O . PHE B 1 244 ? -8.076 0.157 -44.275 1.00 110.91 244 PHE B O 1
ATOM 5188 N N . PHE B 1 245 ? -8.028 -1.865 -43.297 1.00 78.30 245 PHE B N 1
ATOM 5189 C CA . PHE B 1 245 ? -7.241 -2.466 -44.365 1.00 90.91 245 PHE B CA 1
ATOM 5190 C C . PHE B 1 245 ? -8.020 -2.634 -45.668 1.00 91.25 245 PHE B C 1
ATOM 5191 O O . PHE B 1 245 ? -7.479 -2.396 -46.746 1.00 121.34 245 PHE B O 1
ATOM 5199 N N . ILE B 1 246 ? -9.280 -3.047 -45.572 1.00 121.63 246 ILE B N 1
ATOM 5200 C CA . ILE B 1 246 ? -10.138 -3.125 -46.751 1.00 131.18 246 ILE B CA 1
ATOM 5201 C C . ILE B 1 246 ? -10.308 -1.735 -47.356 1.00 125.83 246 ILE B C 1
ATOM 5202 O O . ILE B 1 246 ? -10.199 -1.559 -48.570 1.00 137.92 246 ILE B O 1
ATOM 5207 N N . GLY B 1 247 ? -10.563 -0.750 -46.499 1.00 118.41 247 GLY B N 1
ATOM 5208 C CA . GLY B 1 247 ? -10.715 0.626 -46.938 1.00 120.97 247 GLY B CA 1
ATOM 5209 C C . GLY B 1 247 ? -9.484 1.167 -47.641 1.00 131.85 247 GLY B C 1
ATOM 5210 O O . GLY B 1 247 ? -9.588 1.783 -48.700 1.00 136.39 247 GLY B O 1
ATOM 5211 N N . GLU B 1 248 ? -8.315 0.931 -47.054 1.00 131.08 248 GLU B N 1
ATOM 5212 C CA . GLU B 1 248 ? -7.058 1.399 -47.625 1.00 115.95 248 GLU B CA 1
ATOM 5213 C C . GLU B 1 248 ? -6.678 0.576 -48.855 1.00 108.23 248 GLU B C 1
ATOM 5214 O O . GLU B 1 248 ? -5.832 0.985 -49.649 1.00 125.63 248 GLU B O 1
ATOM 5220 N N . ARG B 1 249 ? -7.312 -0.584 -49.006 1.00 112.69 249 ARG B N 1
ATOM 5221 C CA . ARG B 1 249 ? -7.021 -1.489 -50.113 1.00 110.34 249 ARG B CA 1
ATOM 5222 C C . ARG B 1 249 ? -7.649 -0.989 -51.408 1.00 113.73 249 ARG B C 1
ATOM 5223 O O . ARG B 1 249 ? -7.115 -1.209 -52.496 1.00 135.03 249 ARG B O 1
ATOM 5231 N N . LEU B 1 250 ? -8.793 -0.324 -51.281 1.00 110.08 250 LEU B N 1
ATOM 5232 C CA . LEU B 1 250 ? -9.472 0.261 -52.430 1.00 122.51 250 LEU B CA 1
ATOM 5233 C C . LEU B 1 250 ? -9.325 1.780 -52.442 1.00 129.82 250 LEU B C 1
ATOM 5234 O O . LEU B 1 250 ? -10.205 2.495 -52.922 1.00 133.48 250 LEU B O 1
ATOM 5239 N N . ASP B 1 251 ? -8.205 2.252 -51.901 1.00 130.52 251 ASP B N 1
ATOM 5240 C CA . ASP B 1 251 ? -7.840 3.668 -51.926 1.00 138.38 251 ASP B CA 1
ATOM 5241 C C . ASP B 1 251 ? -8.859 4.567 -51.227 1.00 132.42 251 ASP B C 1
ATOM 5242 O O . ASP B 1 251 ? -9.235 5.618 -51.746 1.00 129.97 251 ASP B O 1
ATOM 5247 N N . ALA B 1 252 ? -9.300 4.144 -50.047 1.00 122.85 252 ALA B N 1
ATOM 5248 C CA . ALA B 1 252 ? -10.169 4.965 -49.212 1.00 133.44 252 ALA B CA 1
ATOM 5249 C C . ALA B 1 252 ? -9.569 5.084 -47.819 1.00 119.39 252 ALA B C 1
ATOM 5250 O O . ALA B 1 252 ? -8.829 4.204 -47.381 1.00 128.85 252 ALA B O 1
ATOM 5252 N N . SER B 1 253 ? -9.887 6.173 -47.127 1.00 106.94 253 SER B N 1
ATOM 5253 C CA . SER B 1 253 ? -9.393 6.379 -45.771 1.00 117.01 253 SER B CA 1
ATOM 5254 C C . SER B 1 253 ? -9.896 5.293 -44.826 1.00 110.60 253 SER B C 1
ATOM 5255 O O . SER B 1 253 ? -11.054 5.311 -44.408 1.00 124.52 253 SER B O 1
ATOM 5258 N N . GLY B 1 254 ? -9.022 4.347 -44.498 1.00 109.25 254 GLY B N 1
ATOM 5259 C CA . GLY B 1 254 ? -9.364 3.284 -43.573 1.00 95.49 254 GLY B CA 1
ATOM 5260 C C . GLY B 1 254 ? -9.681 3.829 -42.195 1.00 112.57 254 GLY B C 1
ATOM 5261 O O . GLY B 1 254 ? -10.496 3.262 -41.465 1.00 122.42 254 GLY B O 1
ATOM 5262 N N . TYR B 1 255 ? -9.031 4.936 -41.845 1.00 98.97 255 TYR B N 1
ATOM 5263 C CA . TYR B 1 255 ? -9.281 5.617 -40.581 1.00 110.70 255 TYR B CA 1
ATOM 5264 C C . TYR B 1 255 ? -10.743 6.035 -40.488 1.00 119.50 255 TYR B C 1
ATOM 5265 O O . TYR B 1 255 ? -11.423 5.740 -39.503 1.00 123.19 255 TYR B O 1
ATOM 5274 N N . LEU B 1 256 ? -11.214 6.729 -41.520 1.00 122.64 256 LEU B N 1
ATOM 5275 C CA . LEU B 1 256 ? -12.600 7.176 -41.585 1.00 107.01 256 LEU B CA 1
ATOM 5276 C C . LEU B 1 256 ? -13.562 5.995 -41.504 1.00 100.65 256 LEU B C 1
ATOM 5277 O O . LEU B 1 256 ? -14.540 6.039 -40.761 1.00 108.07 256 LEU B O 1
ATOM 5282 N N . VAL B 1 257 ? -13.267 4.942 -42.260 1.00 83.62 257 VAL B N 1
ATOM 5283 C CA . VAL B 1 257 ? -14.059 3.715 -42.235 1.00 100.41 257 VAL B CA 1
ATOM 5284 C C . VAL B 1 257 ? -14.204 3.173 -40.817 1.00 106.34 257 VAL B C 1
ATOM 5285 O O . VAL B 1 257 ? -15.318 2.957 -40.332 1.00 112.96 257 VAL B O 1
ATOM 5289 N N . ALA B 1 258 ? -13.068 2.962 -40.159 1.00 112.48 258 ALA B N 1
ATOM 5290 C CA . ALA B 1 258 ? -13.044 2.461 -38.790 1.00 118.84 258 ALA B CA 1
ATOM 5291 C C . ALA B 1 258 ? -13.839 3.361 -37.843 1.00 104.51 258 ALA B C 1
ATOM 5292 O O . ALA B 1 258 ? -14.580 2.872 -36.987 1.00 117.63 258 ALA B O 1
ATOM 5294 N N . THR B 1 259 ? -13.686 4.673 -38.008 1.00 87.76 259 THR B N 1
ATOM 5295 C CA . THR B 1 259 ? -14.442 5.641 -37.221 1.00 112.26 259 THR B CA 1
ATOM 5296 C C . THR B 1 259 ? -15.946 5.422 -37.388 1.00 111.17 259 THR B C 1
ATOM 5297 O O . THR B 1 259 ? -16.683 5.323 -36.404 1.00 88.91 259 THR B O 1
ATOM 5301 N N . VAL B 1 260 ? -16.387 5.341 -38.642 1.00 120.27 260 VAL B N 1
ATOM 5302 C CA . VAL B 1 260 ? -17.788 5.091 -38.973 1.00 106.88 260 VAL B CA 1
ATOM 5303 C C . VAL B 1 260 ? -18.299 3.807 -38.325 1.00 108.32 260 VAL B C 1
ATOM 5304 O O . VAL B 1 260 ? -19.399 3.780 -37.771 1.00 120.36 260 VAL B O 1
ATOM 5308 N N . THR B 1 261 ? -17.494 2.750 -38.399 1.00 96.37 261 THR B N 1
ATOM 5309 C CA . THR B 1 261 ? -17.827 1.480 -37.767 1.00 102.27 261 THR B CA 1
ATOM 5310 C C . THR B 1 261 ? -18.043 1.687 -36.272 1.00 96.76 261 THR B C 1
ATOM 5311 O O . THR B 1 261 ? -18.990 1.154 -35.682 1.00 98.36 261 THR B O 1
ATOM 5315 N N . GLY B 1 262 ? -17.156 2.474 -35.670 1.00 101.70 262 GLY B N 1
ATOM 5316 C CA . GLY B 1 262 ? -17.274 2.833 -34.270 1.00 106.81 262 GLY B CA 1
ATOM 5317 C C . GLY B 1 262 ? -18.578 3.551 -33.979 1.00 101.78 262 GLY B C 1
ATOM 5318 O O . GLY B 1 262 ? -19.184 3.346 -32.928 1.00 105.87 262 GLY B O 1
ATOM 5319 N N . ILE B 1 263 ? -19.010 4.397 -34.912 1.00 107.36 263 ILE B N 1
ATOM 5320 C CA . ILE B 1 263 ? -20.282 5.100 -34.778 1.00 99.17 263 ILE B CA 1
ATOM 5321 C C . ILE B 1 263 ? -21.447 4.113 -34.816 1.00 108.99 263 ILE B C 1
ATOM 5322 O O . ILE B 1 263 ? -22.378 4.205 -34.014 1.00 91.82 263 ILE B O 1
ATOM 5327 N N . VAL B 1 264 ? -21.387 3.173 -35.756 1.00 98.04 264 VAL B N 1
ATOM 5328 C CA . VAL B 1 264 ? -22.408 2.141 -35.888 1.00 82.64 264 VAL B CA 1
ATOM 5329 C C . VAL B 1 264 ? -22.555 1.339 -34.602 1.00 94.42 264 VAL B C 1
ATOM 5330 O O . VAL B 1 264 ? -23.655 1.213 -34.064 1.00 110.00 264 VAL B O 1
ATOM 5334 N N . LEU B 1 265 ? -21.441 0.802 -34.110 1.00 106.94 265 LEU B N 1
ATOM 5335 C CA . LEU B 1 265 ? -21.460 0.021 -32.877 1.00 100.76 265 LEU B CA 1
ATOM 5336 C C . LEU B 1 265 ? -21.879 0.869 -31.678 1.00 104.28 265 LEU B C 1
ATOM 5337 O O . LEU B 1 265 ? -22.513 0.370 -30.749 1.00 118.55 265 LEU B O 1
ATOM 5342 N N . GLY B 1 266 ? -21.532 2.152 -31.707 1.00 100.07 266 GLY B N 1
ATOM 5343 C CA . GLY B 1 266 ? -21.949 3.068 -30.661 1.00 112.97 266 GLY B CA 1
ATOM 5344 C C . GLY B 1 266 ? -23.449 3.288 -30.701 1.00 123.72 266 GLY B C 1
ATOM 5345 O O . GLY B 1 266 ? -24.068 3.591 -29.683 1.00 130.27 266 GLY B O 1
ATOM 5346 N N . ASN B 1 267 ? -24.031 3.129 -31.886 1.00 128.04 267 ASN B N 1
ATOM 5347 C CA . ASN B 1 267 ? -25.467 3.289 -32.066 1.00 100.65 267 ASN B CA 1
ATOM 5348 C C . ASN B 1 267 ? -26.128 1.965 -32.444 1.00 94.24 267 ASN B C 1
ATOM 5349 O O . ASN B 1 267 ? -26.946 1.909 -33.361 1.00 101.25 267 ASN B O 1
ATOM 5354 N N . TYR B 1 268 ? -25.764 0.905 -31.728 1.00 108.85 268 TYR B N 1
ATOM 5355 C CA . TYR B 1 268 ? -26.267 -0.436 -32.007 1.00 128.18 268 TYR B CA 1
ATOM 5356 C C . TYR B 1 268 ? -27.738 -0.591 -31.631 1.00 124.98 268 TYR B C 1
ATOM 5357 O O . TYR B 1 268 ? -28.448 -1.420 -32.201 1.00 130.26 268 TYR B O 1
ATOM 5366 N N . LYS B 1 269 ? -28.185 0.206 -30.665 1.00 124.71 269 LYS B N 1
ATOM 5367 C CA . LYS B 1 269 ? -29.564 0.147 -30.191 1.00 127.52 269 LYS B CA 1
ATOM 5368 C C . LYS B 1 269 ? -30.556 0.732 -31.193 1.00 132.98 269 LYS B C 1
ATOM 5369 O O . LYS B 1 269 ? -31.760 0.503 -31.087 1.00 152.19 269 LYS B O 1
ATOM 5375 N N . LEU B 1 270 ? -30.044 1.482 -32.164 1.00 111.86 270 LEU B N 1
ATOM 5376 C CA . LEU B 1 270 ? -30.892 2.253 -33.070 1.00 118.15 270 LEU B CA 1
ATOM 5377 C C . LEU B 1 270 ? -31.202 1.534 -34.383 1.00 123.71 270 LEU B C 1
ATOM 5378 O O . LEU B 1 270 ? -32.348 1.515 -34.831 1.00 132.98 270 LEU B O 1
ATOM 5383 N N . LEU B 1 271 ? -30.177 0.944 -34.988 1.00 138.62 271 LEU B N 1
ATOM 5384 C CA . LEU B 1 271 ? -30.273 0.410 -36.347 1.00 154.16 271 LEU B CA 1
ATOM 5385 C C . LEU B 1 271 ? -31.304 -0.707 -36.558 1.00 164.35 271 LEU B C 1
ATOM 5386 O O . LEU B 1 271 ? -32.207 -0.571 -37.384 1.00 177.31 271 LEU B O 1
ATOM 5391 N N . LYS B 1 272 ? -31.170 -1.802 -35.816 1.00 166.07 272 LYS B N 1
ATOM 5392 C CA . LYS B 1 272 ? -32.024 -2.974 -36.014 1.00 175.14 272 LYS B CA 1
ATOM 5393 C C . LYS B 1 272 ? -33.015 -3.164 -34.859 1.00 184.23 272 LYS B C 1
ATOM 5394 O O . LYS B 1 272 ? -32.745 -2.716 -33.744 1.00 178.78 272 LYS B O 1
ATOM 5400 N N . PRO B 1 273 ? -34.167 -3.820 -35.131 1.00 191.83 273 PRO B N 1
ATOM 5401 C CA . PRO B 1 273 ? -35.292 -3.964 -34.195 1.00 197.17 273 PRO B CA 1
ATOM 5402 C C . PRO B 1 273 ? -34.920 -4.227 -32.737 1.00 183.08 273 PRO B C 1
ATOM 5403 O O . PRO B 1 273 ? -33.988 -4.979 -32.450 1.00 169.31 273 PRO B O 1
ATOM 5407 N N . ARG B 1 274 ? -35.665 -3.597 -31.833 1.00 168.24 274 ARG B N 1
ATOM 5408 C CA . ARG B 1 274 ? -35.448 -3.751 -30.401 1.00 164.94 274 ARG B CA 1
ATOM 5409 C C . ARG B 1 274 ? -35.674 -5.196 -29.972 1.00 153.01 274 ARG B C 1
ATOM 5410 O O . ARG B 1 274 ? -36.712 -5.787 -30.270 1.00 146.76 274 ARG B O 1
ATOM 5418 N N . GLU B 1 275 ? -34.694 -5.760 -29.277 1.00 146.76 275 GLU B N 1
ATOM 5419 C CA . GLU B 1 275 ? -34.823 -7.098 -28.720 1.00 139.62 275 GLU B CA 1
ATOM 5420 C C . GLU B 1 275 ? -35.454 -6.981 -27.340 1.00 127.05 275 GLU B C 1
ATOM 5421 O O . GLU B 1 275 ? -35.729 -5.875 -26.876 1.00 105.57 275 GLU B O 1
ATOM 5427 N N . ASN B 1 276 ? -35.690 -8.115 -26.686 1.00 120.62 276 ASN B N 1
ATOM 5428 C CA . ASN B 1 276 ? -36.120 -8.094 -25.294 1.00 104.89 276 ASN B CA 1
ATOM 5429 C C . ASN B 1 276 ? -35.035 -7.453 -24.430 1.00 116.59 276 ASN B C 1
ATOM 5430 O O . ASN B 1 276 ? -33.855 -7.508 -24.777 1.00 124.72 276 ASN B O 1
ATOM 5435 N N . ILE B 1 277 ? -35.437 -6.844 -23.316 1.00 112.42 277 ILE B N 1
ATOM 5436 C CA . ILE B 1 277 ? -34.518 -6.088 -22.461 1.00 112.14 277 ILE B CA 1
ATOM 5437 C C . ILE B 1 277 ? -33.310 -6.912 -21.997 1.00 116.41 277 ILE B C 1
ATOM 5438 O O . ILE B 1 277 ? -32.241 -6.366 -21.720 1.00 126.33 277 ILE B O 1
ATOM 5443 N N . ARG B 1 278 ? -33.486 -8.229 -21.940 1.00 105.08 278 ARG B N 1
ATOM 5444 C CA . ARG B 1 278 ? -32.427 -9.145 -21.540 1.00 120.15 278 ARG B CA 1
ATOM 5445 C C . ARG B 1 278 ? -31.280 -9.122 -22.556 1.00 129.96 278 ARG B C 1
ATOM 5446 O O . ARG B 1 278 ? -30.115 -8.907 -22.197 1.00 130.71 278 ARG B O 1
ATOM 5454 N N . ILE B 1 279 ? -31.621 -9.331 -23.825 1.00 122.27 279 ILE B N 1
ATOM 5455 C CA . ILE B 1 279 ? -30.650 -9.266 -24.912 1.00 113.74 279 ILE B CA 1
ATOM 5456 C C . ILE B 1 279 ? -29.984 -7.892 -24.981 1.00 107.24 279 ILE B C 1
ATOM 5457 O O . ILE B 1 279 ? -28.769 -7.791 -25.144 1.00 106.82 279 ILE B O 1
ATOM 5462 N N . LEU B 1 280 ? -30.788 -6.840 -24.850 1.00 110.24 280 LEU B N 1
ATOM 5463 C CA . LEU B 1 280 ? -30.273 -5.475 -24.873 1.00 120.36 280 LEU B CA 1
ATOM 5464 C C . LEU B 1 280 ? -29.240 -5.247 -23.775 1.00 114.59 280 LEU B C 1
ATOM 5465 O O . LEU B 1 280 ? -28.203 -4.627 -24.010 1.00 113.97 280 LEU B O 1
ATOM 5470 N N . LYS B 1 281 ? -29.524 -5.75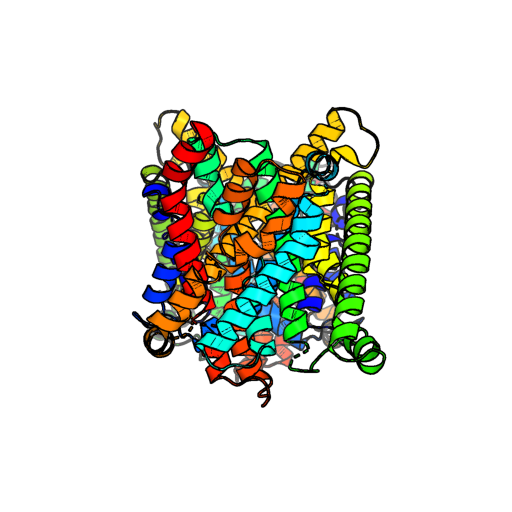7 -22.579 1.00 106.21 281 LYS B N 1
ATOM 5471 C CA . LYS B 1 281 ? -28.570 -5.683 -21.480 1.00 117.75 281 LYS B CA 1
ATOM 5472 C C . LYS B 1 281 ? -27.302 -6.472 -21.795 1.00 106.17 281 LYS B C 1
ATOM 5473 O O . LYS B 1 281 ? -26.197 -6.027 -21.490 1.00 112.40 281 LYS B O 1
ATOM 5479 N N . ARG B 1 282 ? -27.469 -7.640 -22.411 1.00 92.44 282 ARG B N 1
ATOM 5480 C CA . ARG B 1 282 ? -26.334 -8.478 -22.791 1.00 95.53 282 ARG B CA 1
ATOM 5481 C C . ARG B 1 282 ? -25.385 -7.740 -23.739 1.00 102.53 282 ARG B C 1
ATOM 5482 O O . ARG B 1 282 ? -24.186 -7.595 -23.462 1.00 104.60 282 ARG B O 1
ATOM 5490 N N . LEU B 1 283 ? -25.940 -7.278 -24.856 1.00 89.77 283 LEU B N 1
ATOM 5491 C CA . LEU B 1 283 ? -25.202 -6.494 -25.838 1.00 85.10 283 LEU B CA 1
ATOM 5492 C C . LEU B 1 283 ? -24.578 -5.259 -25.201 1.00 92.02 283 LEU B C 1
ATOM 5493 O O . LEU B 1 283 ? -23.463 -4.875 -25.543 1.00 112.58 283 LEU B O 1
ATOM 5498 N N . GLN B 1 284 ? -25.307 -4.645 -24.273 1.00 100.72 284 GLN B N 1
ATOM 5499 C CA . GLN B 1 284 ? -24.805 -3.490 -23.538 1.00 113.18 284 GLN B CA 1
ATOM 5500 C C . GLN B 1 284 ? -23.520 -3.839 -22.794 1.00 113.95 284 GLN B C 1
ATOM 5501 O O . GLN B 1 284 ? -22.520 -3.132 -22.909 1.00 108.40 284 GLN B O 1
ATOM 5507 N N . ARG B 1 285 ? -23.553 -4.938 -22.044 1.00 102.65 285 ARG B N 1
ATOM 5508 C CA . ARG B 1 285 ? -22.381 -5.410 -21.313 1.00 110.23 285 ARG B CA 1
ATOM 5509 C C . ARG B 1 285 ? -21.212 -5.677 -22.257 1.00 100.98 285 ARG B C 1
ATOM 5510 O O . ARG B 1 285 ? -20.081 -5.249 -22.000 1.00 95.19 285 ARG B O 1
ATOM 5518 N N . ALA B 1 286 ? -21.497 -6.385 -23.347 1.00 91.93 286 ALA B N 1
ATOM 5519 C CA . ALA B 1 286 ? -20.482 -6.693 -24.353 1.00 83.61 286 ALA B CA 1
ATOM 5520 C C . ALA B 1 286 ? -19.790 -5.428 -24.864 1.00 103.11 286 ALA B C 1
ATOM 5521 O O . ALA B 1 286 ? -18.558 -5.301 -24.802 1.00 110.77 286 ALA B O 1
ATOM 5523 N N . ILE B 1 287 ? -20.597 -4.498 -25.366 1.00 88.10 287 ILE B N 1
ATOM 5524 C CA . ILE B 1 287 ? -20.108 -3.211 -25.842 1.00 92.88 287 ILE B CA 1
ATOM 5525 C C . ILE B 1 287 ? -19.307 -2.485 -24.760 1.00 100.20 287 ILE B C 1
ATOM 5526 O O . ILE B 1 287 ? -18.312 -1.838 -25.057 1.00 103.50 287 ILE B O 1
ATOM 5531 N N . GLU B 1 288 ? -19.731 -2.607 -23.504 1.00 111.09 288 GLU B N 1
ATOM 5532 C CA . GLU B 1 288 ? -19.005 -1.983 -22.398 1.00 112.22 288 GLU B CA 1
ATOM 5533 C C . GLU B 1 288 ? -17.598 -2.562 -22.232 1.00 104.93 288 GLU B C 1
ATOM 5534 O O . GLU B 1 288 ? -16.631 -1.816 -22.063 1.00 118.90 288 GLU B O 1
ATOM 5540 N N . LYS B 1 289 ? -17.490 -3.889 -22.279 1.00 90.14 289 LYS B N 1
ATOM 5541 C CA . LYS B 1 289 ? -16.187 -4.555 -22.205 1.00 114.65 289 LYS B CA 1
ATOM 5542 C C . LYS B 1 289 ? -15.279 -4.116 -23.354 1.00 112.63 289 LYS B C 1
ATOM 5543 O O . LYS B 1 289 ? -14.138 -3.668 -23.145 1.00 89.57 289 LYS B O 1
ATOM 5549 N N . GLU B 1 290 ? -15.804 -4.264 -24.568 1.00 112.65 290 GLU B N 1
ATOM 5550 C CA . GLU B 1 290 ? -15.112 -3.864 -25.789 1.00 86.48 290 GLU B CA 1
ATOM 5551 C C . GLU B 1 290 ? -14.579 -2.437 -25.693 1.00 97.63 290 GLU B C 1
ATOM 5552 O O . GLU B 1 290 ? -13.383 -2.185 -25.882 1.00 110.64 290 GLU B O 1
ATOM 5558 N N . VAL B 1 291 ? -15.488 -1.514 -25.394 1.00 101.39 291 VAL B N 1
ATOM 5559 C CA . VAL B 1 291 ? -15.164 -0.110 -25.187 1.00 107.57 291 VAL B CA 1
ATOM 5560 C C . VAL B 1 291 ? -14.049 0.052 -24.167 1.00 108.21 291 VAL B C 1
ATOM 5561 O O . VAL B 1 291 ? -13.113 0.802 -24.397 1.00 100.85 291 VAL B O 1
ATOM 5565 N N . HIS B 1 292 ? -14.144 -0.659 -23.047 1.00 98.55 292 HIS B N 1
ATOM 5566 C CA . HIS B 1 292 ? -13.112 -0.579 -22.017 1.00 90.63 292 HIS B CA 1
ATOM 5567 C C . HIS B 1 292 ? -11.733 -0.906 -22.587 1.00 96.91 292 HIS B C 1
ATOM 5568 O O . HIS B 1 292 ? -10.814 -0.079 -22.526 1.00 108.34 292 HIS B O 1
ATOM 5575 N N . PHE B 1 293 ? -11.599 -2.103 -23.154 1.00 95.66 293 PHE B N 1
ATOM 5576 C CA . PHE B 1 293 ? -10.317 -2.534 -23.712 1.00 86.45 293 PHE B CA 1
ATOM 5577 C C . PHE B 1 293 ? -9.776 -1.569 -24.772 1.00 105.66 293 PHE B C 1
ATOM 5578 O O . PHE B 1 293 ? -8.648 -1.061 -24.661 1.00 92.54 293 PHE B O 1
ATOM 5586 N N . ASN B 1 294 ? -10.589 -1.313 -25.792 1.00 99.66 294 ASN B N 1
ATOM 5587 C CA . ASN B 1 294 ? -10.165 -0.471 -26.905 1.00 90.17 294 ASN B CA 1
ATOM 5588 C C . ASN B 1 294 ? -9.831 0.967 -26.498 1.00 83.51 294 ASN B C 1
ATOM 5589 O O . ASN B 1 294 ? -8.891 1.557 -27.023 1.00 97.68 294 ASN B O 1
ATOM 5594 N N . ASP B 1 295 ? -10.600 1.524 -25.566 1.00 93.96 295 ASP B N 1
ATOM 5595 C CA . ASP B 1 295 ? -10.336 2.866 -25.051 1.00 96.91 295 ASP B CA 1
ATOM 5596 C C . ASP B 1 295 ? -9.059 2.895 -24.221 1.00 95.34 295 ASP B C 1
ATOM 5597 O O . ASP B 1 295 ? -8.357 3.905 -24.195 1.00 103.01 295 ASP B O 1
ATOM 5602 N N . THR B 1 296 ? -8.764 1.794 -23.533 1.00 82.24 296 THR B N 1
ATOM 5603 C CA . THR B 1 296 ? -7.495 1.688 -22.822 1.00 102.37 296 THR B CA 1
ATOM 5604 C C . THR B 1 296 ? -6.352 1.749 -23.837 1.00 99.19 296 THR B C 1
ATOM 5605 O O . THR B 1 296 ? -5.368 2.488 -23.655 1.00 75.80 296 THR B O 1
ATOM 5609 N N . LEU B 1 297 ? -6.499 0.982 -24.917 1.00 92.41 297 LEU B N 1
ATOM 5610 C CA . LEU B 1 297 ? -5.523 1.011 -26.006 1.00 77.61 297 LEU B CA 1
ATOM 5611 C C . LEU B 1 297 ? -5.358 2.414 -26.596 1.00 95.05 297 LEU B C 1
ATOM 5612 O O . LEU B 1 297 ? -4.242 2.844 -26.884 1.00 105.77 297 LEU B O 1
ATOM 5617 N N . ALA B 1 298 ? -6.471 3.122 -26.767 1.00 86.72 298 ALA B N 1
ATOM 5618 C CA . ALA B 1 298 ? -6.450 4.472 -27.322 1.00 84.90 298 ALA B CA 1
ATOM 5619 C C . ALA B 1 298 ? -5.777 5.454 -26.369 1.00 92.20 298 ALA B C 1
ATOM 5620 O O . ALA B 1 298 ? -5.152 6.425 -26.798 1.00 96.67 298 ALA B O 1
ATOM 5622 N N . ALA B 1 299 ? -5.919 5.198 -25.073 1.00 79.58 299 ALA B N 1
ATOM 5623 C CA . ALA B 1 299 ? -5.270 6.011 -24.055 1.00 82.70 299 ALA B CA 1
ATOM 5624 C C . ALA B 1 299 ? -3.759 5.849 -24.151 1.00 97.50 299 ALA B C 1
ATOM 5625 O O . ALA B 1 299 ? -3.017 6.839 -24.234 1.00 108.41 299 ALA B O 1
ATOM 5627 N N . LEU B 1 300 ? -3.311 4.594 -24.142 1.00 97.20 300 LEU B N 1
ATOM 5628 C CA . LEU B 1 300 ? -1.888 4.294 -24.293 1.00 88.68 300 LEU B CA 1
ATOM 5629 C C . LEU B 1 300 ? -1.336 4.918 -25.574 1.00 89.22 300 LEU B C 1
ATOM 5630 O O . LEU B 1 300 ? -0.267 5.538 -25.573 1.00 96.50 300 LEU B O 1
ATOM 5635 N N . ALA B 1 301 ? -2.090 4.759 -26.658 1.00 75.17 301 ALA B N 1
ATOM 5636 C CA . ALA B 1 301 ? -1.719 5.301 -27.959 1.00 98.96 301 ALA B CA 1
ATOM 5637 C C . ALA B 1 301 ? -1.552 6.816 -27.913 1.00 86.26 301 ALA B C 1
ATOM 5638 O O . ALA B 1 301 ? -0.596 7.357 -28.465 1.00 96.51 301 ALA B O 1
ATOM 5640 N N . THR B 1 302 ? -2.490 7.492 -27.258 1.00 102.56 302 THR B N 1
ATOM 5641 C CA . THR B 1 302 ? -2.431 8.940 -27.090 1.00 110.90 302 THR B CA 1
ATOM 5642 C C . THR B 1 302 ? -1.160 9.347 -26.347 1.00 101.41 302 THR B C 1
ATOM 5643 O O . THR B 1 302 ? -0.404 10.220 -26.808 1.00 106.60 302 THR B O 1
ATOM 5647 N N . ILE B 1 303 ? -0.944 8.710 -25.196 1.00 99.82 303 ILE B N 1
ATOM 5648 C CA . ILE B 1 303 ? 0.262 8.914 -24.399 1.00 105.19 303 ILE B CA 1
ATOM 5649 C C . ILE B 1 303 ? 1.510 8.841 -25.273 1.00 105.27 303 ILE B C 1
ATOM 5650 O O . ILE B 1 303 ? 2.306 9.786 -25.329 1.00 97.62 303 ILE B O 1
ATOM 5655 N N . PHE B 1 304 ? 1.661 7.714 -25.963 1.00 109.29 304 PHE B N 1
ATOM 5656 C CA . PHE B 1 304 ? 2.806 7.491 -26.836 1.00 85.02 304 PHE B CA 1
ATOM 5657 C C . PHE B 1 304 ? 2.940 8.553 -27.925 1.00 91.48 304 PHE B C 1
ATOM 5658 O O . PHE B 1 304 ? 4.036 9.031 -28.183 1.00 114.10 304 PHE B O 1
ATOM 5666 N N . ILE B 1 305 ? 1.828 8.922 -28.556 1.00 97.97 305 ILE B N 1
ATOM 5667 C CA . ILE B 1 305 ? 1.844 9.954 -29.591 1.00 105.51 305 ILE B CA 1
ATOM 5668 C C . ILE B 1 305 ? 2.418 11.268 -29.065 1.00 100.25 305 ILE B C 1
ATOM 5669 O O . ILE B 1 305 ? 3.414 11.777 -29.593 1.00 113.07 305 ILE B O 1
ATOM 5674 N N . PHE B 1 306 ? 1.800 11.805 -28.016 1.00 95.44 306 PHE B N 1
ATOM 5675 C CA . PHE B 1 306 ? 2.238 13.086 -27.466 1.00 113.10 306 PHE B CA 1
ATOM 5676 C C . PHE B 1 306 ? 3.675 13.063 -26.931 1.00 117.73 306 PHE B C 1
ATOM 5677 O O . PHE B 1 306 ? 4.457 13.981 -27.200 1.00 119.68 306 PHE B O 1
ATOM 5685 N N . VAL B 1 307 ? 4.023 12.019 -26.182 1.00 104.16 307 VAL B N 1
ATOM 5686 C CA . VAL B 1 307 ? 5.378 11.903 -25.644 1.00 114.83 307 VAL B CA 1
ATOM 5687 C C . VAL B 1 307 ? 6.427 11.796 -26.754 1.00 110.24 307 VAL B C 1
ATOM 5688 O O . VAL B 1 307 ? 7.428 12.515 -26.740 1.00 106.42 307 VAL B O 1
ATOM 5692 N N . LEU B 1 308 ? 6.187 10.901 -27.711 1.00 101.10 308 LEU B N 1
ATOM 5693 C CA . LEU B 1 308 ? 7.060 10.752 -28.873 1.00 101.86 308 LEU B CA 1
ATOM 5694 C C . LEU B 1 308 ? 7.260 12.081 -29.583 1.00 111.03 308 LEU B C 1
ATOM 5695 O O . LEU B 1 308 ? 8.387 12.447 -29.917 1.00 126.38 308 LEU B O 1
ATOM 5700 N N . LEU B 1 309 ? 6.161 12.797 -29.813 1.00 105.69 309 LEU B N 1
ATOM 5701 C CA . LEU B 1 309 ? 6.232 14.113 -30.437 1.00 113.84 309 LEU B CA 1
ATOM 5702 C C . LEU B 1 309 ? 7.130 15.039 -29.628 1.00 113.63 309 LEU B C 1
ATOM 5703 O O . LEU B 1 309 ? 7.956 15.761 -30.188 1.00 114.20 309 LEU B O 1
ATOM 5708 N N . GLY B 1 310 ? 6.972 15.003 -28.307 1.00 116.89 310 GLY B N 1
ATOM 5709 C CA . GLY B 1 310 ? 7.780 15.826 -27.426 1.00 124.79 310 GLY B CA 1
ATOM 5710 C C . GLY B 1 310 ? 9.258 15.485 -27.468 1.00 121.06 310 GLY B C 1
ATOM 5711 O O . GLY B 1 310 ? 10.109 16.350 -27.265 1.00 117.16 310 GLY B O 1
ATOM 5712 N N . ALA B 1 311 ? 9.567 14.219 -27.734 1.00 118.94 311 ALA B N 1
ATOM 5713 C CA . ALA B 1 311 ? 10.950 13.758 -27.741 1.00 115.28 311 ALA B CA 1
ATOM 5714 C C . ALA B 1 311 ? 11.567 13.806 -29.134 1.00 121.13 311 ALA B C 1
ATOM 5715 O O . ALA B 1 311 ? 12.759 13.549 -29.303 1.00 147.03 311 ALA B O 1
ATOM 5717 N N . GLU B 1 312 ? 10.752 14.141 -30.128 1.00 105.61 312 GLU B N 1
ATOM 5718 C CA . GLU B 1 312 ? 11.186 14.076 -31.517 1.00 111.18 312 GLU B CA 1
ATOM 5719 C C . GLU B 1 312 ? 11.563 15.439 -32.099 1.00 129.03 312 GLU B C 1
ATOM 5720 O O . GLU B 1 312 ? 12.388 15.520 -33.008 1.00 140.03 312 GLU B O 1
ATOM 5734 N N . ASN B 1 314 ? 13.028 19.211 -32.891 1.00 138.01 314 ASN B N 1
ATOM 5735 C CA . ASN B 1 314 ? 14.379 19.765 -32.882 1.00 129.13 314 ASN B CA 1
ATOM 5736 C C . ASN B 1 314 ? 14.396 21.203 -32.370 1.00 132.81 314 ASN B C 1
ATOM 5737 O O . ASN B 1 314 ? 13.839 22.103 -33.000 1.00 124.50 314 ASN B O 1
ATOM 5742 N N . LEU B 1 315 ? 15.057 21.405 -31.234 1.00 136.95 315 LEU B N 1
ATOM 5743 C CA . LEU B 1 315 ? 15.048 22.679 -30.519 1.00 137.98 315 LEU B CA 1
ATOM 5744 C C . LEU B 1 315 ? 15.523 23.874 -31.349 1.00 141.50 315 LEU B C 1
ATOM 5745 O O . LEU B 1 315 ? 14.857 24.909 -31.391 1.00 132.52 315 LEU B O 1
ATOM 5750 N N . GLU B 1 316 ? 16.673 23.729 -32.002 1.00 146.34 316 GLU B N 1
ATOM 5751 C CA . GLU B 1 316 ? 17.239 24.811 -32.803 1.00 142.53 316 GLU B CA 1
ATOM 5752 C C . GLU B 1 316 ? 16.291 25.292 -33.902 1.00 137.48 316 GLU B C 1
ATOM 5753 O O . GLU B 1 316 ? 16.155 26.494 -34.131 1.00 141.15 316 GLU B O 1
ATOM 5759 N N . VAL B 1 317 ? 15.637 24.348 -34.572 1.00 132.94 317 VAL B N 1
ATOM 5760 C CA . VAL B 1 317 ? 14.696 24.676 -35.637 1.00 133.54 317 VAL B CA 1
ATOM 5761 C C . VAL B 1 317 ? 13.483 25.435 -35.103 1.00 132.19 317 VAL B C 1
ATOM 5762 O O . VAL B 1 317 ? 13.069 26.440 -35.682 1.00 138.66 317 VAL B O 1
ATOM 5766 N N . ILE B 1 318 ? 12.919 24.958 -33.996 1.00 135.04 318 ILE B N 1
ATOM 5767 C CA . ILE B 1 318 ? 11.744 25.606 -33.417 1.00 151.44 318 ILE B CA 1
ATOM 5768 C C . ILE B 1 318 ? 12.071 26.979 -32.831 1.00 149.80 318 ILE B C 1
ATOM 5769 O O . ILE B 1 318 ? 11.214 27.857 -32.801 1.00 153.22 318 ILE B O 1
ATOM 5774 N N . TRP B 1 319 ? 13.305 27.168 -32.370 1.00 150.13 319 TRP B N 1
ATOM 5775 C CA . TRP B 1 319 ? 13.694 28.452 -31.795 1.00 150.82 319 TRP B CA 1
ATOM 5776 C C . TRP B 1 319 ? 14.046 29.457 -32.884 1.00 162.02 319 TRP B C 1
ATOM 5777 O O . TRP B 1 319 ? 13.797 30.654 -32.738 1.00 173.48 319 TRP B O 1
ATOM 5788 N N . SER B 1 320 ? 14.631 28.966 -33.972 1.00 158.91 320 SER B N 1
ATOM 5789 C CA . SER B 1 320 ? 14.976 29.819 -35.104 1.00 152.15 320 SER B CA 1
ATOM 5790 C C . SER B 1 320 ? 13.716 30.308 -35.808 1.00 155.92 320 SER B C 1
ATOM 5791 O O . SER B 1 320 ? 13.764 31.238 -36.613 1.00 162.98 320 SER B O 1
ATOM 5794 N N . ASN B 1 321 ? 12.591 29.671 -35.500 1.00 143.01 321 ASN B N 1
ATOM 5795 C CA . ASN B 1 321 ? 11.311 30.042 -36.083 1.00 140.75 321 ASN B CA 1
ATOM 5796 C C . ASN B 1 321 ? 10.213 30.154 -35.030 1.00 137.79 321 ASN B C 1
ATOM 5797 O O . ASN B 1 321 ? 9.036 29.967 -35.339 1.00 143.00 321 ASN B O 1
ATOM 5802 N N . LEU B 1 322 ? 10.600 30.458 -33.792 1.00 130.79 322 LEU B N 1
ATOM 5803 C CA . LEU B 1 322 ? 9.644 30.567 -32.691 1.00 132.40 322 LEU B CA 1
ATOM 5804 C C . LEU B 1 322 ? 8.570 31.606 -32.981 1.00 128.83 322 LEU B C 1
ATOM 5805 O O . LEU B 1 322 ? 7.393 31.273 -33.047 1.00 139.73 322 LEU B O 1
ATOM 5810 N N . GLY B 1 323 ? 8.983 32.858 -33.156 1.00 131.52 323 GLY B N 1
ATOM 5811 C CA . GLY B 1 323 ? 8.053 33.945 -33.409 1.00 126.38 323 GLY B CA 1
ATOM 5812 C C . GLY B 1 323 ? 7.211 33.745 -34.655 1.00 133.63 323 GLY B C 1
ATOM 5813 O O . GLY B 1 323 ? 6.000 33.977 -34.638 1.00 149.18 323 GLY B O 1
ATOM 5814 N N . LYS B 1 324 ? 7.859 33.316 -35.734 1.00 132.46 324 LYS B N 1
ATOM 5815 C CA . LYS B 1 324 ? 7.184 33.050 -37.000 1.00 145.51 324 LYS B CA 1
ATOM 5816 C C . LYS B 1 324 ? 6.025 32.069 -36.831 1.00 139.84 324 LYS B C 1
ATOM 5817 O O . LYS B 1 324 ? 4.860 32.430 -37.022 1.00 138.52 324 LYS B O 1
ATOM 5823 N N . GLY B 1 325 ? 6.350 30.835 -36.456 1.00 140.79 325 GLY B N 1
ATOM 5824 C CA . GLY B 1 325 ? 5.348 29.805 -36.248 1.00 137.38 325 GLY B CA 1
ATOM 5825 C C . GLY B 1 325 ? 4.359 30.133 -35.143 1.00 140.87 325 GLY B C 1
ATOM 5826 O O . GLY B 1 325 ? 3.244 29.614 -35.130 1.00 142.55 325 GLY B O 1
ATOM 5827 N N . LEU B 1 326 ? 4.769 30.990 -34.213 1.00 141.21 326 LEU B N 1
ATOM 5828 C CA . LEU B 1 326 ? 3.888 31.434 -33.140 1.00 133.74 326 LEU B CA 1
ATOM 5829 C C . LEU B 1 326 ? 2.792 32.321 -33.708 1.00 131.17 326 LEU B C 1
ATOM 5830 O O . LEU B 1 326 ? 1.619 32.173 -33.369 1.00 132.28 326 LEU B O 1
ATOM 5835 N N . LEU B 1 327 ? 3.185 33.245 -34.578 1.00 130.71 327 LEU B N 1
ATOM 5836 C CA . LEU B 1 327 ? 2.224 34.132 -35.215 1.00 136.11 327 LEU B CA 1
ATOM 5837 C C . LEU B 1 327 ? 1.430 33.395 -36.291 1.00 135.67 327 LEU B C 1
ATOM 5838 O O . LEU B 1 327 ? 0.360 33.847 -36.704 1.00 145.45 327 LEU B O 1
ATOM 5843 N N . VAL B 1 328 ? 1.953 32.256 -36.737 1.00 127.98 328 VAL B N 1
ATOM 5844 C CA . VAL B 1 328 ? 1.179 31.355 -37.583 1.00 138.36 328 VAL B CA 1
ATOM 5845 C C . VAL B 1 328 ? 0.093 30.712 -36.731 1.00 142.69 328 VAL B C 1
ATOM 5846 O O . VAL B 1 328 ? -1.047 30.567 -37.163 1.00 147.53 328 VAL B O 1
ATOM 5850 N N . ALA B 1 329 ? 0.462 30.340 -35.509 1.00 141.31 329 ALA B N 1
ATOM 5851 C CA . ALA B 1 329 ? -0.461 29.716 -34.565 1.00 141.91 329 ALA B CA 1
ATOM 5852 C C . ALA B 1 329 ? -1.601 30.654 -34.183 1.00 142.83 329 ALA B C 1
ATOM 5853 O O . ALA B 1 329 ? -2.773 30.346 -34.405 1.00 137.34 329 ALA B O 1
ATOM 5855 N N . LEU B 1 330 ? -1.249 31.794 -33.598 1.00 142.23 330 LEU B N 1
ATOM 5856 C CA . LEU B 1 330 ? -2.235 32.802 -33.231 1.00 140.29 330 LEU B CA 1
ATOM 5857 C C . LEU B 1 330 ? -2.967 33.286 -34.477 1.00 139.92 330 LEU B C 1
ATOM 5858 O O . LEU B 1 330 ? -4.138 33.661 -34.417 1.00 132.21 330 LEU B O 1
ATOM 5863 N N . GLY B 1 331 ? -2.271 33.257 -35.610 1.00 140.58 331 GLY B N 1
ATOM 5864 C CA . GLY B 1 331 ? -2.869 33.598 -36.885 1.00 140.89 331 GLY B CA 1
ATOM 5865 C C . GLY B 1 331 ? -4.021 32.681 -37.251 1.00 139.87 331 GLY B C 1
ATOM 5866 O O . GLY B 1 331 ? -5.083 33.150 -37.652 1.00 150.29 331 GLY B O 1
ATOM 5867 N N . VAL B 1 332 ? -3.822 31.374 -37.112 1.00 137.83 332 VAL B N 1
ATOM 5868 C CA . VAL B 1 332 ? -4.869 30.420 -37.468 1.00 155.55 332 VAL B CA 1
ATOM 5869 C C . VAL B 1 332 ? -5.951 30.310 -36.394 1.00 148.63 332 VAL B C 1
ATOM 5870 O O . VAL B 1 332 ? -7.100 29.980 -36.692 1.00 117.62 332 VAL B O 1
ATOM 5882 N N . ILE B 1 334 ? -6.953 32.918 -34.425 1.00 148.38 334 ILE B N 1
ATOM 5883 C CA . ILE B 1 334 ? -7.740 34.147 -34.451 1.00 142.63 334 ILE B CA 1
ATOM 5884 C C . ILE B 1 334 ? -8.354 34.433 -35.824 1.00 133.30 334 ILE B C 1
ATOM 5885 O O . ILE B 1 334 ? -9.513 34.834 -35.919 1.00 146.20 334 ILE B O 1
ATOM 5890 N N . LEU B 1 335 ? -7.580 34.224 -36.885 1.00 131.16 335 LEU B N 1
ATOM 5891 C CA . LEU B 1 335 ? -8.023 34.603 -38.226 1.00 146.92 335 LEU B CA 1
ATOM 5892 C C . LEU B 1 335 ? -8.630 33.456 -39.037 1.00 146.12 335 LEU B C 1
ATOM 5893 O O . LEU B 1 335 ? -9.673 33.626 -39.661 1.00 147.59 335 LEU B O 1
ATOM 5898 N N . ALA B 1 336 ? -7.982 32.295 -39.031 1.00 142.20 336 ALA B N 1
ATOM 5899 C CA . ALA B 1 336 ? -8.432 31.173 -39.853 1.00 146.98 336 ALA B CA 1
ATOM 5900 C C . ALA B 1 336 ? -9.750 30.570 -39.383 1.00 159.09 336 ALA B C 1
ATOM 5901 O O . ALA B 1 336 ? -10.757 30.622 -40.092 1.00 162.58 336 ALA B O 1
ATOM 5903 N N . ARG B 1 337 ? -9.723 29.990 -38.187 1.00 157.46 337 ARG B N 1
ATOM 5904 C CA . ARG B 1 337 ? -10.867 29.275 -37.626 1.00 141.67 337 ARG B CA 1
ATOM 5905 C C . ARG B 1 337 ? -12.205 30.035 -37.666 1.00 143.45 337 ARG B C 1
ATOM 5906 O O . ARG B 1 337 ? -13.195 29.491 -38.151 1.00 149.25 337 ARG B O 1
ATOM 5914 N N . PRO B 1 338 ? -12.245 31.289 -37.171 1.00 147.69 338 PRO B N 1
ATOM 5915 C CA . PRO B 1 338 ? -13.532 31.994 -37.233 1.00 146.16 338 PRO B CA 1
ATOM 5916 C C . PRO B 1 338 ? -13.965 32.307 -38.666 1.00 138.47 338 PRO B C 1
ATOM 5917 O O . PRO B 1 338 ? -15.157 32.235 -38.972 1.00 155.62 338 PRO B O 1
ATOM 5921 N N . LEU B 1 339 ? -13.007 32.649 -39.524 1.00 124.58 339 LEU B N 1
ATOM 5922 C CA . LEU B 1 339 ? -13.295 32.955 -40.922 1.00 125.63 339 LEU B CA 1
ATOM 5923 C C . LEU B 1 339 ? -13.926 31.752 -41.606 1.00 135.59 339 LEU B C 1
ATOM 5924 O O . LEU B 1 339 ? -14.853 31.888 -42.404 1.00 147.84 339 LEU B O 1
ATOM 5929 N N . ALA B 1 340 ? -13.414 30.570 -41.284 1.00 141.71 340 ALA B N 1
ATOM 5930 C CA . ALA B 1 340 ? -13.951 29.329 -41.824 1.00 148.65 340 ALA B CA 1
ATOM 5931 C C . ALA B 1 340 ? -15.309 29.023 -41.205 1.00 148.93 340 ALA B C 1
ATOM 5932 O O . ALA B 1 340 ? -16.190 28.461 -41.855 1.00 135.83 340 ALA B O 1
ATOM 5934 N N . THR B 1 341 ? -15.465 29.401 -39.942 1.00 152.06 341 THR B N 1
ATOM 5935 C CA . THR B 1 341 ? -16.679 29.128 -39.190 1.00 136.68 341 THR B CA 1
ATOM 5936 C C . THR B 1 341 ? -17.820 30.039 -39.637 1.00 151.49 341 THR B C 1
ATOM 5937 O O . THR B 1 341 ? -18.984 29.757 -39.363 1.00 151.78 341 THR B O 1
ATOM 5941 N N . LEU B 1 342 ? -17.471 31.119 -40.337 1.00 153.30 342 LEU B N 1
ATOM 5942 C CA . LEU B 1 342 ? -18.408 32.189 -40.714 1.00 143.86 342 LEU B CA 1
ATOM 5943 C C . LEU B 1 342 ? -19.848 31.791 -41.098 1.00 136.07 342 LEU B C 1
ATOM 5944 O O . LEU B 1 342 ? -20.799 32.395 -40.600 1.00 150.70 342 LEU B O 1
ATOM 5949 N N . PRO B 1 343 ? -20.021 30.776 -41.970 1.00 140.57 343 PRO B N 1
ATOM 5950 C CA . PRO B 1 343 ? -21.396 30.420 -42.350 1.00 151.60 343 PRO B CA 1
ATOM 5951 C C . PRO B 1 343 ? -22.241 29.832 -41.216 1.00 155.85 343 PRO B C 1
ATOM 5952 O O . PRO B 1 343 ? -23.418 29.542 -41.437 1.00 142.21 343 PRO B O 1
ATOM 5956 N N . LEU B 1 344 ? -21.661 29.659 -40.032 1.00 153.69 344 LEU B N 1
ATOM 5957 C CA . LEU B 1 344 ? -22.403 29.100 -38.904 1.00 156.77 344 LEU B CA 1
ATOM 5958 C C . LEU B 1 344 ? -23.494 30.043 -38.403 1.00 148.85 344 LEU B C 1
ATOM 5959 O O . LEU B 1 344 ? -24.620 29.614 -38.153 1.00 146.61 344 LEU B O 1
ATOM 5964 N N . LEU B 1 345 ? -23.163 31.325 -38.270 1.00 147.30 345 LEU B N 1
ATOM 5965 C CA . LEU B 1 345 ? -24.126 32.322 -37.802 1.00 163.00 345 LEU B CA 1
ATOM 5966 C C . LEU B 1 345 ? -25.289 32.512 -38.777 1.00 163.88 345 LEU B C 1
ATOM 5967 O O . LEU B 1 345 ? -26.292 33.145 -38.448 1.00 144.51 345 LEU B O 1
ATOM 5972 N N . LYS B 1 346 ? -25.143 31.969 -39.981 1.00 158.28 346 LYS B N 1
ATOM 5973 C CA . LYS B 1 346 ? -26.214 32.010 -40.966 1.00 159.83 346 LYS B CA 1
ATOM 5974 C C . LYS B 1 346 ? -27.323 31.035 -40.578 1.00 152.27 346 LYS B C 1
ATOM 5975 O O . LYS B 1 346 ? -28.441 31.121 -41.083 1.00 175.11 346 LYS B O 1
ATOM 5981 N N . TRP B 1 347 ? -27.000 30.116 -39.672 1.00 148.32 347 TRP B N 1
ATOM 5982 C CA . TRP B 1 347 ? -27.965 29.153 -39.153 1.00 153.56 347 TRP B CA 1
ATOM 5983 C C . TRP B 1 347 ? -27.909 29.087 -37.630 1.00 144.26 347 TRP B C 1
ATOM 5984 O O . TRP B 1 347 ? -28.590 28.272 -37.008 1.00 120.08 347 TRP B O 1
ATOM 5995 N N . TRP B 1 348 ? -27.090 29.949 -37.039 1.00 138.78 348 TRP B N 1
ATOM 5996 C CA . TRP B 1 348 ? -26.935 30.000 -35.591 1.00 144.31 348 TRP B CA 1
ATOM 5997 C C . TRP B 1 348 ? -26.919 31.445 -35.115 1.00 150.36 348 TRP B C 1
ATOM 5998 O O . TRP B 1 348 ? -26.753 32.364 -35.913 1.00 139.78 348 TRP B O 1
ATOM 6009 N N . ASN B 1 349 ? -27.097 31.651 -33.815 1.00 153.26 349 ASN B N 1
ATOM 6010 C CA . ASN B 1 349 ? -26.951 32.985 -33.254 1.00 160.04 349 ASN B CA 1
ATOM 6011 C C . ASN B 1 349 ? -25.469 33.333 -33.189 1.00 162.55 349 ASN B C 1
ATOM 6012 O O . ASN B 1 349 ? -24.636 32.458 -32.958 1.00 168.31 349 ASN B O 1
ATOM 6017 N N . PHE B 1 350 ? -25.143 34.603 -33.408 1.00 166.36 350 PHE B N 1
ATOM 6018 C CA . PHE B 1 350 ? -23.749 35.036 -33.484 1.00 169.39 350 PHE B CA 1
ATOM 6019 C C . PHE B 1 350 ? -22.965 34.736 -32.211 1.00 171.75 350 PHE B C 1
ATOM 6020 O O . PHE B 1 350 ? -21.808 34.321 -32.268 1.00 164.12 350 PHE B O 1
ATOM 6028 N N . ARG B 1 351 ? -23.602 34.950 -31.065 1.00 177.04 351 ARG B N 1
ATOM 6029 C CA . ARG B 1 351 ? -22.956 34.728 -29.776 1.00 177.41 351 ARG B CA 1
ATOM 6030 C C . ARG B 1 351 ? -22.641 33.249 -29.554 1.00 178.30 351 ARG B C 1
ATOM 6031 O O . ARG B 1 351 ? -21.749 32.905 -28.778 1.00 174.69 351 ARG B O 1
ATOM 6039 N N . GLU B 1 352 ? -23.376 32.380 -30.244 1.00 178.26 352 GLU B N 1
ATOM 6040 C CA . GLU B 1 352 ? -23.085 30.952 -30.247 1.00 168.72 352 GLU B CA 1
ATOM 6041 C C . GLU B 1 352 ? -21.935 30.685 -31.211 1.00 163.69 352 GLU B C 1
ATOM 6042 O O . GLU B 1 352 ? -20.912 30.092 -30.843 1.00 162.81 352 GLU B O 1
ATOM 6048 N N . TYR B 1 353 ? -22.129 31.131 -32.451 1.00 166.77 353 TYR B N 1
ATOM 6049 C CA . TYR B 1 353 ? -21.166 30.955 -33.537 1.00 168.84 353 TYR B CA 1
ATOM 6050 C C . TYR B 1 353 ? -19.742 31.322 -33.146 1.00 163.31 353 TYR B C 1
ATOM 6051 O O . TYR B 1 353 ? -18.799 30.592 -33.447 1.00 149.43 353 TYR B O 1
ATOM 6060 N N . LEU B 1 354 ? -19.594 32.467 -32.487 1.00 168.23 354 LEU B N 1
ATOM 6061 C CA . LEU B 1 354 ? -18.277 32.979 -32.148 1.00 155.23 354 LEU B CA 1
ATOM 6062 C C . LEU B 1 354 ? -17.583 32.064 -31.149 1.00 157.56 354 LEU B C 1
ATOM 6063 O O . LEU B 1 354 ? -16.413 31.731 -31.317 1.00 163.95 354 LEU B O 1
ATOM 6068 N N . PHE B 1 355 ? -18.312 31.652 -30.117 1.00 153.44 355 PHE B N 1
ATOM 6069 C CA . PHE B 1 355 ? -17.774 30.724 -29.131 1.00 152.84 355 PHE B CA 1
ATOM 6070 C C . PHE B 1 355 ? -17.345 29.425 -29.803 1.00 145.58 355 PHE B C 1
ATOM 6071 O O . PHE B 1 355 ? -16.221 28.953 -29.600 1.00 151.77 355 PHE B O 1
ATOM 6079 N N . ILE B 1 356 ? -18.246 28.861 -30.606 1.00 143.35 356 ILE B N 1
ATOM 6080 C CA . ILE B 1 356 ? -17.966 27.625 -31.335 1.00 144.00 356 ILE B CA 1
ATOM 6081 C C . ILE B 1 356 ? -16.691 27.746 -32.169 1.00 149.84 356 ILE B C 1
ATOM 6082 O O . ILE B 1 356 ? -15.859 26.838 -32.188 1.00 167.14 356 ILE B O 1
ATOM 6087 N N . ALA B 1 357 ? -16.543 28.881 -32.846 1.00 146.54 357 ALA B N 1
ATOM 6088 C CA . ALA B 1 357 ? -15.347 29.160 -33.630 1.00 151.23 357 ALA B CA 1
ATOM 6089 C C . ALA B 1 357 ? -14.109 29.192 -32.741 1.00 153.69 357 ALA B C 1
ATOM 6090 O O . ALA B 1 357 ? -13.277 28.287 -32.787 1.00 152.24 357 ALA B O 1
ATOM 6092 N N . LEU B 1 358 ? -14.013 30.239 -31.927 1.00 149.90 358 LEU B N 1
ATOM 6093 C CA . LEU B 1 358 ? -12.845 30.495 -31.089 1.00 155.00 358 LEU B CA 1
ATOM 6094 C C . LEU B 1 358 ? -12.378 29.299 -30.259 1.00 152.22 358 LEU B C 1
ATOM 6095 O O . LEU B 1 358 ? -11.179 29.072 -30.123 1.00 165.51 358 LEU B O 1
ATOM 6100 N N . GLU B 1 359 ? -13.319 28.532 -29.716 1.00 140.02 359 GLU B N 1
ATOM 6101 C CA . GLU B 1 359 ? -12.967 27.509 -28.730 1.00 138.98 359 GLU B CA 1
ATOM 6102 C C . GLU B 1 359 ? -12.149 26.323 -29.255 1.00 157.06 359 GLU B C 1
ATOM 6103 O O . GLU B 1 359 ? -11.270 25.823 -28.555 1.00 166.84 359 GLU B O 1
ATOM 6109 N N . GLY B 1 360 ? -12.433 25.880 -30.477 1.00 152.88 360 GLY B N 1
ATOM 6110 C CA . GLY B 1 360 ? -11.773 24.709 -31.038 1.00 159.39 360 GLY B CA 1
ATOM 6111 C C . GLY B 1 360 ? -10.261 24.807 -31.153 1.00 150.98 360 GLY B C 1
ATOM 6112 O O . GLY B 1 360 ? -9.745 25.668 -31.866 1.00 156.38 360 GLY B O 1
ATOM 6113 N N . PRO B 1 361 ? -9.537 23.922 -30.445 1.00 144.18 361 PRO B N 1
ATOM 6114 C CA . PRO B 1 361 ? -8.075 23.896 -30.480 1.00 151.07 361 PRO B CA 1
ATOM 6115 C C . PRO B 1 361 ? -7.540 22.762 -31.347 1.00 149.88 361 PRO B C 1
ATOM 6116 O O . PRO B 1 361 ? -8.316 22.039 -31.972 1.00 135.06 361 PRO B O 1
ATOM 6120 N N . ARG B 1 362 ? -6.220 22.615 -31.377 1.00 152.54 362 ARG B N 1
ATOM 6121 C CA . ARG B 1 362 ? -5.580 21.523 -32.099 1.00 135.64 362 ARG B CA 1
ATOM 6122 C C . ARG B 1 362 ? -4.957 20.550 -31.108 1.00 135.90 362 ARG B C 1
ATOM 6123 O O . ARG B 1 362 ? -4.443 20.966 -30.072 1.00 133.73 362 ARG B O 1
ATOM 6131 N N . GLY B 1 363 ? -5.004 19.257 -3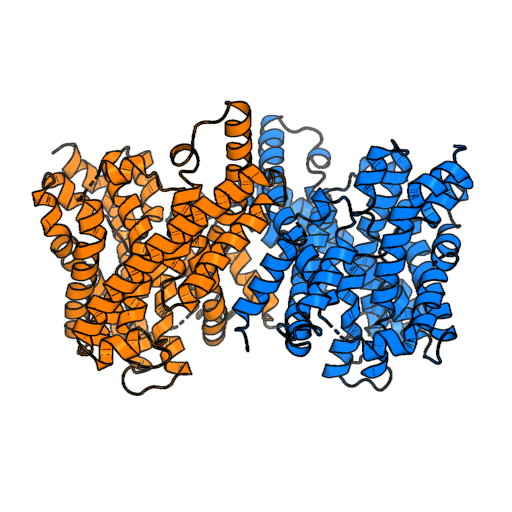1.418 1.00 133.15 363 GLY B N 1
ATOM 6132 C CA . GLY B 1 363 ? -4.558 18.250 -30.470 1.00 123.50 363 GLY B CA 1
ATOM 6133 C C . GLY B 1 363 ? -3.802 17.055 -31.026 1.00 113.31 363 GLY B C 1
ATOM 6134 O O . GLY B 1 363 ? -2.801 17.205 -31.725 1.00 125.19 363 GLY B O 1
ATOM 6135 N N . VAL B 1 364 ? -4.297 15.862 -30.705 1.00 114.58 364 VAL B N 1
ATOM 6136 C CA . VAL B 1 364 ? -3.590 14.611 -30.976 1.00 108.70 364 VAL B CA 1
ATOM 6137 C C . VAL B 1 364 ? -3.369 14.286 -32.458 1.00 106.12 364 VAL B C 1
ATOM 6138 O O . VAL B 1 364 ? -2.262 13.921 -32.850 1.00 113.11 364 VAL B O 1
ATOM 6142 N N . VAL B 1 365 ? -4.409 14.420 -33.276 1.00 101.89 365 VAL B N 1
ATOM 6143 C CA . VAL B 1 365 ? -4.315 14.051 -34.689 1.00 97.79 365 VAL B CA 1
ATOM 6144 C C . VAL B 1 365 ? -3.215 14.800 -35.463 1.00 115.81 365 VAL B C 1
ATOM 6145 O O . VAL B 1 365 ? -2.397 14.163 -36.132 1.00 120.20 365 VAL B O 1
ATOM 6149 N N . PRO B 1 366 ? -3.177 16.145 -35.371 1.00 110.09 366 PRO B N 1
ATOM 6150 C CA . PRO B 1 366 ? -2.078 16.829 -36.062 1.00 115.69 366 PRO B CA 1
ATOM 6151 C C . PRO B 1 366 ? -0.728 16.491 -35.439 1.00 116.09 366 PRO B C 1
ATOM 6152 O O . PRO B 1 366 ? 0.284 16.476 -36.137 1.00 101.17 366 PRO B O 1
ATOM 6156 N N . SER B 1 367 ? -0.724 16.223 -34.137 1.00 108.08 367 SER B N 1
ATOM 6157 C CA . SER B 1 367 ? 0.491 15.842 -33.427 1.00 92.69 367 SER B CA 1
ATOM 6158 C C . SER B 1 367 ? 1.039 14.521 -33.958 1.00 111.74 367 SER B C 1
ATOM 6159 O O . SER B 1 367 ? 2.246 14.284 -33.937 1.00 134.53 367 SER B O 1
ATOM 6162 N N . ALA B 1 368 ? 0.139 13.666 -34.429 1.00 101.55 368 ALA B N 1
ATOM 6163 C CA . ALA B 1 368 ? 0.523 12.399 -35.029 1.00 103.76 368 ALA B CA 1
ATOM 6164 C C . ALA B 1 368 ? 0.959 12.627 -36.470 1.00 111.17 368 ALA B C 1
ATOM 6165 O O . ALA B 1 368 ? 1.900 11.997 -36.953 1.00 124.35 368 ALA B O 1
ATOM 6167 N N . LEU B 1 369 ? 0.267 13.537 -37.149 1.00 104.67 369 LEU B N 1
ATOM 6168 C CA . LEU B 1 369 ? 0.578 13.867 -38.535 1.00 118.37 369 LEU B CA 1
ATOM 6169 C C . LEU B 1 369 ? 1.796 14.785 -38.643 1.00 114.65 369 LEU B C 1
ATOM 6170 O O . LEU B 1 369 ? 2.360 14.947 -39.724 1.00 99.92 369 LEU B O 1
ATOM 6175 N N . ALA B 1 370 ? 2.197 15.370 -37.518 1.00 105.47 370 ALA B N 1
ATOM 6176 C CA . ALA B 1 370 ? 3.254 16.384 -37.483 1.00 116.18 370 ALA B CA 1
ATOM 6177 C C . ALA B 1 370 ? 4.575 15.950 -38.117 1.00 135.45 370 ALA B C 1
ATOM 6178 O O . ALA B 1 370 ? 5.142 16.665 -38.944 1.00 139.73 370 ALA B O 1
ATOM 6180 N N . SER B 1 371 ? 5.064 14.783 -37.716 1.00 130.77 371 SER B N 1
ATOM 6181 C CA . SER B 1 371 ? 6.367 14.313 -38.158 1.00 103.98 371 SER B CA 1
ATOM 6182 C C . SER B 1 371 ? 6.294 13.591 -39.498 1.00 96.19 371 SER B C 1
ATOM 6183 O O . SER B 1 371 ? 7.321 13.342 -40.127 1.00 116.83 371 SER B O 1
ATOM 6186 N N . LEU B 1 372 ? 5.079 13.257 -39.923 1.00 111.32 372 LEU B N 1
ATOM 6187 C CA . LEU B 1 372 ? 4.864 12.533 -41.178 1.00 122.13 372 LEU B CA 1
ATOM 6188 C C . LEU B 1 372 ? 5.559 13.136 -42.409 1.00 109.59 372 LEU B C 1
ATOM 6189 O O . LEU B 1 372 ? 6.219 12.406 -43.150 1.00 122.32 372 LEU B O 1
ATOM 6194 N N . PRO B 1 373 ? 5.422 14.459 -42.634 1.00 114.72 373 PRO B N 1
ATOM 6195 C CA . PRO B 1 373 ? 6.118 15.020 -43.797 1.00 130.47 373 PRO B CA 1
ATOM 6196 C C . PRO B 1 373 ? 7.636 14.919 -43.675 1.00 128.85 373 PRO B C 1
ATOM 6197 O O . PRO B 1 373 ? 8.315 14.711 -44.681 1.00 119.97 373 PRO B O 1
ATOM 6201 N N . LEU B 1 374 ? 8.156 15.059 -42.459 1.00 122.84 374 LEU B N 1
ATOM 6202 C CA . LEU B 1 374 ? 9.592 14.952 -42.224 1.00 116.74 374 LEU B CA 1
ATOM 6203 C C . LEU B 1 374 ? 10.111 13.550 -42.522 1.00 112.70 374 LEU B C 1
ATOM 6204 O O . LEU B 1 374 ? 11.031 13.376 -43.322 1.00 129.78 374 LEU B O 1
ATOM 6209 N N . SER B 1 375 ? 9.519 12.557 -41.864 1.00 118.12 375 SER B N 1
ATOM 6210 C CA . SER B 1 375 ? 9.890 11.162 -42.065 1.00 126.82 375 SER B CA 1
ATOM 6211 C C . SER B 1 375 ? 9.762 10.766 -43.532 1.00 127.03 375 SER B C 1
ATOM 6212 O O . SER B 1 375 ? 10.635 10.093 -44.084 1.00 130.49 375 SER B O 1
ATOM 6215 N N . LEU B 1 376 ? 8.676 11.203 -44.162 1.00 129.91 376 LEU B N 1
ATOM 6216 C CA . LEU B 1 376 ? 8.433 10.890 -45.564 1.00 139.03 376 LEU B CA 1
ATOM 6217 C C . LEU B 1 376 ? 9.479 11.548 -46.457 1.00 125.62 376 LEU B C 1
ATOM 6218 O O . LEU B 1 376 ? 9.870 10.992 -47.486 1.00 137.82 376 LEU B O 1
ATOM 6223 N N . ALA B 1 377 ? 9.936 12.729 -46.053 1.00 113.92 377 ALA B N 1
ATOM 6224 C CA . ALA B 1 377 ? 10.994 13.426 -46.774 1.00 141.26 377 ALA B CA 1
ATOM 6225 C C . ALA B 1 377 ? 12.306 12.656 -46.675 1.00 136.93 377 ALA B C 1
ATOM 6226 O O . ALA B 1 377 ? 12.978 12.433 -47.680 1.00 132.79 377 ALA B O 1
ATOM 6228 N N . LEU B 1 378 ? 12.663 12.258 -45.457 1.00 128.36 378 LEU B N 1
ATOM 6229 C CA . LEU B 1 378 ? 13.884 11.495 -45.223 1.00 95.15 378 LEU B CA 1
ATOM 6230 C C . LEU B 1 378 ? 13.881 10.183 -46.004 1.00 107.14 378 LEU B C 1
ATOM 6231 O O . LEU B 1 378 ? 14.894 9.796 -46.587 1.00 122.95 378 LEU B O 1
ATOM 6236 N N . LYS B 1 379 ? 12.736 9.508 -46.019 1.00 142.33 379 LYS B N 1
ATOM 6237 C CA . LYS B 1 379 ? 12.617 8.223 -46.701 1.00 150.76 379 LYS B CA 1
ATOM 6238 C C . LYS B 1 379 ? 12.584 8.359 -48.220 1.00 136.63 379 LYS B C 1
ATOM 6239 O O . LYS B 1 379 ? 13.515 7.940 -48.906 1.00 129.49 379 LYS B O 1
ATOM 6245 N N . TYR B 1 380 ? 11.509 8.941 -48.740 1.00 153.60 380 TYR B N 1
ATOM 6246 C CA . TYR B 1 380 ? 11.329 9.046 -50.185 1.00 165.63 380 TYR B CA 1
ATOM 6247 C C . TYR B 1 380 ? 12.373 9.930 -50.859 1.00 163.38 380 TYR B C 1
ATOM 6248 O O . TYR B 1 380 ? 12.685 9.733 -52.034 1.00 179.24 380 TYR B O 1
ATOM 6257 N N . LYS B 1 381 ? 12.903 10.896 -50.112 1.00 155.73 381 LYS B N 1
ATOM 6258 C CA . LYS B 1 381 ? 14.004 11.736 -50.583 1.00 169.49 381 LYS B CA 1
ATOM 6259 C C . LYS B 1 381 ? 13.650 12.455 -51.885 1.00 176.40 381 LYS B C 1
ATOM 6260 O O . LYS B 1 381 ? 14.394 12.395 -52.864 1.00 172.83 381 LYS B O 1
ATOM 6266 N N . SER B 1 382 ? 12.504 13.131 -51.884 1.00 182.68 382 SER B N 1
ATOM 6267 C CA . SER B 1 382 ? 12.002 13.813 -53.074 1.00 189.19 382 SER B CA 1
ATOM 6268 C C . SER B 1 382 ? 12.272 15.316 -53.020 1.00 200.96 382 SER B C 1
ATOM 6269 O O . SER B 1 382 ? 12.241 15.916 -51.946 1.00 195.74 382 SER B O 1
ATOM 6272 N N . PRO B 1 383 ? 12.533 15.928 -54.188 1.00 210.88 383 PRO B N 1
ATOM 6273 C CA . PRO B 1 383 ? 12.948 17.334 -54.281 1.00 205.59 383 PRO B CA 1
ATOM 6274 C C . PRO B 1 383 ? 11.851 18.353 -53.965 1.00 184.35 383 PRO B C 1
ATOM 6275 O O . PRO B 1 383 ? 12.165 19.421 -53.438 1.00 156.72 383 PRO B O 1
ATOM 6279 N N . LEU B 1 384 ? 10.600 18.035 -54.287 1.00 180.66 384 LEU B N 1
ATOM 6280 C CA . LEU B 1 384 ? 9.491 18.973 -54.104 1.00 183.12 384 LEU B CA 1
ATOM 6281 C C . LEU B 1 384 ? 9.357 19.470 -52.666 1.00 175.13 384 LEU B C 1
ATOM 6282 O O . LEU B 1 384 ? 9.330 20.675 -52.418 1.00 163.72 384 LEU B O 1
ATOM 6287 N N . LEU B 1 385 ? 9.269 18.537 -51.725 1.00 178.19 385 LEU B N 1
ATOM 6288 C CA . LEU B 1 385 ? 9.266 18.887 -50.311 1.00 165.88 385 LEU B CA 1
ATOM 6289 C C . LEU B 1 385 ? 10.640 18.616 -49.701 1.00 168.89 385 LEU B C 1
ATOM 6290 O O . LEU B 1 385 ? 11.165 17.508 -49.797 1.00 153.55 385 LEU B O 1
ATOM 6295 N N . THR B 1 386 ? 11.226 19.639 -49.087 1.00 166.51 386 THR B N 1
ATOM 6296 C CA . THR B 1 386 ? 12.567 19.519 -48.523 1.00 148.36 386 THR B CA 1
ATOM 6297 C C . THR B 1 386 ? 12.531 19.110 -47.052 1.00 131.60 386 THR B C 1
ATOM 6298 O O . THR B 1 386 ? 11.549 19.363 -46.353 1.00 149.18 386 THR B O 1
ATOM 6302 N N . VAL B 1 387 ? 13.607 18.472 -46.598 1.00 139.80 387 VAL B N 1
ATOM 6303 C CA . VAL B 1 387 ? 13.743 18.061 -45.204 1.00 125.93 387 VAL B CA 1
ATOM 6304 C C . VAL B 1 387 ? 13.615 19.260 -44.271 1.00 130.23 387 VAL B C 1
ATOM 6305 O O . VAL B 1 387 ? 12.954 19.187 -43.232 1.00 143.87 387 VAL B O 1
ATOM 6309 N N . HIS B 1 388 ? 14.245 20.365 -44.658 1.00 149.07 388 HIS B N 1
ATOM 6310 C CA . HIS B 1 388 ? 14.200 21.595 -43.878 1.00 156.29 388 HIS B CA 1
ATOM 6311 C C . HIS B 1 388 ? 12.762 22.074 -43.712 1.00 144.81 388 HIS B C 1
ATOM 6312 O O . HIS B 1 388 ? 12.337 22.416 -42.608 1.00 136.43 388 HIS B O 1
ATOM 6319 N N . TRP B 1 389 ? 12.015 22.083 -44.812 1.00 146.50 389 TRP B N 1
ATOM 6320 C CA . TRP B 1 389 ? 10.605 22.456 -44.783 1.00 147.06 389 TRP B CA 1
ATOM 6321 C C . TRP B 1 389 ? 9.784 21.464 -43.966 1.00 140.00 389 TRP B C 1
ATOM 6322 O O . TRP B 1 389 ? 8.743 21.817 -43.417 1.00 138.02 389 TRP B O 1
ATOM 6333 N N . GLY B 1 390 ? 10.254 20.223 -43.892 1.00 137.68 390 GLY B N 1
ATOM 6334 C CA . GLY B 1 390 ? 9.619 19.224 -43.052 1.00 112.73 390 GLY B CA 1
ATOM 6335 C C . GLY B 1 390 ? 9.782 19.598 -41.592 1.00 119.72 390 GLY B C 1
ATOM 6336 O O . GLY B 1 390 ? 8.829 19.532 -40.810 1.00 150.32 390 GLY B O 1
ATOM 6337 N N . GLU B 1 391 ? 10.999 19.997 -41.232 1.00 106.71 391 GLU B N 1
ATOM 6338 C CA . GLU B 1 391 ? 11.294 20.471 -39.886 1.00 118.35 391 GLU B CA 1
ATOM 6339 C C . GLU B 1 391 ? 10.450 21.698 -39.560 1.00 121.75 391 GLU B C 1
ATOM 6340 O O . GLU B 1 391 ? 9.961 21.848 -38.439 1.00 115.81 391 GLU B O 1
ATOM 6346 N N . ILE B 1 392 ? 10.294 22.574 -40.550 1.00 128.24 392 ILE B N 1
ATOM 6347 C CA . ILE B 1 392 ? 9.463 23.765 -40.417 1.00 133.76 392 ILE B CA 1
ATOM 6348 C C . ILE B 1 392 ? 8.022 23.382 -40.097 1.00 121.90 392 ILE B C 1
ATOM 6349 O O . ILE B 1 392 ? 7.447 23.859 -39.119 1.00 115.12 392 ILE B O 1
ATOM 6354 N N . ILE B 1 393 ? 7.451 22.519 -40.934 1.00 124.11 393 ILE B N 1
ATOM 6355 C CA . ILE B 1 393 ? 6.098 22.009 -40.742 1.00 126.57 393 ILE B CA 1
ATOM 6356 C C . ILE B 1 393 ? 5.917 21.456 -39.336 1.00 121.52 393 ILE B C 1
ATOM 6357 O O . ILE B 1 393 ? 5.017 21.873 -38.610 1.00 113.93 393 ILE B O 1
ATOM 6370 N N . ALA B 1 395 ? 7.739 21.789 -36.568 1.00 125.27 395 ALA B N 1
ATOM 6371 C CA . ALA B 1 395 ? 7.890 22.837 -35.565 1.00 126.02 395 ALA B CA 1
ATOM 6372 C C . ALA B 1 395 ? 6.617 23.668 -35.426 1.00 120.25 395 ALA B C 1
ATOM 6373 O O . ALA B 1 395 ? 6.077 23.812 -34.326 1.00 119.27 395 ALA B O 1
ATOM 6375 N N . THR B 1 396 ? 6.147 24.206 -36.550 1.00 123.09 396 THR B N 1
ATOM 6376 C CA . THR B 1 396 ? 4.913 24.983 -36.586 1.00 121.68 396 THR B CA 1
ATOM 6377 C C . THR B 1 396 ? 3.756 24.228 -35.942 1.00 122.44 396 THR B C 1
ATOM 6378 O O . THR B 1 396 ? 3.097 24.752 -35.049 1.00 114.14 396 THR B O 1
ATOM 6382 N N . VAL B 1 397 ? 3.527 22.996 -36.393 1.00 126.00 397 VAL B N 1
ATOM 6383 C CA . VAL B 1 397 ? 2.455 22.155 -35.861 1.00 108.96 397 VAL B CA 1
ATOM 6384 C C . VAL B 1 397 ? 2.544 22.010 -34.343 1.00 108.00 397 VAL B C 1
ATOM 6385 O O . VAL B 1 397 ? 1.547 22.172 -33.642 1.00 132.71 397 VAL B O 1
ATOM 6389 N N . VAL B 1 398 ? 3.742 21.719 -33.843 1.00 105.80 398 VAL B N 1
ATOM 6390 C CA . VAL B 1 398 ? 3.977 21.655 -32.402 1.00 107.78 398 VAL B CA 1
ATOM 6391 C C . VAL B 1 398 ? 3.546 22.950 -31.715 1.00 111.08 398 VAL B C 1
ATOM 6392 O O . VAL B 1 398 ? 2.777 22.931 -30.742 1.00 115.00 398 VAL B O 1
ATOM 6396 N N . ILE B 1 399 ? 4.039 24.071 -32.239 1.00 118.70 399 ILE B N 1
ATOM 6397 C CA . ILE B 1 399 ? 3.735 25.391 -31.691 1.00 131.66 399 ILE B CA 1
ATOM 6398 C C . ILE B 1 399 ? 2.233 25.664 -31.619 1.00 122.25 399 ILE B C 1
ATOM 6399 O O . ILE B 1 399 ? 1.708 25.975 -30.552 1.00 122.79 399 ILE B O 1
ATOM 6404 N N . THR B 1 400 ? 1.544 25.544 -32.750 1.00 106.34 400 THR B N 1
ATOM 6405 C CA . THR B 1 400 ? 0.105 25.789 -32.783 1.00 124.92 400 THR B CA 1
ATOM 6406 C C . THR B 1 400 ? -0.683 24.811 -31.917 1.00 119.78 400 THR B C 1
ATOM 6407 O O . THR B 1 400 ? -1.702 25.182 -31.349 1.00 121.87 400 THR B O 1
ATOM 6411 N N . VAL B 1 401 ? -0.211 23.574 -31.803 1.00 105.87 401 VAL B N 1
ATOM 6412 C CA . VAL B 1 401 ? -0.854 22.612 -30.911 1.00 121.19 401 VAL B CA 1
ATOM 6413 C C . VAL B 1 401 ? -0.777 23.081 -29.459 1.00 122.16 401 VAL B C 1
ATOM 6414 O O . VAL B 1 401 ? -1.807 23.256 -28.800 1.00 134.41 401 VAL B O 1
ATOM 6418 N N . LEU B 1 402 ? 0.445 23.299 -28.974 1.00 120.07 402 LEU B N 1
ATOM 6419 C CA . LEU B 1 402 ? 0.652 23.750 -27.599 1.00 128.13 402 LEU B CA 1
ATOM 6420 C C . LEU B 1 402 ? -0.098 25.047 -27.296 1.00 133.29 402 LEU B C 1
ATOM 6421 O O . LEU B 1 402 ? -0.888 25.115 -26.348 1.00 131.13 402 LEU B O 1
ATOM 6426 N N . THR B 1 403 ? 0.146 26.064 -28.118 1.00 130.89 403 THR B N 1
ATOM 6427 C CA . THR B 1 403 ? -0.479 27.371 -27.947 1.00 133.81 403 THR B CA 1
ATOM 6428 C C . THR B 1 403 ? -2.002 27.299 -27.973 1.00 136.27 403 THR B C 1
ATOM 6429 O O . THR B 1 403 ? -2.658 27.847 -27.094 1.00 139.55 403 THR B O 1
ATOM 6433 N N . SER B 1 404 ? -2.561 26.624 -28.974 1.00 137.38 404 SER B N 1
ATOM 6434 C CA . SER B 1 404 ? -4.012 26.496 -29.070 1.00 137.83 404 SER B CA 1
ATOM 6435 C C . SER B 1 404 ? -4.577 25.816 -27.829 1.00 122.64 404 SER B C 1
ATOM 6436 O O . SER B 1 404 ? -5.469 26.356 -27.180 1.00 140.96 404 SER B O 1
ATOM 6439 N N . VAL B 1 405 ? -4.038 24.645 -27.492 1.00 116.48 405 VAL B N 1
ATOM 6440 C CA . VAL B 1 405 ? -4.473 23.918 -26.299 1.00 126.72 405 VAL B CA 1
ATOM 6441 C C . VAL B 1 405 ? -4.473 24.793 -25.045 1.00 137.47 405 VAL B C 1
ATOM 6442 O O . VAL B 1 405 ? -5.515 24.970 -24.407 1.00 153.32 405 VAL B O 1
ATOM 6446 N N . ILE B 1 406 ? -3.315 25.355 -24.705 1.00 135.54 406 ILE B N 1
ATOM 6447 C CA . ILE B 1 406 ? -3.187 26.127 -23.469 1.00 144.41 406 ILE B CA 1
ATOM 6448 C C . ILE B 1 406 ? -4.045 27.403 -23.459 1.00 148.67 406 ILE B C 1
ATOM 6449 O O . ILE B 1 406 ? -4.674 27.727 -22.446 1.00 145.30 406 ILE B O 1
ATOM 6454 N N . VAL B 1 407 ? -4.091 28.104 -24.590 1.00 145.02 407 VAL B N 1
ATOM 6455 C CA . VAL B 1 407 ? -4.859 29.342 -24.691 1.00 135.05 407 VAL B CA 1
ATOM 6456 C C . VAL B 1 407 ? -6.357 29.084 -24.574 1.00 139.97 407 VAL B C 1
ATOM 6457 O O . VAL B 1 407 ? -7.053 29.797 -23.859 1.00 150.25 407 VAL B O 1
ATOM 6461 N N . GLU B 1 408 ? -6.851 28.064 -25.270 1.00 139.17 408 GLU B N 1
ATOM 6462 C CA . GLU B 1 408 ? -8.258 27.696 -25.154 1.00 143.24 408 GLU B CA 1
ATOM 6463 C C . GLU B 1 408 ? -8.587 27.285 -23.721 1.00 146.33 408 GLU B C 1
ATOM 6464 O O . GLU B 1 408 ? -9.524 27.814 -23.107 1.00 155.44 408 GLU B O 1
ATOM 6470 N N . THR B 1 409 ? -7.791 26.355 -23.198 1.00 144.75 409 THR B N 1
ATOM 6471 C CA . THR B 1 409 ? -7.972 25.819 -21.853 1.00 155.21 409 THR B CA 1
ATOM 6472 C C . THR B 1 409 ? -7.969 26.906 -20.776 1.00 157.04 409 THR B C 1
ATOM 6473 O O . THR B 1 409 ? -8.643 26.776 -19.753 1.00 158.64 409 THR B O 1
ATOM 6477 N N . LEU B 1 410 ? -7.219 27.979 -21.005 1.00 156.16 410 LEU B N 1
ATOM 6478 C CA . LEU B 1 410 ? -7.132 29.052 -20.016 1.00 156.71 410 LEU B CA 1
ATOM 6479 C C . LEU B 1 410 ? -8.134 30.189 -20.228 1.00 162.65 410 LEU B C 1
ATOM 6480 O O . LEU B 1 410 ? -8.547 30.837 -19.268 1.00 169.16 410 LEU B O 1
ATOM 6485 N N . TRP B 1 411 ? -8.523 30.430 -21.477 1.00 152.53 411 TRP B N 1
ATOM 6486 C CA . TRP B 1 411 ? -9.414 31.546 -21.787 1.00 150.69 411 TRP B CA 1
ATOM 6487 C C . TRP B 1 411 ? -10.889 31.147 -21.788 1.00 162.68 411 TRP B C 1
ATOM 6488 O O . TRP B 1 411 ? -11.767 32.003 -21.887 1.00 171.79 411 TRP B O 1
ATOM 6499 N N . ILE B 1 412 ? -11.154 29.846 -21.690 1.00 169.87 412 ILE B N 1
ATOM 6500 C CA . ILE B 1 412 ? -12.538 29.357 -21.631 1.00 170.48 412 ILE B CA 1
ATOM 6501 C C . ILE B 1 412 ? -13.443 29.902 -20.493 1.00 177.44 412 ILE B C 1
ATOM 6502 O O . ILE B 1 412 ? -14.601 30.237 -20.754 1.00 162.47 412 ILE B O 1
ATOM 6507 N N . PRO B 1 413 ? -12.930 30.008 -19.244 1.00 182.98 413 PRO B N 1
ATOM 6508 C CA . PRO B 1 413 ? -13.842 30.424 -18.168 1.00 175.82 413 PRO B CA 1
ATOM 6509 C C . PRO B 1 413 ? -14.442 31.811 -18.383 1.00 172.13 413 PRO B C 1
ATOM 6510 O O . PRO B 1 413 ? -15.664 31.962 -18.377 1.00 178.16 413 PRO B O 1
ATOM 6514 N N . ILE B 1 414 ? -13.583 32.807 -18.569 1.00 171.25 414 ILE B N 1
ATOM 6515 C CA . ILE B 1 414 ? -14.025 34.181 -18.770 1.00 174.37 414 ILE B CA 1
ATOM 6516 C C . ILE B 1 414 ? -14.873 34.339 -20.030 1.00 177.73 414 ILE B C 1
ATOM 6517 O O . ILE B 1 414 ? -15.740 35.210 -20.098 1.00 182.92 414 ILE B O 1
ATOM 6522 N N . LEU B 1 415 ? -14.621 33.489 -21.021 1.00 176.08 415 LEU B N 1
ATOM 6523 C CA . LEU B 1 415 ? -15.320 33.575 -22.297 1.00 175.14 415 LEU B CA 1
ATOM 6524 C C . LEU B 1 415 ? -16.783 33.169 -22.152 1.00 178.62 415 LEU B C 1
ATOM 6525 O O . LEU B 1 415 ? -17.641 33.625 -22.907 1.00 180.78 415 LEU B O 1
ATOM 6530 N N . LYS B 1 416 ? -17.061 32.310 -21.175 1.00 175.86 416 LYS B N 1
ATOM 6531 C CA . LYS B 1 416 ? -18.432 31.927 -20.861 1.00 181.88 416 LYS B CA 1
ATOM 6532 C C . LYS B 1 416 ? -19.177 33.107 -20.251 1.00 191.86 416 LYS B C 1
ATOM 6533 O O . LYS B 1 416 ? -20.319 33.384 -20.614 1.00 188.32 416 LYS B O 1
ATOM 6539 N N . ASP B 1 417 ? -18.516 33.799 -19.327 1.00 195.03 417 ASP B N 1
ATOM 6540 C CA . ASP B 1 417 ? -19.103 34.940 -18.626 1.00 191.06 417 ASP B CA 1
ATOM 6541 C C . ASP B 1 417 ? -19.574 36.027 -19.589 1.00 189.85 417 ASP B C 1
ATOM 6542 O O . ASP B 1 417 ? -20.561 36.714 -19.327 1.00 203.85 417 ASP B O 1
ATOM 6547 N N . LYS B 1 418 ? -18.868 36.175 -20.706 1.00 181.11 418 LYS B N 1
ATOM 6548 C CA . LYS B 1 418 ? -19.204 37.198 -21.688 1.00 178.74 418 LYS B CA 1
ATOM 6549 C C . LYS B 1 418 ? -20.234 36.695 -22.699 1.00 185.13 418 LYS B C 1
ATOM 6550 O O . LYS B 1 418 ? -20.895 37.486 -23.373 1.00 193.42 418 LYS B O 1
ATOM 6556 N N . LEU B 1 419 ? -20.381 35.377 -22.793 1.00 187.28 419 LEU B N 1
ATOM 6557 C CA . LEU B 1 419 ? -21.284 34.789 -23.780 1.00 190.64 419 LEU B CA 1
ATOM 6558 C C . LEU B 1 419 ? -22.519 34.123 -23.170 1.00 191.86 419 LEU B C 1
ATOM 6559 O O . LEU B 1 419 ? -23.475 33.815 -23.882 1.00 181.65 419 LEU B O 1
ATOM 6564 N N . ASP B 1 420 ? -22.501 33.909 -21.858 1.00 198.37 420 ASP B N 1
ATOM 6565 C CA . ASP B 1 420 ? -23.675 33.390 -21.160 1.00 199.13 420 ASP B CA 1
ATOM 6566 C C . ASP B 1 420 ? -24.480 34.521 -20.527 1.00 198.89 420 ASP B C 1
ATOM 6567 O O . ASP B 1 420 ? -25.680 34.652 -20.772 1.00 209.13 420 ASP B O 1
ATOM 6572 N N . VAL B 1 421 ? -23.813 35.335 -19.715 1.00 197.72 421 VAL B N 1
ATOM 6573 C CA . VAL B 1 421 ? -24.464 36.454 -19.042 1.00 199.10 421 VAL B CA 1
ATOM 6574 C C . VAL B 1 421 ? -24.902 37.522 -20.040 1.00 199.35 421 VAL B C 1
ATOM 6575 O O . VAL B 1 421 ? -26.043 37.985 -20.007 1.00 195.78 421 VAL B O 1
ATOM 6579 N N . GLY B 1 422 ? -23.991 37.907 -20.927 1.00 186.90 422 GLY B N 1
ATOM 6580 C CA . GLY B 1 422 ? -24.288 38.906 -21.936 1.00 176.41 422 GLY B CA 1
ATOM 6581 C C . GLY B 1 422 ? -23.733 40.270 -21.583 1.00 178.35 422 GLY B C 1
ATOM 6582 O O . GLY B 1 422 ? -22.736 40.710 -22.155 1.00 182.14 422 GLY B O 1
#

Nearest PDB structures (foldseek):
  4cz8-assembly1_B  TM=9.917E-01  e=2.417E-46  Pyrococcus abyssi GE5
  8iwo-assembly1_B  TM=8.265E-01  e=3.156E-10  Oryza sativa Japonica Group
  8j2m-assembly1_B  TM=7.627E-01  e=6.770E-11  Oryza sativa Japonica Group
  6z3z-assembly1_A  TM=7.658E-01  e=2.915E-09  Equus caballus
  8pxb-assembly1_A  TM=7.011E-01  e=6.855E-09  Equus caballus

Foldseek 3Di:
DADDLVVVLVVLLVLLVVLVVCVVVVHFSQVSLLQSLLCCFPVVPNQDLVSLLVVLVVLLVVLLLLLLLLLLLPADVVLVVVQVLLCLLLPQLLQLLLQLLLVLLCVLDPADSLLSSLLSLLQSAFDCVRAVVVCVVVVHDPSLVNSQSSNNSSNLQVSVVSNLLSVCLFPVVVPDQLVVQCVVPNSPRSSVVVSVVLLVVLLVLLLVLLVVLLVVCLVVVPQDPPRLLVSLSVSSVVQQVVSVVNVHHSSSSSSSSSNSLSPSCVVDVDDPVVSVVSSVNSSVVSSVVSVVSNVSSQSSLSSSLSNNDVVLLVVCVVSLLSSLVCSCPSQLVSSPPPCVVPDPLSSVLSSLAGAGGRSSSSCLQVLLSCQVPRVRPRDHNSSSVVSNSSSSNRVVSSNCNNPCVVVSCCVSVPD/DADDPVSVLVVLLVLLVVLCVCVVVVPQSQVSLLVSLQCCFPNVPSDDLVVLLVVLVVLLVVLLLLQLLLLLLPADVVLVVVPVLLCLLQPFLLQQLLQLLLVLLCVLPVDDSLLSSLLSLLQRAFDCVSVVVVCVVVVPDPNLVNSLSSSRSNVLLVSVVSNVLSVVLDCPPQPPQLVVLCVVPNSVVSSVVLSVVQVVVLLVLLLVLLVVLLVVCVVVVQQDPPRLQVSLSVSSVVQCCVSVNNPHHSSSSSSSSSNSLSHVCPDDDHDPVVVVVSSVNSSVVNSVVSVVVSSSSLSSLSSSLSNNDDVLLVVCVVSLLCSLVCSCPRQLVSLVCVCVVNPPLSSVCSRLQTAGERSSSSVLQVVLSCCVVVVDDSQHNSSSSVSNSSSNNRVCRSVVNNVCVPVSCVVSVVD

B-factor: mean 133.44, std 26.7, range [47.58, 235.54]

Secondary structure (DSSP, 8-state):
-PPPHHHHHHHHHHHHHH--HHHHHT--HHHHHHHHHHIIIIITTSS-HHHHHHHHHHHHHHHHHHHHHHHHHT--HHHHHH--HHHHIIIIIHHHHHHHHHHHHHHHS---HHHHHHHHHHTTS--GGGTHHHHGGGT--HHHHHHHHHHHHHHHHHHHHHHHHHH---STTTTTHHHHHHHHHHHHHHHHHHHHHHHHHHHHHHHHHHHHHHHHHHHHTTTSTTHHHHHHHHHHHHHHHHHHHTTS-HHHHHHHHHHHHHTHHHH-SS--HHHHHHHHHHHHHHHHHHHHHHHHHHHHHHHHHHH--HHHHHHTHHHHHHHHHH---HHHHHHGGGGGGS-HHHHHHHHH-----HHHHHHTTHHHHHHHHH--SS--HHHHHH--HHHHHHHHHHHHHHHSHHHHHHHHTT-/----HHHHHHHHHHHHHH--HHHHHT--HHHHHHHHHHIIIIIT-SS-HHHHHHHHHHHHHHHHHHHHHHHHHT--HHHHHH--HHHHHTTTHHHHHHHHHHHHHHHHH---HHHHHHHHHHT-S--GGGTHHHHHHTT--HHHHHHHHHHHHHHHHHHHHHHHHHH----TT-TTHHHHHHHHHTHHHHHHHHHHHHHHHHHHHHHHHHHHHHHHHHHHT--STTHHHHHHHHHHHHHHHHHHHTTS-HHHHHHHHHHHHHTHHHHS----HHHHHHHHHHHHHHHHHHHHHHHHHHHHHHHHHHH--HHHHHHTHHHHHHHHHH---HHHHHHGGGTTTS-HHHHHHHHHH----HHHHHHSSHHHHHHHHH--SSS-HHHHHH--HHHHHHHHHHHHHHHHHHHHHIIIII-

InterPro domains:
  IPR006153 Cation/H+ exchanger, transmembrane domain [PF00999] (13-415)
  IPR038770 Sodium/solute symporter superfamily [G3DSA:1.20.1530.20] (5-419)